Protein AF-A0A427XF64-F1 (afdb_monomer)

Radius of gyration: 36.69 Å; Cα contacts (8 Å, |Δi|>4): 1595; chains: 1; bounding box: 81×118×99 Å

pLDDT: mean 78.45, std 21.18, range [20.67, 97.56]

Nearest PDB structures (foldseek):
  7aio-assembly1_A  TM=5.678E-01  e=1.604E-08  Homo sapiens
  7ain-assembly1_A  TM=5.654E-01  e=1.676E-08  Homo sapiens
  4dji-assembly3_B  TM=5.793E-01  e=1.930E-07  Escherichia coli K-12
  6y5v-assembly1_B  TM=5.318E-01  e=1.303E-07  Homo sapiens
  4dji-assembly3_A  TM=6.026E-01  e=4.233E-07  Escherichia coli K-12

Foldseek 3Di:
DDDDDDPDPDPPPDPDDPPPPPDDQQAFAQQAELLLLLLLLCLQLVQALLLQLLVLLLCAQWHLQLLAVLLVVLLVLVVLLLLLQLLQCLFFQALQRLLQLQLVLVPCDDPPDDPVRSVVCLVPDARVLSLLLLLLQLLLLLLSLLLLLLSLLLLVVLLVCVVVVVDDDALVSSLVSSLVLLVVLLVCLQAPPVVCSCLSVVLNVLSVVLLVCLLPQLQVQFPAFDDPCCNNPPTHHNLADPDSVLSSLQSSLSSNLSCQCLQLSSSCLSNHDLSSPSSSVSSVSSSVNSSVSNNSNSSSLNRRADDSVVLSPRSNSSLVSQCNRNVDSVRSVVSSVSSSVSSSSSSNSSLQSSLSSQLQCLCLQLDPVSVLQVRADPVRRGRSVSSVVSSVSSSVLSVVSSVAVLSSLLSSLSSSLSSLVSSLSSLVSCVVVVVDGRPLGPDDCPPSSVVSSVSSNVVSVSSNVSSQDFSYPDADPRRHNCNVVVVVVSVVVSVVSCVPTCVNRRSHDDPVSVVVSVVSSVVVSCLVVQLQPFAEEEFWDDDFQLQAPVLGGQFHAYEFEQAACDFQQVLCCLQFNDTRCPRVLSVLLSLQDADDDPDDDLVNLQLVLLSQQQADWAAQPDDQVVLVVVLVCLLVCHDDSNPSHDPVLSVVQSVLLVQLVVSCVVRVVSPRGRRRHGSNSSSQSSQCLVVLWNQRSSVSSCVSSVRRPSYHYFYFFTISDSQWHKHKWFQFPVRDIATGLCSLAPDDPPDPDPPDDDDDDDDDDDDDDDDDDDDDDDDDDDDDDDDDDDDDDDDDDDDDDDDDDDDDDDDDDDDDDDDDPPPPPPLPDPAAADPGAGPDMAMDTPVRDGDAGATDPVVLVNLQSRQEYEHDDDQLRSGRLSSQQHECPLVSLLPHPRHNFYEYEDYLDHGSNQPLDAPVNSLCVSLVSNQVNHDDDPPDDPDDDDDRDQSCSRHAEYEYEPNRPHHYDQVVCVVSNHHYHYQYCVQQVDDPPDGGGDHNRSSSVRVVVVVVVD

Secondary structure (DSSP, 8-state):
------SSSSSS---------PPPTTPPP--B-HHHHHHHHHHHS-HHHHHHHTHHHHHHBT-HHIIIIIHHHHHHHHHHHHHHHHHHHHHS--TTTHHHHHHIIIII--TT--HHHHHHHHHH---HHHHHHHHHHHHHHHHHHHHHHHHHHHHHHHHHHHH-TT----HHHHHHHHHHHHHHHHHHHHHTGGG-TTHHHHHHHHHHHHHHHHHHHHHHH-SSPPPHHHHHH---B-S--S-HHHHHHHHTHHHHHTTTTTTHHHHTGGGBTTHHHHHHHHHHHHHHHHHHHHHHHHHHHHHH-S-HHHHHHSSSHHHHHHHHHHT-HHHHHHHHHHHHHHHHHHHHHHHHHHHHHHHHHHHTT-STTHHHHTPPPTTT-S-HHHHHHHHHHHHHHHHHHHH-TTHHHHHHHHHHHHHHHHHHHHHHHHHHTTT---TT-S---THHHHHHHHHHHHHHHHHHHHTTS-SSSS--TTTS-THHHHHHHHHHHHHHHIIIIIHHH--SS-HHHHHHHHHHHHHHHHHHHTTTS-PEEEE--SGGGGTTSTTS-SS-EEEE-S---SHHHHHHHHHH-S---HHHHHHHHHTSPPPPTT---HHHHHHHHHHHHHH-B--SS--HHHHHHHHHHHHTT-SGGGTT--HHHHHHHHHHHHHHHHHHHHTGGG----TT-BHHHHHHHHHHHHHT-HHHHHHHHHHHHT--TT-EEEESS----TT---EEEEEETTS-EEESHHHHHSPPPPP-------------------------------------------------------------------S--S----TTS-PPPPSS-EEEEEEE-TTS-EE-PPPPHHHHHHHHT-SEEEE-SS-IIIIIHHHH-STTHHHHHHH-SS--EEEEE--SS--TTSTT--HHHHHHHHHHHHHHH-PPPTTS-SSS-PPPPPGGGT-SEEEEETT-SS---HHHHHHTT-EEEEEPHHHH-PPTTS-----HHHHHHHHHHHHHT-

Mean predicted aligned error: 19.1 Å

InterPro domains:
  IPR002293 Amino acid/polyamine transporter I [PF13520] (49-489)
  IPR002882 2-phospho-L-lactate transferase CofD [PF01933] (541-931)
  IPR038136 CofD-like domain superfamily [G3DSA:3.40.50.10680] (540-991)
  IPR038136 CofD-like domain superfamily [SSF142338] (541-988)

Structure (mmCIF, N/CA/C/O backbone):
data_AF-A0A427XF64-F1
#
_entry.id   AF-A0A427XF64-F1
#
loop_
_atom_site.group_PDB
_atom_site.id
_atom_site.type_symbol
_atom_site.label_atom_id
_atom_site.label_alt_id
_atom_site.label_comp_id
_atom_site.label_asym_id
_atom_site.label_entity_id
_atom_site.label_seq_id
_atom_site.pdbx_PDB_ins_code
_atom_site.Cartn_x
_atom_site.Cartn_y
_atom_site.Cartn_z
_atom_site.occupancy
_atom_site.B_iso_or_equiv
_atom_site.auth_seq_id
_atom_site.auth_comp_id
_atom_site.auth_asym_id
_atom_site.auth_atom_id
_atom_site.pdbx_PDB_model_num
ATOM 1 N N . MET A 1 1 ? -33.144 -27.136 46.819 1.00 37.38 1 MET A N 1
ATOM 2 C CA . MET A 1 1 ? -33.747 -25.872 46.349 1.00 37.38 1 MET A CA 1
ATOM 3 C C . MET A 1 1 ? -32.596 -24.936 46.026 1.00 37.38 1 MET A C 1
ATOM 5 O O . MET A 1 1 ? -31.684 -24.881 46.841 1.00 37.38 1 MET A O 1
ATOM 9 N N . ASN A 1 2 ? -32.656 -24.276 44.866 1.00 26.19 2 ASN A N 1
ATOM 10 C CA . ASN A 1 2 ? -31.724 -23.267 44.330 1.00 26.19 2 ASN A CA 1
ATOM 11 C C . ASN A 1 2 ? -30.666 -23.802 43.349 1.00 26.19 2 ASN A C 1
ATOM 13 O O . ASN A 1 2 ? -29.491 -23.938 43.674 1.00 26.19 2 ASN A O 1
ATOM 17 N N . GLY A 1 3 ? -31.129 -24.081 42.127 1.00 26.09 3 GLY A N 1
ATOM 18 C CA . GLY A 1 3 ? -30.372 -23.802 40.905 1.00 26.09 3 GLY A CA 1
ATOM 19 C C . GLY A 1 3 ? -30.778 -22.422 40.360 1.00 26.09 3 GLY A C 1
ATOM 20 O O . GLY A 1 3 ? -31.819 -21.915 40.768 1.00 26.09 3 GLY A O 1
ATOM 21 N N . GLU A 1 4 ? -29.963 -21.877 39.450 1.00 30.67 4 GLU A N 1
ATOM 22 C CA . GLU A 1 4 ? -30.100 -20.585 38.735 1.00 30.67 4 GLU A CA 1
ATOM 23 C C . GLU A 1 4 ? -29.506 -19.322 39.390 1.00 30.67 4 GLU A C 1
ATOM 25 O O . GLU A 1 4 ? -30.235 -18.370 39.608 1.00 30.67 4 GLU A O 1
ATOM 30 N N . ILE A 1 5 ? -28.179 -19.252 39.604 1.00 28.70 5 ILE A N 1
ATOM 31 C CA . ILE A 1 5 ? -27.392 -17.997 39.470 1.00 28.70 5 ILE A CA 1
ATOM 32 C C . ILE A 1 5 ? -25.932 -18.358 39.115 1.00 28.70 5 ILE A C 1
ATOM 34 O O . ILE A 1 5 ? -25.103 -18.468 40.007 1.00 28.70 5 ILE A O 1
ATOM 38 N N . HIS A 1 6 ? -25.597 -18.590 37.838 1.00 25.97 6 HIS A N 1
ATOM 39 C CA . HIS A 1 6 ? -24.189 -18.614 37.367 1.00 25.97 6 HIS A CA 1
ATOM 40 C C . HIS A 1 6 ? -24.030 -18.292 35.860 1.00 25.97 6 HIS A C 1
ATOM 42 O O . HIS A 1 6 ? -23.105 -18.760 35.205 1.00 25.97 6 HIS A O 1
ATOM 48 N N . GLN A 1 7 ? -24.906 -17.453 35.294 1.00 27.28 7 GLN A N 1
ATOM 49 C CA . GLN A 1 7 ? -24.804 -16.974 33.903 1.00 27.28 7 GLN A CA 1
ATOM 50 C C . GLN A 1 7 ? -24.986 -15.445 33.803 1.00 27.28 7 GLN A C 1
ATOM 52 O O . GLN A 1 7 ? -25.901 -14.993 33.134 1.00 27.28 7 GLN A O 1
ATOM 57 N N . VAL A 1 8 ? -24.150 -14.622 34.461 1.00 27.34 8 VAL A N 1
ATOM 58 C CA . VAL A 1 8 ? -24.037 -13.171 34.123 1.00 27.34 8 VAL A CA 1
ATOM 59 C C . VAL A 1 8 ? -22.619 -12.584 34.349 1.00 27.34 8 VAL A C 1
ATOM 61 O O . VAL A 1 8 ? -22.444 -11.373 34.305 1.00 27.34 8 VAL A O 1
ATOM 64 N N . GLU A 1 9 ? -21.562 -13.379 34.555 1.00 25.33 9 GLU A N 1
ATOM 65 C CA . GLU A 1 9 ? -20.256 -12.830 34.998 1.00 25.33 9 GLU A CA 1
ATOM 66 C C . GLU A 1 9 ? -19.055 -13.054 34.056 1.00 25.33 9 GLU A C 1
ATOM 68 O O . GLU A 1 9 ? -17.915 -12.982 34.496 1.00 25.33 9 GLU A O 1
ATOM 73 N N . SER A 1 10 ? -19.268 -13.248 32.745 1.00 25.78 10 SER A N 1
ATOM 74 C CA . SER A 1 10 ? -18.157 -13.349 31.767 1.00 25.78 10 SER A CA 1
ATOM 75 C C . SER A 1 10 ? -18.200 -12.354 30.594 1.00 25.78 10 SER A C 1
ATOM 77 O O . SER A 1 10 ? -17.623 -12.622 29.545 1.00 25.78 10 SER A O 1
ATOM 79 N N . LEU A 1 11 ? -18.863 -11.200 30.737 1.00 28.48 11 LEU A N 1
ATOM 80 C CA . LEU A 1 11 ? -18.968 -10.183 29.669 1.00 28.48 11 LEU A CA 1
ATOM 81 C C . LEU A 1 11 ? -18.464 -8.786 30.086 1.00 28.48 11 LEU A C 1
ATOM 83 O O . LEU A 1 11 ? -19.003 -7.777 29.638 1.00 28.48 11 LEU A O 1
ATOM 87 N N . LYS A 1 12 ? -17.438 -8.695 30.946 1.00 26.09 12 LYS A N 1
ATOM 88 C CA . LYS A 1 12 ? -16.892 -7.394 31.395 1.00 26.09 12 LYS A CA 1
ATOM 89 C C . LYS A 1 12 ? -15.405 -7.126 31.157 1.00 26.09 12 LYS A C 1
ATOM 91 O O . LYS A 1 12 ? -14.983 -6.007 31.424 1.00 26.09 12 LYS A O 1
ATOM 96 N N . ASP A 1 13 ? -14.667 -8.037 30.531 1.00 26.48 13 ASP A N 1
ATOM 97 C CA . ASP A 1 13 ? -13.269 -7.790 30.158 1.00 26.48 13 ASP A CA 1
ATOM 98 C C . ASP A 1 13 ? -13.116 -7.771 28.635 1.00 26.48 13 ASP A C 1
ATOM 100 O O . ASP A 1 13 ? -12.974 -8.798 27.979 1.00 26.48 13 ASP A O 1
ATOM 104 N N . GLY A 1 14 ? -13.202 -6.569 28.067 1.00 28.45 14 GLY A N 1
ATOM 105 C CA . GLY A 1 14 ? -13.107 -6.334 26.627 1.00 28.45 14 GLY A CA 1
ATOM 106 C C . GLY A 1 14 ? -13.067 -4.849 26.280 1.00 28.45 14 GLY A C 1
ATOM 107 O O . GLY A 1 14 ? -13.826 -4.390 25.434 1.00 28.45 14 GLY A O 1
ATOM 108 N N . HIS A 1 15 ? -12.224 -4.067 26.963 1.00 25.16 15 HIS A N 1
ATOM 109 C CA . HIS A 1 15 ? -11.881 -2.723 26.496 1.00 25.16 15 HIS A CA 1
ATOM 110 C C . HIS A 1 15 ? -10.778 -2.860 25.443 1.00 25.16 15 HIS A C 1
ATOM 112 O O . HIS A 1 15 ? -9.620 -3.115 25.764 1.00 25.16 15 HIS A O 1
ATOM 118 N N . HIS A 1 16 ? -11.172 -2.762 24.173 1.00 24.75 16 HIS A N 1
ATOM 119 C CA . HIS A 1 16 ? -10.279 -2.811 23.021 1.00 24.75 16 HIS A CA 1
ATOM 120 C C . HIS A 1 16 ? -9.354 -1.588 23.002 1.00 24.75 16 HIS A C 1
ATOM 122 O O . HIS A 1 16 ? -9.646 -0.559 22.394 1.00 24.75 16 HIS A O 1
ATOM 128 N N . ASP A 1 17 ? -8.204 -1.729 23.652 1.00 23.80 17 ASP A N 1
ATOM 129 C CA . ASP A 1 17 ? -7.019 -0.944 23.356 1.00 23.80 17 ASP A CA 1
ATOM 130 C C . ASP A 1 17 ? -6.664 -1.119 21.871 1.00 23.80 17 ASP A C 1
ATOM 132 O O . ASP A 1 17 ? -6.348 -2.219 21.418 1.00 23.80 17 ASP A O 1
ATOM 136 N N . HIS A 1 18 ? -6.583 -0.023 21.111 1.00 27.47 18 HIS A N 1
ATOM 137 C CA . HIS A 1 18 ? -5.750 0.026 19.902 1.00 27.47 18 HIS A CA 1
ATOM 138 C C . HIS A 1 18 ? -4.259 0.082 20.281 1.00 27.47 18 HIS A C 1
ATOM 140 O O . HIS A 1 18 ? -3.475 0.866 19.741 1.00 27.47 18 HIS A O 1
ATOM 146 N N . ALA A 1 19 ? -3.843 -0.785 21.204 1.00 25.17 19 ALA A N 1
ATOM 147 C CA . ALA A 1 19 ? -2.517 -1.343 21.129 1.00 25.17 19 ALA A CA 1
ATOM 148 C C . ALA A 1 19 ? -2.489 -2.116 19.809 1.00 25.17 19 ALA A C 1
ATOM 150 O O . ALA A 1 19 ? -3.201 -3.103 19.630 1.00 25.17 19 ALA A O 1
ATOM 151 N N . VAL A 1 20 ? -1.680 -1.646 18.857 1.00 31.64 20 VAL A N 1
ATOM 152 C CA . VAL A 1 20 ? -1.069 -2.551 17.881 1.00 31.64 20 VAL A CA 1
ATOM 153 C C . VAL A 1 20 ? -0.585 -3.722 18.718 1.00 31.64 20 VAL A C 1
ATOM 155 O O . VAL A 1 20 ? 0.304 -3.505 19.541 1.00 31.64 20 VAL A O 1
ATOM 158 N N . ALA A 1 21 ? -1.259 -4.875 18.616 1.00 26.00 21 ALA A N 1
ATOM 159 C CA . ALA A 1 21 ? -1.015 -6.011 19.490 1.00 26.00 21 ALA A CA 1
ATOM 160 C C . ALA A 1 21 ? 0.497 -6.156 19.646 1.00 26.00 21 ALA A C 1
ATOM 162 O O . ALA A 1 21 ? 1.210 -6.247 18.638 1.00 26.00 21 ALA A O 1
ATOM 163 N N . ALA A 1 22 ? 0.991 -6.060 20.887 1.00 23.83 22 ALA A N 1
ATOM 164 C CA . ALA A 1 22 ? 2.382 -6.372 21.162 1.00 23.83 22 ALA A CA 1
ATOM 165 C C . ALA A 1 22 ? 2.645 -7.709 20.459 1.00 23.83 22 ALA A C 1
ATOM 167 O O . ALA A 1 22 ? 1.831 -8.620 20.636 1.00 23.83 22 ALA A O 1
ATOM 168 N N . PRO A 1 23 ? 3.660 -7.801 19.577 1.00 28.91 23 PRO A N 1
ATOM 169 C CA . PRO A 1 23 ? 3.813 -8.973 18.741 1.00 28.91 23 PRO A CA 1
ATOM 170 C C . PRO A 1 23 ? 3.856 -10.185 19.661 1.00 28.91 23 PRO A C 1
ATOM 172 O O . PRO A 1 23 ? 4.740 -10.278 20.516 1.00 28.91 23 PRO A O 1
ATOM 175 N N . GLY A 1 24 ? 2.879 -11.081 19.508 1.00 31.34 24 GLY A N 1
ATOM 176 C CA . GLY A 1 24 ? 2.982 -12.404 20.097 1.00 31.34 24 GLY A CA 1
ATOM 177 C C . GLY A 1 24 ? 4.303 -13.013 19.636 1.00 31.34 24 GLY A C 1
ATOM 178 O O . GLY A 1 24 ? 4.819 -12.663 18.566 1.00 31.34 24 GLY A O 1
ATOM 179 N N . GLU A 1 25 ? 4.886 -13.895 20.443 1.00 32.38 25 GLU A N 1
ATOM 180 C CA . GLU A 1 25 ? 6.052 -14.665 20.015 1.00 32.38 25 GLU A CA 1
ATOM 181 C C . GLU A 1 25 ? 5.767 -15.281 18.629 1.00 32.38 25 GLU A C 1
ATOM 183 O O . GLU A 1 25 ? 4.923 -16.161 18.489 1.00 32.38 25 GLU A O 1
ATOM 188 N N . GLY A 1 26 ? 6.420 -14.760 17.580 1.00 46.97 26 GLY A N 1
ATOM 189 C CA . GLY A 1 26 ? 6.264 -15.244 16.204 1.00 46.97 26 GLY A CA 1
ATOM 190 C C . GLY A 1 26 ? 5.475 -14.380 15.206 1.00 46.97 26 GLY A C 1
ATOM 191 O O . GLY A 1 26 ? 5.273 -14.855 14.093 1.00 46.97 26 GLY A O 1
ATOM 192 N N . THR A 1 27 ? 5.067 -13.139 15.509 1.00 56.72 27 THR A N 1
ATOM 193 C CA . THR A 1 27 ? 4.424 -12.244 14.507 1.00 56.72 27 THR A CA 1
ATOM 194 C C . THR A 1 27 ? 5.375 -11.188 13.922 1.00 56.72 27 THR A C 1
ATOM 196 O O . THR A 1 27 ? 6.197 -10.618 14.642 1.00 56.72 27 THR A O 1
ATOM 199 N N . LEU A 1 28 ? 5.248 -10.893 12.620 1.00 63.09 28 LEU A N 1
ATOM 200 C CA . LEU A 1 28 ? 6.015 -9.846 11.926 1.00 63.09 28 LEU A CA 1
ATOM 201 C C . LEU A 1 28 ? 5.583 -8.434 12.374 1.00 63.09 28 LEU A C 1
ATOM 203 O O . LEU A 1 28 ? 4.424 -8.199 12.715 1.00 63.09 28 LEU A O 1
ATOM 207 N N . LYS A 1 29 ? 6.518 -7.472 12.390 1.00 67.88 29 LYS A N 1
ATOM 208 C CA . LYS A 1 29 ? 6.236 -6.091 12.820 1.00 67.88 29 LYS A CA 1
ATOM 209 C C . LYS A 1 29 ? 5.500 -5.329 11.712 1.00 67.88 29 LYS A C 1
ATOM 211 O O . LYS A 1 29 ? 6.032 -5.188 10.619 1.00 67.88 29 LYS A O 1
ATOM 216 N N . ARG A 1 30 ? 4.347 -4.734 12.031 1.00 71.75 30 ARG A N 1
ATOM 217 C CA . ARG A 1 30 ? 3.634 -3.807 11.135 1.00 71.75 30 ARG A CA 1
ATOM 218 C C . ARG A 1 30 ? 4.313 -2.435 11.128 1.00 71.75 30 ARG A C 1
ATOM 220 O O . ARG A 1 30 ? 4.227 -1.698 12.108 1.00 71.75 30 ARG A O 1
ATOM 227 N N . ASN A 1 31 ? 5.034 -2.099 10.061 1.00 73.19 31 ASN A N 1
ATOM 228 C CA . ASN A 1 31 ? 5.754 -0.823 9.931 1.00 73.19 31 ASN A CA 1
ATOM 229 C C . ASN A 1 31 ? 5.730 -0.224 8.515 1.00 73.19 31 ASN A C 1
ATOM 231 O O . ASN A 1 31 ? 6.286 0.857 8.311 1.00 73.19 31 ASN A O 1
ATOM 235 N N . ILE A 1 32 ? 5.097 -0.889 7.547 1.00 76.75 32 ILE A N 1
ATOM 236 C CA . ILE A 1 32 ? 5.070 -0.436 6.157 1.00 76.75 32 ILE A CA 1
ATOM 237 C C . ILE A 1 32 ? 3.806 0.395 5.920 1.00 76.75 32 ILE A C 1
ATOM 239 O O . ILE A 1 32 ? 2.680 -0.103 5.988 1.00 76.75 32 ILE A O 1
ATOM 243 N N . GLY A 1 33 ? 3.999 1.686 5.642 1.00 74.94 33 GLY A N 1
ATOM 244 C CA . GLY A 1 33 ? 2.920 2.599 5.262 1.00 74.94 33 GLY A CA 1
ATOM 245 C C . GLY A 1 33 ? 2.509 2.481 3.783 1.00 74.94 33 GLY A C 1
ATOM 246 O O . GLY A 1 33 ? 3.197 1.823 2.997 1.00 74.94 33 GLY A O 1
ATOM 247 N N . PRO A 1 34 ? 1.438 3.181 3.356 1.00 77.75 34 PRO A N 1
ATOM 248 C CA . PRO A 1 34 ? 0.883 3.073 2.001 1.00 77.75 34 PRO A CA 1
ATOM 249 C C . PRO A 1 34 ? 1.869 3.358 0.860 1.00 77.75 34 PRO A C 1
ATOM 251 O O . PRO A 1 34 ? 1.930 2.613 -0.112 1.00 77.75 34 PRO A O 1
ATOM 254 N N . VAL A 1 35 ? 2.692 4.403 0.986 1.00 83.56 35 VAL A N 1
ATOM 255 C CA . VAL A 1 35 ? 3.715 4.729 -0.028 1.00 83.56 35 VAL A CA 1
ATOM 256 C C . VAL A 1 35 ? 4.821 3.671 -0.060 1.00 83.56 35 VAL A C 1
ATOM 258 O O . VAL A 1 35 ? 5.322 3.330 -1.129 1.00 83.56 35 VAL A O 1
ATOM 261 N N . GLY A 1 36 ? 5.168 3.115 1.105 1.00 83.88 36 GLY A N 1
ATOM 262 C CA . GLY A 1 36 ? 6.177 2.068 1.229 1.00 83.88 36 GLY A CA 1
ATOM 263 C C . GLY A 1 36 ? 5.765 0.787 0.509 1.00 83.88 36 GLY A C 1
ATOM 264 O O . GLY A 1 36 ? 6.562 0.252 -0.259 1.00 83.88 36 GLY A O 1
ATOM 265 N N . ILE A 1 37 ? 4.515 0.338 0.684 1.00 86.25 37 ILE A N 1
ATOM 266 C CA . ILE A 1 37 ? 4.027 -0.873 0.008 1.00 86.25 37 ILE A CA 1
ATOM 267 C C . ILE A 1 37 ? 3.868 -0.671 -1.501 1.00 86.25 37 ILE A C 1
ATOM 269 O O . ILE A 1 37 ? 4.163 -1.583 -2.261 1.00 86.25 37 ILE A O 1
ATOM 273 N N . VAL A 1 38 ? 3.470 0.527 -1.953 1.00 87.31 38 VAL A N 1
ATOM 274 C CA . VAL A 1 38 ? 3.409 0.855 -3.386 1.00 87.31 38 VAL A CA 1
ATOM 275 C C . VAL A 1 38 ? 4.817 0.812 -3.975 1.00 87.31 38 VAL A C 1
ATOM 277 O O . VAL A 1 38 ? 5.026 0.211 -5.021 1.00 87.31 38 VAL A O 1
ATOM 280 N N . GLY A 1 39 ? 5.804 1.391 -3.284 1.00 87.12 39 GLY A N 1
ATOM 281 C CA . GLY A 1 39 ? 7.204 1.342 -3.703 1.00 87.12 39 GLY A CA 1
ATOM 282 C C . GLY A 1 39 ? 7.774 -0.077 -3.772 1.00 87.12 39 GLY A C 1
ATOM 283 O O . GLY A 1 39 ? 8.478 -0.392 -4.727 1.00 87.12 39 GLY A O 1
ATOM 284 N N . LEU A 1 40 ? 7.437 -0.941 -2.807 1.00 86.31 40 LEU A N 1
ATOM 285 C CA . LEU A 1 40 ? 7.815 -2.362 -2.814 1.00 86.31 40 LEU A CA 1
ATOM 286 C C . LEU A 1 40 ? 7.073 -3.166 -3.893 1.00 86.31 40 LEU A C 1
ATOM 288 O O . LEU A 1 40 ? 7.661 -4.024 -4.539 1.00 86.31 40 LEU A O 1
ATOM 292 N N . GLY A 1 41 ? 5.794 -2.880 -4.132 1.00 88.44 41 GLY A N 1
ATOM 293 C CA . GLY A 1 41 ? 5.046 -3.481 -5.235 1.00 88.44 41 GLY A CA 1
ATOM 294 C C . GLY A 1 41 ? 5.672 -3.129 -6.586 1.00 88.44 41 GLY A C 1
ATOM 295 O O . GLY A 1 41 ? 5.916 -4.009 -7.405 1.00 88.44 41 GLY A O 1
ATOM 296 N N . LEU A 1 42 ? 6.012 -1.855 -6.792 1.00 86.38 42 LEU A N 1
ATOM 297 C CA . LEU A 1 42 ? 6.670 -1.373 -8.010 1.00 86.38 42 LEU A CA 1
ATOM 298 C C . LEU A 1 42 ? 8.091 -1.898 -8.185 1.00 86.38 42 LEU A C 1
ATOM 300 O O . LEU A 1 42 ? 8.558 -2.003 -9.318 1.00 86.38 42 LEU A O 1
ATOM 304 N N . SER A 1 43 ? 8.799 -2.195 -7.093 1.00 89.44 43 SER A N 1
ATOM 305 C CA . SER A 1 43 ? 10.122 -2.807 -7.194 1.00 89.44 43 SER A CA 1
ATOM 306 C C . SER A 1 43 ? 10.077 -4.242 -7.667 1.00 89.44 43 SER A C 1
ATOM 308 O O . SER A 1 43 ? 11.043 -4.701 -8.265 1.00 89.44 43 SER A O 1
ATOM 310 N N . ILE A 1 44 ? 8.962 -4.932 -7.470 1.00 90.31 44 ILE A N 1
ATOM 311 C CA . ILE A 1 44 ? 8.772 -6.281 -7.988 1.00 90.31 44 ILE A CA 1
ATOM 312 C C . ILE A 1 44 ? 8.336 -6.206 -9.457 1.00 90.31 44 ILE A C 1
ATOM 314 O O . ILE A 1 44 ? 9.038 -6.718 -10.326 1.00 90.31 44 ILE A O 1
ATOM 318 N N . VAL A 1 45 ? 7.262 -5.469 -9.758 1.00 90.50 45 VAL A N 1
ATOM 319 C CA . VAL A 1 45 ? 6.734 -5.309 -11.129 1.00 90.50 45 VAL A CA 1
ATOM 320 C C . VAL A 1 45 ? 7.210 -4.018 -11.797 1.00 90.50 45 VAL A C 1
ATOM 322 O O . VAL A 1 45 ? 6.432 -3.140 -12.182 1.00 90.50 45 VAL A O 1
ATOM 325 N N . ASN A 1 46 ? 8.529 -3.881 -11.937 1.00 91.75 46 ASN A N 1
ATOM 326 C CA . ASN A 1 46 ? 9.119 -2.707 -12.571 1.00 91.75 46 ASN A CA 1
ATOM 327 C C . ASN A 1 46 ? 9.015 -2.771 -14.103 1.00 91.75 46 ASN A C 1
ATOM 329 O O . ASN A 1 46 ? 9.824 -3.422 -14.771 1.00 91.75 46 ASN A O 1
ATOM 333 N N . GLY A 1 47 ? 8.042 -2.040 -14.649 1.00 92.00 47 GLY A N 1
ATOM 334 C CA . GLY A 1 47 ? 7.685 -2.059 -16.067 1.00 92.00 47 GLY A CA 1
ATOM 335 C C . GLY A 1 47 ? 8.835 -1.804 -17.031 1.00 92.00 47 GLY A C 1
ATOM 336 O O . GLY A 1 47 ? 9.091 -2.621 -17.913 1.00 92.00 47 GLY A O 1
ATOM 337 N N . TRP A 1 48 ? 9.552 -0.688 -16.881 1.00 91.75 48 TRP A N 1
ATOM 338 C CA . TRP A 1 48 ? 10.603 -0.340 -17.842 1.00 91.75 48 TRP A CA 1
ATOM 339 C C . TRP A 1 48 ? 11.817 -1.267 -17.752 1.00 91.75 48 TRP A C 1
ATOM 341 O O . TRP A 1 48 ? 12.412 -1.578 -18.784 1.00 91.75 48 TRP A O 1
ATOM 351 N N . VAL A 1 49 ? 12.169 -1.731 -16.548 1.00 91.38 49 VAL A N 1
ATOM 352 C CA . VAL A 1 49 ? 13.313 -2.629 -16.333 1.00 91.38 49 VAL A CA 1
ATOM 353 C C . VAL A 1 49 ? 13.033 -4.000 -16.931 1.00 91.38 49 VAL A C 1
ATOM 355 O O . VAL A 1 49 ? 13.828 -4.471 -17.739 1.00 91.38 49 VAL A O 1
ATOM 358 N N . ALA A 1 50 ? 11.902 -4.615 -16.569 1.00 90.19 50 ALA A N 1
ATOM 359 C CA . ALA A 1 50 ? 11.536 -5.955 -17.024 1.00 90.19 50 ALA A CA 1
ATOM 360 C C . ALA A 1 50 ? 11.312 -6.007 -18.543 1.00 90.19 50 ALA A C 1
ATOM 362 O O . ALA A 1 50 ? 11.729 -6.959 -19.207 1.00 90.19 50 ALA A O 1
ATOM 363 N N . MET A 1 51 ? 10.706 -4.956 -19.105 1.00 90.44 51 MET A N 1
ATOM 364 C CA . MET A 1 51 ? 10.504 -4.848 -20.547 1.00 90.44 51 MET A CA 1
ATOM 365 C C . MET A 1 51 ? 11.831 -4.739 -21.299 1.00 90.44 51 MET A C 1
ATOM 367 O O . MET A 1 51 ? 12.054 -5.448 -22.279 1.00 90.44 51 MET A O 1
ATOM 371 N N . SER A 1 52 ? 12.727 -3.872 -20.819 1.00 88.25 52 SER A N 1
ATOM 372 C CA . SER A 1 52 ? 14.023 -3.626 -21.453 1.00 88.25 52 SER A CA 1
ATOM 373 C C . SER A 1 52 ? 14.956 -4.831 -21.341 1.00 88.25 52 SER A C 1
ATOM 375 O O . SER A 1 52 ? 15.634 -5.176 -22.305 1.00 88.25 52 SER A O 1
ATOM 377 N N . SER A 1 53 ? 14.976 -5.507 -20.190 1.00 85.06 53 SER A N 1
ATOM 378 C CA . SER A 1 53 ? 15.864 -6.647 -19.943 1.00 85.06 53 SER A CA 1
ATOM 379 C C . SER A 1 53 ? 15.527 -7.877 -20.779 1.00 85.06 53 SER A C 1
ATOM 381 O O . SER A 1 53 ? 16.421 -8.632 -21.150 1.00 85.06 53 SER A O 1
ATOM 383 N N . THR A 1 54 ? 14.248 -8.073 -21.101 1.00 86.56 54 THR A N 1
ATOM 384 C CA . THR A 1 54 ? 13.772 -9.234 -21.867 1.00 86.56 54 THR A CA 1
ATOM 385 C C . THR A 1 54 ? 13.441 -8.901 -23.321 1.00 86.56 54 THR A C 1
ATOM 387 O O . THR A 1 54 ? 12.939 -9.762 -24.045 1.00 86.56 54 THR A O 1
ATOM 390 N N . ILE A 1 55 ? 13.743 -7.677 -23.778 1.00 87.94 55 ILE A N 1
ATOM 391 C CA . ILE A 1 55 ? 13.344 -7.153 -25.096 1.00 87.94 55 ILE A CA 1
ATOM 392 C C . ILE A 1 55 ? 13.812 -8.031 -26.268 1.00 87.94 55 ILE A C 1
ATOM 394 O O . ILE A 1 55 ? 13.157 -8.067 -27.307 1.00 87.94 55 ILE A O 1
ATOM 398 N N . VAL A 1 56 ? 14.896 -8.796 -26.082 1.00 84.25 56 VAL A N 1
ATOM 399 C CA . VAL A 1 56 ? 15.417 -9.770 -27.057 1.00 84.25 56 VAL A CA 1
ATOM 400 C C . VAL A 1 56 ? 14.354 -10.780 -27.503 1.00 84.25 56 VAL A C 1
ATOM 402 O O . VAL A 1 56 ? 14.264 -11.102 -28.686 1.00 84.25 56 VAL A O 1
ATOM 405 N N . ILE A 1 57 ? 13.485 -11.216 -26.583 1.00 85.69 57 ILE A N 1
ATOM 406 C CA . ILE A 1 57 ? 12.398 -12.156 -26.873 1.00 85.69 57 ILE A CA 1
ATOM 407 C C . ILE A 1 57 ? 11.395 -11.504 -27.834 1.00 85.69 57 ILE A C 1
ATOM 409 O O . ILE A 1 57 ? 11.052 -12.097 -28.853 1.00 85.69 57 ILE A O 1
ATOM 413 N N . GLY A 1 58 ? 10.966 -10.268 -27.555 1.00 87.62 58 GLY A N 1
ATOM 414 C CA . GLY A 1 58 ? 10.012 -9.544 -28.401 1.00 87.62 58 GLY A CA 1
ATOM 415 C C . GLY A 1 58 ? 10.584 -9.183 -29.776 1.00 87.62 58 GLY A C 1
ATOM 416 O O . GLY A 1 58 ? 9.902 -9.340 -30.787 1.00 87.62 58 GLY A O 1
ATOM 417 N N . LEU A 1 59 ? 11.857 -8.770 -29.835 1.00 88.06 59 LEU A N 1
ATOM 418 C CA . LEU A 1 59 ? 12.536 -8.426 -31.090 1.00 88.06 59 LEU A CA 1
ATOM 419 C C . LEU A 1 59 ? 12.614 -9.620 -32.051 1.00 88.06 59 LEU A C 1
ATOM 421 O O . LEU A 1 59 ? 12.330 -9.462 -33.238 1.00 88.06 59 LEU A O 1
ATOM 425 N N . GLY A 1 60 ? 12.951 -10.813 -31.549 1.00 84.69 60 GLY A N 1
ATOM 426 C CA . GLY A 1 60 ? 13.034 -12.026 -32.369 1.00 84.69 60 GLY A CA 1
ATOM 427 C C . GLY A 1 60 ? 11.676 -12.662 -32.694 1.00 84.69 60 GLY A C 1
ATOM 428 O O . GLY A 1 60 ? 11.538 -13.348 -33.712 1.00 84.69 60 GLY A O 1
ATOM 429 N N . GLN A 1 61 ? 10.661 -12.433 -31.855 1.00 88.06 61 GLN A N 1
ATOM 430 C CA . GLN A 1 61 ? 9.358 -13.104 -31.914 1.00 88.06 61 GLN A CA 1
ATOM 431 C C . GLN A 1 61 ? 8.222 -12.096 -32.130 1.00 88.06 61 GLN A C 1
ATOM 433 O O . GLN A 1 61 ? 7.447 -11.789 -31.229 1.00 88.06 61 GLN A O 1
ATOM 438 N N . GLY A 1 62 ? 8.125 -11.579 -33.355 1.00 89.50 62 GLY A N 1
ATOM 439 C CA . GLY A 1 62 ? 7.072 -10.664 -33.803 1.00 89.50 62 GLY A CA 1
ATOM 440 C C . GLY A 1 62 ? 7.494 -9.196 -33.900 1.00 89.50 62 GLY A C 1
ATOM 441 O O . GLY A 1 62 ? 6.729 -8.392 -34.430 1.00 89.50 62 GLY A O 1
ATOM 442 N N . GLY A 1 63 ? 8.715 -8.846 -33.487 1.00 91.94 63 GLY A N 1
ATOM 443 C CA . GLY A 1 63 ? 9.316 -7.529 -33.701 1.00 91.94 63 GLY A CA 1
ATOM 444 C C . GLY A 1 63 ? 8.690 -6.417 -32.855 1.00 91.94 63 GLY A C 1
ATOM 445 O O . GLY A 1 63 ? 8.190 -6.637 -31.749 1.00 91.94 63 GLY A O 1
ATOM 446 N N . THR A 1 64 ? 8.704 -5.190 -33.376 1.00 93.69 64 THR A N 1
ATOM 447 C CA . THR A 1 64 ? 8.226 -4.013 -32.633 1.00 93.69 64 THR A CA 1
ATOM 448 C C . THR A 1 64 ? 6.724 -4.034 -32.293 1.00 93.69 64 THR A C 1
ATOM 450 O O . THR A 1 64 ? 6.374 -3.563 -31.205 1.00 93.69 64 THR A O 1
ATOM 453 N N . PRO A 1 65 ? 5.817 -4.632 -33.105 1.00 94.19 65 PRO A N 1
ATOM 454 C CA . PRO A 1 65 ? 4.406 -4.764 -32.742 1.00 94.19 65 PRO A CA 1
ATOM 455 C C . PRO A 1 65 ? 4.164 -5.567 -31.461 1.00 94.19 65 PRO A C 1
ATOM 457 O O . PRO A 1 65 ? 3.301 -5.190 -30.671 1.00 94.19 65 PRO A O 1
ATOM 460 N N . ILE A 1 66 ? 4.912 -6.652 -31.223 1.00 94.31 66 ILE A N 1
ATOM 461 C CA . ILE A 1 66 ? 4.752 -7.461 -30.002 1.00 94.31 66 ILE A CA 1
ATOM 462 C C . ILE A 1 66 ? 5.241 -6.700 -28.773 1.00 94.31 66 ILE A C 1
ATOM 464 O O . ILE A 1 66 ? 4.590 -6.745 -27.733 1.00 94.31 66 ILE A O 1
ATOM 468 N N . ILE A 1 67 ? 6.314 -5.924 -28.910 1.00 93.94 67 ILE A N 1
ATOM 469 C CA . ILE A 1 67 ? 6.822 -5.066 -27.835 1.00 93.94 67 ILE A CA 1
ATOM 470 C C . ILE A 1 67 ? 5.764 -4.030 -27.422 1.00 93.94 67 ILE A C 1
ATOM 472 O O . ILE A 1 67 ? 5.493 -3.871 -26.237 1.00 93.94 67 ILE A O 1
ATOM 476 N N . LEU A 1 68 ? 5.128 -3.340 -28.377 1.00 95.94 68 LEU A N 1
ATOM 477 C CA . LEU A 1 68 ? 4.202 -2.240 -28.071 1.00 95.94 68 LEU A CA 1
ATOM 478 C C . LEU A 1 68 ? 2.753 -2.697 -27.855 1.00 95.94 68 LEU A C 1
ATOM 480 O O . LEU A 1 68 ? 2.168 -2.447 -26.801 1.00 95.94 68 LEU A O 1
ATOM 484 N N . TYR A 1 69 ? 2.150 -3.371 -28.837 1.00 95.81 69 TYR A N 1
ATOM 485 C CA . TYR A 1 69 ? 0.760 -3.823 -28.732 1.00 95.81 69 TYR A CA 1
ATOM 486 C C . TYR A 1 69 ? 0.620 -5.028 -27.814 1.00 95.81 69 TYR A C 1
ATOM 488 O O . TYR A 1 69 ? -0.394 -5.143 -27.127 1.00 95.81 69 TYR A O 1
ATOM 496 N N . GLY A 1 70 ? 1.635 -5.896 -27.762 1.00 95.00 70 GLY A N 1
ATOM 497 C CA . GLY A 1 70 ? 1.671 -6.973 -26.782 1.00 95.00 70 GLY A CA 1
ATOM 498 C C . GLY A 1 70 ? 1.704 -6.418 -25.364 1.00 95.00 70 GLY A C 1
ATOM 499 O O . GLY A 1 70 ? 0.918 -6.875 -24.547 1.00 95.00 70 GLY A O 1
ATOM 500 N N . LEU A 1 71 ? 2.486 -5.365 -25.094 1.00 95.50 71 LEU A N 1
ATOM 501 C CA . LEU A 1 71 ? 2.468 -4.675 -23.800 1.00 95.50 71 LEU A CA 1
ATOM 502 C C . LEU A 1 71 ? 1.097 -4.092 -23.458 1.00 95.50 71 LEU A C 1
ATOM 504 O O . LEU A 1 71 ? 0.606 -4.301 -22.352 1.00 95.50 71 LEU A O 1
ATOM 508 N N . ILE A 1 72 ? 0.447 -3.394 -24.391 1.00 96.75 72 ILE A N 1
ATOM 509 C CA . ILE A 1 72 ? -0.907 -2.865 -24.167 1.00 96.75 72 ILE A CA 1
ATOM 510 C C . ILE A 1 72 ? -1.882 -4.013 -23.866 1.00 96.75 72 ILE A C 1
ATOM 512 O O . ILE A 1 72 ? -2.616 -3.960 -22.880 1.00 96.75 72 ILE A O 1
ATOM 516 N N . GLY A 1 73 ? -1.858 -5.074 -24.675 1.00 95.88 73 GLY A N 1
ATOM 517 C CA . GLY A 1 73 ? -2.738 -6.229 -24.524 1.00 95.88 73 GLY A CA 1
ATOM 518 C C . GLY A 1 73 ? -2.524 -6.978 -23.209 1.00 95.88 73 GLY A C 1
ATOM 519 O O . GLY A 1 73 ? -3.488 -7.213 -22.479 1.00 95.88 73 GLY A O 1
ATOM 520 N N . THR A 1 74 ? -1.277 -7.311 -22.862 1.00 94.75 74 THR A N 1
ATOM 521 C CA . THR A 1 74 ? -0.965 -8.019 -21.612 1.00 94.75 74 THR A CA 1
ATOM 522 C C . THR A 1 74 ? -1.285 -7.163 -20.397 1.00 94.75 74 THR A C 1
ATOM 524 O O . THR A 1 74 ? -1.783 -7.705 -19.416 1.00 94.75 74 THR A O 1
ATOM 527 N N . SER A 1 75 ? -1.078 -5.845 -20.454 1.00 95.81 75 SER A N 1
ATOM 528 C CA . SER A 1 75 ? -1.451 -4.932 -19.366 1.00 95.81 75 SER A CA 1
ATOM 529 C C . SER A 1 75 ? -2.962 -4.913 -19.152 1.00 95.81 75 SER A C 1
ATOM 531 O O . SER A 1 75 ? -3.429 -5.040 -18.025 1.00 95.81 75 SER A O 1
ATOM 533 N N . LEU A 1 76 ? -3.753 -4.825 -20.226 1.00 96.31 76 LEU A N 1
ATOM 534 C CA . LEU A 1 76 ? -5.214 -4.859 -20.119 1.00 96.31 76 LEU A CA 1
ATOM 535 C C . LEU A 1 76 ? -5.708 -6.172 -19.504 1.00 96.31 76 LEU A C 1
ATOM 537 O O . LEU A 1 76 ? -6.551 -6.148 -18.612 1.00 96.31 76 LEU A O 1
ATOM 541 N N . VAL A 1 77 ? -5.162 -7.313 -19.935 1.00 95.75 77 VAL A N 1
ATOM 542 C CA . VAL A 1 77 ? -5.528 -8.621 -19.371 1.00 95.75 77 VAL A CA 1
ATOM 543 C C . VAL A 1 77 ? -5.094 -8.738 -17.907 1.00 95.75 77 VAL A C 1
ATOM 545 O O . VAL A 1 77 ? -5.891 -9.145 -17.061 1.00 95.75 77 VAL A O 1
ATOM 548 N N . ASN A 1 78 ? -3.876 -8.309 -17.567 1.00 94.81 78 ASN A N 1
ATOM 549 C CA . ASN A 1 78 ? -3.386 -8.346 -16.189 1.00 94.81 78 ASN A CA 1
ATOM 550 C C . ASN A 1 78 ? -4.128 -7.374 -15.261 1.00 94.81 78 ASN A C 1
ATOM 552 O O . ASN A 1 78 ? -4.192 -7.633 -14.065 1.00 94.81 78 ASN A O 1
ATOM 556 N N . ALA A 1 79 ? -4.788 -6.327 -15.768 1.00 96.62 79 ALA A N 1
ATOM 557 C CA . ALA A 1 79 ? -5.680 -5.502 -14.949 1.00 96.62 79 ALA A CA 1
ATOM 558 C C . ALA A 1 79 ? -6.883 -6.294 -14.411 1.00 96.62 79 ALA A C 1
ATOM 560 O O . ALA A 1 79 ? -7.318 -6.061 -13.280 1.00 96.62 79 ALA A O 1
ATOM 561 N N . PHE A 1 80 ? -7.387 -7.274 -15.168 1.00 96.94 80 PHE A N 1
ATOM 562 C CA . PHE A 1 80 ? -8.421 -8.200 -14.695 1.00 96.94 80 PHE A CA 1
ATOM 563 C C . PHE A 1 80 ? -7.869 -9.210 -13.680 1.00 96.94 80 PHE A C 1
ATOM 565 O O . PHE A 1 80 ? -8.508 -9.456 -12.654 1.00 96.94 80 PHE A O 1
ATOM 572 N N . VAL A 1 81 ? -6.663 -9.735 -13.922 1.00 95.81 81 VAL A N 1
ATOM 573 C CA . VAL A 1 81 ? -5.962 -10.615 -12.968 1.00 95.81 81 VAL A CA 1
ATOM 574 C C . VAL A 1 81 ? -5.764 -9.892 -11.634 1.00 95.81 81 VAL A C 1
ATOM 576 O O . VAL A 1 81 ? -6.158 -10.398 -10.585 1.00 95.81 81 VAL A O 1
ATOM 579 N N . ILE A 1 82 ? -5.269 -8.653 -11.680 1.00 95.88 82 ILE A N 1
ATOM 580 C CA . ILE A 1 82 ? -5.080 -7.785 -10.514 1.00 95.88 82 ILE A CA 1
ATOM 581 C C . ILE A 1 82 ? -6.393 -7.472 -9.818 1.00 95.88 82 ILE A C 1
ATOM 583 O O . ILE A 1 82 ? -6.457 -7.525 -8.598 1.00 95.88 82 ILE A O 1
ATOM 587 N N . SER A 1 83 ? -7.453 -7.180 -10.568 1.00 96.75 83 SER A N 1
ATOM 588 C CA . SER A 1 83 ? -8.767 -6.923 -9.972 1.00 96.75 83 SER A CA 1
ATOM 589 C C . SER A 1 83 ? -9.253 -8.124 -9.154 1.00 96.75 83 SER A C 1
ATOM 591 O O . SER A 1 83 ? -9.768 -7.947 -8.051 1.00 96.75 83 SER A O 1
ATOM 593 N N . THR A 1 84 ? -9.017 -9.341 -9.654 1.00 96.06 84 THR A N 1
ATOM 594 C CA . THR A 1 84 ? -9.346 -10.590 -8.952 1.00 96.06 84 THR A CA 1
ATOM 595 C C . THR A 1 84 ? -8.594 -10.696 -7.624 1.00 96.06 84 THR A C 1
ATOM 597 O O . THR A 1 84 ? -9.217 -10.843 -6.571 1.00 96.06 84 THR A O 1
ATOM 600 N N . ILE A 1 85 ? -7.262 -10.568 -7.645 1.00 95.75 85 ILE A N 1
ATOM 601 C CA . ILE A 1 85 ? -6.447 -10.671 -6.423 1.00 95.75 85 ILE A CA 1
ATOM 602 C C . ILE A 1 85 ? -6.646 -9.483 -5.474 1.00 95.75 85 ILE A C 1
ATOM 604 O O . ILE A 1 85 ? -6.569 -9.661 -4.265 1.00 95.75 85 ILE A O 1
ATOM 608 N N . ALA A 1 86 ? -6.948 -8.285 -5.979 1.00 96.12 86 ALA A N 1
ATOM 609 C CA . ALA A 1 86 ? -7.172 -7.094 -5.167 1.00 96.12 86 ALA A CA 1
ATOM 610 C C . ALA A 1 86 ? -8.471 -7.198 -4.363 1.00 96.12 86 ALA A C 1
ATOM 612 O O . ALA A 1 86 ? -8.501 -6.809 -3.198 1.00 96.12 86 ALA A O 1
ATOM 613 N N . GLU A 1 87 ? -9.540 -7.754 -4.939 1.00 94.94 87 GLU A N 1
ATOM 614 C CA . GLU A 1 87 ? -10.777 -7.998 -4.190 1.00 94.94 87 GLU A CA 1
ATOM 615 C C . GLU A 1 87 ? -10.589 -9.078 -3.116 1.00 94.94 87 GLU A C 1
ATOM 617 O O . GLU A 1 87 ? -11.102 -8.939 -2.005 1.00 94.94 87 GLU A O 1
ATOM 622 N N . LEU A 1 88 ? -9.812 -10.122 -3.419 1.00 93.50 88 LEU A N 1
ATOM 623 C CA . LEU A 1 88 ? -9.449 -11.169 -2.461 1.00 93.50 88 LEU A CA 1
ATOM 624 C C . LEU A 1 88 ? -8.564 -10.639 -1.331 1.00 93.50 88 LEU A C 1
ATOM 626 O O . LEU A 1 88 ? -8.863 -10.891 -0.167 1.00 93.50 88 LEU A O 1
ATOM 630 N N . ALA A 1 89 ? -7.549 -9.836 -1.647 1.00 93.31 89 ALA A N 1
ATOM 631 C CA . ALA A 1 89 ? -6.694 -9.181 -0.662 1.00 93.31 89 ALA A CA 1
ATOM 632 C C . ALA A 1 89 ? -7.466 -8.175 0.204 1.00 93.31 89 ALA A C 1
ATOM 634 O O . ALA A 1 89 ? -7.162 -8.032 1.384 1.00 93.31 89 ALA A O 1
ATOM 635 N N . ALA A 1 90 ? -8.487 -7.511 -0.350 1.00 91.56 90 ALA A N 1
ATOM 636 C CA . ALA A 1 90 ? -9.352 -6.614 0.413 1.00 91.56 90 ALA A CA 1
ATOM 637 C C . ALA A 1 90 ? -10.265 -7.348 1.400 1.00 91.56 90 ALA A C 1
ATOM 639 O O . ALA A 1 90 ? -10.694 -6.757 2.385 1.00 91.56 90 ALA A O 1
ATOM 640 N N . ALA A 1 91 ? -10.612 -8.604 1.111 1.00 89.12 91 ALA A N 1
ATOM 641 C CA . ALA A 1 91 ? -11.428 -9.427 1.994 1.00 89.12 91 ALA A CA 1
ATOM 642 C C . ALA A 1 91 ? -10.593 -10.211 3.003 1.00 89.12 91 ALA A C 1
ATOM 644 O O . ALA A 1 91 ? -11.019 -10.387 4.139 1.00 89.12 91 ALA A O 1
ATOM 645 N N . TYR A 1 92 ? -9.419 -10.685 2.593 1.00 88.69 92 TYR A N 1
ATOM 646 C CA . TYR A 1 92 ? -8.579 -11.572 3.386 1.00 88.69 92 TYR A CA 1
ATOM 647 C C . TYR A 1 92 ? -7.099 -11.181 3.231 1.00 88.69 92 TYR A C 1
ATOM 649 O O . TYR A 1 92 ? -6.349 -11.874 2.534 1.00 88.69 92 TYR A O 1
ATOM 657 N N . PRO A 1 93 ? -6.655 -10.060 3.829 1.00 88.44 93 PRO A N 1
ATOM 658 C CA . PRO A 1 93 ? -5.265 -9.638 3.734 1.00 88.44 93 PRO A CA 1
ATOM 659 C C . PRO A 1 93 ? -4.364 -10.548 4.579 1.00 88.44 93 PRO A C 1
ATOM 661 O O . PRO A 1 93 ? -4.392 -10.531 5.806 1.00 88.44 93 PRO A O 1
ATOM 664 N N . THR A 1 94 ? -3.545 -11.363 3.923 1.00 87.69 94 THR A N 1
ATOM 665 C CA . THR A 1 94 ? -2.583 -12.248 4.592 1.00 87.69 94 THR A CA 1
ATOM 666 C C . THR A 1 94 ? -1.376 -12.489 3.702 1.00 87.69 94 THR A C 1
ATOM 668 O O . THR A 1 94 ? -1.507 -12.548 2.479 1.00 87.69 94 THR A O 1
ATOM 671 N N . ALA A 1 95 ? -0.211 -12.697 4.323 1.00 86.38 95 ALA A N 1
ATOM 672 C CA . ALA A 1 95 ? 1.021 -13.045 3.625 1.00 86.38 95 ALA A CA 1
ATOM 673 C C . ALA A 1 95 ? 0.905 -14.369 2.848 1.00 86.38 95 ALA A C 1
ATOM 675 O O . ALA A 1 95 ? 1.602 -14.570 1.853 1.00 86.38 95 ALA A O 1
ATOM 676 N N . GLY A 1 96 ? 0.003 -15.265 3.266 1.00 87.25 96 GLY A N 1
ATOM 677 C CA . GLY A 1 96 ? -0.246 -16.521 2.563 1.00 87.25 96 GLY A CA 1
ATOM 678 C C . GLY A 1 96 ? -1.041 -16.370 1.261 1.00 87.25 96 GLY A C 1
ATOM 679 O O . GLY A 1 96 ? -1.024 -17.271 0.424 1.00 87.25 96 GLY A O 1
ATOM 680 N N . GLY A 1 97 ? -1.709 -15.229 1.067 1.00 92.50 97 GLY A N 1
ATOM 681 C CA . GLY A 1 97 ? -2.436 -14.883 -0.151 1.00 92.50 97 GLY A CA 1
ATOM 682 C C . GLY A 1 97 ? -3.273 -16.029 -0.717 1.00 92.50 97 GLY A C 1
ATOM 683 O O . GLY A 1 97 ? -4.206 -16.528 -0.085 1.00 92.50 97 GLY A O 1
ATOM 684 N N . GLN A 1 98 ? -2.905 -16.460 -1.920 1.00 93.75 98 GLN A N 1
ATOM 685 C CA . GLN A 1 98 ? -3.680 -17.368 -2.760 1.00 93.75 98 GLN A CA 1
ATOM 686 C C . GLN A 1 98 ? -4.009 -18.713 -2.100 1.00 93.75 98 GLN A C 1
ATOM 688 O O . GLN A 1 98 ? -5.139 -19.189 -2.230 1.00 93.75 98 GLN A O 1
ATOM 693 N N . TYR A 1 99 ? -3.082 -19.327 -1.355 1.00 93.06 99 TYR A N 1
ATOM 694 C CA . TYR A 1 99 ? -3.359 -20.630 -0.741 1.00 93.06 99 TYR A CA 1
ATOM 695 C C . TYR A 1 99 ? -4.351 -20.507 0.419 1.00 93.06 99 TYR A C 1
ATOM 697 O O . TYR A 1 99 ? -5.224 -21.366 0.571 1.00 93.06 99 TYR A O 1
ATOM 705 N N . VAL A 1 100 ? -4.277 -19.420 1.195 1.00 90.69 100 VAL A N 1
ATOM 706 C CA . VAL A 1 100 ? -5.234 -19.127 2.271 1.00 90.69 100 VAL A CA 1
ATOM 707 C C . VAL A 1 100 ? -6.608 -18.864 1.663 1.00 90.69 100 VAL A C 1
ATOM 709 O O . VAL A 1 100 ? -7.591 -19.473 2.084 1.00 90.69 100 VAL A O 1
ATOM 712 N N . TRP A 1 101 ? -6.683 -18.043 0.612 1.00 91.69 101 TRP A N 1
ATOM 713 C CA . TRP A 1 101 ? -7.934 -17.795 -0.108 1.00 91.69 101 TRP A CA 1
ATOM 714 C C . TRP A 1 101 ? -8.535 -19.084 -0.670 1.00 91.69 101 TRP A C 1
ATOM 716 O O . TRP A 1 101 ? -9.735 -19.314 -0.535 1.00 91.69 101 TRP A O 1
ATOM 726 N N . SER A 1 102 ? -7.705 -19.963 -1.235 1.00 92.19 102 SER A N 1
ATOM 727 C CA . SER A 1 102 ? -8.137 -21.269 -1.731 1.00 92.19 102 SER A CA 1
ATOM 728 C C . SER A 1 102 ? -8.660 -22.183 -0.618 1.00 92.19 102 SER A C 1
ATOM 730 O O . SER A 1 102 ? -9.621 -22.918 -0.842 1.00 92.19 102 SER A O 1
ATOM 732 N N . ALA A 1 103 ? -8.083 -22.136 0.589 1.00 86.81 103 ALA A N 1
ATOM 733 C CA . ALA A 1 103 ? -8.578 -22.900 1.738 1.00 86.81 103 ALA A CA 1
ATOM 734 C C . ALA A 1 103 ? -9.946 -22.383 2.216 1.00 86.81 103 ALA A C 1
ATOM 736 O O . ALA A 1 103 ? -10.879 -23.170 2.383 1.00 86.81 103 ALA A O 1
ATOM 737 N N . ILE A 1 104 ? -10.094 -21.059 2.344 1.00 83.19 104 ILE A N 1
ATOM 738 C CA . ILE A 1 104 ? -11.354 -20.396 2.721 1.00 83.19 104 ILE A CA 1
ATOM 739 C C . ILE A 1 104 ? -12.457 -20.731 1.703 1.00 83.19 104 ILE A C 1
ATOM 741 O O . ILE A 1 104 ? -13.543 -21.214 2.046 1.00 83.19 104 ILE A O 1
ATOM 745 N N . LEU A 1 105 ? -12.168 -20.546 0.414 1.00 83.06 105 LEU A N 1
ATOM 746 C CA . LEU A 1 105 ? -13.116 -20.833 -0.661 1.00 83.06 105 LEU A CA 1
ATOM 747 C C . LEU A 1 105 ? -13.340 -22.336 -0.864 1.00 83.06 105 LEU A C 1
ATOM 749 O O . LEU A 1 105 ? -14.413 -22.729 -1.299 1.00 83.06 105 LEU A O 1
ATOM 753 N N . GLY A 1 106 ? -12.386 -23.185 -0.495 1.00 75.88 106 GLY A N 1
ATOM 754 C CA . GLY A 1 106 ? -12.469 -24.642 -0.589 1.00 75.88 106 GLY A CA 1
ATOM 755 C C . GLY A 1 106 ? -13.346 -25.321 0.466 1.00 75.88 106 GLY A C 1
ATOM 756 O O . GLY A 1 106 ? -13.359 -26.546 0.504 1.00 75.88 106 GLY A O 1
ATOM 757 N N . GLY A 1 107 ? -14.059 -24.562 1.306 1.00 64.50 107 GLY A N 1
ATOM 758 C CA . GLY A 1 107 ? -15.017 -25.117 2.271 1.00 64.50 107 GLY A CA 1
ATOM 759 C C . GLY A 1 107 ? -14.554 -25.097 3.726 1.00 64.50 107 GLY A C 1
ATOM 760 O O . GLY A 1 107 ? -15.107 -25.832 4.531 1.00 64.50 107 GLY A O 1
ATOM 761 N N . ALA A 1 108 ? -13.577 -24.256 4.089 1.00 52.72 108 ALA A N 1
ATOM 762 C CA . ALA A 1 108 ? -13.236 -24.037 5.501 1.00 52.72 108 ALA A CA 1
ATOM 763 C C . ALA A 1 108 ? -14.343 -23.307 6.301 1.00 52.72 108 ALA A C 1
ATOM 765 O O . ALA A 1 108 ? -14.230 -23.225 7.524 1.00 52.72 108 ALA A O 1
ATOM 766 N N . LEU A 1 109 ? -15.356 -22.751 5.613 1.00 52.88 109 LEU A N 1
ATOM 767 C CA . LEU A 1 109 ? -16.519 -22.028 6.147 1.00 52.88 109 LEU A CA 1
ATOM 768 C C . LEU A 1 109 ? -17.727 -22.204 5.188 1.00 52.88 109 LEU A C 1
ATOM 770 O O . LEU A 1 109 ? -17.605 -21.886 3.993 1.00 52.88 109 LEU A O 1
ATOM 774 N N . GLU A 1 110 ? -18.863 -22.711 5.686 1.00 52.34 110 GLU A N 1
ATOM 775 C CA . GLU A 1 110 ? -20.197 -22.638 5.055 1.00 52.34 110 GLU A CA 1
ATOM 776 C C . GLU A 1 110 ? -21.106 -21.676 5.845 1.00 52.34 110 GLU A C 1
ATOM 778 O O . GLU A 1 110 ? -20.993 -21.560 7.064 1.00 52.34 110 GLU A O 1
ATOM 783 N N . ASP A 1 111 ? -21.987 -20.952 5.140 1.00 44.22 111 ASP A N 1
ATOM 784 C CA . ASP A 1 111 ? -22.964 -20.046 5.763 1.00 44.22 111 ASP A CA 1
ATOM 785 C C . ASP A 1 111 ? -23.964 -20.872 6.596 1.00 44.22 111 ASP A C 1
ATOM 787 O O . ASP A 1 111 ? -24.771 -21.607 6.024 1.00 44.22 111 ASP A O 1
ATOM 791 N N . GLY A 1 112 ? -23.939 -20.719 7.925 1.00 51.75 112 GLY A N 1
ATOM 792 C CA . GLY A 1 112 ? -24.877 -21.369 8.852 1.00 51.75 112 GLY A CA 1
ATOM 793 C C . GLY A 1 112 ? -24.307 -22.518 9.690 1.00 51.75 112 GLY A C 1
ATOM 794 O O . GLY A 1 112 ? -25.062 -23.097 10.465 1.00 51.75 112 GLY A O 1
ATOM 795 N N . ASP A 1 113 ? -23.014 -22.836 9.563 1.00 52.56 113 ASP A N 1
ATOM 796 C CA . ASP A 1 113 ? -22.348 -23.779 10.469 1.00 52.56 113 ASP A CA 1
ATOM 797 C C . ASP A 1 113 ? -22.139 -23.128 11.855 1.00 52.56 113 ASP A C 1
ATOM 799 O O . ASP A 1 113 ? -21.620 -22.013 11.959 1.00 52.56 113 ASP A O 1
ATOM 803 N N . ASP A 1 114 ? -22.495 -23.838 12.928 1.00 56.06 114 ASP A N 1
ATOM 804 C CA . ASP A 1 114 ? -22.136 -23.447 14.297 1.00 56.06 114 ASP A CA 1
ATOM 805 C C . ASP A 1 114 ? -20.611 -23.571 14.515 1.00 56.06 114 ASP A C 1
ATOM 807 O O . ASP A 1 114 ? -19.947 -24.392 13.874 1.00 56.06 114 ASP A O 1
ATOM 811 N N . GLU A 1 115 ? -20.034 -22.800 15.451 1.00 57.31 115 GLU A N 1
ATOM 812 C CA . GLU A 1 115 ? -18.575 -22.771 15.705 1.00 57.31 115 GLU A CA 1
ATOM 813 C C . GLU A 1 115 ? -17.947 -24.162 15.898 1.00 57.31 115 GLU A C 1
ATOM 815 O O . GLU A 1 115 ? -16.812 -24.400 15.475 1.00 57.31 115 GLU A O 1
ATOM 820 N N . GLU A 1 116 ? -18.681 -25.087 16.516 1.00 61.25 116 GLU A N 1
ATOM 821 C CA . GLU A 1 116 ? -18.236 -26.460 16.756 1.00 61.25 116 GLU A CA 1
ATOM 822 C C . GLU A 1 116 ? -18.150 -27.277 15.454 1.00 61.25 116 GLU A C 1
ATOM 824 O O . GLU A 1 116 ? -17.178 -28.003 15.237 1.00 61.25 116 GLU A O 1
ATOM 829 N N . GLN A 1 117 ? -19.100 -27.085 14.534 1.00 63.47 117 GLN A N 1
ATOM 830 C CA . GLN A 1 117 ? -19.138 -27.763 13.234 1.00 63.47 117 GLN A CA 1
ATOM 831 C C . GLN A 1 117 ? -18.053 -27.234 12.288 1.00 63.47 117 GLN A C 1
ATOM 833 O O . GLN A 1 117 ? -17.435 -28.012 11.555 1.00 63.47 117 GLN A O 1
ATOM 838 N N . ILE A 1 118 ? -17.760 -25.929 12.348 1.00 61.91 118 ILE A N 1
ATOM 839 C CA . ILE A 1 118 ? -16.648 -25.308 11.613 1.00 61.91 118 ILE A CA 1
ATOM 840 C C . ILE A 1 118 ? -15.313 -25.901 12.077 1.00 61.91 118 ILE A C 1
ATOM 842 O O . ILE A 1 118 ? -14.472 -26.274 11.255 1.00 61.91 118 ILE A O 1
ATOM 846 N N . GLU A 1 119 ? -15.105 -26.009 13.390 1.00 61.53 119 GLU A N 1
ATOM 847 C CA . GLU A 1 119 ? -13.865 -26.541 13.962 1.00 61.53 119 GLU A CA 1
ATOM 848 C C . GLU A 1 119 ? -13.703 -28.044 13.678 1.00 61.53 119 GLU A C 1
ATOM 850 O O . GLU A 1 119 ? -12.610 -28.501 13.324 1.00 61.53 119 GLU A O 1
ATOM 855 N N . GLU A 1 120 ? -14.788 -28.819 13.744 1.00 64.12 120 GLU A N 1
ATOM 856 C CA . GLU A 1 120 ? -14.775 -30.241 13.398 1.00 64.12 120 GLU A CA 1
ATOM 857 C C . GLU A 1 120 ? -14.483 -30.462 11.906 1.00 64.12 120 GLU A C 1
ATOM 859 O O . GLU A 1 120 ? -13.611 -31.270 11.557 1.00 64.12 120 GLU A O 1
ATOM 864 N N . ARG A 1 121 ? -15.118 -29.689 11.012 1.00 65.38 121 ARG A N 1
ATOM 865 C CA . ARG A 1 121 ? -14.816 -29.716 9.573 1.00 65.38 121 ARG A CA 1
ATOM 866 C C . ARG A 1 121 ? -13.393 -29.274 9.279 1.00 65.38 121 ARG A C 1
ATOM 868 O O . ARG A 1 121 ? -12.782 -29.876 8.407 1.00 65.38 121 ARG A O 1
ATOM 875 N N . ARG A 1 122 ? -12.822 -28.300 9.991 1.00 61.16 122 ARG A N 1
ATOM 876 C CA . ARG A 1 122 ? -11.411 -27.896 9.821 1.00 61.16 122 ARG A CA 1
ATOM 877 C C . ARG A 1 122 ? -10.432 -28.983 10.247 1.00 61.16 122 ARG A C 1
ATOM 879 O O . ARG A 1 122 ? -9.450 -29.240 9.553 1.00 61.16 122 ARG A O 1
ATOM 886 N N . ARG A 1 123 ? -10.700 -29.659 11.367 1.00 60.25 123 ARG A N 1
ATOM 887 C CA . ARG A 1 123 ? -9.855 -30.769 11.838 1.00 60.25 123 ARG A CA 1
ATOM 888 C C . ARG A 1 123 ? -9.886 -31.967 10.894 1.00 60.25 123 ARG A C 1
ATOM 890 O O . ARG A 1 123 ? -8.880 -32.662 10.755 1.00 60.25 123 ARG A O 1
ATOM 897 N N . THR A 1 124 ? -11.021 -32.217 10.248 1.00 57.03 124 THR A N 1
ATOM 898 C CA . THR A 1 124 ? -11.238 -33.413 9.419 1.00 57.03 124 THR A CA 1
ATOM 899 C C . THR A 1 124 ? -11.040 -33.176 7.919 1.00 57.03 124 THR A C 1
ATOM 901 O O . THR A 1 124 ? -10.574 -34.080 7.215 1.00 57.03 124 THR A O 1
ATOM 904 N N . SER A 1 125 ? -11.322 -31.970 7.422 1.00 64.31 125 SER A N 1
ATOM 905 C CA . SER A 1 125 ? -11.200 -31.614 6.007 1.00 64.31 125 SER A CA 1
ATOM 906 C C . SER A 1 125 ? -9.755 -31.340 5.629 1.00 64.31 125 SER A C 1
ATOM 908 O O . SER A 1 125 ? -9.003 -30.648 6.310 1.00 64.31 125 SER A O 1
ATOM 910 N N . LYS A 1 126 ? -9.362 -31.903 4.491 1.00 69.00 126 LYS A N 1
ATOM 911 C CA . LYS A 1 126 ? -8.058 -31.667 3.873 1.00 69.00 126 LYS A CA 1
ATOM 912 C C . LYS A 1 126 ? -8.265 -30.728 2.702 1.00 69.00 126 LYS A C 1
ATOM 914 O O . LYS A 1 126 ? -9.212 -30.910 1.942 1.00 69.00 126 LYS A O 1
ATOM 919 N N . HIS A 1 127 ? -7.346 -29.789 2.510 1.00 80.25 127 HIS A N 1
ATOM 920 C CA . HIS A 1 127 ? -7.423 -28.812 1.424 1.00 80.25 127 HIS A CA 1
ATOM 921 C C . HIS A 1 127 ? -6.340 -29.076 0.361 1.00 80.25 127 HIS A C 1
ATOM 923 O O . HIS A 1 127 ? -5.355 -28.340 0.294 1.00 80.25 127 HIS A O 1
ATOM 929 N N . PRO A 1 128 ? -6.489 -30.115 -0.488 1.00 87.44 128 PRO A N 1
ATOM 930 C CA . PRO A 1 128 ? -5.490 -30.452 -1.505 1.00 87.44 128 PRO A CA 1
ATOM 931 C C . PRO A 1 128 ? -5.298 -29.331 -2.527 1.00 87.44 128 PRO A C 1
ATOM 933 O O . PRO A 1 128 ? -4.173 -29.062 -2.930 1.00 87.44 128 PRO A O 1
ATOM 936 N N . LEU A 1 129 ? -6.376 -28.640 -2.914 1.00 89.56 129 LEU A N 1
ATOM 937 C CA . LEU A 1 129 ? -6.295 -27.515 -3.848 1.00 89.56 129 LEU A CA 1
ATOM 938 C C . LEU A 1 129 ? -5.517 -26.341 -3.251 1.00 89.56 129 LEU A C 1
ATOM 940 O O . LEU A 1 129 ? -4.625 -25.824 -3.911 1.00 89.56 129 LEU A O 1
ATOM 944 N N . SER A 1 130 ? -5.783 -25.984 -1.990 1.00 91.94 130 SER A N 1
ATOM 945 C CA . SER A 1 130 ? -5.016 -24.951 -1.281 1.00 91.94 130 SER A CA 1
ATOM 946 C C . SER A 1 130 ? -3.535 -25.310 -1.204 1.00 91.94 130 SER A C 1
ATOM 948 O O . SER A 1 130 ? -2.688 -24.473 -1.488 1.00 91.94 130 SER A O 1
ATOM 950 N N . PHE A 1 131 ? -3.212 -26.570 -0.910 1.00 93.06 131 PHE A N 1
ATOM 951 C CA . PHE A 1 131 ? -1.829 -27.034 -0.875 1.00 93.06 131 PHE A CA 1
ATOM 952 C C . PHE A 1 131 ? -1.131 -26.937 -2.242 1.00 93.06 131 PHE A C 1
ATOM 954 O O . PHE A 1 131 ? -0.001 -26.457 -2.320 1.00 93.06 131 PHE A O 1
ATOM 961 N N . ILE A 1 132 ? -1.805 -27.349 -3.323 1.00 93.06 132 ILE A N 1
ATOM 962 C CA . ILE A 1 132 ? -1.285 -27.231 -4.696 1.00 93.06 132 ILE A CA 1
ATOM 963 C C . ILE A 1 132 ? -1.074 -25.761 -5.067 1.00 93.06 132 ILE A C 1
ATOM 965 O O . ILE A 1 132 ? -0.039 -25.424 -5.640 1.00 93.06 132 ILE A O 1
ATOM 969 N N . VAL A 1 133 ? -2.023 -24.885 -4.722 1.00 94.94 133 VAL A N 1
ATOM 970 C CA . VAL A 1 133 ? -1.895 -23.433 -4.910 1.00 94.94 133 VAL A CA 1
ATOM 971 C C . VAL A 1 133 ? -0.684 -22.911 -4.137 1.00 94.94 133 VAL A C 1
ATOM 973 O O . VAL A 1 133 ? 0.160 -22.259 -4.734 1.00 94.94 133 VAL A O 1
ATOM 976 N N . GLY A 1 134 ? -0.526 -23.278 -2.861 1.00 94.50 134 GLY A N 1
ATOM 977 C CA . GLY A 1 134 ? 0.606 -22.855 -2.031 1.00 94.50 134 GLY A CA 1
ATOM 978 C C . GLY A 1 134 ? 1.963 -23.255 -2.599 1.00 94.50 134 GLY A C 1
ATOM 979 O O . GLY A 1 134 ? 2.840 -22.405 -2.725 1.00 94.50 134 GLY A O 1
ATOM 980 N N . TRP A 1 135 ? 2.131 -24.511 -3.020 1.00 94.75 135 TRP A N 1
ATOM 981 C CA . TRP A 1 135 ? 3.369 -24.940 -3.677 1.00 94.75 135 TRP A CA 1
ATOM 982 C C . TRP A 1 135 ? 3.590 -24.255 -5.024 1.00 94.75 135 TRP A C 1
ATOM 984 O O . TRP A 1 135 ? 4.722 -23.886 -5.328 1.00 94.75 135 TRP A O 1
ATOM 994 N N . SER A 1 136 ? 2.532 -24.048 -5.813 1.00 94.88 136 SER A N 1
ATOM 995 C CA . SER A 1 136 ? 2.631 -23.349 -7.101 1.00 94.88 136 SER A CA 1
ATOM 996 C C . SER A 1 136 ? 3.121 -21.914 -6.910 1.00 94.88 136 SER A C 1
ATOM 998 O O . SER A 1 136 ? 4.059 -21.511 -7.590 1.00 94.88 136 SER A O 1
ATOM 1000 N N . THR A 1 137 ? 2.570 -21.188 -5.931 1.00 95.44 137 THR A N 1
ATOM 1001 C CA . THR A 1 137 ? 3.016 -19.833 -5.575 1.00 95.44 137 THR A CA 1
ATOM 1002 C C . THR A 1 137 ? 4.435 -19.850 -4.983 1.00 95.44 137 THR A C 1
ATOM 1004 O O . THR A 1 137 ? 5.266 -19.030 -5.347 1.00 95.44 137 THR A O 1
ATOM 1007 N N . VAL A 1 138 ? 4.803 -20.810 -4.124 1.00 95.62 138 VAL A N 1
ATOM 1008 C CA . VAL A 1 138 ? 6.192 -20.904 -3.617 1.00 95.62 138 VAL A CA 1
ATOM 1009 C C . VAL A 1 138 ? 7.189 -21.122 -4.761 1.00 95.62 138 VAL A C 1
ATOM 1011 O O . VAL A 1 138 ? 8.220 -20.449 -4.816 1.00 95.62 138 VAL A O 1
ATOM 1014 N N . TYR A 1 139 ? 6.890 -22.032 -5.692 1.00 95.31 139 TYR A N 1
ATOM 1015 C CA . TYR A 1 139 ? 7.746 -22.268 -6.852 1.00 95.31 139 TYR A CA 1
ATOM 1016 C C . TYR A 1 139 ? 7.814 -21.058 -7.773 1.00 95.31 139 TYR A C 1
ATOM 1018 O O . TYR A 1 139 ? 8.909 -20.709 -8.203 1.00 95.31 139 TYR A O 1
ATOM 1026 N N . GLU A 1 140 ? 6.686 -20.401 -8.040 1.00 95.12 140 GLU A N 1
ATOM 1027 C CA . GLU A 1 140 ? 6.635 -19.148 -8.794 1.00 95.12 140 GLU A CA 1
ATOM 1028 C C . GLU A 1 140 ? 7.654 -18.151 -8.238 1.00 95.12 140 GLU A C 1
ATOM 1030 O O . GLU A 1 140 ? 8.548 -17.718 -8.963 1.00 95.12 140 GLU A O 1
ATOM 1035 N N . TRP A 1 141 ? 7.578 -17.840 -6.944 1.00 95.62 141 TRP A N 1
ATOM 1036 C CA . TRP A 1 141 ? 8.428 -16.827 -6.326 1.00 95.62 141 TRP A CA 1
ATOM 1037 C C . TRP A 1 141 ? 9.914 -17.198 -6.347 1.00 95.62 141 TRP A C 1
ATOM 1039 O O . TRP A 1 141 ? 10.751 -16.342 -6.632 1.00 95.62 141 TRP A O 1
ATOM 1049 N N . ILE A 1 142 ? 10.259 -18.473 -6.138 1.00 95.62 142 ILE A N 1
ATOM 1050 C CA . ILE A 1 142 ? 11.642 -18.966 -6.283 1.00 95.62 142 ILE A CA 1
ATOM 1051 C C . ILE A 1 142 ? 12.130 -18.796 -7.733 1.00 95.62 142 ILE A C 1
ATOM 1053 O O . ILE A 1 142 ? 13.249 -18.334 -7.973 1.00 95.62 142 ILE A O 1
ATOM 1057 N N . VAL A 1 143 ? 11.291 -19.129 -8.715 1.00 93.62 143 VAL A N 1
ATOM 1058 C CA . VAL A 1 143 ? 11.614 -19.008 -10.144 1.00 93.62 143 VAL A CA 1
ATOM 1059 C C . VAL A 1 143 ? 11.753 -17.538 -10.560 1.00 93.62 143 VAL A C 1
ATOM 1061 O O . VAL A 1 143 ? 12.644 -17.226 -11.348 1.00 93.62 143 VAL A O 1
ATOM 1064 N N . ILE A 1 144 ? 10.959 -16.616 -10.000 1.00 94.25 144 ILE A N 1
ATOM 1065 C CA . ILE A 1 144 ? 11.094 -15.169 -10.251 1.00 94.25 144 ILE A CA 1
ATOM 1066 C C . ILE A 1 144 ? 12.448 -14.656 -9.741 1.00 94.25 144 ILE A C 1
ATOM 1068 O O . ILE A 1 144 ? 13.140 -13.943 -10.472 1.00 94.25 144 ILE A O 1
ATOM 1072 N N . VAL A 1 145 ? 12.871 -15.040 -8.526 1.00 94.88 145 VAL A N 1
ATOM 1073 C CA . VAL A 1 145 ? 14.200 -14.657 -8.002 1.00 94.88 145 VAL A CA 1
ATOM 1074 C C . VAL A 1 145 ? 15.307 -15.158 -8.933 1.00 94.88 145 VAL A C 1
ATOM 1076 O O . VAL A 1 145 ? 16.243 -14.412 -9.238 1.00 94.88 145 VAL A O 1
ATOM 1079 N N . ALA A 1 146 ? 15.183 -16.389 -9.442 1.00 93.38 146 ALA A N 1
ATOM 1080 C CA . ALA A 1 146 ? 16.129 -16.935 -10.408 1.00 93.38 146 ALA A CA 1
ATOM 1081 C C . ALA A 1 146 ? 16.131 -16.143 -11.733 1.00 93.38 146 ALA A C 1
ATOM 1083 O O . ALA A 1 146 ? 17.196 -15.752 -12.210 1.00 93.38 146 ALA A O 1
ATOM 1084 N N . ALA A 1 147 ? 14.963 -15.836 -12.305 1.00 90.94 147 ALA A N 1
ATOM 1085 C CA . ALA A 1 147 ? 14.857 -15.087 -13.560 1.00 90.94 147 ALA A CA 1
ATOM 1086 C C . ALA A 1 147 ? 15.560 -13.720 -13.478 1.00 90.94 147 ALA A C 1
ATOM 1088 O O . ALA A 1 147 ? 16.380 -13.380 -14.334 1.00 90.94 147 ALA A O 1
ATOM 1089 N N . VAL A 1 148 ? 15.298 -12.960 -12.411 1.00 91.75 148 VAL A N 1
ATOM 1090 C CA . VAL A 1 148 ? 15.877 -11.620 -12.214 1.00 91.75 148 VAL A CA 1
ATOM 1091 C C . VAL A 1 148 ? 17.379 -11.682 -11.919 1.00 91.75 148 VAL A C 1
ATOM 1093 O O . VAL A 1 148 ? 18.143 -10.845 -12.406 1.00 91.75 148 VAL A O 1
ATOM 1096 N N . SER A 1 149 ? 17.839 -12.710 -11.203 1.00 92.94 149 SER A N 1
ATOM 1097 C CA . SER A 1 149 ? 19.273 -12.913 -10.954 1.00 92.94 149 SER A CA 1
ATOM 1098 C C . SER A 1 149 ? 20.038 -13.239 -12.247 1.00 92.94 149 SER A C 1
ATOM 1100 O O . SER A 1 149 ? 21.163 -12.766 -12.441 1.00 92.94 149 SER A O 1
ATOM 1102 N N . ILE A 1 150 ? 19.427 -13.984 -13.182 1.00 88.31 150 ILE A N 1
ATOM 1103 C CA . ILE A 1 150 ? 20.033 -14.261 -14.497 1.00 88.31 150 ILE A CA 1
ATOM 1104 C C . ILE A 1 150 ? 20.110 -12.978 -15.333 1.00 88.31 150 ILE A C 1
ATOM 1106 O O . ILE A 1 150 ? 21.161 -12.720 -15.919 1.00 88.31 150 ILE A O 1
ATOM 1110 N N . ILE A 1 151 ? 19.069 -12.134 -15.321 1.00 86.94 151 ILE A N 1
ATOM 1111 C CA . ILE A 1 151 ? 19.082 -10.817 -15.988 1.00 86.94 151 ILE A CA 1
ATOM 1112 C C . ILE A 1 151 ? 20.273 -9.976 -15.516 1.00 86.94 151 ILE A C 1
ATOM 1114 O O . ILE A 1 151 ? 20.995 -9.408 -16.333 1.00 86.94 151 ILE A O 1
ATOM 1118 N N . CYS A 1 152 ? 20.506 -9.916 -14.202 1.00 90.19 152 CYS A N 1
ATOM 1119 C CA . CYS A 1 152 ? 21.652 -9.207 -13.631 1.00 90.19 152 CYS A CA 1
ATOM 1120 C C . CYS A 1 152 ? 22.985 -9.761 -14.166 1.00 90.19 152 CYS A C 1
ATOM 1122 O O . CYS A 1 152 ? 23.872 -9.013 -14.575 1.00 90.19 152 CYS A O 1
ATOM 1124 N N . SER A 1 153 ? 23.097 -11.085 -14.238 1.00 90.50 153 SER A N 1
ATOM 1125 C CA . SER A 1 153 ? 24.303 -11.772 -14.709 1.00 90.50 153 SER A CA 1
ATOM 1126 C C . SER A 1 153 ? 24.583 -11.509 -16.188 1.00 90.50 153 SER A C 1
ATOM 1128 O O . SER A 1 153 ? 25.712 -11.188 -16.555 1.00 90.50 153 SER A O 1
ATOM 1130 N N . GLN A 1 154 ? 23.552 -11.587 -17.033 1.00 85.81 154 GLN A N 1
ATOM 1131 C CA . GLN A 1 154 ? 23.643 -11.263 -18.459 1.00 85.81 154 GLN A CA 1
ATOM 1132 C C . GLN A 1 154 ? 23.984 -9.786 -18.674 1.00 85.81 154 GLN A C 1
ATOM 1134 O O . GLN A 1 154 ? 24.788 -9.459 -19.542 1.00 85.81 154 GLN A O 1
ATOM 1139 N N . ALA A 1 155 ? 23.440 -8.891 -17.847 1.00 89.19 155 ALA A N 1
ATOM 1140 C CA . ALA A 1 155 ? 23.750 -7.468 -17.892 1.00 89.19 155 ALA A CA 1
ATOM 1141 C C . ALA A 1 155 ? 25.228 -7.163 -17.592 1.00 89.19 155 ALA A C 1
ATOM 1143 O O . ALA A 1 155 ? 25.834 -6.343 -18.284 1.00 89.19 155 ALA A O 1
ATOM 1144 N N . VAL A 1 156 ? 25.828 -7.840 -16.604 1.00 90.88 156 VAL A N 1
ATOM 1145 C CA . VAL A 1 156 ? 27.267 -7.704 -16.316 1.00 90.88 156 VAL A CA 1
ATOM 1146 C C . VAL A 1 156 ? 28.111 -8.236 -17.474 1.00 90.88 156 VAL A C 1
ATOM 1148 O O . VAL A 1 156 ? 29.036 -7.556 -17.914 1.00 90.88 156 VAL A O 1
ATOM 1151 N N . TRP A 1 157 ? 27.788 -9.412 -18.014 1.00 87.44 157 TRP A N 1
ATOM 1152 C CA . TRP A 1 157 ? 28.555 -9.983 -19.125 1.00 87.44 157 TRP A CA 1
ATOM 1153 C C . TRP A 1 157 ? 28.401 -9.202 -20.437 1.00 87.44 157 TRP A C 1
ATOM 1155 O O . TRP A 1 157 ? 29.392 -9.021 -21.143 1.00 87.44 157 TRP A O 1
ATOM 1165 N N . GLY A 1 158 ? 27.225 -8.630 -20.711 1.00 83.19 158 GLY A N 1
ATOM 1166 C CA . GLY A 1 158 ? 27.013 -7.728 -21.849 1.00 83.19 158 GLY A CA 1
ATOM 1167 C C . GLY A 1 158 ? 27.858 -6.448 -21.774 1.00 83.19 158 GLY A C 1
ATOM 1168 O O . GLY A 1 158 ? 28.321 -5.934 -22.793 1.00 83.19 158 GLY A O 1
ATOM 1169 N N . LEU A 1 159 ? 28.130 -5.944 -20.564 1.00 87.19 159 LEU A N 1
ATOM 1170 C CA . LEU A 1 159 ? 29.099 -4.861 -20.383 1.00 87.19 159 LEU A CA 1
ATOM 1171 C C . LEU A 1 159 ? 30.525 -5.310 -20.710 1.00 87.19 159 LEU A C 1
ATOM 1173 O O . LEU A 1 159 ? 31.254 -4.567 -21.360 1.00 87.19 159 LEU A O 1
ATOM 1177 N N . VAL A 1 160 ? 30.927 -6.511 -20.290 1.00 87.75 160 VAL A N 1
ATOM 1178 C CA . VAL A 1 160 ? 32.278 -7.031 -20.552 1.00 87.75 160 VAL A CA 1
ATOM 1179 C C . VAL A 1 160 ? 32.526 -7.192 -22.052 1.00 87.75 160 VAL A C 1
ATOM 1181 O O . VAL A 1 160 ? 33.551 -6.720 -22.539 1.00 87.75 160 VAL A O 1
ATOM 1184 N N . THR A 1 161 ? 31.584 -7.767 -22.802 1.00 83.06 161 THR A N 1
ATOM 1185 C CA . THR A 1 161 ? 31.721 -7.963 -24.261 1.00 83.06 161 THR A CA 1
ATOM 1186 C C . THR A 1 161 ? 31.781 -6.647 -25.034 1.00 83.06 161 THR A C 1
ATOM 1188 O O . THR A 1 161 ? 32.420 -6.580 -26.081 1.00 83.06 161 THR A O 1
ATOM 1191 N N . THR A 1 162 ? 31.212 -5.567 -24.487 1.00 80.56 162 THR A N 1
ATOM 1192 C CA . THR A 1 162 ? 31.331 -4.214 -25.063 1.00 80.56 162 THR A CA 1
ATOM 1193 C C . THR A 1 162 ? 32.778 -3.692 -25.050 1.00 80.56 162 THR A C 1
ATOM 1195 O O . THR A 1 162 ? 33.158 -2.927 -25.937 1.00 80.56 162 THR A O 1
ATOM 1198 N N . PHE A 1 163 ? 33.601 -4.093 -24.073 1.00 84.62 163 PHE A N 1
ATOM 1199 C CA . PHE A 1 163 ? 35.016 -3.689 -23.974 1.00 84.62 163 PHE A CA 1
ATOM 1200 C C . PHE A 1 163 ? 35.999 -4.780 -24.416 1.00 84.62 163 PHE A C 1
ATOM 1202 O O . PHE A 1 163 ? 37.128 -4.469 -24.791 1.00 84.62 163 PHE A O 1
ATOM 1209 N N . HIS A 1 164 ? 35.571 -6.041 -24.394 1.00 87.31 164 HIS A N 1
ATOM 1210 C CA . HIS A 1 164 ? 36.362 -7.215 -24.750 1.00 87.31 164 HIS A CA 1
ATOM 1211 C C . HIS A 1 164 ? 35.576 -8.113 -25.721 1.00 87.31 164 HIS A C 1
ATOM 1213 O O . HIS A 1 164 ? 35.098 -9.174 -25.318 1.00 87.31 164 HIS A O 1
ATOM 1219 N N . PRO A 1 165 ? 35.429 -7.709 -26.996 1.00 82.62 165 PRO A N 1
ATOM 1220 C CA . PRO A 1 165 ? 34.601 -8.428 -27.969 1.00 82.62 165 PRO A CA 1
ATOM 1221 C C . PRO A 1 165 ? 35.114 -9.841 -28.291 1.00 82.62 165 PRO A C 1
ATOM 1223 O O . PRO A 1 165 ? 34.327 -10.697 -28.677 1.00 82.62 165 PRO A O 1
ATOM 1226 N N . ASP A 1 166 ? 36.408 -10.105 -28.090 1.00 87.81 166 ASP A N 1
ATOM 1227 C CA . ASP A 1 166 ? 37.020 -11.419 -28.332 1.00 87.81 166 ASP A CA 1
ATOM 1228 C C . ASP A 1 166 ? 36.826 -12.409 -27.164 1.00 87.81 166 ASP A C 1
ATOM 1230 O O . ASP A 1 166 ? 37.252 -13.563 -27.241 1.00 87.81 166 ASP A O 1
ATOM 1234 N N . PHE A 1 167 ? 36.221 -11.973 -26.053 1.00 86.81 167 PHE A N 1
ATOM 1235 C CA . PHE A 1 167 ? 36.006 -12.824 -24.886 1.00 86.81 167 PHE A CA 1
ATOM 1236 C C . PHE A 1 167 ? 34.793 -13.741 -25.081 1.00 86.81 167 PHE A C 1
ATOM 1238 O O . PHE A 1 167 ? 33.664 -13.281 -25.240 1.00 86.81 167 PHE A O 1
ATOM 1245 N N . VAL A 1 168 ? 35.016 -15.053 -25.000 1.00 87.25 168 VAL A N 1
ATOM 1246 C CA . VAL A 1 168 ? 33.955 -16.061 -25.117 1.00 87.25 168 VAL A CA 1
ATOM 1247 C C . VAL A 1 168 ? 33.287 -16.281 -23.757 1.00 87.25 168 VAL A C 1
ATOM 1249 O O . VAL A 1 168 ? 33.918 -16.741 -22.801 1.00 87.25 168 VAL A O 1
ATOM 1252 N N . ILE A 1 169 ? 31.992 -15.967 -23.658 1.00 84.81 169 ILE A N 1
ATOM 1253 C CA . ILE A 1 169 ? 31.218 -16.177 -22.430 1.00 84.81 169 ILE A CA 1
ATOM 1254 C C . ILE A 1 169 ? 30.814 -17.648 -22.315 1.00 84.81 169 ILE A C 1
ATOM 1256 O O . ILE A 1 169 ? 29.916 -18.135 -22.998 1.00 84.81 169 ILE A O 1
ATOM 1260 N N . GLU A 1 170 ? 31.437 -18.349 -21.374 1.00 88.94 170 GLU A N 1
ATOM 1261 C CA . GLU A 1 170 ? 31.012 -19.682 -20.964 1.00 88.94 170 GLU A CA 1
ATOM 1262 C C . GLU A 1 170 ? 29.822 -19.650 -19.993 1.00 88.94 170 GLU A C 1
ATOM 1264 O O . GLU A 1 170 ? 29.676 -18.757 -19.157 1.00 88.94 170 GLU A O 1
ATOM 1269 N N . ARG A 1 171 ? 28.980 -20.687 -20.027 1.00 87.19 171 ARG A N 1
ATOM 1270 C CA . ARG A 1 171 ? 27.759 -20.763 -19.195 1.00 87.19 171 ARG A CA 1
ATOM 1271 C C . ARG A 1 171 ? 28.033 -20.713 -17.691 1.00 87.19 171 ARG A C 1
ATOM 1273 O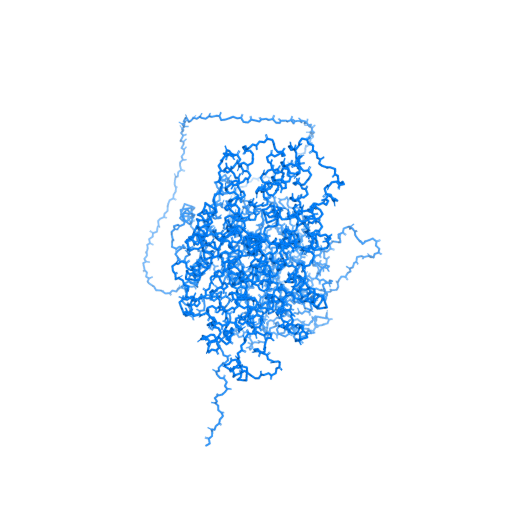 O . ARG A 1 171 ? 27.250 -20.137 -16.937 1.00 87.19 171 ARG A O 1
ATOM 1280 N N . TRP A 1 172 ? 29.152 -21.283 -17.248 1.00 89.50 172 TRP A N 1
ATOM 1281 C CA . TRP A 1 172 ? 29.542 -21.256 -15.839 1.00 89.50 172 TRP A CA 1
ATOM 1282 C C . TRP A 1 172 ? 29.945 -19.847 -15.372 1.00 89.50 172 TRP A C 1
ATOM 1284 O O . TRP A 1 172 ? 29.732 -19.522 -14.207 1.00 89.50 172 TRP A O 1
ATOM 1294 N N . HIS A 1 173 ? 30.434 -18.979 -16.269 1.00 91.12 173 HIS A N 1
ATOM 1295 C CA . HIS A 1 173 ? 30.692 -17.572 -15.951 1.00 91.12 173 HIS A CA 1
ATOM 1296 C C . HIS A 1 173 ? 29.404 -16.841 -15.549 1.00 91.12 173 HIS A C 1
ATOM 1298 O O . HIS A 1 173 ? 29.390 -16.064 -14.593 1.00 91.12 173 HIS A O 1
ATOM 1304 N N . VAL A 1 174 ? 28.305 -17.101 -16.265 1.00 89.75 174 VAL A N 1
ATOM 1305 C CA . VAL A 1 174 ? 26.984 -16.528 -15.960 1.00 89.75 174 VAL A CA 1
ATOM 1306 C C . VAL A 1 174 ? 26.478 -17.053 -14.616 1.00 89.75 174 VAL A C 1
ATOM 1308 O O . VAL A 1 174 ? 26.012 -16.268 -13.794 1.00 89.75 174 VAL A O 1
ATOM 1311 N N . PHE A 1 175 ? 26.639 -18.356 -14.357 1.00 92.19 175 PHE A N 1
ATOM 1312 C CA . PHE A 1 175 ? 26.236 -18.978 -13.093 1.00 92.19 175 PHE A CA 1
ATOM 1313 C C . PHE A 1 175 ? 26.952 -18.381 -11.868 1.00 92.19 175 PHE A C 1
ATOM 1315 O O . PHE A 1 175 ? 26.320 -18.173 -10.836 1.00 92.19 175 PHE A O 1
ATOM 1322 N N . LEU A 1 176 ? 28.246 -18.060 -11.964 1.00 94.69 176 LEU A N 1
ATOM 1323 C CA . LEU A 1 176 ? 28.980 -17.478 -10.833 1.00 94.69 176 LEU A CA 1
ATOM 1324 C C . LEU A 1 176 ? 28.460 -16.090 -10.438 1.00 94.69 176 LEU A C 1
ATOM 1326 O O . LEU A 1 176 ? 28.315 -15.808 -9.249 1.00 94.69 176 LEU A O 1
ATOM 1330 N N . ILE A 1 177 ? 28.151 -15.229 -11.415 1.00 94.56 177 ILE A N 1
ATOM 1331 C CA . ILE A 1 177 ? 27.558 -13.911 -11.133 1.00 94.56 177 ILE A CA 1
ATOM 1332 C C . ILE A 1 177 ? 26.129 -14.071 -10.612 1.00 94.56 177 ILE A C 1
ATOM 1334 O O . ILE A 1 177 ? 25.740 -13.386 -9.668 1.00 94.56 177 ILE A O 1
ATOM 1338 N N . PHE A 1 178 ? 25.376 -15.016 -11.169 1.00 94.38 178 PHE A N 1
ATOM 1339 C CA . PHE A 1 178 ? 24.033 -15.349 -10.709 1.00 94.38 178 PHE A CA 1
ATOM 1340 C C . PHE A 1 178 ? 24.035 -15.735 -9.229 1.00 94.38 178 PHE A C 1
ATOM 1342 O O . PHE A 1 178 ? 23.259 -15.191 -8.443 1.00 94.38 178 PHE A O 1
ATOM 1349 N N . GLU A 1 179 ? 24.947 -16.623 -8.835 1.00 96.12 179 GLU A N 1
ATOM 1350 C CA . GLU A 1 179 ? 25.047 -17.094 -7.458 1.00 96.12 179 GLU A CA 1
ATOM 1351 C C . GLU A 1 179 ? 25.548 -15.989 -6.519 1.00 96.12 179 GLU A C 1
ATOM 1353 O O . GLU A 1 179 ? 25.081 -15.884 -5.383 1.00 96.12 179 GLU A O 1
ATOM 1358 N N . LEU A 1 180 ? 26.425 -15.102 -7.002 1.00 96.62 180 LEU A N 1
ATOM 1359 C CA . LEU A 1 180 ? 26.838 -13.905 -6.268 1.00 96.62 180 LEU A CA 1
ATOM 1360 C C . LEU A 1 180 ? 25.647 -12.972 -5.991 1.00 96.62 180 LEU A C 1
ATOM 1362 O O . LEU A 1 180 ? 25.483 -12.515 -4.860 1.00 96.62 180 LEU A O 1
ATOM 1366 N N . VAL A 1 181 ? 24.801 -12.711 -6.992 1.00 95.69 181 VAL A N 1
ATOM 1367 C CA . VAL A 1 181 ? 23.598 -11.866 -6.862 1.00 95.69 181 VAL A CA 1
ATOM 1368 C C . VAL A 1 181 ? 22.583 -12.498 -5.906 1.00 95.69 181 VAL A C 1
ATOM 1370 O O . VAL A 1 181 ? 22.075 -11.814 -5.012 1.00 95.69 181 VAL A O 1
ATOM 1373 N N . ASN A 1 182 ? 22.336 -13.804 -6.043 1.00 96.56 182 ASN A N 1
ATOM 1374 C CA . ASN A 1 182 ? 21.447 -14.576 -5.171 1.00 96.56 182 ASN A CA 1
ATOM 1375 C C . ASN A 1 182 ? 21.937 -14.561 -3.709 1.00 96.56 182 ASN A C 1
ATOM 1377 O O . ASN A 1 182 ? 21.191 -14.217 -2.789 1.00 96.56 182 ASN A O 1
ATOM 1381 N N . THR A 1 183 ? 23.224 -14.843 -3.492 1.00 97.00 183 THR A N 1
ATOM 1382 C CA . THR A 1 183 ? 23.853 -14.832 -2.163 1.00 97.00 183 THR A CA 1
ATOM 1383 C C . THR A 1 183 ? 23.827 -13.438 -1.542 1.00 97.00 183 THR A C 1
ATOM 1385 O O . THR A 1 183 ? 23.445 -13.282 -0.380 1.00 97.00 183 THR A O 1
ATOM 1388 N N . ASN A 1 184 ? 24.167 -12.401 -2.312 1.00 95.62 184 ASN A N 1
ATOM 1389 C CA . ASN A 1 184 ? 24.067 -11.018 -1.857 1.00 95.62 184 ASN A CA 1
ATOM 1390 C C . ASN A 1 184 ? 22.626 -10.669 -1.456 1.00 95.62 184 ASN A C 1
ATOM 1392 O O . ASN A 1 184 ? 22.405 -10.051 -0.415 1.00 95.62 184 ASN A O 1
ATOM 1396 N N . SER A 1 185 ? 21.634 -11.126 -2.226 1.00 94.94 185 SER A N 1
ATOM 1397 C CA . SER A 1 185 ? 20.232 -10.887 -1.898 1.00 94.94 185 SER A CA 1
ATOM 1398 C C . SER A 1 185 ? 19.800 -11.557 -0.594 1.00 94.94 185 SER A C 1
ATOM 1400 O O . SER A 1 185 ? 19.114 -10.931 0.224 1.00 94.94 185 SER A O 1
ATOM 1402 N N . ALA A 1 186 ? 20.255 -12.789 -0.347 1.00 96.00 186 ALA A N 1
ATOM 1403 C CA . ALA A 1 186 ? 20.034 -13.484 0.917 1.00 96.00 186 ALA A CA 1
ATOM 1404 C C . ALA A 1 186 ? 20.684 -12.737 2.097 1.00 96.00 186 ALA A C 1
ATOM 1406 O O . ALA A 1 186 ? 20.020 -12.492 3.104 1.00 96.00 186 ALA A O 1
ATOM 1407 N N . ILE A 1 187 ? 21.939 -12.294 1.959 1.00 95.56 187 ILE A N 1
ATOM 1408 C CA . ILE A 1 187 ? 22.656 -11.520 2.988 1.00 95.56 187 ILE A CA 1
ATOM 1409 C C . ILE A 1 187 ? 21.915 -10.214 3.305 1.00 95.56 187 ILE A C 1
ATOM 1411 O O . ILE A 1 187 ? 21.668 -9.907 4.475 1.00 95.56 187 ILE A O 1
ATOM 1415 N N . VAL A 1 188 ? 21.513 -9.455 2.281 1.00 92.50 188 VAL A N 1
ATOM 1416 C CA . VAL A 1 188 ? 20.769 -8.198 2.459 1.00 92.50 188 VAL A CA 1
ATOM 1417 C C . VAL A 1 188 ? 19.447 -8.436 3.187 1.00 92.50 188 VAL A C 1
ATOM 1419 O O . VAL A 1 188 ? 19.136 -7.714 4.140 1.00 92.50 188 VAL A O 1
ATOM 1422 N N . ASN A 1 189 ? 18.702 -9.472 2.796 1.00 92.25 189 ASN A N 1
ATOM 1423 C CA . ASN A 1 189 ? 17.431 -9.827 3.424 1.00 92.25 189 ASN A CA 1
ATOM 1424 C C . ASN A 1 189 ? 17.580 -10.280 4.885 1.00 92.25 189 ASN A C 1
ATOM 1426 O O . ASN A 1 189 ? 16.713 -9.975 5.702 1.00 92.25 189 ASN A O 1
ATOM 1430 N N . ILE A 1 190 ? 18.675 -10.966 5.227 1.00 93.12 190 ILE A N 1
ATOM 1431 C CA . ILE A 1 190 ? 18.936 -11.448 6.589 1.00 93.12 190 ILE A CA 1
ATOM 1432 C C . ILE A 1 190 ? 19.384 -10.307 7.512 1.00 93.12 190 ILE A C 1
ATOM 1434 O O . ILE A 1 190 ? 18.903 -10.205 8.641 1.00 93.12 190 ILE A O 1
ATOM 1438 N N . PHE A 1 191 ? 20.306 -9.453 7.058 1.00 90.00 191 PHE A N 1
ATOM 1439 C CA . PHE A 1 191 ? 21.009 -8.524 7.951 1.00 90.00 191 PHE A CA 1
ATOM 1440 C C . PHE A 1 191 ? 20.595 -7.057 7.813 1.00 90.00 191 PHE A C 1
ATOM 1442 O O . PHE A 1 191 ? 20.670 -6.318 8.794 1.00 90.00 191 PHE A O 1
ATOM 1449 N N . PHE A 1 192 ? 20.175 -6.591 6.639 1.00 83.44 192 PHE A N 1
ATOM 1450 C CA . PHE A 1 192 ? 20.077 -5.148 6.373 1.00 83.44 192 PHE A CA 1
ATOM 1451 C C . PHE A 1 192 ? 18.645 -4.657 6.174 1.00 83.44 192 PHE A C 1
ATOM 1453 O O . PHE A 1 192 ? 18.309 -3.553 6.596 1.00 83.44 192 PHE A O 1
ATOM 1460 N N . LEU A 1 193 ? 17.781 -5.483 5.594 1.00 74.50 193 LEU A N 1
ATOM 1461 C CA . LEU A 1 193 ? 16.458 -5.071 5.129 1.00 74.50 193 LEU A CA 1
ATOM 1462 C C . LEU A 1 193 ? 15.539 -4.546 6.246 1.00 74.50 193 LEU A C 1
ATOM 1464 O O . LEU A 1 193 ? 14.916 -3.500 6.098 1.00 74.50 193 LEU A O 1
ATOM 1468 N N . ASN A 1 194 ? 15.535 -5.205 7.409 1.00 70.94 194 ASN A N 1
ATOM 1469 C CA . ASN A 1 194 ? 14.751 -4.788 8.580 1.00 70.94 194 ASN A CA 1
ATOM 1470 C C . ASN A 1 194 ? 15.222 -3.440 9.183 1.00 70.94 194 ASN A C 1
ATOM 1472 O O . ASN A 1 194 ? 14.523 -2.825 9.983 1.00 70.94 194 ASN A O 1
ATOM 1476 N N . ARG A 1 195 ? 16.410 -2.951 8.796 1.00 67.81 195 ARG A N 1
ATOM 1477 C CA . ARG A 1 195 ? 16.963 -1.656 9.229 1.00 67.81 195 ARG A CA 1
ATOM 1478 C C . ARG A 1 195 ? 16.661 -0.516 8.249 1.00 67.81 195 ARG A C 1
ATOM 1480 O O . ARG A 1 195 ? 17.016 0.623 8.532 1.00 67.81 195 ARG A O 1
ATOM 1487 N N . MET A 1 196 ? 16.007 -0.798 7.118 1.00 67.44 196 MET A N 1
ATOM 1488 C CA . MET A 1 196 ? 15.727 0.175 6.055 1.00 67.44 196 MET A CA 1
ATOM 1489 C C . MET A 1 196 ? 14.215 0.308 5.788 1.00 67.44 196 MET A C 1
ATOM 1491 O O . MET A 1 196 ? 13.743 -0.074 4.717 1.00 67.44 196 MET A O 1
ATOM 1495 N N . PRO A 1 197 ? 13.429 0.889 6.718 1.00 60.91 197 PRO A N 1
ATOM 1496 C CA . 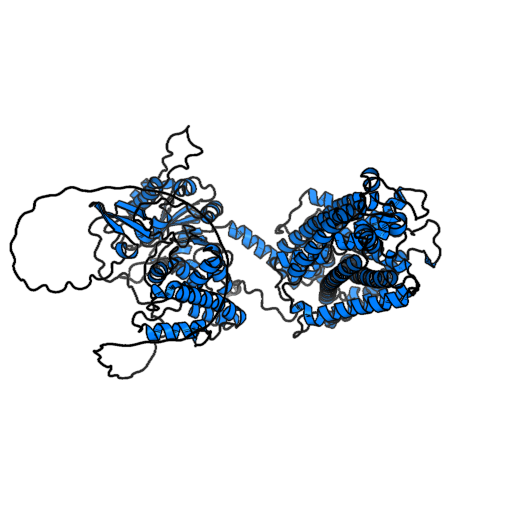PRO A 1 197 ? 11.970 0.992 6.576 1.00 60.91 197 PRO A CA 1
ATOM 1497 C C . PRO A 1 197 ? 11.519 1.820 5.357 1.00 60.91 197 PRO A C 1
ATOM 1499 O O . PRO A 1 197 ? 10.409 1.646 4.867 1.00 60.91 197 PRO A O 1
ATOM 1502 N N . ASN A 1 198 ? 12.393 2.680 4.819 1.00 70.88 198 ASN A N 1
ATOM 1503 C CA . ASN A 1 198 ? 12.102 3.547 3.672 1.00 70.88 198 ASN A CA 1
ATOM 1504 C C . ASN A 1 198 ? 12.621 3.003 2.327 1.00 70.88 198 ASN A C 1
ATOM 1506 O O . ASN A 1 198 ? 12.667 3.751 1.347 1.00 70.88 198 ASN A O 1
ATOM 1510 N N . ILE A 1 199 ? 13.026 1.727 2.253 1.00 75.31 199 ILE A N 1
ATOM 1511 C CA . ILE A 1 199 ? 13.639 1.158 1.040 1.00 75.31 199 ILE A CA 1
ATOM 1512 C C . ILE A 1 199 ? 12.701 1.195 -0.176 1.00 75.31 199 ILE A C 1
ATOM 1514 O O . ILE A 1 199 ? 13.149 1.524 -1.273 1.00 75.31 199 ILE A O 1
ATOM 1518 N N . GLY A 1 200 ? 11.399 0.955 0.023 1.00 74.19 200 GLY A N 1
ATOM 1519 C CA . GLY A 1 200 ? 10.394 1.026 -1.044 1.00 74.19 200 GLY A CA 1
ATOM 1520 C C . GLY A 1 200 ? 10.267 2.433 -1.635 1.00 74.19 200 GLY A C 1
ATOM 1521 O O . GLY A 1 200 ? 10.287 2.604 -2.852 1.00 74.19 200 GLY A O 1
ATOM 1522 N N . THR A 1 201 ? 10.218 3.463 -0.785 1.00 78.38 201 THR A N 1
ATOM 1523 C CA . THR A 1 201 ? 10.155 4.866 -1.228 1.00 78.38 201 THR A CA 1
ATOM 1524 C C . THR A 1 201 ? 11.440 5.292 -1.936 1.00 78.38 201 THR A C 1
ATOM 1526 O O . THR A 1 201 ? 11.382 5.934 -2.984 1.00 78.38 201 THR A O 1
ATOM 1529 N N . PHE A 1 202 ? 12.606 4.917 -1.396 1.00 82.56 202 PHE A N 1
ATOM 1530 C CA . PHE A 1 202 ? 13.901 5.199 -2.022 1.00 82.56 202 PHE A CA 1
ATOM 1531 C C . PHE A 1 202 ? 14.002 4.571 -3.418 1.00 82.56 202 PHE A C 1
ATOM 1533 O O . PHE A 1 202 ? 14.378 5.249 -4.376 1.00 82.56 202 PHE A O 1
ATOM 1540 N N . PHE A 1 203 ? 13.602 3.302 -3.545 1.00 80.88 203 PHE A N 1
ATOM 1541 C CA . PHE A 1 203 ? 13.556 2.608 -4.826 1.00 80.88 203 PHE A CA 1
ATOM 1542 C C . PHE A 1 203 ? 12.638 3.310 -5.827 1.00 80.88 203 PHE A C 1
ATOM 1544 O O . PHE A 1 203 ? 13.038 3.533 -6.970 1.00 80.88 203 PHE A O 1
ATOM 1551 N N . LEU A 1 204 ? 11.422 3.668 -5.397 1.00 82.50 204 LEU A N 1
ATOM 1552 C CA . LEU A 1 204 ? 10.433 4.321 -6.250 1.00 82.50 204 LEU A CA 1
ATOM 1553 C C . LEU A 1 204 ? 11.024 5.587 -6.874 1.00 82.50 204 LEU A C 1
ATOM 1555 O O . LEU A 1 204 ? 10.945 5.762 -8.089 1.00 82.50 204 LEU A O 1
ATOM 1559 N N . VAL A 1 205 ? 11.668 6.437 -6.071 1.00 86.25 205 VAL A N 1
ATOM 1560 C CA . VAL A 1 205 ? 12.311 7.663 -6.565 1.00 86.25 205 VAL A CA 1
ATOM 1561 C C . VAL A 1 205 ? 13.446 7.333 -7.533 1.00 86.25 205 VAL A C 1
ATOM 1563 O O . VAL A 1 205 ? 13.466 7.852 -8.649 1.00 86.25 205 VAL A O 1
ATOM 1566 N N . LEU A 1 206 ? 14.366 6.447 -7.144 1.00 88.19 206 LEU A N 1
ATOM 1567 C CA . LEU A 1 206 ? 15.543 6.126 -7.949 1.00 88.19 206 LEU A CA 1
ATOM 1568 C C . LEU A 1 206 ? 15.175 5.524 -9.311 1.00 88.19 206 LEU A C 1
ATOM 1570 O O . LEU A 1 206 ? 15.708 5.940 -10.339 1.00 88.19 206 LEU A O 1
ATOM 1574 N N . SER A 1 207 ? 14.245 4.568 -9.333 1.00 89.56 207 SER A N 1
ATOM 1575 C CA . SER A 1 207 ? 13.851 3.907 -10.573 1.00 89.56 207 SER A CA 1
ATOM 1576 C C . SER A 1 207 ? 13.118 4.847 -11.526 1.00 89.56 207 SER A C 1
ATOM 1578 O O . SER A 1 207 ? 13.381 4.818 -12.727 1.00 89.56 207 SER A O 1
ATOM 1580 N N . ASN A 1 208 ? 12.257 5.729 -11.006 1.00 87.88 208 ASN A N 1
ATOM 1581 C CA . ASN A 1 208 ? 11.567 6.715 -11.836 1.00 87.88 208 ASN A CA 1
ATOM 1582 C C . ASN A 1 208 ? 12.524 7.785 -12.378 1.00 87.88 208 ASN A C 1
ATOM 1584 O O . ASN A 1 208 ? 12.394 8.173 -13.535 1.00 87.88 208 ASN A O 1
ATOM 1588 N N . LEU A 1 209 ? 13.524 8.224 -11.603 1.00 91.12 209 LEU A N 1
ATOM 1589 C CA . LEU A 1 209 ? 14.570 9.118 -12.116 1.00 91.12 209 LEU A CA 1
ATOM 1590 C C . LEU A 1 209 ? 15.353 8.474 -13.264 1.00 91.12 209 LEU A C 1
ATOM 1592 O O . LEU A 1 209 ? 15.651 9.136 -14.256 1.00 91.12 209 LEU A O 1
ATOM 1596 N N . MET A 1 210 ? 15.645 7.179 -13.153 1.00 88.69 210 MET A N 1
ATOM 1597 C CA . MET A 1 210 ? 16.354 6.445 -14.196 1.00 88.69 210 MET A CA 1
ATOM 1598 C C . MET A 1 210 ? 15.507 6.243 -15.456 1.00 88.69 210 MET A C 1
ATOM 1600 O O . MET A 1 210 ? 15.987 6.446 -16.570 1.00 88.69 210 MET A O 1
ATOM 1604 N N . PHE A 1 211 ? 14.229 5.914 -15.282 1.00 92.50 211 PHE A N 1
ATOM 1605 C CA . PHE A 1 211 ? 13.255 5.895 -16.368 1.00 92.50 211 PHE A CA 1
ATOM 1606 C C . PHE A 1 211 ? 13.211 7.246 -17.100 1.00 92.50 211 PHE A C 1
ATOM 1608 O O . PHE A 1 211 ? 13.346 7.284 -18.324 1.00 92.50 211 PHE A O 1
ATOM 1615 N N . LEU A 1 212 ? 13.103 8.355 -16.356 1.00 94.00 212 LEU A N 1
ATOM 1616 C CA . LEU A 1 212 ? 13.127 9.707 -16.919 1.00 94.00 212 LEU A CA 1
ATOM 1617 C C . LEU A 1 212 ? 14.432 9.983 -17.679 1.00 94.00 212 LEU A C 1
ATOM 1619 O O . LEU A 1 212 ? 14.402 10.547 -18.772 1.00 94.00 212 LEU A O 1
ATOM 1623 N N . ALA A 1 213 ? 15.574 9.547 -17.144 1.00 92.25 213 ALA A N 1
ATOM 1624 C CA . ALA A 1 213 ? 16.859 9.686 -17.819 1.00 92.25 213 ALA A CA 1
ATOM 1625 C C . ALA A 1 213 ? 16.880 8.942 -19.165 1.00 92.25 213 ALA A C 1
ATOM 1627 O O . ALA A 1 213 ? 17.326 9.513 -20.157 1.00 92.25 213 ALA A O 1
ATOM 1628 N N . ILE A 1 214 ? 16.349 7.718 -19.243 1.00 89.69 214 ILE A N 1
ATOM 1629 C CA . ILE A 1 214 ? 16.305 6.937 -20.491 1.00 89.69 214 ILE A CA 1
ATOM 1630 C C . ILE A 1 214 ? 15.418 7.612 -21.544 1.00 89.69 214 ILE A C 1
ATOM 1632 O O . ILE A 1 214 ? 15.866 7.792 -22.680 1.00 89.69 214 ILE A O 1
ATOM 1636 N N . ILE A 1 215 ? 14.197 8.026 -21.180 1.00 94.50 215 ILE A N 1
ATOM 1637 C CA . ILE A 1 215 ? 13.251 8.633 -22.136 1.00 94.50 215 ILE A CA 1
ATOM 1638 C C . ILE A 1 215 ? 13.688 10.023 -22.615 1.00 94.50 215 ILE A C 1
ATOM 1640 O O . ILE A 1 215 ? 13.217 10.483 -23.651 1.00 94.50 215 ILE A O 1
ATOM 1644 N N . ILE A 1 216 ? 14.579 10.697 -21.882 1.00 94.69 216 ILE A N 1
ATOM 1645 C CA . ILE A 1 216 ? 15.151 11.985 -22.289 1.00 94.69 216 ILE A CA 1
ATOM 1646 C C . ILE A 1 216 ? 16.428 11.761 -23.101 1.00 94.69 216 ILE A C 1
ATOM 1648 O O . ILE A 1 216 ? 16.564 12.293 -24.203 1.00 94.69 216 ILE A O 1
ATOM 1652 N N . VAL A 1 217 ? 17.380 10.983 -22.581 1.00 93.56 217 VAL A N 1
ATOM 1653 C CA . VAL A 1 217 ? 18.725 10.862 -23.159 1.00 93.56 217 VAL A CA 1
ATOM 1654 C C . VAL A 1 217 ? 18.707 10.085 -24.469 1.00 93.56 217 VAL A C 1
ATOM 1656 O O . VAL A 1 217 ? 19.303 10.554 -25.438 1.00 93.56 217 VAL A O 1
ATOM 1659 N N . CYS A 1 218 ? 18.015 8.944 -24.551 1.00 92.62 218 CYS A N 1
ATOM 1660 C CA . CYS A 1 218 ? 18.049 8.136 -25.774 1.00 92.62 218 CYS A CA 1
ATOM 1661 C C . CYS A 1 218 ? 17.457 8.898 -26.975 1.00 92.62 218 CYS A C 1
ATOM 1663 O O . CYS A 1 218 ? 18.132 8.980 -28.005 1.00 92.62 218 CYS A O 1
ATOM 1665 N N . PRO A 1 219 ? 16.269 9.532 -26.885 1.00 94.06 219 PRO A N 1
ATOM 1666 C CA . PRO A 1 219 ? 15.721 10.280 -28.016 1.00 94.06 219 PRO A CA 1
ATOM 1667 C C . PRO A 1 219 ? 16.480 11.571 -28.327 1.00 94.06 219 PRO A C 1
ATOM 1669 O O . PRO A 1 219 ? 16.579 11.931 -29.495 1.00 94.06 219 PRO A O 1
ATOM 1672 N N . SER A 1 220 ? 17.028 12.268 -27.324 1.00 94.69 220 SER A N 1
ATOM 1673 C CA . SER A 1 220 ? 17.739 13.540 -27.548 1.00 94.69 220 SER A CA 1
ATOM 1674 C C . SER A 1 220 ? 19.136 13.379 -28.150 1.00 94.69 220 SER A C 1
ATOM 1676 O O . SER A 1 220 ? 19.622 14.296 -28.809 1.00 94.69 220 SER A O 1
ATOM 1678 N N . THR A 1 221 ? 19.791 12.235 -27.931 1.00 94.88 221 THR A N 1
ATOM 1679 C CA . THR A 1 221 ? 21.169 11.993 -28.395 1.00 94.88 221 THR A CA 1
ATOM 1680 C C . THR A 1 221 ? 21.255 11.170 -29.678 1.00 94.88 221 THR A C 1
ATOM 1682 O O . THR A 1 221 ? 22.273 11.263 -30.383 1.00 94.88 221 THR A O 1
ATOM 1685 N N . ALA A 1 222 ? 20.188 10.424 -29.997 1.00 93.69 222 ALA A N 1
ATOM 1686 C CA . ALA A 1 222 ? 20.060 9.643 -31.220 1.00 93.69 222 ALA A CA 1
ATOM 1687 C C . ALA A 1 222 ? 20.289 10.513 -32.464 1.00 93.69 222 ALA A C 1
ATOM 1689 O O . ALA A 1 222 ? 19.765 11.620 -32.581 1.00 93.69 222 ALA A O 1
ATOM 1690 N N . LYS A 1 223 ? 21.088 10.004 -33.410 1.00 91.69 223 LYS A N 1
ATOM 1691 C CA . LYS A 1 223 ? 21.430 10.726 -34.647 1.00 91.69 223 LYS A CA 1
ATOM 1692 C C . LYS A 1 223 ? 20.213 10.891 -35.558 1.00 91.69 223 LYS A C 1
ATOM 1694 O O . LYS A 1 223 ? 20.030 11.948 -36.156 1.00 91.69 223 LYS A O 1
ATOM 1699 N N . THR A 1 224 ? 19.425 9.832 -35.682 1.00 92.69 224 THR A N 1
ATOM 1700 C CA . THR A 1 224 ? 18.186 9.790 -36.459 1.00 92.69 224 THR A CA 1
ATOM 1701 C C . THR A 1 224 ? 17.119 9.044 -35.678 1.00 92.69 224 THR A C 1
ATOM 1703 O O . THR A 1 224 ? 17.443 8.130 -34.920 1.00 92.69 224 THR A O 1
ATOM 1706 N N . HIS A 1 225 ? 15.857 9.407 -35.888 1.00 94.88 225 HIS A N 1
ATOM 1707 C CA . HIS A 1 225 ? 14.722 8.691 -35.315 1.00 94.88 225 HIS A CA 1
ATOM 1708 C C . HIS A 1 225 ? 14.107 7.757 -36.347 1.00 94.88 225 HIS A C 1
ATOM 1710 O O . HIS A 1 225 ? 13.974 8.119 -37.519 1.00 94.88 225 HIS A O 1
ATOM 1716 N N . GLN A 1 226 ? 13.710 6.567 -35.905 1.00 94.44 226 GLN A N 1
ATOM 1717 C CA . GLN A 1 226 ? 12.976 5.640 -36.760 1.00 94.44 226 GLN A CA 1
ATOM 1718 C C . GLN A 1 226 ? 11.621 6.221 -37.175 1.00 94.44 226 GLN A C 1
ATOM 1720 O O . GLN A 1 226 ? 10.994 6.991 -36.445 1.00 94.44 226 GLN A O 1
ATOM 1725 N N . SER A 1 227 ? 11.142 5.835 -38.359 1.00 96.12 227 SER A N 1
ATOM 1726 C CA . SER A 1 227 ? 9.816 6.256 -38.820 1.00 96.12 227 SER A CA 1
ATOM 1727 C C . SER A 1 227 ? 8.711 5.648 -37.950 1.00 96.12 227 SER A C 1
ATOM 1729 O O . SER A 1 227 ? 8.835 4.524 -37.460 1.00 96.12 227 SER A O 1
ATOM 1731 N N . SER A 1 228 ? 7.577 6.339 -37.807 1.00 94.19 228 SER A N 1
ATOM 1732 C CA . SER A 1 228 ? 6.430 5.776 -37.081 1.00 94.19 228 SER A CA 1
ATOM 1733 C C . SER A 1 228 ? 5.922 4.477 -37.713 1.00 94.19 228 SER A C 1
ATOM 1735 O O . SER A 1 228 ? 5.495 3.581 -36.993 1.00 94.19 228 SER A O 1
ATOM 1737 N N . SER A 1 229 ? 6.027 4.324 -39.039 1.00 94.81 229 SER A N 1
ATOM 1738 C CA . SER A 1 229 ? 5.710 3.050 -39.693 1.00 94.81 229 SER A CA 1
ATOM 1739 C C . SER A 1 229 ? 6.604 1.932 -39.164 1.00 94.81 229 SER A C 1
ATOM 1741 O O . SER A 1 229 ? 6.099 0.885 -38.780 1.00 94.81 229 SER A O 1
ATOM 1743 N N . PHE A 1 230 ? 7.914 2.157 -39.077 1.00 94.00 230 PHE A N 1
ATOM 1744 C CA . PHE A 1 230 ? 8.841 1.172 -38.528 1.00 94.00 230 PHE A CA 1
ATOM 1745 C C . PHE A 1 230 ? 8.485 0.823 -37.077 1.00 94.00 230 PHE A C 1
ATOM 1747 O O . PHE A 1 230 ? 8.219 -0.333 -36.764 1.00 94.00 230 PHE A O 1
ATOM 1754 N N . VAL A 1 231 ? 8.381 1.825 -36.200 1.00 94.69 231 VAL A N 1
ATOM 1755 C CA . VAL A 1 231 ? 8.174 1.589 -34.762 1.00 94.69 231 VAL A CA 1
ATOM 1756 C C . VAL A 1 231 ? 6.882 0.822 -34.481 1.00 94.69 231 VAL A C 1
ATOM 1758 O O . VAL A 1 231 ? 6.886 -0.085 -33.654 1.00 94.69 231 VAL A O 1
ATOM 1761 N N . TRP A 1 232 ? 5.794 1.121 -35.189 1.00 95.00 232 TRP A N 1
ATOM 1762 C CA . TRP A 1 232 ? 4.493 0.507 -34.915 1.00 95.00 232 TRP A CA 1
ATOM 1763 C C . TRP A 1 232 ? 4.188 -0.741 -35.752 1.00 95.00 232 TRP A C 1
ATOM 1765 O O . TRP A 1 232 ? 3.267 -1.473 -35.403 1.00 95.00 232 TRP A O 1
ATOM 1775 N N . THR A 1 233 ? 4.914 -1.016 -36.844 1.00 94.31 233 THR A N 1
ATOM 1776 C CA . THR A 1 233 ? 4.533 -2.098 -37.780 1.00 94.31 233 THR A CA 1
ATOM 1777 C C . THR A 1 233 ? 5.653 -3.065 -38.167 1.00 94.31 233 THR A C 1
ATOM 1779 O O . THR A 1 233 ? 5.370 -4.039 -38.866 1.00 94.31 233 THR A O 1
ATOM 1782 N N . GLN A 1 234 ? 6.894 -2.866 -37.706 1.00 92.38 234 GLN A N 1
ATOM 1783 C CA . GLN A 1 234 ? 8.032 -3.697 -38.109 1.00 92.38 234 GLN A CA 1
ATOM 1784 C C . GLN A 1 234 ? 7.954 -5.118 -37.536 1.00 92.38 234 GLN A C 1
ATOM 1786 O O . GLN A 1 234 ? 8.374 -5.401 -36.412 1.00 92.38 234 GLN A O 1
ATOM 1791 N N . TRP A 1 235 ? 7.438 -6.034 -38.350 1.00 91.62 235 TRP A N 1
ATOM 1792 C CA . TRP A 1 235 ? 7.316 -7.446 -38.015 1.00 91.62 235 TRP A CA 1
ATOM 1793 C C . TRP A 1 235 ? 8.614 -8.210 -38.291 1.00 91.62 235 TRP A C 1
ATOM 1795 O O . TRP A 1 235 ? 9.097 -8.221 -39.422 1.00 91.62 235 TRP A O 1
ATOM 1805 N N . GLN A 1 236 ? 9.105 -8.933 -37.283 1.00 87.06 236 GLN A N 1
ATOM 1806 C CA . GLN A 1 236 ? 10.284 -9.797 -37.368 1.00 87.06 236 GLN A CA 1
ATOM 1807 C C . GLN A 1 236 ? 9.929 -11.221 -36.920 1.00 87.06 236 GLN A C 1
ATOM 1809 O O . GLN A 1 236 ? 9.173 -11.403 -35.969 1.00 87.06 236 GLN A O 1
ATOM 1814 N N . ASN A 1 237 ? 10.461 -12.247 -37.589 1.00 89.81 237 ASN A N 1
ATOM 1815 C CA . ASN A 1 237 ? 10.262 -13.642 -37.185 1.00 89.81 237 ASN A CA 1
ATOM 1816 C C . ASN A 1 237 ? 11.561 -14.445 -37.301 1.00 89.81 237 ASN A C 1
ATOM 1818 O O . ASN A 1 237 ? 11.946 -14.844 -38.397 1.00 89.81 237 ASN A O 1
ATOM 1822 N N . GLN A 1 238 ? 12.186 -14.724 -36.160 1.00 85.38 238 GLN A N 1
ATOM 1823 C CA . GLN A 1 238 ? 13.389 -15.557 -36.046 1.00 85.38 238 GLN A CA 1
ATOM 1824 C C . GLN A 1 238 ? 13.089 -16.974 -35.520 1.00 85.38 238 GLN A C 1
ATOM 1826 O O . GLN A 1 238 ? 13.999 -17.756 -35.272 1.00 85.38 238 GLN A O 1
ATOM 1831 N N . THR A 1 239 ? 11.814 -17.332 -35.349 1.00 84.25 239 THR A N 1
ATOM 1832 C CA . THR A 1 239 ? 11.405 -18.597 -34.708 1.00 84.25 239 THR A CA 1
ATOM 1833 C C . THR A 1 239 ? 11.299 -19.781 -35.674 1.00 84.25 239 THR A C 1
ATOM 1835 O O . THR A 1 239 ? 11.255 -20.936 -35.263 1.00 84.25 239 THR A O 1
ATOM 1838 N N . GLY A 1 240 ? 11.189 -19.518 -36.978 1.00 85.06 240 GLY A N 1
ATOM 1839 C CA . GLY A 1 240 ? 10.925 -20.548 -37.989 1.00 85.06 240 GLY A CA 1
ATOM 1840 C C . GLY A 1 240 ? 9.479 -21.069 -38.022 1.00 85.06 240 GLY A C 1
ATOM 1841 O O . GLY A 1 240 ? 9.141 -21.857 -38.906 1.00 85.06 240 GLY A O 1
ATOM 1842 N N . TRP A 1 241 ? 8.595 -20.620 -37.122 1.00 89.69 241 TRP A N 1
ATOM 1843 C CA . TRP A 1 241 ? 7.161 -20.893 -37.227 1.00 89.69 241 TRP A CA 1
ATOM 1844 C C . TRP A 1 241 ? 6.553 -20.134 -38.412 1.00 89.69 241 TRP A C 1
ATOM 1846 O O . TRP A 1 241 ? 6.746 -18.926 -38.561 1.00 89.69 241 TRP A O 1
ATOM 1856 N N . THR A 1 242 ? 5.779 -20.828 -39.250 1.00 90.31 242 THR A N 1
ATOM 1857 C CA . THR A 1 242 ? 5.079 -20.217 -40.397 1.00 90.31 242 THR A CA 1
ATOM 1858 C C . THR A 1 242 ? 3.806 -19.482 -39.979 1.00 90.31 242 THR A C 1
ATOM 1860 O O . THR A 1 242 ? 3.397 -18.516 -40.624 1.00 90.31 242 THR A O 1
ATOM 1863 N N . ASN A 1 243 ? 3.175 -19.916 -38.886 1.00 91.62 243 ASN A N 1
ATOM 1864 C CA . ASN A 1 243 ? 1.952 -19.315 -38.376 1.00 91.62 243 ASN A CA 1
ATOM 1865 C C . ASN A 1 243 ? 2.268 -18.071 -37.527 1.00 91.62 243 ASN A C 1
ATOM 1867 O O . ASN A 1 243 ? 2.780 -18.189 -36.415 1.00 91.62 243 ASN A O 1
ATOM 1871 N N . LYS A 1 244 ? 1.890 -16.885 -38.026 1.00 90.94 244 LYS A N 1
ATOM 1872 C CA . LYS A 1 244 ? 2.081 -15.598 -37.331 1.00 90.94 244 LYS A CA 1
ATOM 1873 C C . LYS A 1 244 ? 1.447 -15.550 -35.938 1.00 90.94 244 LYS A C 1
ATOM 1875 O O . LYS A 1 244 ? 1.978 -14.864 -35.074 1.00 90.94 244 LYS A O 1
ATOM 1880 N N . PHE A 1 245 ? 0.346 -16.271 -35.711 1.00 91.31 245 PHE A N 1
ATOM 1881 C CA . PHE A 1 245 ? -0.285 -16.344 -34.393 1.00 91.31 245 PHE A CA 1
ATOM 1882 C C . PHE A 1 245 ? 0.622 -17.032 -33.374 1.00 91.31 245 PHE A C 1
ATOM 1884 O O . PHE A 1 245 ? 0.761 -16.528 -32.269 1.00 91.31 245 PHE A O 1
ATOM 1891 N N . VAL A 1 246 ? 1.276 -18.138 -33.751 1.00 90.81 246 VAL A N 1
ATOM 1892 C CA . VAL A 1 246 ? 2.195 -18.855 -32.852 1.00 90.81 246 VAL A CA 1
ATOM 1893 C C . VAL A 1 246 ? 3.393 -17.969 -32.520 1.00 90.81 246 VAL A C 1
ATOM 1895 O O . VAL A 1 246 ? 3.707 -17.810 -31.349 1.00 90.81 246 VAL A O 1
ATOM 1898 N N . VAL A 1 247 ? 3.976 -17.304 -33.527 1.00 91.62 247 VAL A N 1
ATOM 1899 C CA . VAL A 1 247 ? 5.079 -16.340 -33.340 1.00 91.62 247 VAL A CA 1
ATOM 1900 C C . VAL A 1 247 ? 4.682 -15.217 -32.379 1.00 91.62 247 VAL A C 1
ATOM 1902 O O . VAL A 1 247 ? 5.433 -14.884 -31.468 1.00 91.62 247 VAL A O 1
ATOM 1905 N N . ALA A 1 248 ? 3.492 -14.637 -32.569 1.00 91.44 248 ALA A N 1
ATOM 1906 C CA . ALA A 1 248 ? 2.974 -13.603 -31.681 1.00 91.44 248 ALA A CA 1
ATOM 1907 C C . ALA A 1 248 ? 2.759 -14.139 -30.260 1.00 91.44 248 ALA A C 1
ATOM 1909 O O . ALA A 1 248 ? 3.189 -13.513 -29.298 1.00 91.44 248 ALA A O 1
ATOM 1910 N N . ALA A 1 249 ? 2.115 -15.300 -30.120 1.00 91.44 249 ALA A N 1
ATOM 1911 C CA . ALA A 1 249 ? 1.758 -15.887 -28.833 1.00 91.44 249 ALA A CA 1
ATOM 1912 C C . ALA A 1 249 ? 2.987 -16.265 -27.993 1.00 91.44 249 ALA A C 1
ATOM 1914 O O . ALA A 1 249 ? 2.990 -16.009 -26.788 1.00 91.44 249 ALA A O 1
ATOM 1915 N N . THR A 1 250 ? 4.040 -16.813 -28.610 1.00 87.88 250 THR A N 1
ATOM 1916 C CA . THR A 1 250 ? 5.311 -17.088 -27.920 1.00 87.88 250 THR A CA 1
ATOM 1917 C C . THR A 1 250 ? 6.083 -15.800 -27.624 1.00 87.88 250 THR A C 1
ATOM 1919 O O . THR A 1 250 ? 6.697 -15.685 -26.568 1.00 87.88 250 THR A O 1
ATOM 1922 N N . GLY A 1 251 ? 5.982 -14.784 -28.488 1.00 89.94 251 GLY A N 1
ATOM 1923 C CA . GLY A 1 251 ? 6.582 -13.468 -28.256 1.00 89.94 251 GLY A CA 1
ATOM 1924 C C . GLY A 1 251 ? 5.947 -12.674 -27.109 1.00 89.94 251 GLY A C 1
ATOM 1925 O O . GLY A 1 251 ? 6.640 -11.901 -26.446 1.00 89.94 251 GLY A O 1
ATOM 1926 N N . LEU A 1 252 ? 4.659 -12.903 -26.808 1.00 92.44 252 LEU A N 1
ATOM 1927 C CA . LEU A 1 252 ? 3.947 -12.251 -25.696 1.00 92.44 252 LEU A CA 1
ATOM 1928 C C . LEU A 1 252 ? 4.559 -12.535 -24.315 1.00 92.44 252 LEU A C 1
ATOM 1930 O O . LEU A 1 252 ? 4.238 -11.817 -23.369 1.00 92.44 252 LEU A O 1
ATOM 1934 N N . VAL A 1 253 ? 5.456 -13.520 -24.192 1.00 89.31 253 VAL A N 1
ATOM 1935 C CA . VAL A 1 253 ? 6.225 -13.771 -22.963 1.00 89.31 253 VAL A CA 1
ATOM 1936 C C . VAL A 1 253 ? 6.967 -12.509 -22.502 1.00 89.31 253 VAL A C 1
ATOM 1938 O O . VAL A 1 253 ? 6.954 -12.204 -21.313 1.00 89.31 253 VAL A O 1
ATOM 1941 N N . ASN A 1 254 ? 7.549 -11.730 -23.422 1.00 90.25 254 ASN A N 1
ATOM 1942 C CA . ASN A 1 254 ? 8.268 -10.491 -23.090 1.00 90.25 254 ASN A CA 1
ATOM 1943 C C . ASN A 1 254 ? 7.375 -9.452 -22.379 1.00 90.25 254 ASN A C 1
ATOM 1945 O O . ASN A 1 254 ? 7.648 -9.132 -21.221 1.00 90.25 254 ASN A O 1
ATOM 1949 N N . PRO A 1 255 ? 6.285 -8.953 -22.993 1.00 92.50 255 PRO A N 1
ATOM 1950 C CA . PRO A 1 255 ? 5.408 -7.996 -22.326 1.00 92.50 255 PRO A CA 1
ATOM 1951 C C . PRO A 1 255 ? 4.602 -8.595 -21.165 1.00 92.50 255 PRO A C 1
ATOM 1953 O O . PRO A 1 255 ? 4.060 -7.846 -20.353 1.00 92.50 255 PRO A O 1
AT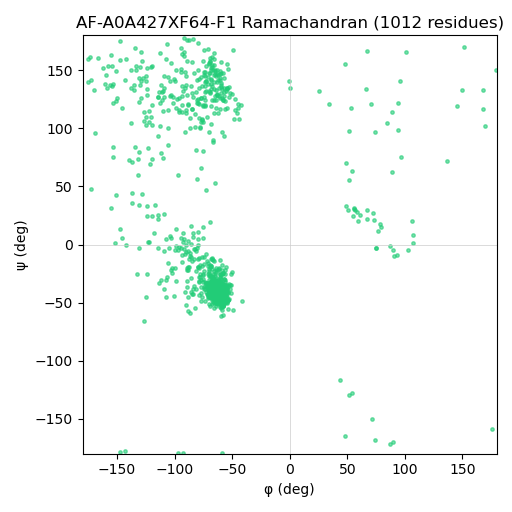OM 1956 N N . ALA A 1 256 ? 4.461 -9.920 -21.075 1.00 92.00 256 ALA A N 1
ATOM 1957 C CA . ALA A 1 256 ? 3.812 -10.564 -19.936 1.00 92.00 256 ALA A CA 1
ATOM 1958 C C . ALA A 1 256 ? 4.728 -10.662 -18.710 1.00 92.00 256 ALA A C 1
ATOM 1960 O O . ALA A 1 256 ? 4.236 -10.572 -17.588 1.00 92.00 256 ALA A O 1
ATOM 1961 N N . PHE A 1 257 ? 6.044 -10.790 -18.911 1.00 91.06 257 PHE A N 1
ATOM 1962 C CA . PHE A 1 257 ? 7.010 -10.945 -17.825 1.00 91.06 257 PHE A CA 1
ATOM 1963 C C . PHE A 1 257 ? 7.020 -9.761 -16.847 1.00 91.06 257 PHE A C 1
ATOM 1965 O O . PHE A 1 257 ? 7.275 -9.965 -15.662 1.00 91.06 257 PHE A O 1
ATOM 1972 N N . ILE A 1 258 ? 6.663 -8.553 -17.304 1.00 91.88 258 ILE A N 1
ATOM 1973 C CA . ILE A 1 258 ? 6.487 -7.357 -16.454 1.00 91.88 258 ILE A CA 1
ATOM 1974 C C . ILE A 1 258 ? 5.561 -7.623 -15.264 1.00 91.88 258 ILE A C 1
ATOM 1976 O O . ILE A 1 258 ? 5.765 -7.071 -14.187 1.00 91.88 258 ILE A O 1
ATOM 1980 N N . TRP A 1 259 ? 4.543 -8.457 -15.468 1.00 92.44 259 TRP A N 1
ATOM 1981 C CA . TRP A 1 259 ? 3.494 -8.735 -14.493 1.00 92.44 259 TRP A CA 1
ATOM 1982 C C . TRP A 1 259 ? 3.798 -9.960 -13.619 1.00 92.44 259 TRP A C 1
ATOM 1984 O O . TRP A 1 259 ? 2.927 -10.416 -12.876 1.00 92.44 259 TRP A O 1
ATOM 1994 N N . SER A 1 260 ? 5.021 -10.492 -13.689 1.00 91.19 260 SER A N 1
ATOM 1995 C CA . SER A 1 260 ? 5.453 -11.595 -12.825 1.00 91.19 260 SER A CA 1
ATOM 1996 C C . SER A 1 260 ? 5.594 -11.115 -11.377 1.00 91.19 260 SER A C 1
ATOM 1998 O O . SER A 1 260 ? 6.246 -10.100 -11.131 1.00 91.19 260 SER A O 1
ATOM 2000 N N . GLY A 1 261 ? 5.008 -11.830 -10.415 1.00 91.06 261 GLY A N 1
ATOM 2001 C CA . GLY A 1 261 ? 5.029 -11.450 -8.996 1.00 91.06 261 GLY A CA 1
ATOM 2002 C C . GLY A 1 261 ? 4.146 -10.242 -8.674 1.00 91.06 261 GLY A C 1
ATOM 2003 O O . GLY A 1 261 ? 4.420 -9.481 -7.741 1.00 91.06 261 GLY A O 1
ATOM 2004 N N . VAL A 1 262 ? 3.087 -10.022 -9.461 1.00 91.31 262 VAL A N 1
ATOM 2005 C CA . VAL A 1 262 ? 2.160 -8.891 -9.282 1.00 91.31 262 VAL A CA 1
ATOM 2006 C C . VAL A 1 262 ? 1.460 -8.897 -7.926 1.00 91.31 262 VAL A C 1
ATOM 2008 O O . VAL A 1 262 ? 1.080 -7.845 -7.421 1.00 91.31 262 VAL A O 1
ATOM 2011 N N . ASP A 1 263 ? 1.327 -10.064 -7.308 1.00 93.12 263 ASP A N 1
ATOM 2012 C CA . ASP A 1 263 ? 0.787 -10.274 -5.972 1.00 93.12 263 ASP A CA 1
ATOM 2013 C C . ASP A 1 263 ? 1.827 -10.069 -4.856 1.00 93.12 263 ASP A C 1
ATOM 2015 O O . ASP A 1 263 ? 1.529 -10.304 -3.690 1.00 93.12 263 ASP A O 1
ATOM 2019 N N . GLY A 1 264 ? 3.017 -9.538 -5.153 1.00 91.75 264 GLY A N 1
ATOM 2020 C CA . GLY A 1 264 ? 4.066 -9.310 -4.153 1.00 91.75 264 GLY A CA 1
ATOM 2021 C C . GLY A 1 264 ? 3.639 -8.486 -2.943 1.00 91.75 264 GLY A C 1
ATOM 2022 O O . GLY A 1 264 ? 4.050 -8.772 -1.819 1.00 91.75 264 GLY A O 1
ATOM 2023 N N . ALA A 1 265 ? 2.748 -7.510 -3.142 1.00 91.94 265 ALA A N 1
ATOM 2024 C CA . ALA A 1 265 ? 2.178 -6.727 -2.045 1.00 91.94 265 ALA A CA 1
ATOM 2025 C C . ALA A 1 265 ? 1.317 -7.576 -1.087 1.00 91.94 265 ALA A C 1
ATOM 2027 O O . ALA A 1 265 ? 1.220 -7.254 0.096 1.00 91.94 265 ALA A O 1
ATOM 2028 N N . VAL A 1 266 ? 0.720 -8.669 -1.573 1.00 93.38 266 VAL A N 1
ATOM 2029 C CA . VAL A 1 266 ? -0.072 -9.615 -0.772 1.00 93.38 266 VAL A CA 1
ATOM 2030 C C . VAL A 1 266 ? 0.828 -10.353 0.212 1.00 93.38 266 VAL A C 1
ATOM 2032 O O . VAL A 1 266 ? 0.512 -10.427 1.395 1.00 93.38 266 VAL A O 1
ATOM 2035 N N . HIS A 1 267 ? 1.998 -10.813 -0.228 1.00 93.00 267 HIS A N 1
ATOM 2036 C CA . HIS A 1 267 ? 2.931 -11.553 0.630 1.00 93.00 267 HIS A CA 1
ATOM 2037 C C . HIS A 1 267 ? 3.578 -10.706 1.732 1.00 93.00 267 HIS A C 1
ATOM 2039 O O . HIS A 1 267 ? 4.159 -11.245 2.671 1.00 93.00 267 HIS A O 1
ATOM 2045 N N . ILE A 1 268 ? 3.438 -9.382 1.651 1.00 88.44 268 ILE A N 1
ATOM 2046 C CA . ILE A 1 268 ? 3.927 -8.415 2.641 1.00 88.44 268 ILE A CA 1
ATOM 2047 C C . ILE A 1 268 ? 2.749 -7.814 3.445 1.00 88.44 268 ILE A C 1
ATOM 2049 O O . ILE A 1 268 ? 2.942 -6.959 4.308 1.00 88.44 268 ILE A O 1
ATOM 2053 N N . ALA A 1 269 ? 1.512 -8.286 3.233 1.00 87.38 269 ALA A N 1
ATOM 2054 C CA . ALA A 1 269 ? 0.314 -7.740 3.875 1.00 87.38 269 ALA A CA 1
ATOM 2055 C C . ALA A 1 269 ? 0.398 -7.725 5.414 1.00 87.38 269 ALA A C 1
ATOM 2057 O O . ALA A 1 269 ? -0.046 -6.763 6.035 1.00 87.38 269 ALA A O 1
ATOM 2058 N N . GLU A 1 270 ? 1.019 -8.740 6.027 1.00 84.38 270 GLU A N 1
ATOM 2059 C CA . GLU A 1 270 ? 1.155 -8.847 7.491 1.00 84.38 270 GLU A CA 1
ATOM 2060 C C . GLU A 1 270 ? 2.133 -7.818 8.103 1.00 84.38 270 GLU A C 1
ATOM 2062 O O . GLU A 1 270 ? 2.075 -7.566 9.305 1.00 84.38 270 GLU A O 1
ATOM 2067 N N . GLU A 1 271 ? 2.987 -7.177 7.295 1.00 83.06 271 GLU A N 1
ATOM 2068 C CA . GLU A 1 271 ? 3.893 -6.085 7.703 1.00 83.06 271 GLU A CA 1
ATOM 2069 C C . GLU A 1 271 ? 3.305 -4.686 7.385 1.00 83.06 271 GLU A C 1
ATOM 2071 O O . GLU A 1 271 ? 3.882 -3.653 7.753 1.00 83.06 271 GLU A O 1
ATOM 2076 N N . CYS A 1 272 ? 2.141 -4.634 6.724 1.00 81.31 272 CYS A N 1
ATOM 2077 C CA . CYS A 1 272 ? 1.494 -3.404 6.270 1.00 81.31 272 CYS A CA 1
ATOM 2078 C C . CYS A 1 272 ? 0.512 -2.818 7.290 1.00 81.31 272 CYS A C 1
ATOM 2080 O O . CYS A 1 272 ? -0.198 -3.525 8.005 1.00 81.31 272 CYS A O 1
ATOM 2082 N N . LEU A 1 273 ? 0.405 -1.489 7.288 1.00 77.75 273 LEU A N 1
ATOM 2083 C CA . LEU A 1 273 ? -0.645 -0.763 8.000 1.00 77.75 273 LEU A CA 1
ATOM 2084 C C . LEU A 1 273 ? -1.939 -0.745 7.168 1.00 77.75 273 LEU A C 1
ATOM 2086 O O . LEU A 1 273 ? -1.921 -0.398 5.983 1.00 77.75 273 LEU A O 1
ATOM 2090 N N . HIS A 1 274 ? -3.069 -1.089 7.795 1.00 77.25 274 HIS A N 1
ATOM 2091 C CA . HIS A 1 274 ? -4.397 -1.158 7.161 1.00 77.25 274 HIS A CA 1
ATOM 2092 C C . HIS A 1 274 ? -4.400 -2.009 5.880 1.00 77.25 274 HIS A C 1
ATOM 2094 O O . HIS A 1 274 ? -4.760 -1.549 4.789 1.00 77.25 274 HIS A O 1
ATOM 2100 N N . SER A 1 275 ? -3.948 -3.254 6.011 1.00 82.81 275 SER A N 1
ATOM 2101 C CA . SER A 1 275 ? -3.602 -4.138 4.896 1.00 82.81 275 SER A CA 1
ATOM 2102 C C . SER A 1 275 ? -4.763 -4.361 3.909 1.00 82.81 275 SER A C 1
ATOM 2104 O O . SER A 1 275 ? -4.549 -4.285 2.698 1.00 82.81 275 SER A O 1
ATOM 2106 N N . ALA A 1 276 ? -6.003 -4.474 4.406 1.00 85.56 276 ALA A N 1
ATOM 2107 C CA . ALA A 1 276 ? -7.228 -4.645 3.610 1.00 85.56 276 ALA A CA 1
ATOM 2108 C C . ALA A 1 276 ? -7.493 -3.526 2.578 1.00 85.56 276 ALA A C 1
ATOM 2110 O O . ALA A 1 276 ? -8.186 -3.742 1.586 1.00 85.56 276 ALA A O 1
ATOM 2111 N N . ARG A 1 277 ? -6.955 -2.318 2.784 1.00 86.12 277 ARG A N 1
ATOM 2112 C CA . ARG A 1 277 ? -7.089 -1.187 1.845 1.00 86.12 277 ARG A CA 1
ATOM 2113 C C . ARG A 1 277 ? -5.786 -0.909 1.112 1.00 86.12 277 ARG A C 1
ATOM 2115 O O . ARG A 1 277 ? -5.768 -0.678 -0.096 1.00 86.12 277 ARG A O 1
ATOM 2122 N N . THR A 1 278 ? -4.696 -0.908 1.863 1.00 88.25 278 THR A N 1
ATOM 2123 C CA . THR A 1 278 ? -3.376 -0.508 1.389 1.00 88.25 278 THR A CA 1
ATOM 2124 C C . THR A 1 278 ? -2.828 -1.485 0.342 1.00 88.25 278 THR A C 1
ATOM 2126 O O . THR A 1 278 ? -2.267 -1.044 -0.660 1.00 88.25 278 THR A O 1
ATOM 2129 N N . VAL A 1 279 ? -3.063 -2.794 0.506 1.00 92.19 279 VAL A N 1
ATOM 2130 C CA . VAL A 1 279 ? -2.610 -3.822 -0.448 1.00 92.19 279 VAL A CA 1
ATOM 2131 C C . VAL A 1 279 ? -3.341 -3.719 -1.796 1.00 92.19 279 VAL A C 1
ATOM 2133 O O . VAL A 1 279 ? -2.654 -3.597 -2.809 1.00 92.19 279 VAL A O 1
ATOM 2136 N N . PRO A 1 280 ? -4.690 -3.670 -1.870 1.00 94.19 280 PRO A N 1
ATOM 2137 C CA . PRO A 1 280 ? -5.393 -3.440 -3.137 1.00 94.19 280 PRO A CA 1
ATOM 2138 C C . PRO A 1 280 ? -4.937 -2.185 -3.891 1.00 94.19 280 PRO A C 1
ATOM 2140 O O . PRO A 1 280 ? -4.753 -2.225 -5.106 1.00 94.19 280 PRO A O 1
ATOM 2143 N N . ILE A 1 281 ? -4.715 -1.074 -3.179 1.00 92.38 281 ILE A N 1
ATOM 2144 C CA . ILE A 1 281 ? -4.210 0.168 -3.783 1.00 92.38 281 ILE A CA 1
ATOM 2145 C C . ILE A 1 281 ? -2.812 -0.046 -4.371 1.00 92.38 281 ILE A C 1
ATOM 2147 O O . ILE A 1 281 ? -2.554 0.406 -5.485 1.00 92.38 281 ILE A O 1
ATOM 2151 N N . ALA A 1 282 ? -1.929 -0.753 -3.658 1.00 92.25 282 ALA A N 1
ATOM 2152 C CA . ALA A 1 282 ? -0.595 -1.078 -4.151 1.00 92.25 282 ALA A CA 1
ATOM 2153 C C . ALA A 1 282 ? -0.646 -1.901 -5.443 1.00 92.25 282 ALA A C 1
ATOM 2155 O O . ALA A 1 282 ? 0.052 -1.565 -6.395 1.00 92.25 282 ALA A O 1
ATOM 2156 N N . LEU A 1 283 ? -1.526 -2.903 -5.517 1.00 95.25 283 LEU A N 1
ATOM 2157 C CA . LEU A 1 283 ? -1.701 -3.735 -6.711 1.00 95.25 283 LEU A CA 1
ATOM 2158 C C . LEU A 1 283 ? -2.142 -2.908 -7.935 1.00 95.25 283 LEU A C 1
ATOM 2160 O O . LEU A 1 283 ? -1.552 -3.028 -9.011 1.00 95.25 283 LEU A O 1
ATOM 2164 N N . PHE A 1 284 ? -3.130 -2.018 -7.779 1.00 95.56 284 PHE A N 1
ATOM 2165 C CA . PHE A 1 284 ? -3.579 -1.145 -8.874 1.00 95.56 284 PHE A CA 1
ATOM 2166 C C . PHE A 1 284 ? -2.546 -0.074 -9.258 1.00 95.56 284 PHE A C 1
ATOM 2168 O O . PHE A 1 284 ? -2.377 0.231 -10.441 1.00 95.56 284 PHE A O 1
ATOM 2175 N N . ALA A 1 285 ? -1.832 0.492 -8.283 1.00 92.75 285 ALA A N 1
ATOM 2176 C CA . ALA A 1 285 ? -0.765 1.455 -8.546 1.00 92.75 285 ALA A CA 1
ATOM 2177 C C . ALA A 1 285 ? 0.396 0.806 -9.314 1.00 92.75 285 ALA A C 1
ATOM 2179 O O . ALA A 1 285 ? 0.904 1.394 -10.272 1.00 92.75 285 ALA A O 1
ATOM 2180 N N . SER A 1 286 ? 0.760 -0.422 -8.933 1.00 91.69 286 SER A N 1
ATOM 2181 C CA . SER A 1 286 ? 1.787 -1.231 -9.583 1.00 91.69 286 SER A CA 1
ATOM 2182 C C . SER A 1 286 ? 1.525 -1.424 -11.074 1.00 91.69 286 SER A C 1
ATOM 2184 O O . SER A 1 286 ? 2.418 -1.186 -11.887 1.00 91.69 286 SER A O 1
ATOM 2186 N N . ILE A 1 287 ? 0.293 -1.767 -11.462 1.00 93.44 287 ILE A N 1
ATOM 2187 C CA . ILE A 1 287 ? -0.039 -1.921 -12.884 1.00 93.44 287 ILE A CA 1
ATOM 2188 C C . ILE A 1 287 ? -0.089 -0.612 -13.651 1.00 93.44 287 ILE A C 1
ATOM 2190 O O . ILE A 1 287 ? 0.454 -0.536 -14.752 1.00 93.44 287 ILE A O 1
ATOM 2194 N N . GLY A 1 288 ? -0.689 0.432 -13.078 1.00 93.62 288 GLY A N 1
ATOM 2195 C CA . GLY A 1 288 ? -0.775 1.728 -13.747 1.00 93.62 288 GLY A CA 1
ATOM 2196 C C . GLY A 1 288 ? 0.611 2.296 -14.055 1.00 93.62 288 GLY A C 1
ATOM 2197 O O . GLY A 1 288 ? 0.904 2.666 -15.192 1.00 93.62 288 GLY A O 1
ATOM 2198 N N . LEU A 1 289 ? 1.494 2.316 -13.056 1.00 91.62 289 LEU A N 1
ATOM 2199 C CA . LEU A 1 289 ? 2.852 2.842 -13.203 1.00 91.62 289 LEU A CA 1
ATOM 2200 C C . LEU A 1 289 ? 3.761 1.898 -14.001 1.00 91.62 289 LEU A C 1
ATOM 2202 O O . LEU A 1 289 ? 4.547 2.374 -14.823 1.00 91.62 289 LEU A O 1
ATOM 2206 N N . GLY A 1 290 ? 3.638 0.579 -13.824 1.00 92.94 290 GLY A N 1
ATOM 2207 C CA . GLY A 1 290 ? 4.355 -0.408 -14.634 1.00 92.94 290 GLY A CA 1
ATOM 2208 C C . GLY A 1 290 ? 4.033 -0.265 -16.124 1.00 92.94 290 GLY A C 1
ATOM 2209 O O . GLY A 1 290 ? 4.937 -0.241 -16.956 1.00 92.94 290 GLY A O 1
ATOM 2210 N N . PHE A 1 291 ? 2.761 -0.051 -16.468 1.00 95.31 291 PHE A N 1
ATOM 2211 C CA . PHE A 1 291 ? 2.329 0.145 -17.850 1.00 95.31 291 PHE A CA 1
ATOM 2212 C C . PHE A 1 291 ? 2.901 1.435 -18.443 1.00 95.31 291 PHE A C 1
ATOM 2214 O O . PHE A 1 291 ? 3.507 1.409 -19.514 1.00 95.31 291 PHE A O 1
ATOM 2221 N N . VAL A 1 292 ? 2.759 2.560 -17.732 1.00 94.94 292 VAL A N 1
ATOM 2222 C CA . VAL A 1 292 ? 3.240 3.869 -18.204 1.00 94.94 292 VAL A CA 1
ATOM 2223 C C . VAL A 1 292 ? 4.756 3.863 -18.404 1.00 94.94 292 VAL A C 1
ATOM 2225 O O . VAL A 1 292 ? 5.244 4.318 -19.440 1.00 94.94 292 VAL A O 1
ATOM 2228 N N . THR A 1 293 ? 5.504 3.324 -17.440 1.00 94.88 293 THR A N 1
ATOM 2229 C CA . THR A 1 293 ? 6.971 3.279 -17.516 1.00 94.88 293 THR A CA 1
ATOM 2230 C C . THR A 1 293 ? 7.457 2.297 -18.583 1.00 94.88 293 THR A C 1
ATOM 2232 O O . THR A 1 293 ? 8.316 2.651 -19.390 1.00 94.88 293 THR A O 1
ATOM 2235 N N . GLY A 1 294 ? 6.872 1.097 -18.657 1.00 94.50 294 GLY A N 1
ATOM 2236 C CA . GLY A 1 294 ? 7.201 0.095 -19.673 1.00 94.50 294 GLY A CA 1
ATOM 2237 C C . GLY A 1 294 ? 6.938 0.585 -21.097 1.00 94.50 294 GLY A C 1
ATOM 2238 O O . GLY A 1 294 ? 7.806 0.471 -21.967 1.00 94.50 294 GLY A O 1
ATOM 2239 N N . LEU A 1 295 ? 5.770 1.193 -21.332 1.00 95.56 295 LEU A N 1
ATOM 2240 C CA . LEU A 1 295 ? 5.385 1.686 -22.654 1.00 95.56 295 LEU A CA 1
ATOM 2241 C C . LEU A 1 295 ? 6.230 2.896 -23.057 1.00 95.56 295 LEU A C 1
ATOM 2243 O O . LEU A 1 295 ? 6.744 2.938 -24.175 1.00 95.56 295 LEU A O 1
ATOM 2247 N N . GLY A 1 296 ? 6.425 3.847 -22.139 1.00 95.62 296 GLY A N 1
ATOM 2248 C CA . GLY A 1 296 ? 7.246 5.032 -22.382 1.00 95.62 296 GLY A CA 1
ATOM 2249 C C . GLY A 1 296 ? 8.692 4.682 -22.739 1.00 95.62 296 GLY A C 1
ATOM 2250 O O . GLY A 1 296 ? 9.227 5.208 -23.715 1.00 95.62 296 GLY A O 1
ATOM 2251 N N . ALA A 1 297 ? 9.305 3.750 -22.002 1.00 94.44 297 ALA A N 1
ATOM 2252 C CA . ALA A 1 297 ? 10.669 3.303 -22.273 1.00 94.44 297 ALA A CA 1
ATOM 2253 C C . ALA A 1 297 ? 10.768 2.547 -23.603 1.00 94.44 297 ALA A C 1
ATOM 2255 O O . ALA A 1 297 ? 11.672 2.821 -24.389 1.00 94.44 297 ALA A O 1
ATOM 2256 N N . SER A 1 298 ? 9.815 1.658 -23.898 1.00 94.62 298 SER A N 1
ATOM 2257 C CA . SER A 1 298 ? 9.794 0.904 -25.159 1.00 94.62 298 SER A CA 1
ATOM 2258 C C . SER A 1 298 ? 9.695 1.823 -26.374 1.00 94.62 298 SER A C 1
ATOM 2260 O O . SER A 1 298 ? 10.455 1.669 -27.326 1.00 94.62 298 SER A O 1
ATOM 2262 N N . ILE A 1 299 ? 8.803 2.819 -26.331 1.00 95.50 299 ILE A N 1
ATOM 2263 C CA . ILE A 1 299 ? 8.665 3.813 -27.402 1.00 95.50 299 ILE A CA 1
ATOM 2264 C C . ILE A 1 299 ? 9.975 4.592 -27.565 1.00 95.50 299 ILE A C 1
ATOM 2266 O O . ILE A 1 299 ? 10.480 4.698 -28.681 1.00 95.50 299 ILE A O 1
ATOM 2270 N N . ALA A 1 300 ? 10.549 5.099 -26.469 1.00 95.12 300 ALA A N 1
ATOM 2271 C CA . ALA A 1 300 ? 11.797 5.856 -26.520 1.00 95.12 300 ALA A CA 1
ATOM 2272 C C . ALA A 1 300 ? 12.947 5.034 -27.127 1.00 95.12 300 ALA A C 1
ATOM 2274 O O . ALA A 1 300 ? 13.627 5.513 -28.030 1.00 95.12 300 ALA A O 1
ATOM 2275 N N . LEU A 1 301 ? 13.129 3.785 -26.687 1.00 93.31 301 LEU A N 1
ATOM 2276 C CA . LEU A 1 301 ? 14.178 2.895 -27.190 1.00 93.31 301 LEU A CA 1
ATOM 2277 C C . LEU A 1 301 ? 13.988 2.560 -28.675 1.00 93.31 301 LEU A C 1
ATOM 2279 O O . LEU A 1 301 ? 14.941 2.651 -29.447 1.00 93.31 301 LEU A O 1
ATOM 2283 N N . LEU A 1 302 ? 12.766 2.221 -29.096 1.00 94.06 302 LEU A N 1
ATOM 2284 C CA . LEU A 1 302 ? 12.481 1.850 -30.485 1.00 94.06 302 LEU A CA 1
ATOM 2285 C C . LEU A 1 302 ? 12.623 3.024 -31.460 1.00 94.06 302 LEU A C 1
ATOM 2287 O O . LEU A 1 302 ? 13.107 2.825 -32.571 1.00 94.06 302 LEU A O 1
ATOM 2291 N N . TYR A 1 303 ? 12.254 4.248 -31.068 1.00 95.69 303 TYR A N 1
ATOM 2292 C CA . TYR A 1 303 ? 12.514 5.432 -31.899 1.00 95.69 303 TYR A CA 1
ATOM 2293 C C . TYR A 1 303 ? 14.005 5.782 -31.974 1.00 95.69 303 TYR A C 1
ATOM 2295 O O . TYR A 1 303 ? 14.430 6.388 -32.957 1.00 95.69 303 TYR A O 1
ATOM 2303 N N . SER A 1 304 ? 14.789 5.402 -30.964 1.00 95.31 304 SER A N 1
ATOM 2304 C CA . SER A 1 304 ? 16.222 5.689 -30.861 1.00 95.31 304 SER A CA 1
ATOM 2305 C C . SER A 1 304 ? 17.140 4.621 -31.458 1.00 95.31 304 SER A C 1
ATOM 2307 O O . SER A 1 304 ? 18.344 4.869 -31.550 1.00 95.31 304 SER A O 1
ATOM 2309 N N . VAL A 1 305 ? 16.632 3.454 -31.870 1.00 93.19 305 VAL A N 1
ATOM 2310 C CA . VAL A 1 305 ? 17.477 2.403 -32.463 1.00 93.19 305 VAL A CA 1
ATOM 2311 C C . VAL A 1 305 ? 18.052 2.866 -33.803 1.00 93.19 305 VAL A C 1
ATOM 2313 O O . VAL A 1 305 ? 17.335 3.425 -34.635 1.00 93.19 305 VAL A O 1
ATOM 2316 N N . GLN A 1 306 ? 19.353 2.659 -34.013 1.00 94.44 306 GLN A N 1
ATOM 2317 C CA . GLN A 1 306 ? 20.032 3.069 -35.249 1.00 94.44 306 GLN A CA 1
ATOM 2318 C C . GLN A 1 306 ? 20.223 1.877 -36.192 1.00 94.44 306 GLN A C 1
ATOM 2320 O O . GLN A 1 306 ? 19.937 1.988 -37.380 1.00 94.44 306 GLN A O 1
ATOM 2325 N N . ASP A 1 307 ? 20.645 0.734 -35.647 1.00 91.69 307 ASP A N 1
ATOM 2326 C CA . ASP A 1 307 ? 20.797 -0.534 -36.358 1.00 91.69 307 ASP A CA 1
ATOM 2327 C C . ASP A 1 307 ? 19.986 -1.612 -35.628 1.00 91.69 307 ASP A C 1
ATOM 2329 O O . ASP A 1 307 ? 20.364 -2.094 -34.553 1.00 91.69 307 ASP A O 1
ATOM 2333 N N . PHE A 1 308 ? 18.824 -1.926 -36.202 1.00 88.56 308 PHE A N 1
ATOM 2334 C CA . PHE A 1 308 ? 17.859 -2.854 -35.624 1.00 88.56 308 PHE A CA 1
ATOM 2335 C C . PHE A 1 308 ? 18.344 -4.303 -35.663 1.00 88.56 308 PHE A C 1
ATOM 2337 O O . PHE A 1 308 ? 18.142 -5.021 -34.687 1.00 88.56 308 PHE A O 1
ATOM 2344 N N . ASP A 1 309 ? 19.003 -4.727 -36.742 1.00 87.19 309 ASP A N 1
ATOM 2345 C CA . ASP A 1 309 ? 19.467 -6.109 -36.890 1.00 87.19 309 ASP A CA 1
ATOM 2346 C C . ASP A 1 309 ? 20.632 -6.397 -35.936 1.00 87.19 309 ASP A C 1
ATOM 2348 O O . ASP A 1 309 ? 20.662 -7.449 -35.287 1.00 87.19 309 ASP A O 1
ATOM 2352 N N . ALA A 1 310 ? 21.540 -5.428 -35.763 1.00 87.50 310 ALA A N 1
ATOM 2353 C CA . ALA A 1 310 ? 22.597 -5.511 -34.759 1.00 87.50 310 ALA A CA 1
ATOM 2354 C C . ALA A 1 310 ? 22.032 -5.534 -33.330 1.00 87.50 310 ALA A C 1
ATOM 2356 O O . ALA A 1 310 ? 22.514 -6.291 -32.489 1.00 87.50 310 ALA A O 1
ATOM 2357 N N . ALA A 1 311 ? 20.993 -4.738 -33.045 1.00 86.88 311 ALA A N 1
ATOM 2358 C CA . ALA A 1 311 ? 20.329 -4.765 -31.744 1.00 86.88 311 ALA A CA 1
ATOM 2359 C C . ALA A 1 311 ? 19.610 -6.101 -31.500 1.00 86.88 311 ALA A C 1
ATOM 2361 O O . ALA A 1 311 ? 19.766 -6.677 -30.431 1.00 86.88 311 ALA A O 1
ATOM 2362 N N . ALA A 1 312 ? 18.874 -6.623 -32.484 1.00 83.12 312 ALA A N 1
ATOM 2363 C CA . ALA A 1 312 ? 18.138 -7.883 -32.374 1.00 83.12 312 ALA A CA 1
ATOM 2364 C C . ALA A 1 312 ? 19.051 -9.114 -32.234 1.00 83.12 312 ALA A C 1
ATOM 2366 O O . ALA A 1 312 ? 18.621 -10.122 -31.681 1.00 83.12 312 ALA A O 1
ATOM 2367 N N . SER A 1 313 ? 20.292 -9.029 -32.718 1.00 82.06 313 SER A N 1
ATOM 2368 C CA . SER A 1 313 ? 21.282 -10.113 -32.638 1.00 82.06 313 SER A CA 1
ATOM 2369 C C . SER A 1 313 ? 22.196 -10.019 -31.411 1.00 82.06 313 SER A C 1
ATOM 2371 O O . SER A 1 313 ? 22.976 -10.934 -31.158 1.00 82.06 313 SER A O 1
ATOM 2373 N N . ALA A 1 314 ? 22.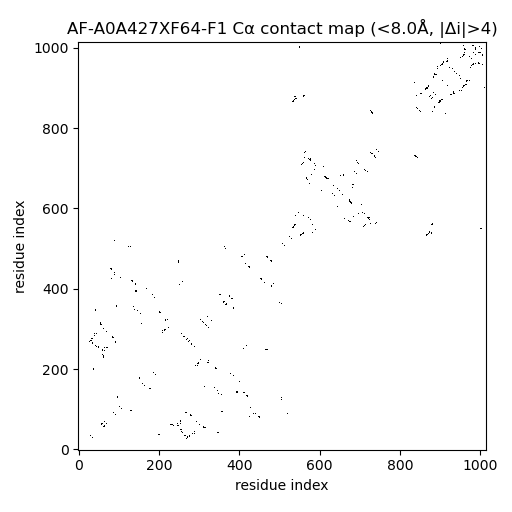138 -8.917 -30.658 1.00 81.31 314 ALA A N 1
ATOM 2374 C CA . ALA A 1 314 ? 22.953 -8.732 -29.466 1.00 81.31 314 ALA A CA 1
ATOM 2375 C C . ALA A 1 314 ? 22.437 -9.584 -28.298 1.00 81.31 314 ALA A C 1
ATOM 2377 O O . ALA A 1 314 ? 21.231 -9.725 -28.108 1.00 81.31 314 ALA A O 1
ATOM 2378 N N . GLU A 1 315 ? 23.348 -10.073 -27.450 1.00 74.31 315 GLU A N 1
ATOM 2379 C CA . GLU A 1 315 ? 22.976 -10.790 -26.218 1.00 74.31 315 GLU A CA 1
ATOM 2380 C C . GLU A 1 315 ? 22.164 -9.910 -25.257 1.00 74.31 315 GLU A C 1
ATOM 2382 O O . GLU A 1 315 ? 21.280 -10.396 -24.554 1.00 74.31 315 GLU A O 1
ATOM 2387 N N . LEU A 1 316 ? 22.438 -8.600 -25.256 1.00 83.00 316 LEU A N 1
ATOM 2388 C CA . LEU A 1 316 ? 21.728 -7.613 -24.451 1.00 83.00 316 LEU A CA 1
ATOM 2389 C C . LEU A 1 316 ? 21.302 -6.411 -25.312 1.00 83.00 316 LEU A C 1
ATOM 2391 O O . LEU A 1 316 ? 21.938 -5.351 -25.257 1.00 83.00 316 LEU A O 1
ATOM 2395 N N . PRO A 1 317 ? 20.208 -6.532 -26.090 1.00 88.12 317 PRO A N 1
ATOM 2396 C CA . PRO A 1 317 ? 19.777 -5.493 -27.027 1.00 88.12 317 PRO A CA 1
ATOM 2397 C C . PRO A 1 317 ? 19.558 -4.129 -26.373 1.00 88.12 317 PRO A C 1
ATOM 2399 O O . PRO A 1 317 ? 19.814 -3.099 -26.988 1.00 88.12 317 PRO A O 1
ATOM 2402 N N . PHE A 1 318 ? 19.130 -4.105 -25.109 1.00 89.00 318 PHE A N 1
ATOM 2403 C CA . PHE A 1 318 ? 18.946 -2.875 -24.342 1.00 89.00 318 PHE A CA 1
ATOM 2404 C C . PHE A 1 318 ? 20.219 -2.018 -24.258 1.00 89.00 318 PHE A C 1
ATOM 2406 O O . PHE A 1 318 ? 20.177 -0.827 -24.569 1.00 89.00 318 PHE A O 1
ATOM 2413 N N . LEU A 1 319 ? 21.357 -2.621 -23.899 1.00 90.69 319 LEU A N 1
ATOM 2414 C CA . LEU A 1 319 ? 22.642 -1.920 -23.850 1.00 90.69 319 LEU A CA 1
ATOM 2415 C C . LEU A 1 319 ? 23.058 -1.464 -25.251 1.00 90.69 319 LEU A C 1
ATOM 2417 O O . LEU A 1 319 ? 23.443 -0.308 -25.431 1.00 90.69 319 LEU A O 1
ATOM 2421 N N . THR A 1 320 ? 22.918 -2.338 -26.249 1.00 90.50 320 THR A N 1
ATOM 2422 C CA . THR A 1 320 ? 23.261 -2.020 -27.640 1.00 90.50 320 THR A CA 1
ATOM 2423 C C . THR A 1 320 ? 22.465 -0.821 -28.156 1.00 90.50 320 THR A C 1
ATOM 2425 O O . THR A 1 320 ? 23.053 0.087 -28.740 1.00 90.50 320 THR A O 1
ATOM 2428 N N . ILE A 1 321 ? 21.158 -0.744 -27.883 1.00 91.94 321 ILE A N 1
ATOM 2429 C CA . ILE A 1 321 ? 20.312 0.397 -28.270 1.00 91.94 321 ILE A CA 1
ATOM 2430 C C . ILE A 1 321 ? 20.785 1.688 -27.587 1.00 91.94 321 ILE A C 1
ATOM 2432 O O . ILE A 1 321 ? 20.898 2.720 -28.250 1.00 91.94 321 ILE A O 1
ATOM 2436 N N . ILE A 1 322 ? 21.113 1.651 -26.290 1.00 92.25 322 ILE A N 1
ATOM 2437 C CA . ILE A 1 322 ? 21.620 2.828 -25.562 1.00 92.25 322 ILE A CA 1
ATOM 2438 C C . ILE A 1 322 ? 22.949 3.307 -26.152 1.00 92.25 322 ILE A C 1
ATOM 2440 O O . ILE A 1 322 ? 23.133 4.508 -26.369 1.00 92.25 322 ILE A O 1
ATOM 2444 N N . VAL A 1 323 ? 23.879 2.393 -26.433 1.00 92.44 323 VAL A N 1
ATOM 2445 C CA . VAL A 1 323 ? 25.182 2.729 -27.024 1.00 92.44 323 VAL A CA 1
ATOM 2446 C C . VAL A 1 323 ? 25.011 3.284 -28.438 1.00 92.44 323 VAL A C 1
ATOM 2448 O O . VAL A 1 323 ? 25.631 4.294 -28.766 1.00 92.44 323 VAL A O 1
ATOM 2451 N N . GLN A 1 324 ? 24.127 2.702 -29.254 1.00 93.31 324 GLN A N 1
ATOM 2452 C CA . GLN A 1 324 ? 23.806 3.218 -30.588 1.00 93.31 324 GLN A CA 1
ATOM 2453 C C . GLN A 1 324 ? 23.200 4.629 -30.534 1.00 93.31 324 GLN A C 1
ATOM 2455 O O . GLN A 1 324 ? 23.608 5.504 -31.300 1.00 93.31 324 GLN A O 1
ATOM 2460 N N . ALA A 1 325 ? 22.253 4.870 -29.624 1.00 93.81 325 ALA A N 1
ATOM 2461 C CA . ALA A 1 325 ? 21.589 6.162 -29.477 1.00 93.81 325 ALA A CA 1
ATOM 2462 C C . ALA A 1 325 ? 22.561 7.248 -28.986 1.00 93.81 325 ALA A C 1
ATOM 2464 O O . ALA A 1 325 ? 22.680 8.312 -29.592 1.00 93.81 325 ALA A O 1
ATOM 2465 N N . THR A 1 326 ? 23.310 6.957 -27.921 1.00 94.00 326 THR A N 1
ATOM 2466 C CA . THR A 1 326 ? 24.229 7.917 -27.286 1.00 94.00 326 THR A CA 1
ATOM 2467 C C . THR A 1 326 ? 25.558 8.065 -28.018 1.00 94.00 326 THR A C 1
ATOM 2469 O O . THR A 1 326 ? 26.254 9.060 -27.815 1.00 94.00 326 THR A O 1
ATOM 2472 N N . ARG A 1 327 ? 25.922 7.090 -28.863 1.00 92.06 327 ARG A N 1
ATOM 2473 C CA . ARG A 1 327 ? 27.233 6.975 -29.525 1.00 92.06 327 ARG A CA 1
ATOM 2474 C C . ARG A 1 327 ? 28.395 6.968 -28.523 1.00 92.06 327 ARG A C 1
ATOM 2476 O O . ARG A 1 327 ? 29.477 7.469 -28.821 1.00 92.06 327 ARG A O 1
ATOM 2483 N N . SER A 1 328 ? 28.160 6.445 -27.317 1.00 91.19 328 SER A N 1
ATOM 2484 C CA . SER A 1 328 ? 29.120 6.477 -26.212 1.00 91.19 328 SER A CA 1
ATOM 2485 C C . SER A 1 328 ? 29.048 5.223 -25.343 1.00 91.19 328 SER A C 1
ATOM 2487 O O . SER A 1 328 ? 28.064 4.988 -24.640 1.00 91.19 328 SER A O 1
ATOM 2489 N N . ASN A 1 329 ? 30.148 4.466 -25.306 1.00 88.12 329 ASN A N 1
ATOM 2490 C CA . ASN A 1 329 ? 30.292 3.321 -24.401 1.00 88.12 329 ASN A CA 1
ATOM 2491 C C . ASN A 1 329 ? 30.267 3.759 -22.929 1.00 88.12 329 ASN A C 1
ATOM 2493 O O . ASN A 1 329 ? 29.718 3.054 -22.089 1.00 88.12 329 ASN A O 1
ATOM 2497 N N . ALA A 1 330 ? 30.800 4.945 -22.611 1.00 89.50 330 ALA A N 1
ATOM 2498 C CA . ALA A 1 330 ? 30.782 5.479 -21.249 1.00 89.50 330 ALA A CA 1
ATOM 2499 C C . ALA A 1 330 ? 29.350 5.761 -20.765 1.00 89.50 330 ALA A C 1
ATOM 2501 O O . ALA A 1 330 ? 29.013 5.438 -19.627 1.00 89.50 330 ALA A O 1
ATOM 2502 N N . ALA A 1 331 ? 28.492 6.306 -21.635 1.00 88.44 331 ALA A N 1
ATOM 2503 C CA . ALA A 1 331 ? 27.078 6.483 -21.316 1.00 88.44 331 ALA A CA 1
ATOM 2504 C C . ALA A 1 331 ? 26.396 5.124 -21.090 1.00 88.44 331 ALA A C 1
ATOM 2506 O O . ALA A 1 331 ? 25.713 4.953 -20.081 1.00 88.44 331 ALA A O 1
ATOM 2507 N N . GLY A 1 332 ? 26.654 4.144 -21.965 1.00 88.75 332 GLY A N 1
ATOM 2508 C CA . GLY A 1 332 ? 26.182 2.764 -21.800 1.00 88.75 332 GLY A CA 1
ATOM 2509 C C . GLY A 1 332 ? 26.555 2.162 -20.440 1.00 88.75 332 GLY A C 1
ATOM 2510 O O . GLY A 1 332 ? 25.683 1.645 -19.746 1.00 88.75 332 GLY A O 1
ATOM 2511 N N . VAL A 1 333 ? 27.811 2.312 -20.001 1.00 90.25 333 VAL A N 1
ATOM 2512 C CA . VAL A 1 333 ? 28.270 1.850 -18.677 1.00 90.25 333 VAL A CA 1
ATOM 2513 C C . VAL A 1 333 ? 27.497 2.512 -17.543 1.00 90.25 333 VAL A C 1
ATOM 2515 O O . VAL A 1 333 ? 27.012 1.813 -16.657 1.00 90.25 333 VAL A O 1
ATOM 2518 N N . VAL A 1 334 ? 27.354 3.841 -17.556 1.00 90.62 334 VAL A N 1
ATOM 2519 C CA . VAL A 1 334 ? 26.637 4.567 -16.491 1.00 90.62 334 VAL A CA 1
ATOM 2520 C C . VAL A 1 334 ? 25.187 4.092 -16.394 1.00 90.62 334 VAL A C 1
ATOM 2522 O O . VAL A 1 334 ? 24.707 3.808 -15.293 1.00 90.62 334 VAL A O 1
ATOM 2525 N N . PHE A 1 335 ? 24.507 3.944 -17.536 1.00 89.88 335 PHE A N 1
ATOM 2526 C CA . PHE A 1 335 ? 23.139 3.432 -17.563 1.00 89.88 335 PHE A CA 1
ATOM 2527 C C . PHE A 1 335 ? 23.052 2.001 -17.031 1.00 89.88 335 PHE A C 1
ATOM 2529 O O . PHE A 1 335 ? 22.170 1.701 -16.225 1.00 89.88 335 PHE A O 1
ATOM 2536 N N . MET A 1 336 ? 23.986 1.134 -17.417 1.00 90.19 336 MET A N 1
ATOM 2537 C CA . MET A 1 336 ? 23.984 -0.258 -16.978 1.00 90.19 336 MET A CA 1
ATOM 2538 C C . MET A 1 336 ? 24.342 -0.435 -15.506 1.00 90.19 336 MET A C 1
ATOM 2540 O O . MET A 1 336 ? 23.728 -1.263 -14.844 1.00 90.19 336 MET A O 1
ATOM 2544 N N . VAL A 1 337 ? 25.272 0.343 -14.951 1.00 90.44 337 VAL A N 1
ATOM 2545 C CA . VAL A 1 337 ? 25.596 0.278 -13.515 1.00 90.44 337 VAL A CA 1
ATOM 2546 C C . VAL A 1 337 ? 24.380 0.660 -12.672 1.00 90.44 337 VAL A C 1
ATOM 2548 O O . VAL A 1 337 ? 24.042 -0.035 -11.714 1.00 90.44 337 VAL A O 1
ATOM 2551 N N . ALA A 1 338 ? 23.673 1.727 -13.045 1.00 89.12 338 ALA A N 1
ATOM 2552 C CA . ALA A 1 338 ? 22.459 2.114 -12.337 1.00 89.12 338 ALA A CA 1
ATOM 2553 C C . ALA A 1 338 ? 21.289 1.139 -12.598 1.00 89.12 338 ALA A C 1
ATOM 2555 O O . ALA A 1 338 ? 20.523 0.862 -11.677 1.00 89.12 338 ALA A O 1
ATOM 2556 N N . PHE A 1 339 ? 21.191 0.536 -13.789 1.00 89.81 339 PHE A N 1
ATOM 2557 C CA . PHE A 1 339 ? 20.271 -0.576 -14.059 1.00 89.81 339 PHE A CA 1
ATOM 2558 C C . PHE A 1 339 ? 20.550 -1.786 -13.150 1.00 89.81 339 PHE A C 1
ATOM 2560 O O . PHE A 1 339 ? 19.630 -2.283 -12.506 1.00 89.81 339 PHE A O 1
ATOM 2567 N N . LEU A 1 340 ? 21.810 -2.217 -13.026 1.00 91.44 340 LEU A N 1
ATOM 2568 C CA . LEU A 1 340 ? 22.225 -3.326 -12.157 1.00 91.44 340 LEU A CA 1
ATOM 2569 C C . LEU A 1 340 ? 21.880 -3.051 -10.690 1.00 91.44 340 LEU A C 1
ATOM 2571 O O . LEU A 1 340 ? 21.387 -3.934 -9.988 1.00 91.44 340 LEU A O 1
ATOM 2575 N N . PHE A 1 341 ? 22.073 -1.812 -10.233 1.00 90.06 341 PHE A N 1
ATOM 2576 C CA . PHE A 1 341 ? 21.698 -1.410 -8.879 1.00 90.06 341 PHE A CA 1
ATOM 2577 C C . PHE A 1 341 ? 20.183 -1.511 -8.642 1.00 90.06 341 PHE A C 1
ATOM 2579 O O . PHE A 1 341 ? 19.748 -2.015 -7.606 1.00 90.06 341 PHE A O 1
ATOM 2586 N N . ILE A 1 342 ? 19.371 -1.100 -9.621 1.00 91.25 342 ILE A N 1
ATOM 2587 C CA . ILE A 1 342 ? 17.910 -1.239 -9.564 1.00 91.25 342 ILE A CA 1
ATOM 2588 C C . ILE A 1 342 ? 17.522 -2.719 -9.533 1.00 91.25 342 ILE A C 1
ATOM 2590 O O . ILE A 1 342 ? 16.793 -3.117 -8.627 1.00 91.25 342 ILE A O 1
ATOM 2594 N N . VAL A 1 343 ? 18.055 -3.543 -10.440 1.00 91.00 343 VAL A N 1
ATOM 2595 C CA . VAL A 1 343 ? 17.794 -4.994 -10.498 1.00 91.00 343 VAL A CA 1
ATOM 2596 C C . VAL A 1 343 ? 18.180 -5.696 -9.192 1.00 91.00 343 VAL A C 1
ATOM 2598 O O . VAL A 1 343 ? 17.457 -6.580 -8.730 1.00 91.00 343 VAL A O 1
ATOM 2601 N N . GLN A 1 344 ? 19.258 -5.275 -8.526 1.00 90.75 344 GLN A N 1
ATOM 2602 C CA . GLN A 1 344 ? 19.617 -5.813 -7.213 1.00 90.75 344 GLN A CA 1
ATOM 2603 C C . GLN A 1 344 ? 18.561 -5.486 -6.145 1.00 90.75 344 GLN A C 1
ATOM 2605 O O . GLN A 1 344 ? 18.219 -6.352 -5.337 1.00 90.75 344 GLN A O 1
ATOM 2610 N N . ILE A 1 345 ? 18.013 -4.265 -6.135 1.00 89.44 345 ILE A N 1
ATOM 2611 C CA . ILE A 1 345 ? 16.923 -3.899 -5.215 1.00 89.44 345 ILE A CA 1
ATOM 2612 C C . ILE A 1 345 ? 15.638 -4.672 -5.551 1.00 89.44 345 ILE A C 1
ATOM 2614 O O . ILE A 1 345 ? 14.941 -5.113 -4.632 1.00 89.44 345 ILE A O 1
ATOM 2618 N N . MET A 1 346 ? 15.348 -4.893 -6.840 1.00 91.38 346 MET A N 1
ATOM 2619 C CA . MET A 1 346 ? 14.234 -5.748 -7.271 1.00 91.38 346 MET A CA 1
ATOM 2620 C C . MET A 1 346 ? 14.404 -7.165 -6.715 1.00 91.38 346 MET A C 1
ATOM 2622 O O . MET A 1 346 ? 13.523 -7.658 -6.017 1.00 91.38 346 MET A O 1
ATOM 2626 N N . THR A 1 347 ? 15.579 -7.774 -6.913 1.00 92.88 347 THR A N 1
ATOM 2627 C CA . THR A 1 347 ? 15.913 -9.118 -6.401 1.00 92.88 347 THR A CA 1
ATOM 2628 C C . THR A 1 347 ? 15.709 -9.197 -4.886 1.00 92.88 347 THR A C 1
ATOM 2630 O O . THR A 1 347 ? 15.088 -10.132 -4.390 1.00 92.88 347 THR A O 1
ATOM 2633 N N . ASN A 1 348 ? 16.139 -8.168 -4.145 1.00 92.38 348 ASN A N 1
ATOM 2634 C CA . ASN A 1 348 ? 15.937 -8.096 -2.696 1.00 92.38 348 ASN A CA 1
ATOM 2635 C C . ASN A 1 348 ? 14.460 -8.038 -2.297 1.00 92.38 348 ASN A C 1
ATOM 2637 O O . ASN A 1 348 ? 14.083 -8.678 -1.319 1.00 92.38 348 ASN A O 1
ATOM 2641 N N . SER A 1 349 ? 13.644 -7.292 -3.042 1.00 91.44 349 SER A N 1
ATOM 2642 C CA . SER A 1 349 ? 12.203 -7.155 -2.790 1.00 91.44 349 SER A CA 1
ATOM 2643 C C . SER A 1 349 ? 11.459 -8.456 -3.092 1.00 91.44 349 SER A C 1
ATOM 2645 O O . SER A 1 349 ? 10.587 -8.865 -2.330 1.00 91.44 349 SER A O 1
ATOM 2647 N N . ILE A 1 350 ? 11.859 -9.151 -4.160 1.00 93.62 350 ILE A N 1
ATOM 2648 C CA . ILE A 1 350 ? 11.281 -10.444 -4.530 1.00 93.62 350 ILE A CA 1
ATOM 2649 C C . ILE A 1 350 ? 11.656 -11.510 -3.496 1.00 93.62 350 ILE A C 1
ATOM 2651 O O . ILE A 1 350 ? 10.795 -12.247 -3.019 1.00 93.62 350 ILE A O 1
ATOM 2655 N N . GLN A 1 351 ? 12.925 -11.550 -3.082 1.00 94.31 351 GLN A N 1
ATOM 2656 C CA . GLN A 1 351 ? 13.395 -12.467 -2.044 1.00 94.31 351 GLN A CA 1
ATOM 2657 C C . GLN A 1 351 ? 12.706 -12.202 -0.697 1.00 94.31 351 GLN A C 1
ATOM 2659 O O . GLN A 1 351 ? 12.397 -13.145 0.038 1.00 94.31 351 GLN A O 1
ATOM 2664 N N . MET A 1 352 ? 12.404 -10.933 -0.392 1.00 91.00 352 MET A N 1
ATOM 2665 C CA . MET A 1 352 ? 11.611 -10.559 0.776 1.00 91.00 352 MET A CA 1
ATOM 2666 C C . MET A 1 352 ? 10.244 -11.248 0.718 1.00 91.00 352 MET A C 1
ATOM 2668 O O . MET A 1 352 ? 9.956 -12.065 1.591 1.00 91.00 352 MET A O 1
ATOM 2672 N N . ALA A 1 353 ? 9.445 -10.990 -0.317 1.00 92.69 353 ALA A N 1
ATOM 2673 C CA . ALA A 1 353 ? 8.112 -11.573 -0.479 1.00 92.69 353 ALA A CA 1
ATOM 2674 C C . ALA A 1 353 ? 8.136 -13.116 -0.511 1.00 92.69 353 ALA A C 1
ATOM 2676 O O . ALA A 1 353 ? 7.392 -13.745 0.245 1.00 92.69 353 ALA A O 1
ATOM 2677 N N . SER A 1 354 ? 9.067 -13.723 -1.261 1.00 95.56 354 SER A N 1
ATOM 2678 C CA . SER A 1 354 ? 9.278 -15.182 -1.308 1.00 95.56 354 SER A CA 1
ATOM 2679 C C . SER A 1 354 ? 9.471 -15.778 0.093 1.00 95.56 354 SER A C 1
ATOM 2681 O O . SER A 1 354 ? 8.794 -16.727 0.491 1.00 95.56 354 SER A O 1
ATOM 2683 N N . SER A 1 355 ? 10.338 -15.167 0.909 1.00 94.25 355 SER A N 1
ATOM 2684 C CA . SER A 1 355 ? 10.600 -15.656 2.268 1.00 94.25 355 SER A CA 1
ATOM 2685 C C . SER A 1 355 ? 9.387 -15.558 3.203 1.00 94.25 355 SER A C 1
ATOM 2687 O O . SER A 1 355 ? 9.238 -16.420 4.070 1.00 94.25 355 SER A O 1
ATOM 2689 N N . ARG A 1 356 ? 8.511 -14.552 3.035 1.00 92.06 356 ARG A N 1
ATOM 2690 C CA . ARG A 1 356 ? 7.285 -14.394 3.845 1.00 92.06 356 ARG A CA 1
ATOM 2691 C C . ARG A 1 356 ? 6.226 -15.405 3.438 1.00 92.06 356 ARG A C 1
ATOM 2693 O O . ARG A 1 356 ? 5.573 -15.973 4.310 1.00 92.06 356 ARG A O 1
ATOM 2700 N N . LEU A 1 357 ? 6.108 -15.682 2.142 1.00 94.50 357 LEU A N 1
ATOM 2701 C CA . LEU A 1 357 ? 5.240 -16.735 1.633 1.00 94.50 357 LEU A CA 1
ATOM 2702 C C . LEU A 1 357 ? 5.663 -18.112 2.166 1.00 94.50 357 LEU A C 1
ATOM 2704 O O . LEU A 1 357 ? 4.836 -18.822 2.736 1.00 94.50 357 LEU A O 1
ATOM 2708 N N . ILE A 1 358 ? 6.949 -18.468 2.049 1.00 95.75 358 ILE A N 1
ATOM 2709 C CA . ILE A 1 358 ? 7.489 -19.739 2.565 1.00 95.75 358 ILE A CA 1
ATOM 2710 C C . ILE A 1 358 ? 7.264 -19.848 4.078 1.00 95.75 358 ILE A C 1
ATOM 2712 O O . ILE A 1 358 ? 6.813 -20.885 4.566 1.00 95.75 358 ILE A O 1
ATOM 2716 N N . TRP A 1 359 ? 7.536 -18.770 4.818 1.00 93.94 359 TRP A N 1
ATOM 2717 C CA . TRP A 1 359 ? 7.305 -18.711 6.259 1.00 93.94 359 TRP A CA 1
ATOM 2718 C C . TRP A 1 359 ? 5.828 -18.928 6.616 1.00 93.94 359 TRP A C 1
ATOM 2720 O O . TRP A 1 359 ? 5.524 -19.726 7.502 1.00 93.94 359 TRP A O 1
ATOM 2730 N N . SER A 1 360 ? 4.912 -18.267 5.904 1.00 91.56 360 SER A N 1
ATOM 2731 C CA . SER A 1 360 ? 3.468 -18.397 6.106 1.00 91.56 360 SER A CA 1
ATOM 2732 C C . SER A 1 360 ? 2.995 -19.827 5.815 1.00 91.56 360 SER A C 1
ATOM 2734 O O . SER A 1 360 ? 2.291 -20.427 6.622 1.00 91.56 360 SER A O 1
ATOM 2736 N N . PHE A 1 361 ? 3.471 -20.428 4.723 1.00 93.00 361 PHE A N 1
ATOM 2737 C CA . PHE A 1 361 ? 3.137 -21.805 4.357 1.00 93.00 361 PHE A CA 1
ATOM 2738 C C . PHE A 1 361 ? 3.694 -22.828 5.367 1.00 93.00 361 PHE A C 1
ATOM 2740 O O . PHE A 1 361 ? 3.040 -23.820 5.702 1.00 93.00 361 PHE A O 1
ATOM 2747 N N . ALA A 1 362 ? 4.879 -22.566 5.929 1.00 92.81 362 ALA A N 1
ATOM 2748 C CA . ALA A 1 362 ? 5.443 -23.354 7.023 1.00 92.81 362 ALA A CA 1
ATOM 2749 C C . ALA A 1 362 ? 4.664 -23.194 8.339 1.00 92.81 362 ALA A C 1
ATOM 2751 O O . ALA A 1 362 ? 4.452 -24.192 9.028 1.00 92.81 362 ALA A O 1
ATOM 2752 N N . ARG A 1 363 ? 4.219 -21.976 8.685 1.00 90.00 363 ARG A N 1
ATOM 2753 C CA . ARG A 1 363 ? 3.394 -21.689 9.876 1.00 90.00 363 ARG A CA 1
ATOM 2754 C C . ARG A 1 363 ? 2.127 -22.542 9.886 1.00 90.00 363 ARG A C 1
ATOM 2756 O O . ARG A 1 363 ? 1.777 -23.105 10.921 1.00 90.00 363 ARG A O 1
ATOM 2763 N N . ASP A 1 364 ? 1.525 -22.727 8.716 1.00 88.44 364 ASP A N 1
ATOM 2764 C CA . ASP A 1 364 ? 0.304 -23.516 8.536 1.00 88.44 364 ASP A CA 1
ATOM 2765 C C . ASP A 1 364 ? 0.593 -25.027 8.347 1.00 88.44 364 ASP A C 1
ATOM 2767 O O . ASP A 1 364 ? -0.274 -25.801 7.947 1.00 88.44 364 ASP A O 1
ATOM 2771 N N . LYS A 1 365 ? 1.816 -25.474 8.682 1.00 89.12 365 LYS A N 1
ATOM 2772 C CA . LYS A 1 365 ? 2.291 -26.874 8.655 1.00 89.12 365 LYS A CA 1
ATOM 2773 C C . LYS A 1 365 ? 2.255 -27.541 7.278 1.00 89.12 365 LYS A C 1
ATOM 2775 O O . LYS A 1 365 ? 2.207 -28.769 7.194 1.00 89.12 365 LYS A O 1
ATOM 2780 N N . ALA A 1 366 ? 2.324 -26.761 6.202 1.00 89.00 366 ALA A N 1
ATOM 2781 C CA . ALA A 1 366 ? 2.354 -27.320 4.856 1.00 89.00 366 ALA A CA 1
ATOM 2782 C C . ALA A 1 366 ? 3.712 -27.943 4.504 1.00 89.00 366 ALA A C 1
ATOM 2784 O O . ALA A 1 366 ? 3.751 -28.986 3.862 1.00 89.00 366 ALA A O 1
ATOM 2785 N N . LEU A 1 367 ? 4.812 -27.342 4.974 1.00 91.88 367 LEU A N 1
ATOM 2786 C CA . LEU A 1 367 ? 6.180 -27.757 4.646 1.00 91.88 367 LEU A CA 1
ATOM 2787 C C . LEU A 1 367 ? 6.790 -28.716 5.685 1.00 91.88 367 LEU A C 1
ATOM 2789 O O . LEU A 1 367 ? 6.524 -28.572 6.887 1.00 91.88 367 LEU A O 1
ATOM 2793 N N . PRO A 1 368 ? 7.673 -29.645 5.267 1.00 88.38 368 PRO A N 1
ATOM 2794 C CA . PRO A 1 368 ? 8.450 -30.457 6.196 1.00 88.38 368 PRO A CA 1
ATOM 2795 C C . PRO A 1 368 ? 9.369 -29.559 7.032 1.00 88.38 368 PRO A C 1
ATOM 2797 O O . PRO A 1 368 ? 9.852 -28.530 6.566 1.00 88.38 368 PRO A O 1
ATOM 2800 N N . PHE A 1 369 ? 9.621 -29.938 8.287 1.00 89.69 369 PHE A N 1
ATOM 2801 C CA . PHE A 1 369 ? 10.338 -29.093 9.259 1.00 89.69 369 PHE A CA 1
ATOM 2802 C C . PHE A 1 369 ? 9.669 -27.726 9.507 1.00 89.69 369 PHE A C 1
ATOM 2804 O O . PHE A 1 369 ? 10.349 -26.768 9.887 1.00 89.69 369 PHE A O 1
ATOM 2811 N N . SER A 1 370 ? 8.342 -27.655 9.344 1.00 87.88 370 SER A N 1
ATOM 2812 C CA . SER A 1 370 ? 7.501 -26.469 9.567 1.00 87.88 370 SER A CA 1
ATOM 2813 C C . SER A 1 370 ? 7.882 -25.673 10.812 1.00 87.88 370 SER A C 1
ATOM 2815 O O . SER A 1 370 ? 8.129 -24.481 10.695 1.00 87.88 370 SER A O 1
ATOM 2817 N N . GLN A 1 371 ? 8.061 -26.332 11.963 1.00 86.88 371 GLN A N 1
ATOM 2818 C CA . GLN A 1 371 ? 8.459 -25.687 13.227 1.00 86.88 371 GLN A CA 1
ATOM 2819 C C . GLN A 1 371 ? 9.734 -24.834 13.125 1.00 86.88 371 GLN A C 1
ATOM 2821 O O . GLN A 1 371 ? 9.846 -23.806 13.787 1.00 86.88 371 GLN A O 1
ATOM 2826 N N . LYS A 1 372 ? 10.714 -25.262 12.319 1.00 90.31 372 LYS A N 1
ATOM 2827 C CA . LYS A 1 372 ? 11.965 -24.520 12.119 1.00 90.31 372 LYS A CA 1
ATOM 2828 C C . LYS A 1 372 ? 11.797 -23.433 11.059 1.00 90.31 372 LYS A C 1
ATOM 2830 O O . LYS A 1 372 ? 12.278 -22.321 11.247 1.00 90.31 372 LYS A O 1
ATOM 2835 N N . LEU A 1 373 ? 11.113 -23.736 9.955 1.00 90.81 373 LEU A N 1
ATOM 2836 C CA . LEU A 1 373 ? 10.902 -22.791 8.850 1.00 90.81 373 LEU A CA 1
ATOM 2837 C C . LEU A 1 373 ? 9.990 -21.615 9.236 1.00 90.81 373 LEU A C 1
ATOM 2839 O O . LEU A 1 373 ? 10.217 -20.493 8.780 1.00 90.81 373 LEU A O 1
ATOM 2843 N N . SER A 1 374 ? 9.016 -21.847 10.120 1.00 89.88 374 SER A N 1
ATOM 2844 C CA . SER A 1 374 ? 8.099 -20.828 10.638 1.00 89.88 374 SER A CA 1
ATOM 2845 C C . SER A 1 374 ? 8.700 -19.971 11.761 1.00 89.88 374 SER A C 1
ATOM 2847 O O . SER A 1 374 ? 8.046 -19.052 12.252 1.00 89.88 374 SER A O 1
ATOM 2849 N N . HIS A 1 375 ? 9.929 -20.252 12.203 1.00 90.12 375 HIS A N 1
ATOM 2850 C CA . HIS A 1 375 ? 10.562 -19.522 13.297 1.00 90.12 375 HIS A CA 1
ATOM 2851 C C . HIS A 1 375 ? 11.140 -18.178 12.823 1.00 90.12 375 HIS A C 1
ATOM 2853 O O . HIS A 1 375 ? 11.988 -18.121 11.927 1.00 90.12 375 HIS A O 1
ATOM 2859 N N . ILE A 1 376 ? 10.741 -17.088 13.484 1.00 87.81 376 ILE A N 1
ATOM 2860 C CA . ILE A 1 376 ? 11.285 -15.742 13.259 1.00 87.81 376 ILE A CA 1
ATOM 2861 C C . ILE A 1 376 ? 12.421 -15.492 14.252 1.00 87.81 376 ILE A C 1
ATOM 2863 O O . ILE A 1 376 ? 12.254 -15.652 15.457 1.00 87.81 376 ILE A O 1
ATOM 2867 N N . SER A 1 377 ? 13.592 -15.073 13.761 1.00 86.00 377 SER A N 1
ATOM 2868 C CA . SER A 1 377 ? 14.717 -14.731 14.641 1.00 86.00 377 SER A CA 1
ATOM 2869 C C . SER A 1 377 ? 14.366 -13.540 15.549 1.00 86.00 377 SER A C 1
ATOM 2871 O O . SER A 1 377 ? 13.988 -12.495 15.021 1.00 86.00 377 SER A O 1
ATOM 2873 N N . PRO A 1 378 ? 14.552 -13.616 16.880 1.00 81.56 378 PRO A N 1
ATOM 2874 C CA . PRO A 1 378 ? 14.229 -12.504 17.780 1.00 81.56 378 PRO A CA 1
ATOM 2875 C C . PRO A 1 378 ? 15.150 -11.287 17.585 1.00 81.56 378 PRO A C 1
ATOM 2877 O O . PRO A 1 378 ? 14.720 -10.146 17.753 1.00 81.56 378 PRO A O 1
ATOM 2880 N N . THR A 1 379 ? 16.410 -11.508 17.192 1.00 82.62 379 THR A N 1
ATOM 2881 C CA . THR A 1 379 ? 17.400 -10.438 16.980 1.00 82.62 379 THR A CA 1
ATOM 2882 C C . THR A 1 379 ? 17.301 -9.820 15.588 1.00 82.62 379 THR A C 1
ATOM 2884 O O . THR A 1 379 ? 17.358 -8.598 15.456 1.00 82.62 379 THR A O 1
ATOM 2887 N N . LEU A 1 380 ? 17.135 -10.643 14.546 1.00 84.38 380 LEU A N 1
ATOM 2888 C CA . LEU A 1 380 ? 17.088 -10.181 13.151 1.00 84.38 380 LEU A CA 1
ATOM 2889 C C . LEU A 1 380 ? 15.664 -9.821 12.689 1.00 84.38 380 LEU A C 1
ATOM 2891 O O . LEU A 1 380 ? 15.505 -9.028 11.763 1.00 84.38 380 LEU A O 1
ATOM 2895 N N . ARG A 1 381 ? 14.637 -10.357 13.364 1.00 83.50 381 ARG A N 1
ATOM 2896 C CA . ARG A 1 381 ? 13.193 -10.216 13.078 1.00 83.50 381 ARG A CA 1
ATOM 2897 C C . ARG A 1 381 ? 12.780 -10.625 11.661 1.00 83.50 381 ARG A C 1
ATOM 2899 O O . ARG A 1 381 ? 11.839 -10.072 11.106 1.00 83.50 381 ARG A O 1
ATOM 2906 N N . VAL A 1 382 ? 13.481 -11.597 11.083 1.00 88.06 382 VAL A N 1
ATOM 2907 C CA . VAL A 1 382 ? 13.186 -12.180 9.764 1.00 88.06 382 VAL A CA 1
ATOM 2908 C C . VAL A 1 382 ? 13.242 -13.716 9.824 1.00 88.06 382 VAL A C 1
ATOM 2910 O O . VAL A 1 382 ? 13.951 -14.264 10.683 1.00 88.06 382 VAL A O 1
ATOM 2913 N N . PRO A 1 383 ? 12.522 -14.434 8.938 1.00 91.12 383 PRO A N 1
ATOM 2914 C CA . PRO A 1 383 ? 12.524 -15.897 8.897 1.00 91.12 383 PRO A CA 1
ATOM 2915 C C . PRO A 1 383 ? 13.753 -16.428 8.138 1.00 91.12 383 PRO A C 1
ATOM 2917 O O . PRO A 1 383 ? 13.691 -16.768 6.957 1.00 91.12 383 PRO A O 1
ATOM 2920 N N . VAL A 1 384 ? 14.899 -16.500 8.823 1.00 93.44 384 VAL A N 1
ATOM 2921 C CA . VAL A 1 384 ? 16.206 -16.833 8.215 1.00 93.44 384 VAL A CA 1
ATOM 2922 C C . VAL A 1 384 ? 16.185 -18.162 7.453 1.00 93.44 384 VAL A C 1
ATOM 2924 O O . VAL A 1 384 ? 16.677 -18.227 6.330 1.00 93.44 384 VAL A O 1
ATOM 2927 N N . LEU A 1 385 ? 15.584 -19.216 8.015 1.00 94.88 385 LEU A N 1
ATOM 2928 C CA . LEU A 1 385 ? 15.539 -20.525 7.350 1.00 94.88 385 LEU A CA 1
ATOM 2929 C C . LEU A 1 385 ? 14.652 -20.525 6.098 1.00 94.88 385 LEU A C 1
ATOM 2931 O O . LEU A 1 385 ? 14.972 -21.220 5.139 1.00 94.88 385 LEU A O 1
ATOM 2935 N N . SER A 1 386 ? 13.597 -19.707 6.068 1.00 94.88 386 SER A N 1
ATOM 2936 C CA . SER A 1 386 ? 12.774 -19.525 4.865 1.00 94.88 386 SER A CA 1
ATOM 2937 C C . SER A 1 386 ? 13.547 -18.792 3.760 1.00 94.88 386 SER A C 1
ATOM 2939 O O . SER A 1 386 ? 13.465 -19.175 2.595 1.00 94.88 386 SER A O 1
ATOM 2941 N N . ILE A 1 387 ? 14.372 -17.798 4.120 1.00 95.69 387 ILE A N 1
ATOM 2942 C CA . ILE A 1 387 ? 15.280 -17.122 3.174 1.00 95.69 387 ILE A CA 1
ATOM 2943 C C . ILE A 1 387 ? 16.300 -18.116 2.600 1.00 95.69 387 ILE A C 1
ATOM 2945 O O . ILE A 1 387 ? 16.523 -18.130 1.392 1.00 95.69 387 ILE A O 1
ATOM 2949 N N . LEU A 1 388 ? 16.898 -18.964 3.443 1.00 96.81 388 LEU A N 1
ATOM 2950 C CA . LEU A 1 388 ? 17.877 -19.967 3.005 1.00 96.81 388 LEU A CA 1
ATOM 2951 C C . LEU A 1 388 ? 17.254 -21.076 2.144 1.00 96.81 388 LEU A C 1
ATOM 2953 O O . LEU A 1 388 ? 17.919 -21.588 1.246 1.00 96.81 388 LEU A O 1
ATOM 2957 N N . LEU A 1 389 ? 15.987 -21.431 2.383 1.00 96.06 389 LEU A N 1
ATOM 2958 C CA . LEU A 1 389 ? 15.246 -22.352 1.519 1.00 96.06 389 LEU A CA 1
ATOM 2959 C C . LEU A 1 389 ? 14.985 -21.739 0.136 1.00 96.06 389 LEU A C 1
ATOM 2961 O O . LEU A 1 389 ? 15.191 -22.410 -0.871 1.00 96.06 389 LEU A O 1
ATOM 2965 N N . SER A 1 390 ? 14.593 -20.460 0.077 1.00 96.38 390 SER A N 1
ATOM 2966 C CA . SER A 1 390 ? 14.473 -19.741 -1.200 1.00 96.38 390 SER A CA 1
ATOM 2967 C C . SER A 1 390 ? 15.825 -19.688 -1.919 1.00 96.38 390 SER A C 1
ATOM 2969 O O . SER A 1 390 ? 15.924 -20.090 -3.074 1.00 96.38 390 SER A O 1
ATOM 2971 N N . TRP A 1 391 ? 16.890 -19.281 -1.213 1.00 97.44 391 TRP A N 1
ATOM 2972 C CA . TRP A 1 391 ? 18.255 -19.211 -1.753 1.00 97.44 391 TRP A CA 1
ATOM 2973 C C . TRP A 1 391 ? 18.713 -20.547 -2.350 1.00 97.44 391 TRP A C 1
ATOM 2975 O O . TRP A 1 391 ? 19.184 -20.564 -3.484 1.00 97.44 391 TRP A O 1
ATOM 2985 N N . SER A 1 392 ? 18.513 -21.665 -1.643 1.00 96.81 392 SER A N 1
ATOM 2986 C CA . SER A 1 392 ? 18.923 -22.984 -2.138 1.00 96.81 392 SER A CA 1
ATOM 2987 C C . SER A 1 392 ? 18.113 -23.433 -3.356 1.00 96.81 392 SER A C 1
ATOM 2989 O O . SER A 1 392 ? 18.686 -23.975 -4.302 1.00 96.81 392 SER A O 1
ATOM 2991 N N . GLY A 1 393 ? 16.805 -23.155 -3.383 1.00 94.69 393 GLY A N 1
ATOM 2992 C CA . GLY A 1 393 ? 15.962 -23.392 -4.556 1.00 94.69 393 GLY A CA 1
ATOM 2993 C C . GLY A 1 393 ? 16.439 -22.608 -5.781 1.00 94.69 393 GLY A C 1
ATOM 2994 O O . GLY A 1 393 ? 16.562 -23.173 -6.868 1.00 94.69 393 GLY A O 1
ATOM 2995 N N . VAL A 1 394 ? 16.787 -21.332 -5.592 1.00 95.56 394 VAL A N 1
ATOM 2996 C CA . VAL A 1 394 ? 17.341 -20.469 -6.645 1.00 95.56 394 VAL A CA 1
ATOM 2997 C C . VAL A 1 394 ? 18.685 -21.003 -7.148 1.00 95.56 394 VAL A C 1
ATOM 2999 O O . VAL A 1 394 ? 18.868 -21.118 -8.359 1.00 95.56 394 VAL A O 1
ATOM 3002 N N . THR A 1 395 ? 19.596 -21.414 -6.261 1.00 95.69 395 THR A N 1
ATOM 3003 C CA . THR A 1 395 ? 20.885 -22.019 -6.645 1.00 95.69 395 THR A CA 1
ATOM 3004 C C . THR A 1 395 ? 20.695 -23.293 -7.472 1.00 95.69 395 THR A C 1
ATOM 3006 O O . THR A 1 395 ? 21.359 -23.465 -8.495 1.00 95.69 395 THR A O 1
ATOM 3009 N N . ILE A 1 396 ? 19.754 -24.169 -7.090 1.00 93.00 396 ILE A N 1
ATOM 3010 C CA . ILE A 1 396 ? 19.438 -25.394 -7.847 1.00 93.00 396 ILE A CA 1
ATOM 3011 C C . ILE A 1 396 ? 18.936 -25.053 -9.254 1.00 93.00 396 ILE A C 1
ATOM 3013 O O . ILE A 1 396 ? 19.385 -25.663 -10.225 1.00 93.00 396 ILE A O 1
ATOM 3017 N N . LEU A 1 397 ? 18.054 -24.059 -9.388 1.00 90.62 397 LEU A N 1
ATOM 3018 C CA . LEU A 1 397 ? 17.601 -23.588 -10.701 1.00 90.62 397 LEU A CA 1
ATOM 3019 C C . LEU A 1 397 ? 18.749 -22.977 -11.518 1.00 90.62 397 LEU A C 1
ATOM 3021 O O . LEU A 1 397 ? 18.834 -23.215 -12.722 1.00 90.62 397 LEU A O 1
ATOM 3025 N N . GLY A 1 398 ? 19.667 -22.253 -10.876 1.00 89.00 398 GLY A N 1
ATOM 3026 C CA . GLY A 1 398 ? 20.874 -21.723 -11.513 1.00 89.00 398 GLY A CA 1
ATOM 3027 C C . GLY A 1 398 ? 21.788 -22.813 -12.073 1.00 89.00 398 GLY A C 1
ATOM 3028 O O . GLY A 1 398 ? 22.311 -22.671 -13.177 1.00 89.00 398 GLY A O 1
ATOM 3029 N N . LEU A 1 399 ? 21.937 -23.940 -11.370 1.00 89.81 399 LEU A N 1
ATOM 3030 C CA . LEU A 1 399 ? 22.731 -25.077 -11.852 1.00 89.81 399 LEU A CA 1
ATOM 3031 C C . LEU A 1 399 ? 22.163 -25.680 -13.146 1.00 89.81 399 LEU A C 1
ATOM 3033 O O . LEU A 1 399 ? 22.930 -26.145 -13.990 1.00 89.81 399 LEU A O 1
ATOM 3037 N N . LEU A 1 400 ? 20.842 -25.623 -13.353 1.00 85.06 400 LEU A N 1
ATOM 3038 C CA . LEU A 1 400 ? 20.223 -26.078 -14.603 1.00 85.06 400 LEU A CA 1
ATOM 3039 C C . LEU A 1 400 ? 20.683 -25.243 -15.809 1.00 85.06 400 LEU A C 1
ATOM 3041 O O . LEU A 1 400 ? 20.830 -25.787 -16.905 1.00 85.06 400 LEU A O 1
ATOM 3045 N N . TYR A 1 401 ? 20.982 -23.954 -15.613 1.00 82.50 401 TYR A N 1
ATOM 3046 C CA . TYR A 1 401 ? 21.473 -23.069 -16.675 1.00 82.50 401 TYR A CA 1
ATOM 3047 C C . TYR A 1 401 ? 22.840 -23.505 -17.230 1.00 82.50 401 TYR A C 1
ATOM 3049 O O . TYR A 1 401 ? 23.113 -23.342 -18.420 1.00 82.50 401 TYR A O 1
ATOM 3057 N N . ILE A 1 402 ? 23.690 -24.133 -16.405 1.00 84.69 402 ILE A N 1
ATOM 3058 C CA . ILE A 1 402 ? 24.962 -24.711 -16.870 1.00 84.69 402 ILE A CA 1
ATOM 3059 C C . ILE A 1 402 ? 24.689 -25.785 -17.936 1.00 84.69 402 ILE A C 1
ATOM 3061 O O . ILE A 1 402 ? 25.379 -25.844 -18.957 1.00 84.69 402 ILE A O 1
ATOM 3065 N N . GLY A 1 403 ? 23.641 -26.592 -17.739 1.00 77.94 403 GLY A N 1
ATOM 3066 C CA . GLY A 1 403 ? 23.239 -27.659 -18.654 1.00 77.94 403 GLY A CA 1
ATOM 3067 C C . GLY A 1 403 ? 22.746 -27.154 -20.012 1.00 77.94 403 GLY A C 1
ATOM 3068 O O . GLY A 1 403 ? 23.123 -27.716 -21.041 1.00 77.94 403 GLY A O 1
ATOM 3069 N N . SER A 1 404 ? 21.969 -26.066 -20.043 1.00 77.25 404 SER A N 1
ATOM 3070 C CA . SER A 1 404 ? 21.513 -25.442 -21.291 1.00 77.25 404 SER A CA 1
ATOM 3071 C C . SER A 1 404 ? 21.159 -23.960 -21.124 1.00 77.25 404 SER A C 1
ATOM 3073 O O . SER A 1 404 ? 20.431 -23.586 -20.208 1.00 77.25 404 SER A O 1
ATOM 3075 N N . ALA A 1 405 ? 21.580 -23.125 -22.081 1.00 69.75 405 ALA A N 1
ATOM 3076 C CA . ALA A 1 405 ? 21.228 -21.703 -22.122 1.00 69.75 405 ALA A CA 1
ATOM 3077 C C . ALA A 1 405 ? 19.722 -21.460 -22.364 1.00 69.75 405 ALA A C 1
ATOM 3079 O O . ALA A 1 405 ? 19.183 -20.427 -21.969 1.00 69.75 405 ALA A O 1
ATOM 3080 N N . THR A 1 406 ? 19.007 -22.430 -22.949 1.00 70.81 406 THR A N 1
ATOM 3081 C CA . THR A 1 406 ? 17.549 -22.349 -23.172 1.00 70.81 406 THR A CA 1
ATOM 3082 C C . THR A 1 406 ? 16.719 -22.542 -21.904 1.00 70.81 406 THR A C 1
ATOM 3084 O O . THR A 1 406 ? 15.523 -22.231 -21.887 1.00 70.81 406 THR A O 1
ATOM 3087 N N . VAL A 1 407 ? 17.353 -22.970 -20.805 1.00 72.62 407 VAL A N 1
ATOM 3088 C CA . VAL A 1 407 ? 16.715 -23.0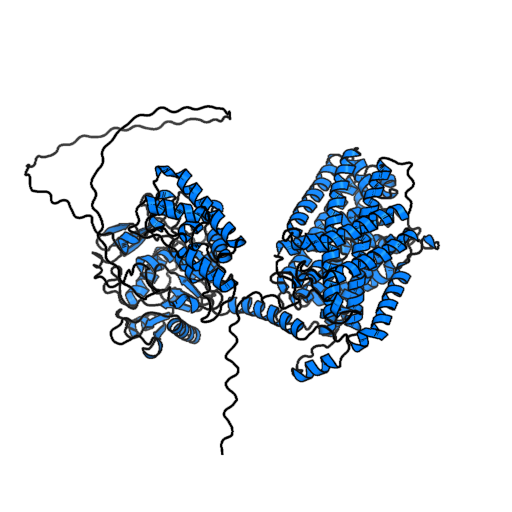53 -19.485 1.00 72.62 407 VAL A CA 1
ATOM 3089 C C . VAL A 1 407 ? 16.239 -21.679 -19.018 1.00 72.62 407 VAL A C 1
ATOM 3091 O O . VAL A 1 407 ? 15.192 -21.601 -18.389 1.00 72.62 407 VAL A O 1
ATOM 3094 N N . TYR A 1 408 ? 16.912 -20.585 -19.385 1.00 72.12 408 TYR A N 1
ATOM 3095 C CA . TYR A 1 408 ? 16.475 -19.236 -19.010 1.00 72.12 408 TYR A CA 1
ATOM 3096 C C . TYR A 1 408 ? 15.076 -18.879 -19.537 1.00 72.12 408 TYR A C 1
ATOM 3098 O O . TYR A 1 408 ? 14.208 -18.471 -18.766 1.00 72.12 408 TYR A O 1
ATOM 3106 N N . ASN A 1 409 ? 14.811 -19.117 -20.826 1.00 74.94 409 ASN A N 1
ATOM 3107 C CA . ASN A 1 409 ? 13.480 -18.895 -21.408 1.00 74.94 409 ASN A CA 1
ATOM 3108 C C . ASN A 1 409 ? 12.422 -19.797 -20.755 1.00 74.94 409 ASN A C 1
ATOM 3110 O O . ASN A 1 409 ? 11.266 -19.399 -20.581 1.00 74.94 409 ASN A O 1
ATOM 3114 N N . SER A 1 410 ? 12.839 -21.002 -20.356 1.00 77.62 410 SER A N 1
ATOM 3115 C CA . SER A 1 410 ? 11.980 -21.950 -19.649 1.00 77.62 410 SER A CA 1
ATOM 3116 C C . SER A 1 410 ? 11.639 -21.449 -18.236 1.00 77.62 410 SER A C 1
ATOM 3118 O O . SER A 1 410 ? 10.491 -21.557 -17.816 1.00 77.62 410 SER A O 1
ATOM 3120 N N . ILE A 1 411 ? 12.600 -20.847 -17.521 1.00 81.69 411 ILE A N 1
ATOM 3121 C CA . ILE A 1 411 ? 12.413 -20.224 -16.197 1.00 81.69 411 ILE A CA 1
ATOM 3122 C C . ILE A 1 411 ? 11.406 -19.069 -16.289 1.00 81.69 411 ILE A C 1
ATOM 3124 O O . ILE A 1 411 ? 10.444 -19.057 -15.524 1.00 81.69 411 ILE A O 1
ATOM 3128 N N . ILE A 1 412 ? 11.570 -18.153 -17.254 1.00 81.50 412 ILE A N 1
ATOM 3129 C CA . ILE A 1 412 ? 10.625 -17.040 -17.470 1.00 81.50 412 ILE A CA 1
ATOM 3130 C C . ILE A 1 412 ? 9.210 -17.563 -17.747 1.00 81.50 412 ILE A C 1
ATOM 3132 O O . ILE A 1 412 ? 8.238 -17.067 -17.190 1.00 81.50 412 ILE A O 1
ATOM 3136 N N . SER A 1 413 ? 9.075 -18.582 -18.595 1.00 84.31 413 SER A N 1
ATOM 3137 C CA . SER A 1 413 ? 7.756 -19.141 -18.911 1.00 84.31 413 SER A CA 1
ATOM 3138 C C . SER A 1 413 ? 7.132 -19.822 -17.685 1.00 84.31 413 SER A C 1
ATOM 3140 O O . SER A 1 413 ? 5.940 -19.663 -17.424 1.00 84.31 413 SER A O 1
ATOM 3142 N N . CYS A 1 414 ? 7.937 -20.541 -16.893 1.00 88.06 414 CYS A N 1
ATOM 3143 C CA . CYS A 1 414 ? 7.476 -21.244 -15.698 1.00 88.06 414 CYS A CA 1
ATOM 3144 C C . CYS A 1 414 ? 6.904 -20.308 -14.628 1.00 88.06 414 CYS A C 1
ATOM 3146 O O . CYS A 1 414 ? 5.860 -20.647 -14.074 1.00 88.06 414 CYS A O 1
ATOM 3148 N N . CYS A 1 415 ? 7.534 -19.161 -14.327 1.00 87.19 415 CYS A N 1
ATOM 3149 C CA . CYS A 1 415 ? 6.997 -18.279 -13.283 1.00 87.19 415 CYS A CA 1
ATOM 3150 C C . CYS A 1 415 ? 5.610 -17.748 -13.653 1.00 87.19 415 CYS A C 1
ATOM 3152 O O . CYS A 1 415 ? 4.695 -17.835 -12.839 1.00 87.19 415 CYS A O 1
ATOM 3154 N N . ILE A 1 416 ? 5.414 -17.302 -14.898 1.00 88.25 416 ILE A N 1
ATOM 3155 C CA . ILE A 1 416 ? 4.119 -16.752 -15.312 1.00 88.25 416 ILE A CA 1
ATOM 3156 C C . ILE A 1 416 ? 3.044 -17.851 -15.351 1.00 88.25 416 ILE A C 1
ATOM 3158 O O . ILE A 1 416 ? 1.908 -17.615 -14.942 1.00 88.25 416 ILE A O 1
ATOM 3162 N N . ILE A 1 417 ? 3.388 -19.068 -15.796 1.00 92.06 417 ILE A N 1
ATOM 3163 C CA . ILE A 1 417 ? 2.460 -20.213 -15.788 1.00 92.06 417 ILE A CA 1
ATOM 3164 C C . ILE A 1 417 ? 2.031 -20.560 -14.356 1.00 92.06 417 ILE A C 1
ATOM 3166 O O . ILE A 1 417 ? 0.836 -20.695 -14.098 1.00 92.06 417 ILE A O 1
ATOM 3170 N N . LEU A 1 418 ? 2.980 -20.685 -13.422 1.00 93.69 418 LEU A N 1
ATOM 3171 C CA . LEU A 1 418 ? 2.694 -21.027 -12.025 1.00 93.69 418 LEU A CA 1
ATOM 3172 C C . LEU A 1 418 ? 1.810 -19.969 -11.350 1.00 93.69 418 LEU A C 1
ATOM 3174 O O . LEU A 1 418 ? 0.811 -20.333 -10.727 1.00 93.69 418 LEU A O 1
ATOM 3178 N N . GLN A 1 419 ? 2.111 -18.684 -11.564 1.00 92.94 419 GLN A N 1
ATOM 3179 C CA . GLN A 1 419 ? 1.310 -17.559 -11.076 1.00 92.94 419 GLN A CA 1
ATOM 3180 C C . GLN A 1 419 ? -0.132 -17.625 -11.583 1.00 92.94 419 GLN A C 1
ATOM 3182 O O . GLN A 1 419 ? -1.097 -17.585 -10.818 1.00 92.94 419 GLN A O 1
ATOM 3187 N N . ASN A 1 420 ? -0.286 -17.766 -12.898 1.00 92.62 420 ASN A N 1
ATOM 3188 C CA . ASN A 1 420 ? -1.583 -17.799 -13.558 1.00 92.62 420 ASN A CA 1
ATOM 3189 C C . ASN A 1 420 ? -2.430 -18.996 -13.100 1.00 92.62 420 ASN A C 1
ATOM 3191 O O . ASN A 1 420 ? -3.629 -18.842 -12.841 1.00 92.62 420 ASN A O 1
ATOM 3195 N N . ILE A 1 421 ? -1.816 -20.177 -12.948 1.00 92.94 421 ILE A N 1
ATOM 3196 C CA . ILE A 1 421 ? -2.479 -21.374 -12.410 1.00 92.94 421 ILE A CA 1
ATOM 3197 C C . ILE A 1 421 ? -2.975 -21.106 -10.991 1.00 92.94 421 ILE A C 1
ATOM 3199 O O . ILE A 1 421 ? -4.154 -21.330 -10.706 1.00 92.94 421 ILE A O 1
ATOM 3203 N N . ALA A 1 422 ? -2.104 -20.605 -10.118 1.00 94.75 422 ALA A N 1
ATOM 3204 C CA . ALA A 1 422 ? -2.419 -20.402 -8.714 1.00 94.75 422 ALA A CA 1
ATOM 3205 C C . ALA A 1 422 ? -3.569 -19.384 -8.534 1.00 94.75 422 ALA A C 1
ATOM 3207 O O . ALA A 1 422 ? -4.565 -19.693 -7.869 1.00 94.75 422 ALA A O 1
ATOM 3208 N N . ILE A 1 423 ? -3.539 -18.253 -9.254 1.00 95.19 423 ILE A N 1
ATOM 3209 C CA . ILE A 1 423 ? -4.622 -17.253 -9.231 1.00 95.19 423 ILE A CA 1
ATOM 3210 C C . ILE A 1 423 ? -5.916 -17.816 -9.839 1.00 95.19 423 ILE A C 1
ATOM 3212 O O . ILE A 1 423 ? -7.009 -17.572 -9.322 1.00 95.19 423 ILE A O 1
ATOM 3216 N N . SER A 1 424 ? -5.826 -18.595 -10.920 1.00 95.81 424 SER A N 1
ATOM 3217 C CA . SER A 1 424 ? -7.013 -19.126 -11.604 1.00 95.81 424 SER A CA 1
ATOM 3218 C C . SER A 1 424 ? -7.761 -20.162 -10.793 1.00 95.81 424 SER A C 1
ATOM 3220 O O . SER A 1 424 ? -8.989 -20.178 -10.840 1.00 95.81 424 SER A O 1
ATOM 3222 N N . VAL A 1 425 ? -7.064 -21.002 -10.025 1.00 94.69 425 VAL A N 1
ATOM 3223 C CA . VAL A 1 425 ? -7.725 -21.941 -9.108 1.00 94.69 425 VAL A CA 1
ATOM 3224 C C . VAL A 1 425 ? -8.591 -21.167 -8.113 1.00 94.69 425 VAL A C 1
ATOM 3226 O O . VAL A 1 425 ? -9.770 -21.487 -7.955 1.00 94.69 425 VAL A O 1
ATOM 3229 N N . VAL A 1 426 ? -8.056 -20.094 -7.521 1.00 94.44 426 VAL A N 1
ATOM 3230 C CA . VAL A 1 426 ? -8.809 -19.234 -6.596 1.00 94.44 426 VAL A CA 1
ATOM 3231 C C . VAL A 1 426 ? -9.972 -18.533 -7.310 1.00 94.44 426 VAL A C 1
ATOM 3233 O O . VAL A 1 426 ? -11.090 -18.511 -6.792 1.00 94.44 426 VAL A O 1
ATOM 3236 N N . ALA A 1 427 ? -9.757 -18.015 -8.523 1.00 95.56 427 ALA A N 1
ATOM 3237 C CA . ALA A 1 427 ? -10.798 -17.369 -9.323 1.00 95.56 427 ALA A CA 1
ATOM 3238 C C . ALA A 1 427 ? -11.959 -18.324 -9.660 1.00 95.56 427 ALA A C 1
ATOM 3240 O O . ALA A 1 427 ? -13.126 -17.934 -9.560 1.00 95.56 427 ALA A O 1
ATOM 3241 N N . ILE A 1 428 ? -11.651 -19.577 -10.016 1.00 95.38 428 ILE A N 1
ATOM 3242 C CA . ILE A 1 428 ? -12.635 -20.637 -10.279 1.00 95.38 428 ILE A CA 1
ATOM 3243 C C . ILE A 1 428 ? -13.407 -20.964 -9.004 1.00 95.38 428 ILE A C 1
ATOM 3245 O O . ILE A 1 428 ? -14.635 -20.936 -9.029 1.00 95.38 428 ILE A O 1
ATOM 3249 N N . GLN A 1 429 ? -12.722 -21.217 -7.884 1.00 92.19 429 GLN A N 1
ATOM 3250 C CA . GLN A 1 429 ? -13.383 -21.488 -6.601 1.00 92.19 429 GLN A CA 1
ATOM 3251 C C . GLN A 1 429 ? -14.325 -20.343 -6.202 1.00 92.19 429 GLN A C 1
ATOM 3253 O O . GLN A 1 429 ? -15.455 -20.580 -5.774 1.00 92.19 429 GLN A O 1
ATOM 3258 N N . LEU A 1 430 ? -13.892 -19.098 -6.412 1.00 91.81 430 LEU A N 1
ATOM 3259 C CA . LEU A 1 430 ? -14.689 -17.913 -6.131 1.00 91.81 430 LEU A CA 1
ATOM 3260 C C . LEU A 1 430 ? -15.935 -17.823 -7.032 1.00 91.81 430 LEU A C 1
ATOM 3262 O O . LEU A 1 430 ? -17.021 -17.514 -6.544 1.00 91.81 430 LEU A O 1
ATOM 3266 N N . MET A 1 431 ? -15.812 -18.124 -8.329 1.00 93.19 431 MET A N 1
ATOM 3267 C CA . MET A 1 431 ? -16.956 -18.184 -9.252 1.00 93.19 431 MET A CA 1
ATOM 3268 C C . MET A 1 431 ? -17.934 -19.309 -8.893 1.00 93.19 431 MET A C 1
ATOM 3270 O O . MET A 1 431 ? -19.140 -19.075 -8.867 1.00 93.19 431 MET A O 1
ATOM 3274 N N . LEU A 1 432 ? -17.434 -20.503 -8.559 1.00 90.06 432 LEU A N 1
ATOM 3275 C CA . LEU A 1 432 ? -18.262 -21.651 -8.166 1.00 90.06 432 LEU A CA 1
ATOM 3276 C C . LEU A 1 432 ? -19.071 -21.377 -6.890 1.00 90.06 432 LEU A C 1
ATOM 3278 O O . LEU A 1 432 ? -20.209 -21.822 -6.781 1.00 90.06 432 LEU A O 1
ATOM 3282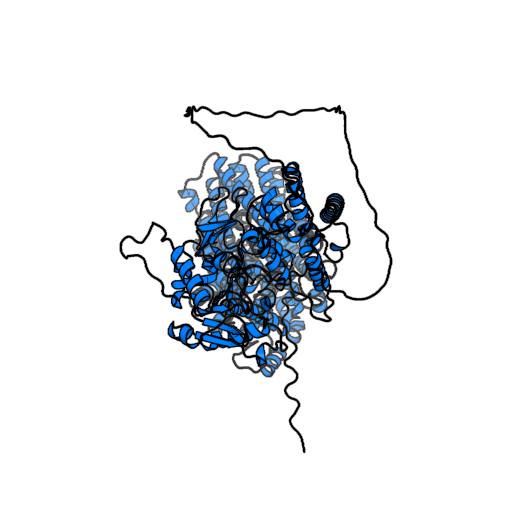 N N . LYS A 1 433 ? -18.532 -20.578 -5.961 1.00 85.19 433 LYS A N 1
ATOM 3283 C CA . LYS A 1 433 ? -19.244 -20.107 -4.758 1.00 85.19 433 LYS A CA 1
ATOM 3284 C C . LYS A 1 433 ? -20.190 -18.921 -5.004 1.00 85.19 433 LYS A C 1
ATOM 3286 O O . LYS A 1 433 ? -20.653 -18.291 -4.054 1.00 85.19 433 LYS A O 1
ATOM 3291 N N . GLY A 1 434 ? -20.463 -18.560 -6.259 1.00 85.75 434 GLY A N 1
ATOM 3292 C CA . GLY A 1 434 ? -21.319 -17.416 -6.586 1.00 85.75 434 GLY A CA 1
ATOM 3293 C C . GLY A 1 434 ? -20.709 -16.066 -6.194 1.00 85.75 434 GLY A C 1
ATOM 3294 O O . GLY A 1 434 ? -21.440 -15.100 -5.989 1.00 85.75 434 GLY A O 1
ATOM 3295 N N . ARG A 1 435 ? -19.378 -16.002 -6.052 1.00 89.06 435 ARG A N 1
ATOM 3296 C CA . ARG A 1 435 ? -18.614 -14.829 -5.598 1.00 89.06 435 ARG A CA 1
ATOM 3297 C C . ARG A 1 435 ? -19.038 -14.297 -4.221 1.00 89.06 435 ARG A C 1
ATOM 3299 O O . ARG A 1 435 ? -18.900 -13.105 -3.937 1.00 89.06 435 ARG A O 1
ATOM 3306 N N . LYS A 1 436 ? -19.525 -15.191 -3.353 1.00 83.31 436 LYS A N 1
ATOM 3307 C CA . LYS A 1 436 ? -19.763 -14.915 -1.932 1.00 83.31 436 LYS A CA 1
ATOM 3308 C C . LYS A 1 436 ? -18.429 -14.854 -1.184 1.00 83.31 436 LYS A C 1
ATOM 3310 O O . LYS A 1 436 ? -17.629 -15.783 -1.247 1.00 83.31 436 LYS A O 1
ATOM 3315 N N . MET A 1 437 ? -18.192 -13.739 -0.506 1.00 83.94 437 MET A N 1
ATOM 3316 C CA . MET A 1 437 ? -16.995 -13.437 0.286 1.00 83.94 437 MET A CA 1
ATOM 3317 C C . MET A 1 437 ? -17.409 -12.551 1.458 1.00 83.94 437 MET A C 1
ATOM 3319 O O . MET A 1 437 ? -18.544 -12.070 1.478 1.00 83.94 437 MET A O 1
ATOM 3323 N N . ASN A 1 438 ? -16.466 -12.248 2.355 1.00 76.88 438 ASN A N 1
ATOM 3324 C CA . ASN A 1 438 ? -16.682 -11.320 3.460 1.00 76.88 438 ASN A CA 1
ATOM 3325 C C . ASN A 1 438 ? -17.412 -10.034 2.979 1.00 76.88 438 ASN A C 1
ATOM 3327 O O . ASN A 1 438 ? -16.888 -9.309 2.114 1.00 76.88 438 ASN A O 1
ATOM 3331 N N . PRO A 1 439 ? -18.632 -9.750 3.480 1.00 75.06 439 PRO A N 1
ATOM 3332 C CA . PRO A 1 439 ? -19.413 -8.584 3.072 1.00 75.06 439 PRO A CA 1
ATOM 3333 C C . PRO A 1 439 ? -18.786 -7.265 3.543 1.00 75.06 439 PRO A C 1
ATOM 3335 O O . PRO A 1 439 ? -19.077 -6.220 2.961 1.00 75.06 439 PRO A O 1
ATOM 3338 N N . ASN A 1 440 ? -17.891 -7.315 4.528 1.00 75.00 440 ASN A N 1
ATOM 3339 C CA . ASN A 1 440 ? -17.255 -6.172 5.183 1.00 75.00 440 ASN A CA 1
ATOM 3340 C C . ASN A 1 440 ? -15.967 -5.693 4.490 1.00 75.00 440 ASN A C 1
ATOM 3342 O O . ASN A 1 440 ? -15.328 -4.747 4.944 1.00 75.00 440 ASN A O 1
ATOM 3346 N N . ARG A 1 441 ? -15.591 -6.298 3.362 1.00 85.50 441 ARG A N 1
ATOM 3347 C CA . ARG A 1 441 ? -14.398 -5.914 2.594 1.00 85.50 441 ARG A CA 1
ATOM 3348 C C . ARG A 1 441 ? -14.487 -4.504 1.994 1.00 85.50 441 ARG A C 1
ATOM 3350 O O . ARG A 1 441 ? -15.564 -4.056 1.592 1.00 85.50 441 ARG A O 1
ATOM 3357 N N . TRP A 1 442 ? -13.329 -3.856 1.847 1.00 86.31 442 TRP A N 1
ATOM 3358 C CA . TRP A 1 442 ? -13.206 -2.507 1.275 1.00 86.31 442 TRP A CA 1
ATOM 3359 C C . TRP A 1 442 ? -13.547 -2.446 -0.224 1.00 86.31 442 TRP A C 1
ATOM 3361 O O . TRP A 1 442 ? -14.268 -1.551 -0.662 1.00 86.31 442 TRP A O 1
ATOM 3371 N N . LEU A 1 443 ? -13.058 -3.408 -1.013 1.00 90.88 443 LEU A N 1
ATOM 3372 C CA . LEU A 1 443 ? -13.263 -3.452 -2.462 1.00 90.88 443 LEU A CA 1
ATOM 3373 C C . LEU A 1 443 ? -14.361 -4.455 -2.829 1.00 90.88 443 LEU A C 1
ATOM 3375 O O . LEU A 1 443 ? -14.243 -5.645 -2.543 1.00 90.88 443 LEU A O 1
ATOM 3379 N N . LYS A 1 444 ? -15.416 -3.990 -3.507 1.00 92.12 444 LYS A N 1
ATOM 3380 C CA . LYS A 1 444 ? -16.518 -4.826 -4.010 1.00 92.12 444 LYS A CA 1
ATOM 3381 C C . LYS A 1 444 ? -16.671 -4.605 -5.511 1.00 92.12 444 LYS A C 1
ATOM 3383 O O . LYS A 1 444 ? -17.127 -3.545 -5.926 1.00 92.12 444 LYS A O 1
ATOM 3388 N N . LEU A 1 445 ? -16.313 -5.597 -6.327 1.00 91.56 445 LEU A N 1
ATOM 3389 C CA . LEU A 1 445 ? -16.326 -5.440 -7.791 1.00 91.56 445 LEU A CA 1
ATOM 3390 C C . LEU A 1 445 ? -17.681 -5.763 -8.442 1.00 91.56 445 LEU A C 1
ATOM 3392 O O . LEU A 1 445 ? -17.888 -5.461 -9.616 1.00 91.56 445 LEU A O 1
ATOM 3396 N N . GLY A 1 446 ? -18.617 -6.381 -7.715 1.00 90.56 446 GLY A N 1
ATOM 3397 C CA . GLY A 1 446 ? -19.940 -6.725 -8.248 1.00 90.56 446 GLY A CA 1
ATOM 3398 C C . GLY A 1 446 ? -19.858 -7.552 -9.541 1.00 90.56 446 GLY A C 1
ATOM 3399 O O . GLY A 1 446 ? -19.161 -8.570 -9.586 1.00 90.56 446 GLY A O 1
ATOM 3400 N N . TRP A 1 447 ? -20.553 -7.107 -10.597 1.00 93.38 447 TRP A N 1
ATOM 3401 C CA . TRP A 1 447 ? -20.567 -7.767 -11.913 1.00 93.38 447 TRP A CA 1
ATOM 3402 C C . TRP A 1 447 ? -19.198 -7.757 -12.605 1.00 93.38 447 TRP A C 1
ATOM 3404 O O . TRP A 1 447 ? -18.843 -8.725 -13.275 1.00 93.38 447 TRP A O 1
ATOM 3414 N N . PHE A 1 448 ? -18.403 -6.701 -12.407 1.00 95.50 448 PHE A N 1
ATOM 3415 C CA . PHE A 1 448 ? -17.082 -6.580 -13.020 1.00 95.50 448 PHE A CA 1
ATOM 3416 C C . PHE A 1 448 ? -16.143 -7.690 -12.538 1.00 95.50 448 PHE A C 1
ATOM 3418 O O . PHE A 1 448 ? -15.332 -8.198 -13.305 1.00 95.50 448 PHE A O 1
ATOM 3425 N N . GLY A 1 449 ? -16.303 -8.146 -11.295 1.00 94.44 449 GLY A N 1
ATOM 3426 C CA . GLY A 1 449 ? -15.508 -9.251 -10.776 1.00 94.44 449 GLY A CA 1
ATOM 3427 C C . GLY A 1 449 ? -15.818 -10.608 -11.429 1.00 94.44 449 GLY A C 1
ATOM 3428 O O . GLY A 1 449 ? -14.932 -11.453 -11.515 1.00 94.44 449 GLY A O 1
ATOM 3429 N N . TRP A 1 450 ? -17.032 -10.834 -11.951 1.00 96.06 450 TRP A N 1
ATOM 3430 C CA . TRP A 1 450 ? -17.310 -12.028 -12.769 1.00 96.06 450 TRP A CA 1
ATOM 3431 C C . TRP A 1 450 ? -16.513 -12.000 -14.072 1.00 96.06 450 TRP A C 1
ATOM 3433 O O . TRP A 1 450 ? -15.911 -13.005 -14.457 1.00 96.06 450 TRP A O 1
ATOM 3443 N N . VAL A 1 451 ? -16.475 -10.835 -14.723 1.00 97.56 451 VAL A N 1
ATOM 3444 C CA . VAL A 1 451 ? -15.688 -10.621 -15.942 1.00 97.56 451 VAL A CA 1
ATOM 3445 C C . VAL A 1 451 ? -14.202 -10.801 -15.642 1.00 97.56 451 VAL A C 1
ATOM 3447 O O . VAL A 1 451 ? -13.531 -11.554 -16.343 1.00 97.56 451 VAL A O 1
ATOM 3450 N N . ALA A 1 452 ? -13.708 -10.190 -14.563 1.00 97.19 452 ALA A N 1
ATOM 3451 C CA . ALA A 1 452 ? -12.308 -10.268 -14.166 1.00 97.19 452 ALA A CA 1
ATOM 3452 C C . ALA A 1 452 ? -11.842 -11.709 -13.903 1.00 97.19 452 ALA A C 1
ATOM 3454 O O . ALA A 1 452 ? -10.829 -12.143 -14.459 1.00 97.19 452 ALA A O 1
ATOM 3455 N N . ASN A 1 453 ? -12.621 -12.484 -13.143 1.00 97.19 453 ASN A N 1
ATOM 3456 C CA . ASN A 1 453 ? -12.314 -13.889 -12.880 1.00 97.19 453 ASN A CA 1
ATOM 3457 C C . ASN A 1 453 ? -12.344 -14.726 -14.169 1.00 97.19 453 ASN A C 1
ATOM 3459 O O . ASN A 1 453 ? -11.467 -15.560 -14.381 1.00 97.19 453 ASN A O 1
ATOM 3463 N N . SER A 1 454 ? -13.325 -14.492 -15.048 1.00 97.50 454 SER A N 1
ATOM 3464 C CA . SER A 1 454 ? -13.460 -15.237 -16.308 1.00 97.50 454 SER A CA 1
ATOM 3465 C C . SER A 1 454 ? -12.273 -14.984 -17.240 1.00 97.50 454 SER A C 1
ATOM 3467 O O . SER A 1 454 ? -11.685 -15.927 -17.767 1.00 97.50 454 SER A O 1
ATOM 3469 N N . VAL A 1 455 ? -11.879 -13.716 -17.398 1.00 97.44 455 VAL A N 1
ATOM 3470 C CA . VAL A 1 455 ? -10.705 -13.325 -18.193 1.00 97.44 455 VAL A CA 1
ATOM 3471 C C . VAL A 1 455 ? -9.432 -13.939 -17.616 1.00 97.44 455 VAL A C 1
ATOM 3473 O O . VAL A 1 455 ? -8.625 -14.465 -18.377 1.00 97.44 455 VAL A O 1
ATOM 3476 N N . THR A 1 456 ? -9.280 -13.948 -16.289 1.00 96.56 456 THR A N 1
ATOM 3477 C CA . THR A 1 456 ? -8.132 -14.565 -15.604 1.00 96.56 456 THR A CA 1
ATOM 3478 C C . THR A 1 456 ? -8.001 -16.053 -15.938 1.00 96.56 456 THR A C 1
ATOM 3480 O O . THR A 1 456 ? -6.919 -16.517 -16.291 1.00 96.56 456 THR A O 1
ATOM 3483 N N . VAL A 1 457 ? -9.107 -16.803 -15.917 1.00 97.25 457 VAL A N 1
ATOM 3484 C CA . VAL A 1 457 ? -9.102 -18.235 -16.260 1.00 97.25 457 VAL A CA 1
ATOM 3485 C C . VAL A 1 457 ? -8.769 -18.460 -17.735 1.00 97.25 457 VAL A C 1
ATOM 3487 O O . VAL A 1 457 ? -7.928 -19.299 -18.057 1.00 97.25 457 VAL A O 1
ATOM 3490 N N . VAL A 1 458 ? -9.387 -17.696 -18.642 1.00 96.94 458 VAL A N 1
ATOM 3491 C CA . VAL A 1 458 ? -9.121 -17.802 -20.088 1.00 96.94 458 VAL A CA 1
ATOM 3492 C C . VAL A 1 458 ? -7.663 -17.465 -20.404 1.00 96.94 458 VAL A C 1
ATOM 3494 O O . VAL A 1 458 ? -7.018 -18.176 -21.177 1.00 96.94 458 VAL A O 1
ATOM 3497 N N . TRP A 1 459 ? -7.121 -16.421 -19.774 1.00 94.81 459 TRP A N 1
ATOM 3498 C CA . TRP A 1 459 ? -5.723 -16.024 -19.915 1.00 94.81 459 TRP A CA 1
ATOM 3499 C C . TRP A 1 459 ? -4.763 -17.119 -19.454 1.00 94.81 459 TRP A C 1
ATOM 3501 O O . TRP A 1 459 ? -3.784 -17.423 -20.134 1.00 94.81 459 TRP A O 1
ATOM 3511 N N . THR A 1 460 ? -5.071 -17.777 -18.342 1.00 94.62 460 THR A N 1
ATOM 3512 C CA . THR A 1 460 ? -4.267 -18.885 -17.822 1.00 94.62 460 THR A CA 1
ATOM 3513 C C . THR A 1 460 ? -4.257 -20.083 -18.753 1.00 94.62 460 THR A C 1
ATOM 3515 O O . THR A 1 460 ? -3.193 -20.644 -19.005 1.00 94.62 460 THR A O 1
ATOM 3518 N N . VAL A 1 461 ? -5.407 -20.454 -19.324 1.00 95.00 461 VAL A N 1
ATOM 3519 C CA . VAL A 1 461 ? -5.468 -21.531 -20.324 1.00 95.00 461 VAL A CA 1
ATOM 3520 C C . VAL A 1 461 ? -4.635 -21.164 -21.552 1.00 95.00 461 VAL A C 1
ATOM 3522 O O . VAL A 1 461 ? -3.825 -21.970 -22.006 1.00 95.00 461 VAL A O 1
ATOM 3525 N N . PHE A 1 462 ? -4.786 -19.938 -22.060 1.00 93.44 462 PHE A N 1
ATOM 3526 C CA . PHE A 1 462 ? -4.017 -19.456 -23.205 1.00 93.44 462 PHE A CA 1
ATOM 3527 C C . PHE A 1 462 ? -2.504 -19.506 -22.945 1.00 93.44 462 PHE A C 1
ATOM 3529 O O . PHE A 1 462 ? -1.768 -20.113 -23.721 1.00 93.44 462 PHE A O 1
ATOM 3536 N N . THR A 1 463 ? -2.042 -18.913 -21.843 1.00 90.75 463 THR A N 1
ATOM 3537 C CA . THR A 1 463 ? -0.614 -18.827 -21.498 1.00 90.75 463 THR A CA 1
ATOM 3538 C C . THR A 1 463 ? -0.001 -20.191 -21.204 1.00 90.75 463 THR A C 1
ATOM 3540 O O . THR A 1 463 ? 1.065 -20.503 -21.730 1.00 90.75 463 THR A O 1
ATOM 3543 N N . THR A 1 464 ? -0.700 -21.046 -20.452 1.00 88.81 464 THR A N 1
ATOM 3544 C CA . THR A 1 464 ? -0.232 -22.405 -20.137 1.00 88.81 464 THR A CA 1
ATOM 3545 C C . THR A 1 464 ? -0.062 -23.242 -21.398 1.00 88.81 464 THR A C 1
ATOM 3547 O O . THR A 1 464 ? 0.914 -23.970 -21.515 1.00 88.81 464 THR A O 1
ATOM 3550 N N . VAL A 1 465 ? -0.971 -23.144 -22.371 1.00 89.50 465 VAL A N 1
ATOM 3551 C CA . VAL A 1 465 ? -0.824 -23.902 -23.621 1.00 89.50 465 VAL A CA 1
ATOM 3552 C C . VAL A 1 465 ? 0.271 -23.297 -24.499 1.00 89.50 465 VAL A C 1
ATOM 3554 O O . VAL A 1 465 ? 1.137 -24.027 -24.975 1.00 89.50 465 VAL A O 1
ATOM 3557 N N . MET A 1 466 ? 0.253 -21.980 -24.717 1.00 89.75 466 MET A N 1
ATOM 3558 C CA . MET A 1 466 ? 1.128 -21.337 -25.704 1.00 89.75 466 MET A CA 1
ATOM 3559 C C . MET A 1 466 ? 2.592 -21.262 -25.266 1.00 89.75 466 MET A C 1
ATOM 3561 O O . MET A 1 466 ? 3.475 -21.363 -26.111 1.00 89.75 466 MET A O 1
ATOM 3565 N N . TRP A 1 467 ? 2.885 -21.118 -23.973 1.00 88.00 467 TRP A N 1
ATOM 3566 C CA . TRP A 1 467 ? 4.267 -20.944 -23.494 1.00 88.00 467 TRP A CA 1
ATOM 3567 C C . TRP A 1 467 ? 4.971 -22.245 -23.108 1.00 88.00 467 TRP A C 1
ATOM 3569 O O . TRP A 1 467 ? 6.139 -22.231 -22.726 1.00 88.00 467 TRP A O 1
ATOM 3579 N N . LEU A 1 468 ? 4.295 -23.383 -23.281 1.00 87.44 468 LEU A N 1
ATOM 3580 C CA . LEU A 1 468 ? 4.937 -24.699 -23.301 1.00 87.44 468 LEU A CA 1
ATOM 3581 C C . LEU A 1 468 ? 5.435 -25.085 -24.701 1.00 87.44 468 LEU A C 1
ATOM 3583 O O . LEU A 1 468 ? 6.118 -26.098 -24.847 1.00 87.44 468 LEU A O 1
ATOM 3587 N N . PHE A 1 469 ? 5.117 -24.297 -25.736 1.00 86.50 469 PHE A N 1
ATOM 3588 C CA . PHE A 1 469 ? 5.614 -24.559 -27.082 1.00 86.50 469 PHE A CA 1
ATOM 3589 C C . PHE A 1 469 ? 7.129 -24.300 -27.156 1.00 86.50 469 PHE A C 1
ATOM 3591 O O . PHE A 1 469 ? 7.656 -23.423 -26.461 1.00 86.50 469 PHE A O 1
ATOM 3598 N N . PRO A 1 470 ? 7.855 -25.058 -27.994 1.00 81.50 470 PRO A N 1
ATOM 3599 C CA . PRO A 1 470 ? 9.258 -24.789 -28.265 1.00 81.50 470 PRO A CA 1
ATOM 3600 C C . PRO A 1 470 ? 9.437 -23.513 -29.097 1.00 81.50 470 PRO A C 1
ATOM 3602 O O . PRO A 1 470 ? 8.561 -23.123 -29.874 1.00 81.50 470 PRO A O 1
ATOM 3605 N N . LEU A 1 471 ? 10.618 -22.899 -28.973 1.00 77.38 471 LEU A N 1
ATOM 3606 C CA . LEU A 1 471 ? 10.976 -21.687 -29.714 1.00 77.38 471 LEU A CA 1
ATOM 3607 C C . LEU A 1 471 ? 10.897 -21.895 -31.232 1.00 77.38 471 LEU A C 1
ATOM 3609 O O . LEU A 1 471 ? 10.459 -21.001 -31.946 1.00 77.38 471 LEU A O 1
ATOM 3613 N N . THR A 1 472 ? 11.287 -23.074 -31.717 1.00 83.88 472 THR A N 1
ATOM 3614 C CA . THR A 1 472 ? 11.227 -23.448 -33.133 1.00 83.88 472 THR A CA 1
ATOM 3615 C C . THR A 1 472 ? 10.321 -24.668 -33.323 1.00 83.88 472 THR A C 1
ATOM 3617 O O . THR A 1 472 ? 10.181 -25.476 -32.404 1.00 83.88 472 THR A O 1
ATOM 3620 N N . PRO A 1 473 ? 9.706 -24.868 -34.505 1.00 86.44 473 PRO A N 1
ATOM 3621 C CA . PRO A 1 473 ? 8.832 -26.020 -34.753 1.00 86.44 473 PRO A CA 1
ATOM 3622 C C . PRO A 1 473 ? 9.569 -27.371 -34.761 1.00 86.44 473 PRO A C 1
ATOM 3624 O O . PRO A 1 473 ? 8.927 -28.419 -34.746 1.00 86.44 473 PRO A O 1
ATOM 3627 N N . LYS A 1 474 ? 10.907 -27.362 -34.822 1.00 86.31 474 LYS A N 1
ATOM 3628 C CA . LYS A 1 474 ? 11.771 -28.551 -34.817 1.00 86.31 474 LYS A CA 1
ATOM 3629 C C . LYS A 1 474 ? 12.971 -28.312 -33.885 1.00 86.31 474 LYS A C 1
ATOM 3631 O O . LYS A 1 474 ? 14.076 -28.112 -34.388 1.00 86.31 474 LYS A O 1
ATOM 3636 N N . PRO A 1 475 ? 12.767 -28.287 -32.556 1.00 83.00 475 PRO A N 1
ATOM 3637 C CA . PRO A 1 475 ? 13.845 -27.999 -31.619 1.00 83.00 475 PRO A CA 1
ATOM 3638 C C . PRO A 1 475 ? 14.837 -29.166 -31.564 1.00 83.00 475 PRO A C 1
ATOM 3640 O O . PRO A 1 475 ? 14.441 -30.333 -31.512 1.00 83.00 475 PRO A O 1
ATOM 3643 N N . THR A 1 476 ? 16.134 -28.866 -31.527 1.00 82.44 476 THR A N 1
ATOM 3644 C CA . THR A 1 476 ? 17.141 -29.842 -31.085 1.00 82.44 476 THR A CA 1
ATOM 3645 C C . THR A 1 476 ? 17.038 -30.079 -29.572 1.00 82.44 476 THR A C 1
ATOM 3647 O O . THR A 1 476 ? 16.375 -29.330 -28.855 1.00 82.44 476 THR A O 1
ATOM 3650 N N . GLY A 1 477 ? 17.717 -31.104 -29.041 1.00 77.25 477 GLY A N 1
ATOM 3651 C CA . GLY A 1 477 ? 17.724 -31.368 -27.594 1.00 77.25 477 GLY A CA 1
ATOM 3652 C C . GLY A 1 477 ? 18.205 -30.172 -26.759 1.00 77.25 477 GLY A C 1
ATOM 3653 O O . GLY A 1 477 ? 17.669 -29.915 -25.689 1.00 77.25 477 GLY A O 1
ATOM 3654 N N . SER A 1 478 ? 19.157 -29.384 -27.258 1.00 72.19 478 SER A N 1
ATOM 3655 C CA . SER A 1 478 ? 19.610 -28.144 -26.610 1.00 72.19 478 SER A CA 1
ATOM 3656 C C . SER A 1 478 ? 18.625 -26.977 -26.744 1.00 72.19 478 SER A C 1
ATOM 3658 O O . SER A 1 478 ? 18.652 -26.063 -25.926 1.00 72.19 478 SER A O 1
ATOM 3660 N N . GLU A 1 479 ? 17.744 -26.995 -27.744 1.00 73.00 479 GLU A N 1
ATOM 3661 C CA . GLU A 1 479 ? 16.805 -25.903 -28.052 1.00 73.00 479 GLU A CA 1
ATOM 3662 C C . GLU A 1 479 ? 15.382 -26.146 -27.530 1.00 73.00 479 GLU A C 1
ATOM 3664 O O . GLU A 1 479 ? 14.515 -25.278 -27.650 1.00 73.00 479 GLU A O 1
ATOM 3669 N N . MET A 1 480 ? 15.126 -27.326 -26.963 1.00 78.75 480 MET A N 1
ATOM 3670 C CA . MET A 1 480 ? 13.826 -27.684 -26.409 1.00 78.75 480 MET A CA 1
ATOM 3671 C C . MET A 1 480 ? 13.431 -26.740 -25.267 1.00 78.75 480 MET A C 1
ATOM 3673 O O . MET A 1 480 ? 14.255 -26.366 -24.432 1.00 78.75 480 MET A O 1
ATOM 3677 N N . ASN A 1 481 ? 12.144 -26.394 -25.202 1.00 80.81 481 ASN A N 1
ATOM 3678 C CA . ASN A 1 481 ? 11.584 -25.708 -24.046 1.00 80.81 481 ASN A CA 1
ATOM 3679 C C . ASN A 1 481 ? 11.390 -26.723 -22.907 1.00 80.81 481 ASN A C 1
ATOM 3681 O O . ASN A 1 481 ? 10.498 -27.571 -22.952 1.00 80.81 481 ASN A O 1
ATOM 3685 N N . TYR A 1 482 ? 12.242 -26.643 -21.885 1.00 81.25 482 TYR A N 1
ATOM 3686 C CA . TYR A 1 482 ? 12.245 -27.578 -20.761 1.00 81.25 482 TYR A CA 1
ATOM 3687 C C . TYR A 1 482 ? 11.230 -27.218 -19.666 1.00 81.25 482 TYR A C 1
ATOM 3689 O O . TYR A 1 482 ? 11.186 -27.904 -18.642 1.00 81.25 482 TYR A O 1
ATOM 3697 N N . SER A 1 483 ? 10.369 -26.211 -19.868 1.00 84.12 483 SER A N 1
ATOM 3698 C CA . SER A 1 483 ? 9.342 -25.825 -18.889 1.00 84.12 483 SER A CA 1
ATOM 3699 C C . SER A 1 483 ? 8.454 -26.994 -18.466 1.00 84.12 483 SER A C 1
ATOM 3701 O O . SER A 1 483 ? 8.204 -27.153 -17.277 1.00 84.12 483 SER A O 1
ATOM 3703 N N . VAL A 1 484 ? 8.042 -27.873 -19.391 1.00 86.12 484 VAL A N 1
ATOM 3704 C CA . VAL A 1 484 ? 7.216 -29.053 -19.053 1.00 86.12 484 VAL A CA 1
ATOM 3705 C C . VAL A 1 484 ? 7.934 -29.978 -18.063 1.00 86.12 484 VAL A C 1
ATOM 3707 O O . VAL A 1 484 ? 7.323 -30.458 -17.110 1.00 86.12 484 VAL A O 1
ATOM 3710 N N . ALA A 1 485 ? 9.235 -30.212 -18.259 1.00 85.62 485 ALA A N 1
ATOM 3711 C CA . ALA A 1 485 ? 10.027 -31.073 -17.383 1.00 85.62 485 ALA A CA 1
ATOM 3712 C C . ALA A 1 485 ? 10.236 -30.435 -16.001 1.00 85.62 485 ALA A C 1
ATOM 3714 O O . ALA A 1 485 ? 10.101 -31.116 -14.986 1.00 85.62 485 ALA A O 1
ATOM 3715 N N . VAL A 1 486 ? 10.510 -29.126 -15.958 1.00 87.12 486 VAL A N 1
ATOM 3716 C CA . VAL A 1 486 ? 10.670 -28.370 -14.705 1.00 87.12 486 VAL A CA 1
ATOM 3717 C C . VAL A 1 486 ? 9.362 -28.354 -13.909 1.00 87.12 486 VAL A C 1
ATOM 3719 O O . VAL A 1 486 ? 9.366 -28.703 -12.730 1.00 87.12 486 VAL A O 1
ATOM 3722 N N . LEU A 1 487 ? 8.234 -28.040 -14.555 1.00 90.38 487 LEU A N 1
ATOM 3723 C CA . LEU A 1 487 ? 6.908 -28.070 -13.930 1.00 90.38 487 LEU A CA 1
ATOM 3724 C C . LEU A 1 487 ? 6.536 -29.482 -13.461 1.00 90.38 487 LEU A C 1
ATOM 3726 O O . LEU A 1 487 ? 6.000 -29.642 -12.368 1.00 90.38 487 LEU A O 1
ATOM 3730 N N . GLY A 1 488 ? 6.861 -30.515 -14.245 1.00 91.56 488 GLY A N 1
ATOM 3731 C CA . GLY A 1 488 ? 6.654 -31.912 -13.861 1.00 91.56 488 GLY A CA 1
ATOM 3732 C C . GLY A 1 488 ? 7.468 -32.321 -12.630 1.00 91.56 488 GLY A C 1
ATOM 3733 O O . GLY A 1 488 ? 6.937 -32.972 -11.731 1.00 91.56 488 GLY A O 1
ATOM 3734 N N . ALA A 1 489 ? 8.733 -31.900 -12.545 1.00 90.88 489 ALA A N 1
ATOM 3735 C CA . ALA A 1 489 ? 9.579 -32.142 -11.378 1.00 90.88 489 ALA A CA 1
ATOM 3736 C C . ALA A 1 489 ? 9.056 -31.411 -10.128 1.00 90.88 489 ALA A C 1
ATOM 3738 O O . ALA A 1 489 ? 8.975 -32.010 -9.057 1.00 90.88 489 ALA A O 1
ATOM 3739 N N . MET A 1 490 ? 8.636 -30.151 -10.270 1.00 93.12 490 MET A N 1
ATOM 3740 C CA . MET A 1 490 ? 7.996 -29.376 -9.199 1.00 93.12 490 MET A CA 1
ATOM 3741 C C . MET A 1 490 ? 6.697 -30.036 -8.717 1.00 93.12 490 MET A C 1
ATOM 3743 O O . MET A 1 490 ? 6.500 -30.220 -7.516 1.00 93.12 490 MET A O 1
ATOM 3747 N N . ALA A 1 491 ? 5.843 -30.477 -9.643 1.00 93.56 491 ALA A N 1
ATOM 3748 C CA . ALA A 1 491 ? 4.614 -31.194 -9.319 1.00 93.56 491 ALA A CA 1
ATOM 3749 C C . ALA A 1 491 ? 4.892 -32.522 -8.598 1.00 93.56 491 ALA A C 1
ATOM 3751 O O . ALA A 1 491 ? 4.184 -32.867 -7.653 1.00 93.56 491 ALA A O 1
ATOM 3752 N N . LEU A 1 492 ? 5.939 -33.253 -9.000 1.00 94.88 492 LEU A N 1
ATOM 3753 C CA . LEU A 1 492 ? 6.356 -34.481 -8.327 1.00 94.88 492 LEU A CA 1
ATOM 3754 C C . LEU A 1 492 ? 6.818 -34.206 -6.891 1.00 94.88 492 LEU A C 1
ATOM 3756 O O . LEU A 1 492 ? 6.410 -34.927 -5.986 1.00 94.88 492 LEU A O 1
ATOM 3760 N N . ILE A 1 493 ? 7.624 -33.167 -6.658 1.00 93.25 493 ILE A N 1
ATOM 3761 C CA . ILE A 1 493 ? 8.077 -32.800 -5.307 1.00 93.25 493 ILE A CA 1
ATOM 3762 C C . ILE A 1 493 ? 6.882 -32.426 -4.421 1.00 93.25 493 ILE A C 1
ATOM 3764 O O . ILE A 1 493 ? 6.760 -32.961 -3.319 1.00 93.25 493 ILE A O 1
ATOM 3768 N N . ALA A 1 494 ? 5.963 -31.591 -4.916 1.00 93.69 494 ALA A N 1
ATOM 3769 C CA . ALA A 1 494 ? 4.739 -31.248 -4.192 1.00 93.69 494 ALA A CA 1
ATOM 3770 C C . ALA A 1 494 ? 3.868 -32.489 -3.913 1.00 93.69 494 ALA A C 1
ATOM 3772 O O . ALA A 1 494 ? 3.327 -32.637 -2.818 1.00 93.69 494 ALA A O 1
ATOM 3773 N N . LEU A 1 495 ? 3.762 -33.426 -4.863 1.00 94.00 495 LEU A N 1
ATOM 3774 C CA . LEU A 1 495 ? 3.030 -34.682 -4.675 1.00 94.00 495 LEU A CA 1
ATOM 3775 C C . LEU A 1 495 ? 3.671 -35.567 -3.598 1.00 94.00 495 LEU A C 1
ATOM 3777 O O . LEU A 1 495 ? 2.957 -36.135 -2.771 1.00 94.00 495 LEU A O 1
ATOM 3781 N N . LEU A 1 496 ? 5.000 -35.691 -3.594 1.00 93.81 496 LEU A N 1
ATOM 3782 C CA . LEU A 1 496 ? 5.724 -36.446 -2.572 1.00 93.81 496 LEU A CA 1
ATOM 3783 C C . LEU A 1 496 ? 5.515 -35.811 -1.190 1.00 93.81 496 LEU A C 1
ATOM 3785 O O . LEU A 1 496 ? 5.173 -36.521 -0.243 1.00 93.81 496 LEU A O 1
ATOM 3789 N N . ASP A 1 497 ? 5.626 -34.486 -1.081 1.00 93.19 497 ASP A N 1
ATOM 3790 C CA . ASP A 1 497 ? 5.342 -33.762 0.162 1.00 93.19 497 ASP A CA 1
ATOM 3791 C C . ASP A 1 497 ? 3.889 -33.971 0.624 1.00 93.19 497 ASP A C 1
ATOM 3793 O O . ASP A 1 497 ? 3.640 -34.289 1.790 1.00 93.19 497 ASP A O 1
ATOM 3797 N N . TRP A 1 498 ? 2.918 -33.937 -0.296 1.00 92.81 498 TRP A N 1
ATOM 3798 C CA . TRP A 1 498 ? 1.524 -34.257 0.015 1.00 92.81 498 TRP A CA 1
ATOM 3799 C C . TRP A 1 498 ? 1.361 -35.663 0.591 1.00 92.81 498 TRP A C 1
ATOM 3801 O O . TRP A 1 498 ? 0.758 -35.835 1.653 1.00 92.81 498 TRP A O 1
ATOM 3811 N N . VAL A 1 499 ? 1.889 -36.678 -0.098 1.00 92.94 499 VAL A N 1
ATOM 3812 C CA . VAL A 1 499 ? 1.707 -38.089 0.268 1.00 92.94 499 VAL A CA 1
ATOM 3813 C C . VAL A 1 499 ? 2.382 -38.417 1.599 1.00 92.94 499 VAL A C 1
ATOM 3815 O O . VAL A 1 499 ? 1.780 -39.106 2.429 1.00 92.94 499 VAL A O 1
ATOM 3818 N N . PHE A 1 500 ? 3.604 -37.928 1.818 1.00 92.12 500 PHE A N 1
ATOM 3819 C CA . PHE A 1 500 ? 4.404 -38.295 2.986 1.00 92.12 500 PHE A CA 1
ATOM 3820 C C . PHE A 1 500 ? 4.180 -37.390 4.203 1.00 92.12 500 PHE A C 1
ATOM 3822 O O . PHE A 1 500 ? 4.254 -37.883 5.332 1.00 92.12 500 PHE A O 1
ATOM 3829 N N . HIS A 1 501 ? 3.864 -36.107 4.006 1.00 91.25 501 HIS A N 1
ATOM 3830 C CA . HIS A 1 501 ? 3.799 -35.113 5.079 1.00 91.25 501 HIS A CA 1
ATOM 3831 C C . HIS A 1 501 ? 2.463 -34.355 5.119 1.00 91.25 501 HIS A C 1
ATOM 3833 O O . HIS A 1 501 ? 1.698 -34.524 6.079 1.00 91.25 501 HIS A O 1
ATOM 3839 N N . ALA A 1 502 ? 2.146 -33.549 4.102 1.00 87.88 502 ALA A N 1
ATOM 3840 C CA . ALA A 1 502 ? 1.091 -32.541 4.201 1.00 87.88 502 ALA A CA 1
ATOM 3841 C C . ALA A 1 502 ? -0.317 -33.141 4.334 1.00 87.88 502 ALA A C 1
ATOM 3843 O O . ALA A 1 502 ? -1.126 -32.618 5.095 1.00 87.88 502 ALA A O 1
ATOM 3844 N N . ARG A 1 503 ? -0.599 -34.315 3.742 1.00 86.81 503 ARG A N 1
ATOM 3845 C CA . ARG A 1 503 ? -1.888 -35.021 3.916 1.00 86.81 503 ARG A CA 1
ATOM 3846 C C . ARG A 1 503 ? -2.225 -35.317 5.385 1.00 86.81 503 ARG A C 1
ATOM 3848 O O . ARG A 1 503 ? -3.391 -35.586 5.686 1.00 86.81 503 ARG A O 1
ATOM 3855 N N . LYS A 1 504 ? -1.232 -35.359 6.280 1.00 86.12 504 LYS A N 1
ATOM 3856 C CA . LYS A 1 504 ? -1.415 -35.630 7.716 1.00 86.12 504 LYS A CA 1
ATOM 3857 C C . LYS A 1 504 ? -1.346 -34.379 8.598 1.00 86.12 504 LYS A C 1
ATOM 3859 O O . LYS A 1 504 ? -1.811 -34.458 9.726 1.00 86.12 504 LYS A O 1
ATOM 3864 N N . HIS A 1 505 ? -0.754 -33.282 8.122 1.00 86.62 505 HIS A N 1
ATOM 3865 C CA . HIS A 1 505 ? -0.413 -32.126 8.964 1.00 86.62 505 HIS A CA 1
ATOM 3866 C C . HIS A 1 505 ? -1.010 -30.800 8.480 1.00 86.62 505 HIS A C 1
ATOM 3868 O O . HIS A 1 505 ? -1.203 -29.902 9.298 1.00 86.62 505 HIS A O 1
ATOM 3874 N N . PHE A 1 506 ? -1.303 -30.669 7.183 1.00 87.12 506 PHE A N 1
ATOM 3875 C CA . PHE A 1 506 ? -1.838 -29.450 6.589 1.00 87.12 506 PHE A CA 1
ATOM 3876 C C . PHE A 1 506 ? -3.368 -29.454 6.618 1.00 87.12 506 PHE A C 1
ATOM 3878 O O . PHE A 1 506 ? -4.017 -30.231 5.911 1.00 87.12 506 PHE A O 1
ATOM 3885 N N . HIS A 1 507 ? -3.928 -28.544 7.411 1.00 81.19 507 HIS A N 1
ATOM 3886 C CA . HIS A 1 507 ? -5.371 -28.343 7.572 1.00 81.19 507 HIS A CA 1
ATOM 3887 C C . HIS A 1 507 ? -5.827 -26.945 7.117 1.00 81.19 507 HIS A C 1
ATOM 3889 O O . HIS A 1 507 ? -6.974 -26.570 7.328 1.00 81.19 507 HIS A O 1
ATOM 3895 N N . GLY A 1 508 ? -4.949 -26.182 6.455 1.00 80.44 508 GLY A N 1
ATOM 3896 C CA . GLY A 1 508 ? -5.200 -24.786 6.094 1.00 80.44 508 GLY A CA 1
ATOM 3897 C C . GLY A 1 508 ? -4.806 -23.791 7.199 1.00 80.44 508 GLY A C 1
ATOM 3898 O O . GLY A 1 508 ? -4.152 -24.182 8.171 1.00 80.44 508 GLY A O 1
ATOM 3899 N N . PRO A 1 509 ? -5.161 -22.502 7.038 1.00 79.06 509 PRO A N 1
ATOM 3900 C CA . PRO A 1 509 ? -4.805 -21.450 7.986 1.00 79.06 509 PRO A CA 1
ATOM 3901 C C . PRO A 1 509 ? -5.449 -21.676 9.356 1.00 79.06 509 PRO A C 1
ATOM 3903 O O . PRO A 1 509 ? -6.575 -22.164 9.464 1.00 79.06 509 PRO A O 1
ATOM 3906 N N . SER A 1 510 ? -4.732 -21.300 10.416 1.00 72.50 510 SER A N 1
ATOM 3907 C CA . SER A 1 510 ? -5.208 -21.481 11.793 1.00 72.50 510 SER A CA 1
ATOM 3908 C C . SER A 1 510 ? -6.447 -20.627 12.106 1.00 72.50 510 SER A C 1
ATOM 3910 O O . SER A 1 510 ? -6.625 -19.556 11.519 1.00 72.50 510 SER A O 1
ATOM 3912 N N . LYS A 1 511 ? -7.270 -21.051 13.083 1.00 68.75 511 LYS A N 1
ATOM 3913 C CA . LYS A 1 511 ? -8.420 -20.258 13.568 1.00 68.75 511 LYS A CA 1
ATOM 3914 C C . LYS A 1 511 ? -7.984 -18.848 13.977 1.00 68.75 511 LYS A C 1
ATOM 3916 O O . LYS A 1 511 ? -8.527 -17.884 13.465 1.00 68.75 511 LYS A O 1
ATOM 3921 N N . ALA A 1 512 ? -6.908 -18.738 14.756 1.00 66.88 512 ALA A N 1
ATOM 3922 C CA . ALA A 1 512 ? -6.345 -17.453 15.164 1.00 66.88 512 ALA A CA 1
ATOM 3923 C C . ALA A 1 512 ? -5.983 -16.537 13.976 1.00 66.88 512 ALA A C 1
ATOM 3925 O O . ALA A 1 512 ? -6.158 -15.326 14.055 1.00 66.88 512 ALA A O 1
ATOM 3926 N N . THR A 1 513 ? -5.499 -17.098 12.861 1.00 69.44 513 THR A N 1
ATOM 3927 C CA . THR A 1 513 ? -5.207 -16.326 11.641 1.00 69.44 513 THR A CA 1
ATOM 3928 C C . THR A 1 513 ? -6.481 -15.780 11.001 1.00 69.44 513 THR A C 1
ATOM 3930 O O . THR A 1 513 ? -6.503 -14.632 10.568 1.00 69.44 513 THR A O 1
ATOM 3933 N N . LEU A 1 514 ? -7.535 -16.592 10.929 1.00 73.44 514 LEU A N 1
ATOM 3934 C CA . LEU A 1 514 ? -8.807 -16.202 10.321 1.00 73.44 514 LEU A CA 1
ATOM 3935 C C . LEU A 1 514 ? -9.563 -15.198 11.194 1.00 73.44 514 LEU A C 1
ATOM 3937 O O . LEU A 1 514 ? -10.021 -14.186 10.672 1.00 73.44 514 LEU A O 1
ATOM 3941 N N . ASP A 1 515 ? -9.588 -15.420 12.507 1.00 70.12 515 ASP A N 1
ATOM 3942 C CA . ASP A 1 515 ? -10.185 -14.501 13.476 1.00 70.12 515 ASP A CA 1
ATOM 3943 C C . ASP A 1 515 ? -9.473 -13.140 13.428 1.00 70.12 515 ASP A C 1
ATOM 3945 O O . ASP A 1 515 ? -10.124 -12.101 13.412 1.00 70.12 515 ASP A O 1
ATOM 3949 N N . ALA A 1 516 ? -8.139 -13.119 13.300 1.00 70.31 516 ALA A N 1
ATOM 3950 C CA . ALA A 1 516 ? -7.381 -11.876 13.140 1.00 70.31 516 ALA A CA 1
ATOM 3951 C C . ALA A 1 516 ? -7.723 -11.128 11.837 1.00 70.31 516 ALA A C 1
ATOM 3953 O O . ALA A 1 516 ? -7.791 -9.899 11.829 1.00 70.31 516 ALA A O 1
ATOM 3954 N N . ILE A 1 517 ? -7.949 -11.852 10.736 1.00 71.50 517 ILE A N 1
ATOM 3955 C CA . ILE A 1 517 ? -8.372 -11.271 9.453 1.00 71.50 517 ILE A CA 1
ATOM 3956 C C . ILE A 1 517 ? -9.785 -10.686 9.561 1.00 71.50 517 ILE A C 1
ATOM 3958 O O . ILE A 1 517 ? -10.064 -9.605 9.033 1.00 71.50 517 ILE A O 1
ATOM 3962 N N . GLU A 1 518 ? -10.698 -11.409 10.201 1.00 71.69 518 GLU A N 1
ATOM 3963 C CA . GLU A 1 518 ? -12.086 -10.991 10.355 1.00 71.69 518 GLU A CA 1
ATOM 3964 C C . GLU A 1 518 ? -12.206 -9.805 11.310 1.00 71.69 518 GLU A C 1
ATOM 3966 O O . GLU A 1 518 ? -12.885 -8.834 10.981 1.00 71.69 518 GLU A O 1
ATOM 3971 N N . GLU A 1 519 ? -11.453 -9.821 12.409 1.00 68.44 519 GLU A N 1
ATOM 3972 C CA . GLU A 1 519 ? -11.350 -8.709 13.347 1.00 68.44 519 GLU A CA 1
ATOM 3973 C C . GLU A 1 519 ? -10.706 -7.478 12.696 1.00 68.44 519 GLU A C 1
ATOM 3975 O O . GLU A 1 519 ? -11.213 -6.377 12.867 1.00 68.44 519 GLU A O 1
ATOM 3980 N N . GLU A 1 520 ? -9.669 -7.614 11.858 1.00 65.75 520 GLU A N 1
ATOM 3981 C CA . GLU A 1 520 ? -9.106 -6.469 11.119 1.00 65.75 520 GLU A CA 1
ATOM 3982 C C . GLU A 1 520 ? -10.137 -5.841 10.159 1.00 65.75 520 GLU A C 1
ATOM 3984 O O . GLU A 1 520 ? -10.268 -4.614 10.092 1.00 65.75 520 GLU A O 1
ATOM 3989 N N . ASN A 1 521 ? -10.923 -6.663 9.456 1.00 65.44 521 ASN A N 1
ATOM 3990 C CA . ASN A 1 521 ? -12.009 -6.182 8.596 1.00 65.44 521 ASN A CA 1
ATOM 3991 C C . ASN A 1 521 ? -13.182 -5.596 9.391 1.00 65.44 521 ASN A C 1
ATOM 3993 O O . ASN A 1 521 ? -13.806 -4.632 8.943 1.00 65.44 521 ASN A O 1
ATOM 3997 N N . ARG A 1 522 ? -13.496 -6.164 10.559 1.00 65.56 522 ARG A N 1
ATOM 3998 C CA . ARG A 1 522 ? -14.547 -5.683 11.455 1.00 65.56 522 ARG A CA 1
ATOM 3999 C C . ARG A 1 522 ? -14.140 -4.380 12.115 1.00 65.56 522 ARG A C 1
ATOM 4001 O O . ARG A 1 522 ? -14.961 -3.481 12.137 1.00 65.56 522 ARG A O 1
ATOM 4008 N N . ILE A 1 523 ? -12.900 -4.233 12.576 1.00 60.38 523 ILE A N 1
ATOM 4009 C CA . ILE A 1 523 ? -12.344 -2.968 13.066 1.00 60.38 523 ILE A CA 1
ATOM 4010 C C . ILE A 1 523 ? -12.376 -1.933 11.950 1.00 60.38 523 ILE A C 1
ATOM 4012 O O . ILE A 1 523 ? -12.707 -0.790 12.225 1.00 60.38 523 ILE A O 1
ATOM 4016 N N . TYR A 1 524 ? -12.082 -2.301 10.699 1.00 53.31 524 TYR A N 1
ATOM 4017 C CA . TYR A 1 524 ? -12.190 -1.372 9.575 1.00 53.31 524 TYR A CA 1
ATOM 4018 C C . TYR A 1 524 ? -13.635 -0.956 9.297 1.00 53.31 524 TYR A C 1
ATOM 4020 O O . TYR A 1 524 ? -13.892 0.237 9.156 1.00 53.31 524 TYR A O 1
ATOM 4028 N N . GLN A 1 525 ? -14.579 -1.904 9.244 1.00 48.69 525 GLN A N 1
ATOM 4029 C CA . GLN A 1 525 ? -15.991 -1.557 9.115 1.00 48.69 525 GLN A CA 1
ATOM 4030 C C . GLN A 1 525 ? -16.439 -0.748 10.306 1.00 48.69 525 GLN A C 1
ATOM 4032 O O . GLN A 1 525 ? -16.913 0.333 10.080 1.00 48.69 525 GLN A O 1
ATOM 4037 N N . HIS A 1 526 ? -16.175 -1.149 11.542 1.00 43.78 526 HIS A N 1
ATOM 4038 C CA . HIS A 1 526 ? -16.451 -0.336 12.716 1.00 43.78 526 HIS A CA 1
ATOM 4039 C C . HIS A 1 526 ? -15.768 1.035 12.604 1.00 43.78 526 HIS A C 1
ATOM 4041 O O . HIS A 1 526 ? -16.388 2.036 12.876 1.00 43.78 526 HIS A O 1
ATOM 4047 N N . HIS A 1 527 ? -14.563 1.179 12.061 1.00 39.31 527 HIS A N 1
ATOM 4048 C CA . HIS A 1 527 ? -14.016 2.511 11.790 1.00 39.31 527 HIS A CA 1
ATOM 4049 C C . HIS A 1 527 ? -14.858 3.278 10.760 1.00 39.31 527 HIS A C 1
ATOM 4051 O O . HIS A 1 527 ? -15.095 4.455 10.954 1.00 39.3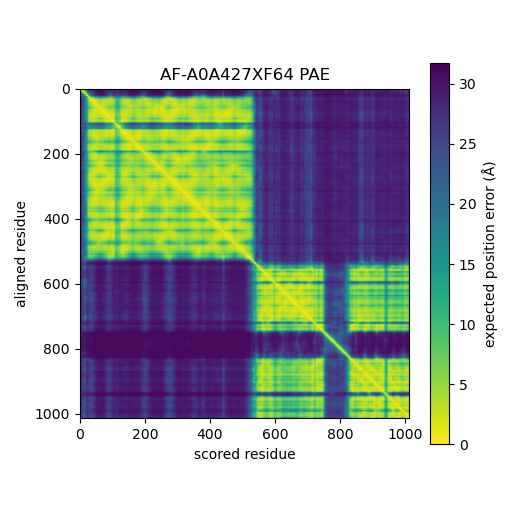1 527 HIS A O 1
ATOM 4057 N N . VAL A 1 528 ? -15.346 2.645 9.691 1.00 36.00 528 VAL A N 1
ATOM 4058 C CA . VAL A 1 528 ? -16.159 3.267 8.626 1.00 36.00 528 VAL A CA 1
ATOM 4059 C C . VAL A 1 528 ? -17.629 3.495 9.033 1.00 36.00 528 VAL A C 1
ATOM 4061 O O . VAL A 1 528 ? -18.194 4.524 8.678 1.00 36.00 528 VAL A O 1
ATOM 4064 N N . THR A 1 529 ? -18.232 2.588 9.802 1.00 31.30 529 THR A N 1
ATOM 4065 C CA . THR A 1 529 ? -19.603 2.607 10.326 1.00 31.30 529 THR A CA 1
ATOM 4066 C C . THR A 1 529 ? -19.676 3.441 11.600 1.00 31.30 529 THR A C 1
ATOM 4068 O O . THR A 1 529 ? -20.596 4.216 11.729 1.00 31.30 529 THR A O 1
ATOM 4071 N N . THR A 1 530 ? -18.664 3.446 12.470 1.00 33.31 530 THR A N 1
ATOM 4072 C CA . THR A 1 530 ? -18.525 4.381 13.615 1.00 33.31 530 THR A CA 1
ATOM 4073 C C . THR A 1 530 ? -17.948 5.744 13.186 1.00 33.31 530 THR A C 1
ATOM 4075 O O . THR A 1 530 ? -17.900 6.695 13.967 1.00 33.31 530 THR A O 1
ATOM 4078 N N . LEU A 1 531 ? -17.537 5.887 11.919 1.00 32.72 531 LEU A N 1
ATOM 4079 C CA . LEU A 1 531 ? -17.465 7.185 11.231 1.00 32.72 531 LEU A CA 1
ATOM 4080 C C . LEU A 1 531 ? -18.833 7.613 10.655 1.00 32.72 531 LEU A C 1
ATOM 4082 O O . LEU A 1 531 ? -18.968 8.772 10.278 1.00 32.72 531 LEU A O 1
ATOM 4086 N N . GLN A 1 532 ? -19.828 6.717 10.604 1.00 30.28 532 GLN A N 1
ATOM 4087 C CA . GLN A 1 532 ? -21.224 6.992 10.225 1.00 30.28 532 GLN A CA 1
ATOM 4088 C C . GLN A 1 532 ? -22.204 6.993 11.414 1.00 30.28 532 GLN A C 1
ATOM 4090 O O . GLN A 1 532 ? -23.291 7.536 11.272 1.00 30.28 532 GLN A O 1
ATOM 4095 N N . ASP A 1 533 ? -21.815 6.457 12.572 1.00 28.86 533 ASP A N 1
ATOM 4096 C CA . ASP A 1 533 ? -22.628 6.393 13.781 1.00 28.86 533 ASP A CA 1
ATOM 4097 C C . ASP A 1 533 ? -22.108 7.422 14.794 1.00 28.86 533 ASP A C 1
ATOM 4099 O O . ASP A 1 533 ? -21.100 7.228 15.478 1.00 28.86 533 ASP A O 1
ATOM 4103 N N . ALA A 1 534 ? -22.816 8.556 14.842 1.00 35.22 534 ALA A N 1
ATOM 4104 C CA . ALA A 1 534 ? -22.742 9.600 15.862 1.00 35.22 534 ALA A CA 1
ATOM 4105 C C . ALA A 1 534 ? -21.336 10.170 16.129 1.00 35.22 534 ALA A C 1
ATOM 4107 O O . ALA A 1 534 ? -20.806 10.118 17.243 1.00 35.22 534 ALA A O 1
ATOM 4108 N N . SER A 1 535 ? -20.739 10.810 15.123 1.00 34.62 535 SER A N 1
ATOM 4109 C CA . SER A 1 535 ? -19.597 11.699 15.358 1.00 34.62 535 SER A CA 1
ATOM 4110 C C . SER A 1 535 ? -20.074 13.125 15.645 1.00 34.62 535 SER A C 1
ATOM 4112 O O . SER A 1 535 ? -20.756 13.755 14.845 1.00 34.62 535 SER A O 1
ATOM 4114 N N . TYR A 1 536 ? -19.712 13.638 16.820 1.00 41.88 536 TYR A N 1
ATOM 4115 C CA . TYR A 1 536 ? -20.121 14.953 17.309 1.00 41.88 536 TYR A CA 1
ATOM 4116 C C . TYR A 1 536 ? -19.119 16.026 16.860 1.00 41.88 536 TYR A C 1
ATOM 4118 O O . TYR A 1 536 ? -17.912 15.879 17.081 1.00 41.88 536 TYR A O 1
ATOM 4126 N N . ALA A 1 537 ? -19.598 17.110 16.244 1.00 31.80 537 ALA A N 1
ATOM 4127 C CA . ALA A 1 537 ? -18.811 18.328 16.033 1.00 31.80 537 ALA A CA 1
ATOM 4128 C C . ALA A 1 537 ? -19.020 19.262 17.235 1.00 31.80 537 ALA A C 1
ATOM 4130 O O . ALA A 1 537 ? -20.144 19.682 17.493 1.00 31.80 537 ALA A O 1
ATOM 4131 N N . LYS A 1 538 ? -17.965 19.547 18.004 1.00 44.44 538 LYS A N 1
ATOM 4132 C CA . LYS A 1 538 ? -18.028 20.319 19.255 1.00 44.44 538 LYS A CA 1
ATOM 4133 C C . LYS A 1 538 ? -17.185 21.583 19.164 1.00 44.44 538 LYS A C 1
ATOM 4135 O O . LYS A 1 538 ? -15.966 21.480 19.051 1.00 44.44 538 LYS A O 1
ATOM 4140 N N . GLU A 1 539 ? -17.802 22.746 19.329 1.00 40.84 539 GLU A N 1
ATOM 4141 C CA . GLU A 1 539 ? -17.099 24.030 19.466 1.00 40.84 539 GLU A CA 1
ATOM 4142 C C . GLU A 1 539 ? -16.689 24.306 20.916 1.00 40.84 539 GLU A C 1
ATOM 4144 O O . GLU A 1 539 ? -17.465 24.037 21.837 1.00 40.84 539 GLU A O 1
ATOM 4149 N N . ARG A 1 540 ? -15.461 24.798 21.162 1.00 49.59 540 ARG A N 1
ATOM 4150 C CA . ARG A 1 540 ? -14.986 25.046 22.536 1.00 49.59 540 ARG A CA 1
ATOM 4151 C C . ARG A 1 540 ? -13.801 26.006 22.680 1.00 49.59 540 ARG A C 1
ATOM 4153 O O . ARG A 1 540 ? -12.778 25.768 22.059 1.00 49.59 540 ARG A O 1
ATOM 4160 N N . GLY A 1 541 ? -13.852 26.895 23.680 1.00 36.00 541 GLY A N 1
ATOM 4161 C CA . GLY A 1 541 ? -12.702 27.531 24.363 1.00 36.00 541 GLY A CA 1
ATOM 4162 C C . GLY A 1 541 ? -12.694 27.226 25.881 1.00 36.00 541 GLY A C 1
ATOM 4163 O O . GLY A 1 541 ? -13.742 26.908 26.442 1.00 36.00 541 GLY A O 1
ATOM 4164 N N . GLY A 1 542 ? -11.529 27.213 26.547 1.00 45.22 542 GLY A N 1
ATOM 4165 C CA . GLY A 1 542 ? -11.376 27.317 28.023 1.00 45.22 542 GLY A CA 1
ATOM 4166 C C . GLY A 1 542 ? -11.875 26.171 28.937 1.00 45.22 542 GLY A C 1
ATOM 4167 O O . GLY A 1 542 ? -12.609 25.298 28.519 1.00 45.22 542 GLY A O 1
ATOM 4168 N N . THR A 1 543 ? -11.496 26.127 30.224 1.00 41.78 543 THR A N 1
ATOM 4169 C CA . THR A 1 543 ? -11.507 24.968 31.167 1.00 41.78 543 THR A CA 1
ATOM 4170 C C . THR A 1 543 ? -12.783 24.110 31.342 1.00 41.78 543 THR A C 1
ATOM 4172 O O . THR A 1 543 ? -12.621 22.926 31.629 1.00 41.78 543 THR A O 1
ATOM 4175 N N . GLY A 1 544 ? -14.004 24.601 31.093 1.00 43.12 544 GLY A N 1
ATOM 4176 C CA . GLY A 1 544 ? -15.273 23.918 31.445 1.00 43.12 544 GLY A CA 1
ATOM 4177 C C . GLY A 1 544 ? -15.557 22.580 30.738 1.00 43.12 544 GLY A C 1
ATOM 4178 O O . GLY A 1 544 ? -15.726 21.554 31.381 1.00 43.12 544 GLY A O 1
ATOM 4179 N N . ALA A 1 545 ? -15.511 22.526 29.406 1.00 50.59 545 ALA A N 1
ATOM 4180 C CA . ALA A 1 545 ? -15.812 21.311 28.630 1.00 50.59 545 ALA A CA 1
ATOM 4181 C C . ALA A 1 545 ? -14.738 20.196 28.609 1.00 50.59 545 ALA A C 1
ATOM 4183 O O . ALA A 1 545 ? -14.695 19.358 27.700 1.00 50.59 545 ALA A O 1
ATOM 4184 N N . ASN A 1 546 ? -13.774 20.271 29.526 1.00 50.91 546 ASN A N 1
ATOM 4185 C CA . ASN A 1 546 ? -12.594 19.407 29.566 1.00 50.91 546 ASN A CA 1
ATOM 4186 C C . ASN A 1 546 ? -12.854 18.137 30.359 1.00 50.91 546 ASN A C 1
ATOM 4188 O O . ASN A 1 546 ? -12.137 17.165 30.168 1.00 50.91 546 ASN A O 1
ATOM 4192 N N . SER A 1 547 ? -13.847 18.182 31.241 1.00 53.69 547 SER A N 1
ATOM 4193 C CA . SER A 1 547 ? -14.247 17.096 32.126 1.00 53.69 547 SER A CA 1
ATOM 4194 C C . SER A 1 547 ? -15.030 15.991 31.416 1.00 53.69 547 SER A C 1
ATOM 4196 O O . SER A 1 547 ? -15.255 14.953 32.022 1.00 53.69 547 SER A O 1
ATOM 4198 N N . PHE A 1 548 ? -15.458 16.206 30.164 1.00 58.75 548 PHE A N 1
ATOM 4199 C CA . PHE A 1 548 ? -16.345 15.285 29.440 1.00 58.75 548 PHE A CA 1
ATOM 4200 C C . PHE A 1 548 ? -15.947 15.038 27.982 1.00 58.75 548 PHE A C 1
ATOM 4202 O O . PHE A 1 548 ? -16.773 14.968 27.080 1.00 58.75 548 PHE A O 1
ATOM 4209 N N . THR A 1 549 ? -14.651 14.994 27.693 1.00 58.62 549 THR A N 1
ATOM 4210 C CA . THR A 1 549 ? -14.163 14.846 26.311 1.00 58.62 549 THR A CA 1
ATOM 4211 C C . THR A 1 549 ? -14.285 13.424 25.802 1.00 58.62 549 THR A C 1
ATOM 4213 O O . THR A 1 549 ? -14.514 13.242 24.614 1.00 58.62 549 THR A O 1
ATOM 4216 N N . THR A 1 550 ? -14.180 12.450 26.704 1.00 60.28 550 THR A N 1
ATOM 4217 C CA . THR A 1 550 ? -14.320 11.019 26.417 1.00 60.28 550 THR A CA 1
ATOM 4218 C C . THR A 1 550 ? -15.760 10.598 26.126 1.00 60.28 550 THR A C 1
ATOM 4220 O O . THR A 1 550 ? -15.959 9.539 25.554 1.00 60.28 550 THR A O 1
ATOM 4223 N N . ALA A 1 551 ? -16.743 11.449 26.439 1.00 57.91 551 ALA A N 1
ATOM 4224 C CA . ALA A 1 551 ? -18.172 11.178 26.265 1.00 57.91 551 ALA A CA 1
ATOM 4225 C C . ALA A 1 551 ? -18.649 11.067 24.808 1.00 57.91 551 ALA A C 1
ATOM 4227 O O . ALA A 1 551 ? -19.790 10.696 24.553 1.00 57.91 551 ALA A O 1
ATOM 4228 N N . PHE A 1 552 ? -17.820 11.472 23.844 1.00 63.78 552 PHE A N 1
ATOM 4229 C CA . PHE A 1 552 ? -18.238 11.664 22.457 1.00 63.78 552 PHE A CA 1
ATOM 4230 C C . PHE A 1 552 ? -17.598 10.632 21.529 1.00 63.78 552 PHE A C 1
ATOM 4232 O O . PHE A 1 552 ? -16.659 10.978 20.822 1.00 63.78 552 PHE A O 1
ATOM 4239 N N . GLY A 1 553 ? -18.129 9.406 21.502 1.00 59.94 553 GLY A N 1
ATOM 4240 C CA . GLY A 1 553 ? -17.872 8.389 20.467 1.00 59.94 553 GLY A CA 1
ATOM 4241 C C . GLY A 1 553 ? -16.401 8.132 20.083 1.00 59.94 553 GLY A C 1
ATOM 4242 O O . GLY A 1 553 ? -15.460 8.520 20.771 1.00 59.94 553 GLY A O 1
ATOM 4243 N N . ALA A 1 554 ? -16.191 7.454 18.950 1.00 56.16 554 ALA A N 1
ATOM 4244 C CA . ALA A 1 554 ? -14.849 7.074 18.486 1.00 56.16 554 ALA A CA 1
ATOM 4245 C C . ALA A 1 554 ? -14.159 8.133 17.595 1.00 56.16 554 ALA A C 1
ATOM 4247 O O . ALA A 1 554 ? -12.934 8.116 17.459 1.00 56.16 554 ALA A O 1
ATOM 4248 N N . SER A 1 555 ? -14.917 9.057 16.985 1.00 70.62 555 SER A N 1
ATOM 4249 C CA . SER A 1 555 ? -14.430 9.979 15.936 1.00 70.62 555 SER A CA 1
ATOM 4250 C C . SER A 1 555 ? -14.893 11.457 16.060 1.00 70.62 555 SER A C 1
ATOM 4252 O O . SER A 1 555 ? -15.270 12.098 15.065 1.00 70.62 555 SER A O 1
ATOM 4254 N N . PRO A 1 556 ? -14.866 12.072 17.262 1.00 80.25 556 PRO A N 1
ATOM 4255 C CA . PRO A 1 556 ? -15.329 13.447 17.453 1.00 80.25 556 PRO A CA 1
ATOM 4256 C C . PRO A 1 556 ? -14.473 14.470 16.690 1.00 80.25 556 PRO A C 1
ATOM 4258 O O . PRO A 1 556 ? -13.255 14.319 16.563 1.00 80.25 556 PRO A O 1
ATOM 4261 N N . ALA A 1 557 ? -15.107 15.551 16.225 1.00 86.31 557 ALA A N 1
ATOM 4262 C CA . ALA A 1 557 ? -14.416 16.739 15.723 1.00 86.31 557 ALA A CA 1
ATOM 4263 C C . ALA A 1 557 ? -14.517 17.878 16.736 1.00 86.31 557 ALA A C 1
ATOM 4265 O O . ALA A 1 557 ? -15.597 18.397 17.004 1.00 86.31 557 ALA A O 1
ATOM 4266 N N . TYR A 1 558 ? -13.382 18.299 17.284 1.00 85.94 558 TYR A N 1
ATOM 4267 C CA . TYR A 1 558 ? -13.297 19.449 18.173 1.00 85.94 558 TYR A CA 1
ATOM 4268 C C . TYR A 1 558 ? -12.891 20.686 17.387 1.00 85.94 558 TYR A C 1
ATOM 4270 O O . TYR A 1 558 ? -11.761 20.780 16.914 1.00 85.94 558 TYR A O 1
ATOM 4278 N N . VAL A 1 559 ? -13.799 21.644 17.304 1.00 87.19 559 VAL A N 1
ATOM 4279 C CA . VAL A 1 559 ? -13.607 22.937 16.660 1.00 87.19 559 VAL A CA 1
ATOM 4280 C C . VAL A 1 559 ? -13.233 23.949 17.740 1.00 87.19 559 VAL A C 1
ATOM 4282 O O . VAL A 1 559 ? -13.908 24.048 18.765 1.00 87.19 559 VAL A O 1
ATOM 4285 N N . LEU A 1 560 ? -12.114 24.651 17.571 1.00 85.69 560 LEU A N 1
ATOM 4286 C CA . LEU A 1 560 ? -11.544 25.493 18.628 1.00 85.69 560 LEU A CA 1
ATOM 4287 C C . LEU A 1 560 ? -11.250 26.911 18.123 1.00 85.69 560 LEU A C 1
ATOM 4289 O O . LEU A 1 560 ? -10.737 27.058 17.006 1.00 85.69 560 LEU A O 1
ATOM 4293 N N . PRO A 1 561 ? -11.499 27.951 18.942 1.00 84.12 561 PRO A N 1
ATOM 4294 C CA . PRO A 1 561 ? -11.167 29.316 18.601 1.00 84.12 561 PRO A CA 1
ATOM 4295 C C . PRO A 1 561 ? -9.650 29.520 18.597 1.00 84.12 561 PRO A C 1
ATOM 4297 O O . PRO A 1 561 ? -8.882 28.792 19.227 1.00 84.12 561 PRO A O 1
ATOM 4300 N N . VAL A 1 562 ? -9.215 30.553 17.877 1.00 83.69 562 VAL A N 1
ATOM 4301 C CA . VAL A 1 562 ? -7.804 30.973 17.788 1.00 83.69 562 VAL A CA 1
ATOM 4302 C C . VAL A 1 562 ? -7.572 32.356 18.411 1.00 83.69 562 VAL A C 1
ATOM 4304 O O . VAL A 1 562 ? -6.605 33.036 18.068 1.00 83.69 562 VAL A O 1
ATOM 4307 N N . SER A 1 563 ? -8.471 32.773 19.309 1.00 79.38 563 SER A N 1
ATOM 4308 C CA . SER A 1 563 ? -8.549 34.122 19.889 1.00 79.38 563 SER A CA 1
ATOM 4309 C C . SER A 1 563 ? -8.056 34.250 21.333 1.00 79.38 563 SER A C 1
ATOM 4311 O O . SER A 1 563 ? -8.050 35.363 21.846 1.00 79.38 563 SER A O 1
ATOM 4313 N N . ASP A 1 564 ? -7.657 33.154 21.986 1.00 77.75 564 ASP A N 1
ATOM 4314 C CA . ASP A 1 564 ? -7.112 33.174 23.354 1.00 77.75 564 ASP A CA 1
ATOM 4315 C C . ASP A 1 564 ? -5.837 34.034 23.427 1.00 77.75 564 ASP A C 1
ATOM 4317 O O . ASP A 1 564 ? -4.823 33.722 22.806 1.00 77.75 564 ASP A O 1
ATOM 4321 N N . ASP A 1 565 ? -5.852 35.116 24.191 1.00 71.25 565 ASP A N 1
ATOM 4322 C CA . ASP A 1 565 ? -4.707 36.014 24.357 1.00 71.25 565 ASP A CA 1
ATOM 4323 C C . ASP A 1 565 ? -4.154 36.007 25.788 1.00 71.25 565 ASP A C 1
ATOM 4325 O O . ASP A 1 565 ? -3.492 36.957 26.201 1.00 71.25 565 ASP A O 1
ATOM 4329 N N . GLY A 1 566 ? -4.364 34.908 26.525 1.00 73.88 566 GLY A N 1
ATOM 4330 C CA . GLY A 1 566 ? -3.903 34.733 27.900 1.00 73.88 566 GLY A CA 1
ATOM 4331 C C . GLY A 1 566 ? -2.555 34.017 28.062 1.00 73.88 566 GLY A C 1
ATOM 4332 O O . GLY A 1 566 ? -2.147 33.151 27.279 1.00 73.88 566 GLY A O 1
ATOM 4333 N N . GLY A 1 567 ? -1.839 34.353 29.141 1.00 80.62 567 GLY A N 1
ATOM 4334 C CA . GLY A 1 567 ? -0.649 33.636 29.624 1.00 80.62 567 GLY A CA 1
ATOM 4335 C C . GLY A 1 567 ? 0.437 33.386 28.564 1.00 80.62 567 GLY A C 1
ATOM 4336 O O . GLY A 1 567 ? 0.866 34.290 27.854 1.00 80.62 567 GLY A O 1
ATOM 4337 N N . SER A 1 568 ? 0.898 32.131 28.451 1.00 85.44 568 SER A N 1
ATOM 4338 C CA . SER A 1 568 ? 1.933 31.729 27.477 1.00 85.44 568 SER A CA 1
ATOM 4339 C C . SER A 1 568 ? 1.541 31.986 26.015 1.00 85.44 568 SER A C 1
ATOM 4341 O O . SER A 1 568 ? 2.433 32.194 25.193 1.00 85.44 568 SER A O 1
ATOM 4343 N N . SER A 1 569 ? 0.248 31.944 25.676 1.00 85.25 569 SER A N 1
ATOM 4344 C CA . SER A 1 569 ? -0.228 32.223 24.316 1.00 85.25 569 SER A CA 1
ATOM 4345 C C . SER A 1 569 ? -0.008 33.700 23.971 1.00 85.25 569 SER A C 1
ATOM 4347 O O . SER A 1 569 ? 0.527 34.000 22.906 1.00 85.25 569 SER A O 1
ATOM 4349 N N . ALA A 1 570 ? -0.308 34.607 24.908 1.00 83.31 570 ALA A N 1
ATOM 4350 C CA . ALA A 1 570 ? -0.108 36.053 24.775 1.00 83.31 570 ALA A CA 1
ATOM 4351 C C . ALA A 1 570 ? 1.343 36.416 24.436 1.00 83.31 570 ALA A C 1
ATOM 4353 O O . ALA A 1 570 ? 1.619 37.182 23.512 1.00 83.31 570 ALA A O 1
ATOM 4354 N N . GLU A 1 571 ? 2.285 35.820 25.167 1.00 87.94 571 GLU A N 1
ATOM 4355 C CA . GLU A 1 571 ? 3.709 36.102 25.007 1.00 87.94 571 GLU A CA 1
ATOM 4356 C C . GLU A 1 571 ? 4.242 35.604 23.653 1.00 87.94 571 GLU A C 1
ATOM 4358 O O . GLU A 1 571 ? 4.991 36.300 22.961 1.00 87.94 571 GLU A O 1
ATOM 4363 N N . ILE A 1 572 ? 3.771 34.437 23.200 1.00 88.69 572 ILE A N 1
ATOM 4364 C CA . ILE A 1 572 ? 4.061 33.916 21.857 1.00 88.69 572 ILE A CA 1
ATOM 4365 C C . ILE A 1 572 ? 3.487 34.835 20.779 1.00 88.69 572 ILE A C 1
ATOM 4367 O O . ILE A 1 572 ? 4.187 35.154 19.817 1.00 88.69 572 ILE A O 1
ATOM 4371 N N . LEU A 1 573 ? 2.247 35.301 20.933 1.00 84.88 573 LEU A N 1
ATOM 4372 C CA . LEU A 1 573 ? 1.627 36.238 19.996 1.00 84.88 573 LEU A CA 1
ATOM 4373 C C . LEU A 1 573 ? 2.405 37.559 19.928 1.00 84.88 573 LEU A C 1
ATOM 4375 O O . LEU A 1 573 ? 2.689 38.045 18.832 1.00 84.88 573 LEU A O 1
ATOM 4379 N N . ARG A 1 574 ? 2.831 38.095 21.078 1.00 85.56 574 ARG A N 1
ATOM 4380 C CA . ARG A 1 574 ? 3.615 39.335 21.185 1.00 85.56 574 ARG A CA 1
ATOM 4381 C C . ARG A 1 574 ? 4.971 39.235 20.483 1.00 85.56 574 ARG A C 1
ATOM 4383 O O . ARG A 1 574 ? 5.390 40.174 19.798 1.00 85.56 574 ARG A O 1
ATOM 4390 N N . CYS A 1 575 ? 5.681 38.120 20.656 1.00 86.12 575 CYS A N 1
ATOM 4391 C CA . CYS A 1 575 ? 7.019 37.944 20.090 1.00 86.12 575 CYS A CA 1
ATOM 4392 C C . CYS A 1 575 ? 7.005 37.419 18.649 1.00 86.12 575 CYS A C 1
ATOM 4394 O O . CYS A 1 575 ? 7.791 37.886 17.816 1.00 86.12 575 CYS A O 1
ATOM 4396 N N . PHE A 1 576 ? 6.123 36.469 18.334 1.00 84.88 576 PHE A N 1
ATOM 4397 C CA . PHE A 1 576 ? 6.145 35.689 17.092 1.00 84.88 576 PHE A CA 1
ATOM 4398 C C . PHE A 1 576 ? 4.983 35.986 16.141 1.00 84.88 576 PHE A C 1
ATOM 4400 O O . PHE A 1 576 ? 5.194 35.952 14.923 1.00 84.88 576 PHE A O 1
ATOM 4407 N N . GLY A 1 577 ? 3.817 36.355 16.668 1.00 80.38 577 GLY A N 1
ATOM 4408 C CA . GLY A 1 577 ? 2.575 36.497 15.905 1.00 80.38 577 GLY A CA 1
ATOM 4409 C C . GLY A 1 577 ? 1.948 35.151 15.515 1.00 80.38 577 GLY A C 1
ATOM 4410 O O . GLY A 1 577 ? 2.361 34.079 15.977 1.00 80.38 577 GLY A O 1
ATOM 4411 N N . GLY A 1 578 ? 0.957 35.207 14.623 1.00 79.38 578 GLY A N 1
ATOM 4412 C CA . GLY A 1 578 ? 0.155 34.055 14.190 1.00 79.38 578 GLY A CA 1
ATOM 4413 C C . GLY A 1 578 ? -1.092 33.827 15.059 1.00 79.38 578 GLY A C 1
ATOM 4414 O O . GLY A 1 578 ? -1.432 34.699 15.853 1.00 79.38 578 GLY A O 1
ATOM 4415 N N . PRO A 1 579 ? -1.790 32.689 14.901 1.00 81.00 579 PRO A N 1
ATOM 4416 C CA . PRO A 1 579 ? -2.965 32.356 15.708 1.00 81.00 579 PRO A CA 1
ATOM 4417 C C . PRO A 1 579 ? -2.590 31.981 17.142 1.00 81.00 579 PRO A C 1
ATOM 4419 O O . PRO A 1 579 ? -1.491 31.462 17.382 1.00 81.00 579 PRO A O 1
ATOM 4422 N N . SER A 1 580 ? -3.525 32.183 18.073 1.00 82.62 580 SER A N 1
ATOM 4423 C CA . SER A 1 580 ? -3.406 31.591 19.401 1.00 82.62 580 SER A CA 1
ATOM 4424 C C . SER A 1 580 ? -3.567 30.077 19.339 1.00 82.62 580 SER A C 1
ATOM 4426 O O . SER A 1 580 ? -4.380 29.551 18.582 1.00 82.62 580 SER A O 1
ATOM 4428 N N . ILE A 1 581 ? -2.775 29.378 20.146 1.00 86.88 581 ILE A N 1
ATOM 4429 C CA . ILE A 1 581 ? -2.704 27.914 20.181 1.00 86.88 581 ILE A CA 1
ATOM 4430 C C . ILE A 1 581 ? -3.026 27.339 21.566 1.00 86.88 581 ILE A C 1
ATOM 4432 O O . ILE A 1 581 ? -2.954 26.126 21.744 1.00 86.88 581 ILE A O 1
ATOM 4436 N N . GLY A 1 582 ? -3.369 28.178 22.551 1.00 85.00 582 GLY A N 1
ATOM 4437 C CA . GLY A 1 582 ? -3.557 27.756 23.943 1.00 85.00 582 GLY A CA 1
ATOM 4438 C C . GLY A 1 582 ? -4.698 26.759 24.129 1.00 85.00 582 GLY A C 1
ATOM 4439 O O . GLY A 1 582 ? -4.505 25.706 24.751 1.00 85.00 582 GLY A O 1
ATOM 4440 N N . ASP A 1 583 ? -5.860 27.041 23.540 1.00 82.38 583 ASP A N 1
ATOM 4441 C CA . ASP A 1 583 ? -7.016 26.137 23.555 1.00 82.38 583 ASP A CA 1
ATOM 4442 C C . ASP A 1 583 ? -6.739 24.837 22.789 1.00 82.38 583 ASP A C 1
ATOM 4444 O O . ASP A 1 583 ? -7.038 23.745 23.281 1.00 82.38 583 ASP A O 1
ATOM 4448 N N . ILE A 1 584 ? -6.071 24.938 21.636 1.00 88.25 584 ILE A N 1
ATOM 4449 C CA . ILE A 1 584 ? -5.664 23.794 20.806 1.00 88.25 584 ILE A CA 1
ATOM 4450 C C . ILE A 1 584 ? -4.722 22.873 21.582 1.00 88.25 584 ILE A C 1
ATOM 4452 O O . ILE A 1 584 ? -4.984 21.675 21.696 1.00 88.25 584 ILE A O 1
ATOM 4456 N N . ARG A 1 585 ? -3.670 23.428 22.194 1.00 90.19 585 ARG A N 1
ATOM 4457 C CA . ARG A 1 585 ? -2.746 22.692 23.065 1.00 90.19 585 ARG A CA 1
ATOM 4458 C C . ARG A 1 585 ? -3.503 21.991 24.189 1.00 90.19 585 ARG A C 1
ATOM 4460 O O . ARG A 1 585 ? -3.309 20.806 24.433 1.00 90.19 585 ARG A O 1
ATOM 4467 N N . SER A 1 586 ? -4.368 22.726 24.883 1.00 85.38 586 SER A N 1
ATOM 4468 C CA . SER A 1 586 ? -5.090 22.215 26.052 1.00 85.38 586 SER A CA 1
ATOM 4469 C C . SER A 1 586 ? -6.089 21.111 25.695 1.00 85.38 586 SER A C 1
ATOM 4471 O O . SER A 1 586 ? -6.354 20.241 26.530 1.00 85.38 586 SER A O 1
ATOM 4473 N N . ARG A 1 587 ? -6.636 21.128 24.471 1.00 84.25 587 ARG A N 1
ATOM 4474 C CA . ARG A 1 587 ? -7.427 20.027 23.916 1.00 84.25 587 ARG A CA 1
ATOM 4475 C C . ARG A 1 587 ? -6.545 18.823 23.617 1.00 84.25 587 ARG A C 1
ATOM 4477 O O . ARG A 1 587 ? -6.870 17.734 24.069 1.00 84.25 587 ARG A O 1
ATOM 4484 N N . LEU A 1 588 ? -5.447 19.025 22.895 1.00 88.94 588 LEU A N 1
ATOM 4485 C CA . LEU A 1 588 ? -4.550 17.948 22.483 1.00 88.94 588 LEU A CA 1
ATOM 4486 C C . LEU A 1 588 ? -3.970 17.185 23.675 1.00 88.94 588 LEU A C 1
ATOM 4488 O O . LEU A 1 588 ? -4.008 15.963 23.667 1.00 88.94 588 LEU A O 1
ATOM 4492 N N . ILE A 1 589 ? -3.537 17.890 24.726 1.00 88.06 589 ILE A N 1
ATOM 4493 C CA . ILE A 1 589 ? -3.032 17.279 25.969 1.00 88.06 589 ILE A CA 1
ATOM 4494 C C . ILE A 1 589 ? -4.063 16.334 26.602 1.00 88.06 589 ILE A C 1
ATOM 4496 O O . ILE A 1 589 ? -3.704 15.281 27.109 1.00 88.06 589 ILE A O 1
ATOM 4500 N N . ARG A 1 590 ? -5.352 16.686 26.569 1.00 79.88 590 ARG A N 1
ATOM 4501 C CA . ARG A 1 590 ? -6.416 15.862 27.169 1.00 79.88 590 ARG A CA 1
ATOM 4502 C C . ARG A 1 590 ? -6.844 14.680 26.327 1.00 79.88 590 ARG A C 1
ATOM 4504 O O . ARG A 1 590 ? -7.472 13.771 26.845 1.00 79.88 590 ARG A O 1
ATOM 4511 N N . LEU A 1 591 ? -6.550 14.728 25.036 1.00 82.69 591 LEU A N 1
ATOM 4512 C CA . LEU A 1 591 ? -6.789 13.609 24.140 1.00 82.69 591 LEU A CA 1
ATOM 4513 C C . LEU A 1 591 ? -5.648 12.585 24.196 1.00 82.69 591 LEU A C 1
ATOM 4515 O O . LEU A 1 591 ? -5.746 11.554 23.537 1.00 82.69 591 LEU A O 1
ATOM 4519 N N . ILE A 1 592 ? -4.582 12.863 24.960 1.00 84.94 592 ILE A N 1
ATOM 4520 C CA . ILE A 1 592 ? -3.528 11.891 25.250 1.00 84.94 592 ILE A CA 1
ATOM 4521 C C . ILE A 1 592 ? -4.130 10.802 26.148 1.00 84.94 592 ILE A C 1
ATOM 4523 O O . ILE A 1 592 ? -4.582 11.132 27.252 1.00 84.94 592 ILE A O 1
ATOM 4527 N N . PRO A 1 593 ? -4.142 9.530 25.705 1.00 78.69 593 PRO A N 1
ATOM 4528 C CA . PRO A 1 593 ? -4.659 8.426 26.504 1.00 78.69 593 PRO A CA 1
ATOM 4529 C C . PRO A 1 593 ? -3.923 8.327 27.843 1.00 78.69 593 PRO A C 1
ATOM 4531 O O . PRO A 1 593 ? -2.691 8.351 27.873 1.00 78.69 593 PRO A O 1
ATOM 4534 N N . GLN A 1 594 ? -4.676 8.229 28.939 1.00 70.69 594 GLN A N 1
ATOM 4535 C CA . GLN A 1 594 ? -4.114 7.993 30.269 1.00 70.69 594 GLN A CA 1
ATOM 4536 C C . GLN A 1 594 ? -4.036 6.482 30.537 1.00 70.69 594 GLN A C 1
ATOM 4538 O O . GLN A 1 594 ? -4.927 5.759 30.086 1.00 70.69 594 GLN A O 1
ATOM 4543 N N . PRO A 1 595 ? -3.008 5.995 31.256 1.00 66.25 595 PRO A N 1
ATOM 4544 C CA . PRO A 1 595 ? -2.917 4.589 31.642 1.00 66.25 595 PRO A CA 1
ATOM 4545 C C . PRO A 1 595 ? -4.119 4.164 32.506 1.00 66.25 595 PRO A C 1
ATOM 4547 O O . PRO A 1 595 ? -4.501 4.929 33.394 1.00 66.25 595 PRO A O 1
ATOM 4550 N N . PRO A 1 596 ? -4.689 2.962 32.308 1.00 58.47 596 PRO A N 1
ATOM 4551 C CA . PRO A 1 596 ? -5.635 2.371 33.253 1.00 58.47 596 PRO A CA 1
ATOM 4552 C C . PRO A 1 596 ? -5.004 2.172 34.639 1.00 58.47 596 PRO A C 1
ATOM 4554 O O . PRO A 1 596 ? -3.815 1.857 34.742 1.00 58.47 596 PRO A O 1
ATOM 4557 N N . ASP A 1 597 ? -5.799 2.286 35.705 1.00 50.44 597 ASP A N 1
ATOM 4558 C CA . ASP A 1 597 ? -5.340 1.997 37.068 1.00 50.44 597 ASP A CA 1
ATOM 4559 C C . ASP A 1 597 ? -4.784 0.560 37.151 1.00 50.44 597 ASP A C 1
ATOM 4561 O O . ASP A 1 597 ? -5.493 -0.417 36.918 1.00 50.44 597 ASP A O 1
ATOM 4565 N N . GLY A 1 598 ? -3.487 0.428 37.454 1.00 52.12 598 GLY A N 1
ATOM 4566 C CA . GLY A 1 598 ? -2.784 -0.860 37.545 1.00 52.12 598 GLY A CA 1
ATOM 4567 C C . GLY A 1 598 ? -2.076 -1.329 36.264 1.00 52.12 598 GLY A C 1
ATOM 4568 O O . GLY A 1 598 ? -1.280 -2.269 36.331 1.00 52.12 598 GLY A O 1
ATOM 4569 N N . ALA A 1 599 ? -2.277 -0.664 35.121 1.00 53.53 599 ALA A N 1
ATOM 4570 C CA . ALA A 1 599 ? -1.540 -0.946 33.890 1.00 53.53 599 ALA A CA 1
ATOM 4571 C C . ALA A 1 599 ? -0.128 -0.341 33.953 1.00 53.53 599 ALA A C 1
ATOM 4573 O O . ALA A 1 599 ? 0.058 0.844 34.222 1.00 53.53 599 ALA A O 1
ATOM 4574 N N . ASN A 1 600 ? 0.894 -1.168 33.723 1.00 65.19 600 ASN A N 1
ATOM 4575 C CA . ASN A 1 600 ? 2.293 -0.775 33.913 1.00 65.19 600 ASN A CA 1
ATOM 4576 C C . ASN A 1 600 ? 3.168 -1.125 32.697 1.00 65.19 600 ASN A C 1
ATOM 4578 O O . ASN A 1 600 ? 4.337 -1.497 32.847 1.00 65.19 600 ASN A O 1
ATOM 4582 N N . SER A 1 601 ? 2.590 -1.052 31.492 1.00 76.81 601 SER A N 1
ATOM 4583 C CA . SER A 1 601 ? 3.313 -1.328 30.251 1.00 76.81 601 SER A CA 1
ATOM 4584 C C . SER A 1 601 ? 4.351 -0.236 29.958 1.00 76.81 601 SER A C 1
ATOM 4586 O O . SER A 1 601 ? 4.268 0.898 30.439 1.00 76.81 601 SER A O 1
ATOM 4588 N N . ARG A 1 602 ? 5.367 -0.575 29.157 1.00 79.31 602 ARG A N 1
ATOM 4589 C CA . ARG A 1 602 ? 6.400 0.384 28.735 1.00 79.31 602 ARG A CA 1
ATOM 4590 C C . ARG A 1 602 ? 5.796 1.572 27.979 1.00 79.31 602 ARG A C 1
ATOM 4592 O O . ARG A 1 602 ? 6.232 2.701 28.192 1.00 79.31 602 ARG A O 1
ATOM 4599 N N . ASP A 1 603 ? 4.798 1.313 27.142 1.00 77.38 603 ASP A N 1
ATOM 4600 C CA . ASP A 1 603 ? 4.155 2.327 26.307 1.00 77.38 603 ASP A CA 1
ATOM 4601 C C . ASP A 1 603 ? 3.301 3.283 27.146 1.00 77.38 603 ASP A C 1
ATOM 4603 O O . ASP A 1 603 ? 3.271 4.482 26.874 1.00 77.38 603 ASP A O 1
ATOM 4607 N N . ASP A 1 604 ? 2.678 2.793 28.219 1.00 79.56 604 ASP A N 1
ATOM 4608 C CA . ASP A 1 604 ? 1.886 3.626 29.131 1.00 79.56 604 ASP A CA 1
ATOM 4609 C C . ASP A 1 604 ? 2.762 4.578 29.944 1.00 79.56 604 ASP A C 1
ATOM 4611 O O . ASP A 1 604 ? 2.436 5.757 30.091 1.00 79.56 604 ASP A O 1
ATOM 4615 N N . ARG A 1 605 ? 3.930 4.104 30.398 1.00 82.25 605 ARG A N 1
ATOM 4616 C CA . ARG A 1 605 ? 4.929 4.963 31.054 1.00 82.25 605 ARG A CA 1
ATOM 4617 C C . ARG A 1 605 ? 5.457 6.037 30.107 1.00 82.25 605 ARG A C 1
ATOM 4619 O O . ARG A 1 605 ? 5.642 7.177 30.526 1.00 82.25 605 ARG A O 1
ATOM 4626 N N . GLU A 1 606 ? 5.672 5.694 28.837 1.00 87.38 606 GLU A N 1
ATOM 4627 C CA . GLU A 1 606 ? 6.121 6.653 27.827 1.00 87.38 606 GLU A CA 1
ATOM 4628 C C . GLU A 1 606 ? 5.040 7.695 27.504 1.00 87.38 606 GLU A C 1
ATOM 4630 O O . GLU A 1 606 ? 5.335 8.890 27.451 1.00 87.38 606 GLU A O 1
ATOM 4635 N N . ARG A 1 607 ? 3.777 7.281 27.342 1.00 84.56 607 ARG A N 1
ATOM 4636 C CA . ARG A 1 607 ? 2.647 8.205 27.140 1.00 84.56 607 ARG A CA 1
ATOM 4637 C C . ARG A 1 607 ? 2.473 9.147 28.323 1.00 84.56 607 ARG A C 1
ATOM 4639 O O . ARG A 1 607 ? 2.304 10.346 28.110 1.00 84.56 607 ARG A O 1
ATOM 4646 N N . LEU A 1 608 ? 2.574 8.634 29.550 1.00 86.25 608 LEU A N 1
ATOM 4647 C CA . LEU A 1 608 ? 2.509 9.447 30.762 1.00 86.25 608 LEU A CA 1
ATOM 4648 C C . LEU A 1 608 ? 3.673 10.447 30.833 1.00 86.25 608 LEU A C 1
ATOM 4650 O O . LEU A 1 608 ? 3.463 11.612 31.161 1.00 86.25 608 LEU A O 1
ATOM 4654 N N . ALA A 1 609 ? 4.888 10.034 30.463 1.00 89.94 609 ALA A N 1
ATOM 4655 C CA . ALA A 1 609 ? 6.042 10.930 30.389 1.00 89.94 609 ALA A CA 1
ATOM 4656 C C . ALA A 1 609 ? 5.847 12.040 29.339 1.00 89.94 609 ALA A C 1
ATOM 4658 O O . ALA A 1 609 ? 6.101 13.212 29.620 1.00 89.94 609 ALA A O 1
ATOM 4659 N N . ILE A 1 610 ? 5.323 11.705 28.155 1.00 91.44 610 ILE A N 1
ATOM 4660 C CA . ILE A 1 610 ? 5.005 12.686 27.105 1.00 91.44 610 ILE A CA 1
ATOM 4661 C C . ILE A 1 610 ? 3.889 13.631 27.552 1.00 91.44 610 ILE A C 1
ATOM 4663 O O . ILE A 1 610 ? 3.988 14.837 27.325 1.00 91.44 610 ILE A O 1
ATOM 4667 N N . TYR A 1 611 ? 2.849 13.111 28.207 1.00 91.62 611 TYR A N 1
ATOM 4668 C CA . TYR A 1 611 ? 1.795 13.921 28.811 1.00 91.62 611 TYR A CA 1
ATOM 4669 C C . TYR A 1 611 ? 2.390 14.918 29.810 1.00 91.62 611 TYR A C 1
ATOM 4671 O O . TYR A 1 611 ? 2.158 16.118 29.671 1.00 91.62 611 TYR A O 1
ATOM 4679 N N . ASN A 1 612 ? 3.216 14.446 30.748 1.00 91.50 612 ASN A N 1
ATOM 4680 C CA . ASN A 1 612 ? 3.861 15.282 31.758 1.00 91.50 612 ASN A CA 1
ATOM 4681 C C . ASN A 1 612 ? 4.725 16.376 31.122 1.00 91.50 612 ASN A C 1
ATOM 4683 O O . ASN A 1 612 ? 4.609 17.538 31.506 1.00 91.50 612 ASN A O 1
ATOM 4687 N N . LEU A 1 613 ? 5.529 16.038 30.110 1.00 93.81 613 LEU A N 1
ATOM 4688 C CA . LEU A 1 613 ? 6.362 16.997 29.383 1.00 93.81 613 LEU A CA 1
ATOM 4689 C C . LEU A 1 613 ? 5.521 18.049 28.642 1.00 93.81 613 LEU A C 1
ATOM 4691 O O . LEU A 1 613 ? 5.767 19.247 28.767 1.00 93.81 613 LEU A O 1
ATOM 4695 N N . MET A 1 614 ? 4.519 17.622 27.869 1.00 93.06 614 MET A N 1
ATOM 4696 C CA . MET A 1 614 ? 3.707 18.519 27.036 1.00 93.06 614 MET A CA 1
ATOM 4697 C C . MET A 1 614 ? 2.758 19.397 27.860 1.00 93.06 614 MET A C 1
ATOM 4699 O O . MET A 1 614 ? 2.487 20.542 27.478 1.00 93.06 614 MET A O 1
ATOM 4703 N N . ALA A 1 615 ? 2.265 18.874 28.985 1.00 89.81 615 ALA A N 1
ATOM 4704 C CA . ALA A 1 615 ? 1.426 19.594 29.936 1.00 89.81 615 ALA A CA 1
ATOM 4705 C C . ALA A 1 615 ? 2.221 20.538 30.847 1.00 89.81 615 ALA A C 1
ATOM 4707 O O . ALA A 1 615 ? 1.628 21.454 31.421 1.00 89.81 615 ALA A O 1
ATOM 4708 N N . HIS A 1 616 ? 3.542 20.357 30.954 1.00 92.81 616 HIS A N 1
ATOM 4709 C CA . HIS A 1 616 ? 4.376 21.147 31.847 1.00 92.81 616 HIS A CA 1
ATOM 4710 C C . HIS A 1 616 ? 4.326 22.647 31.525 1.00 92.81 616 HIS A C 1
ATOM 4712 O O . HIS A 1 616 ? 4.377 23.094 30.365 1.00 92.81 616 HIS A O 1
ATOM 4718 N N . ARG A 1 617 ? 4.243 23.435 32.597 1.00 91.50 617 ARG A N 1
ATOM 4719 C CA . ARG A 1 617 ? 4.200 24.890 32.576 1.00 91.50 617 ARG A CA 1
ATOM 4720 C C . ARG A 1 617 ? 5.133 25.424 33.650 1.00 91.50 617 ARG A C 1
ATOM 4722 O O . ARG A 1 617 ? 5.100 24.959 34.783 1.00 91.50 617 ARG A O 1
ATOM 4729 N N . PHE A 1 618 ? 5.947 26.400 33.275 1.00 92.31 618 PHE A N 1
ATOM 4730 C CA . PHE A 1 618 ? 6.891 27.017 34.195 1.00 92.31 618 PHE A CA 1
ATOM 4731 C C . PHE A 1 618 ? 6.140 27.826 35.259 1.00 92.31 618 PHE A C 1
ATOM 4733 O O . PHE A 1 618 ? 5.051 28.333 34.966 1.00 92.31 618 PHE A O 1
ATOM 4740 N N . PRO A 1 619 ? 6.703 27.995 36.467 1.00 89.19 619 PRO A N 1
ATOM 4741 C CA . PRO A 1 619 ? 6.079 28.812 37.501 1.00 89.19 619 PRO A CA 1
ATOM 4742 C C . PRO A 1 619 ? 5.854 30.254 37.023 1.00 89.19 619 PRO A C 1
ATOM 4744 O O . PRO A 1 619 ? 6.605 30.788 36.199 1.00 89.19 619 PRO A O 1
ATOM 4747 N N . ALA A 1 620 ? 4.786 30.893 37.499 1.00 83.00 620 ALA A N 1
ATOM 4748 C CA . ALA A 1 620 ? 4.451 32.263 37.101 1.00 83.00 620 ALA A CA 1
ATOM 4749 C C . ALA A 1 620 ? 5.357 33.309 37.776 1.00 83.00 620 ALA A C 1
ATOM 4751 O O . ALA A 1 620 ? 5.647 34.353 37.195 1.00 83.00 620 ALA A O 1
ATOM 4752 N N . ASP A 1 621 ? 5.826 32.994 38.978 1.00 85.50 621 ASP A N 1
ATOM 4753 C CA . ASP A 1 621 ? 6.681 33.786 39.861 1.00 85.50 621 ASP A CA 1
ATOM 4754 C C . ASP A 1 621 ? 8.188 33.551 39.640 1.00 85.50 621 ASP A C 1
ATOM 4756 O O . ASP A 1 621 ? 9.020 34.208 40.268 1.00 85.50 621 ASP A O 1
ATOM 4760 N N . ILE A 1 622 ? 8.566 32.671 38.704 1.00 89.25 622 ILE A N 1
ATOM 4761 C CA . ILE A 1 622 ? 9.971 32.361 38.415 1.00 89.25 622 ILE A CA 1
ATOM 4762 C C . ILE A 1 622 ? 10.758 33.602 37.951 1.00 89.25 622 ILE A C 1
ATOM 4764 O O . ILE A 1 622 ? 10.275 34.468 37.205 1.00 89.25 622 ILE A O 1
ATOM 4768 N N . SER A 1 623 ? 12.026 33.694 38.366 1.00 91.31 623 SER A N 1
ATOM 4769 C CA . SER A 1 623 ? 12.939 34.701 37.817 1.00 91.31 623 SER A CA 1
ATOM 4770 C C . SER A 1 623 ? 13.212 34.429 36.331 1.00 91.31 623 SER A C 1
ATOM 4772 O O . SER A 1 623 ? 13.294 33.280 35.903 1.00 91.31 623 SER A O 1
ATOM 4774 N N . GLU A 1 624 ? 13.391 35.480 35.524 1.00 88.25 624 GLU A N 1
ATOM 4775 C CA . GLU A 1 624 ? 13.682 35.329 34.086 1.00 88.25 624 GLU A CA 1
ATOM 4776 C C . GLU A 1 624 ? 14.942 34.501 33.819 1.00 88.25 624 GLU A C 1
ATOM 4778 O O . GLU A 1 624 ? 15.000 33.769 32.836 1.00 88.25 624 GLU A O 1
ATOM 4783 N N . LYS A 1 625 ? 15.949 34.610 34.695 1.00 89.50 625 LYS A N 1
ATOM 4784 C CA . LYS A 1 625 ? 17.179 33.823 34.593 1.00 89.50 625 LYS A CA 1
ATOM 4785 C C . LYS A 1 625 ? 16.884 32.337 34.808 1.00 89.50 625 LYS A C 1
ATOM 4787 O O . LYS A 1 625 ? 17.132 31.549 33.909 1.00 89.50 625 LYS A O 1
ATOM 4792 N N . ALA A 1 626 ? 16.248 31.988 35.926 1.00 90.12 626 ALA A N 1
ATOM 4793 C CA . ALA A 1 626 ? 15.908 30.597 36.230 1.00 90.12 626 ALA A CA 1
ATOM 4794 C C . ALA A 1 626 ? 14.962 29.976 35.183 1.00 90.12 626 ALA A C 1
ATOM 4796 O O . ALA A 1 626 ? 15.100 28.806 34.845 1.00 90.12 626 ALA A O 1
ATOM 4797 N N . GLY A 1 627 ? 14.033 30.759 34.620 1.00 90.94 627 GLY A N 1
ATOM 4798 C CA . GLY A 1 627 ? 13.177 30.298 33.524 1.00 90.94 627 GLY A CA 1
ATOM 4799 C C . GLY A 1 627 ? 13.950 30.012 32.230 1.00 90.94 627 GLY A C 1
ATOM 4800 O O . GLY A 1 627 ? 13.617 29.066 31.522 1.00 90.94 627 GLY A O 1
ATOM 4801 N N . ARG A 1 628 ? 14.992 30.794 31.916 1.00 90.94 628 ARG A N 1
ATOM 4802 C CA . ARG A 1 628 ? 15.876 30.524 30.769 1.00 90.94 628 ARG A CA 1
ATOM 4803 C C . ARG A 1 628 ? 16.738 29.293 30.997 1.00 90.94 628 ARG A C 1
ATOM 4805 O O . ARG A 1 628 ? 16.815 28.479 30.087 1.00 90.94 628 ARG A O 1
ATOM 4812 N N . ASP A 1 629 ? 17.305 29.151 32.192 1.00 91.25 629 ASP A N 1
ATOM 4813 C CA . ASP A 1 629 ? 18.131 27.998 32.559 1.00 91.25 629 ASP A CA 1
ATOM 4814 C C . ASP A 1 629 ? 17.299 26.699 32.449 1.00 91.25 629 ASP A C 1
ATOM 4816 O O . ASP A 1 629 ? 17.699 25.746 31.785 1.00 91.25 629 ASP A O 1
ATOM 4820 N N . MET A 1 630 ? 16.061 26.701 32.966 1.00 92.06 630 MET A N 1
ATOM 4821 C CA . MET A 1 630 ? 15.125 25.573 32.837 1.00 92.06 630 MET A CA 1
ATOM 4822 C C . MET A 1 630 ? 14.743 25.278 31.377 1.00 92.06 630 MET A C 1
ATOM 4824 O O . MET A 1 630 ? 14.600 24.122 30.981 1.00 92.06 630 MET A O 1
ATOM 4828 N N . TRP A 1 631 ? 14.562 26.312 30.553 1.00 94.50 631 TRP A N 1
ATOM 4829 C CA . TRP A 1 631 ? 14.296 26.130 29.126 1.00 94.50 631 TRP A CA 1
ATOM 4830 C C . TRP A 1 631 ? 15.499 25.538 28.380 1.00 94.50 631 TRP A C 1
ATOM 4832 O O . TRP A 1 631 ? 15.314 24.689 27.507 1.00 94.50 631 TRP A O 1
ATOM 4842 N N . GLU A 1 632 ? 16.715 25.959 28.722 1.00 92.50 632 GLU A N 1
ATOM 4843 C CA . GLU A 1 632 ? 17.951 25.443 28.136 1.00 92.50 632 GLU A CA 1
ATOM 4844 C C . GLU A 1 632 ? 18.113 23.946 28.422 1.00 92.50 632 GLU A C 1
ATOM 4846 O O . GLU A 1 632 ? 18.280 23.176 27.475 1.00 92.50 632 GLU A O 1
ATOM 4851 N N . GLU A 1 633 ? 17.906 23.508 29.669 1.00 93.12 633 GLU A N 1
ATOM 4852 C CA . GLU A 1 633 ? 17.905 22.079 30.022 1.00 93.12 633 GLU A CA 1
ATOM 4853 C C . GLU A 1 633 ? 16.912 21.277 29.165 1.00 93.12 633 GLU A C 1
ATOM 4855 O O . GLU A 1 633 ? 17.254 20.228 28.607 1.00 93.12 633 GLU A O 1
ATOM 4860 N N . ILE A 1 634 ? 15.694 21.801 28.979 1.00 94.25 634 ILE A N 1
ATOM 4861 C CA . ILE A 1 634 ? 14.665 21.153 28.159 1.00 94.25 634 ILE A CA 1
ATOM 4862 C C . ILE A 1 634 ? 15.098 21.036 26.695 1.00 94.25 634 ILE A C 1
ATOM 4864 O O . ILE A 1 634 ? 14.951 19.964 26.105 1.00 94.25 634 ILE A O 1
ATOM 4868 N N . VAL A 1 635 ? 15.651 22.097 26.103 1.00 93.25 635 VAL A N 1
ATOM 4869 C CA . VAL A 1 635 ? 16.116 22.110 24.702 1.00 93.25 635 VAL A CA 1
ATOM 4870 C C . VAL A 1 635 ? 17.298 21.161 24.484 1.00 93.25 635 VAL A C 1
ATOM 4872 O O . VAL A 1 635 ? 17.394 20.508 23.438 1.00 93.25 635 VAL A O 1
ATOM 4875 N N . GLU A 1 636 ? 18.174 21.037 25.474 1.00 91.50 636 GLU A N 1
ATOM 4876 C CA . GLU A 1 636 ? 19.299 20.102 25.465 1.00 91.50 636 GLU A CA 1
ATOM 4877 C C . GLU A 1 636 ? 18.869 18.640 25.653 1.00 91.50 636 GLU A C 1
ATOM 4879 O O . GLU A 1 636 ? 19.683 17.730 25.493 1.00 91.50 636 GLU A O 1
ATOM 4884 N N . GLY A 1 637 ? 17.594 18.385 25.964 1.00 87.88 637 GLY A N 1
ATOM 4885 C CA . GLY A 1 637 ? 17.107 17.039 26.254 1.00 87.88 637 GLY A CA 1
ATOM 4886 C C . GLY A 1 637 ? 17.566 16.526 27.623 1.00 87.88 637 GLY A C 1
ATOM 4887 O O . GLY A 1 637 ? 17.619 15.307 27.827 1.00 87.88 637 GLY A O 1
ATOM 4888 N N . ARG A 1 638 ? 17.941 17.436 28.531 1.00 83.25 638 ARG A N 1
ATOM 4889 C CA . ARG A 1 638 ? 18.401 17.169 29.898 1.00 83.25 638 ARG A CA 1
ATOM 4890 C C . ARG A 1 638 ? 17.284 17.486 30.903 1.00 83.25 638 ARG A C 1
ATOM 4892 O O . ARG A 1 638 ? 16.360 18.237 30.609 1.00 83.25 638 ARG A O 1
ATOM 4899 N N . GLY A 1 639 ? 17.335 16.863 32.078 1.00 83.75 639 GLY A N 1
ATOM 4900 C CA . GLY A 1 639 ? 16.369 17.093 33.159 1.00 83.75 639 GLY A CA 1
ATOM 4901 C C . GLY A 1 639 ? 15.276 16.019 33.302 1.00 83.75 639 GLY A C 1
ATOM 4902 O O . GLY A 1 639 ? 15.078 15.184 32.415 1.00 83.75 639 GLY A O 1
ATOM 4903 N N . PRO A 1 640 ? 14.556 16.022 34.440 1.00 88.81 640 PRO A N 1
ATOM 4904 C CA . PRO A 1 640 ? 13.680 14.922 34.849 1.00 88.81 640 PRO A CA 1
ATOM 4905 C C . PRO A 1 640 ? 12.419 14.776 33.990 1.00 88.81 640 PRO A C 1
ATOM 4907 O O . PRO A 1 640 ? 11.845 13.693 33.943 1.00 88.81 640 PRO A O 1
ATOM 4910 N N . LEU A 1 641 ? 11.999 15.827 33.277 1.00 90.69 641 LEU A N 1
ATOM 4911 C CA . LEU A 1 641 ? 10.812 15.795 32.411 1.00 90.69 641 LEU A CA 1
ATOM 4912 C C . LEU A 1 641 ? 10.984 14.907 31.170 1.00 90.69 641 LEU A C 1
ATOM 4914 O O . LEU A 1 641 ? 9.994 14.510 30.565 1.00 90.69 641 LEU A O 1
ATOM 4918 N N . TRP A 1 642 ? 12.224 14.577 30.800 1.00 93.31 642 TRP A N 1
ATOM 4919 C CA . TRP A 1 642 ? 12.511 13.633 29.719 1.00 93.31 642 TRP A CA 1
ATOM 4920 C C . TRP A 1 642 ? 12.547 12.174 30.188 1.00 93.31 642 TRP A C 1
ATOM 4922 O O . TRP A 1 642 ? 12.600 11.272 29.351 1.00 93.31 642 TRP A O 1
ATOM 4932 N N . ASN A 1 643 ? 12.519 11.918 31.501 1.00 91.00 643 ASN A N 1
ATOM 4933 C CA . ASN A 1 643 ? 12.572 10.561 32.036 1.00 91.00 643 ASN A CA 1
ATOM 4934 C C . ASN A 1 643 ? 11.327 9.775 31.607 1.00 91.00 643 ASN A C 1
ATOM 4936 O O . ASN A 1 643 ? 10.199 10.182 31.869 1.00 91.00 643 ASN A O 1
ATOM 4940 N N . GLY A 1 644 ? 11.545 8.630 30.961 1.00 87.06 644 GLY A N 1
ATOM 4941 C CA . GLY A 1 644 ? 10.473 7.770 30.457 1.00 87.06 644 GLY A CA 1
ATOM 4942 C C . GLY A 1 644 ? 10.026 8.072 29.024 1.00 87.06 644 GLY A C 1
ATOM 4943 O O . GLY A 1 644 ? 9.322 7.246 28.455 1.00 87.06 644 GLY A O 1
ATOM 4944 N N . VAL A 1 645 ? 10.467 9.177 28.407 1.00 90.88 645 VAL A N 1
ATOM 4945 C CA . VAL A 1 645 ? 10.246 9.437 26.972 1.00 90.88 645 VAL A CA 1
ATOM 4946 C C . VAL A 1 645 ? 11.286 8.656 26.160 1.00 90.88 645 VAL A C 1
ATOM 4948 O O . VAL A 1 645 ? 12.483 8.852 26.364 1.00 90.88 645 VAL A O 1
ATOM 4951 N N . GLY A 1 646 ? 10.866 7.774 25.249 1.00 89.06 646 GLY A N 1
ATOM 4952 C CA . GLY A 1 646 ? 11.784 6.997 24.413 1.00 89.06 646 GLY A CA 1
ATOM 4953 C C . GLY A 1 646 ? 12.558 7.859 23.417 1.00 89.06 646 GLY A C 1
ATOM 4954 O O . GLY A 1 646 ? 12.081 8.909 22.982 1.00 89.06 646 GLY A O 1
ATOM 4955 N N . ASP A 1 647 ? 13.754 7.401 23.041 1.00 90.00 647 ASP A N 1
ATOM 4956 C CA . ASP A 1 647 ? 14.732 8.194 22.282 1.00 90.00 647 ASP A CA 1
ATOM 4957 C C . ASP A 1 647 ? 14.183 8.725 20.946 1.00 90.00 647 ASP A C 1
ATOM 4959 O O . ASP A 1 647 ? 14.366 9.899 20.628 1.00 90.00 647 ASP A O 1
ATOM 4963 N N . ASP A 1 648 ? 13.422 7.911 20.207 1.00 88.75 648 ASP A N 1
ATOM 4964 C CA . ASP A 1 648 ? 12.828 8.306 18.922 1.00 88.75 648 ASP A CA 1
ATOM 4965 C C . ASP A 1 648 ? 11.866 9.500 19.079 1.00 88.75 648 ASP A C 1
ATOM 4967 O O . ASP A 1 648 ? 11.932 10.490 18.341 1.00 88.75 648 ASP A O 1
ATOM 4971 N N . LYS A 1 649 ? 10.968 9.431 20.074 1.00 91.19 649 LYS A N 1
ATOM 4972 C CA . LYS A 1 649 ? 10.000 10.500 20.363 1.00 91.19 649 LYS A CA 1
ATOM 4973 C C . LYS A 1 649 ? 10.680 11.698 21.012 1.00 91.19 649 LYS A C 1
ATOM 4975 O O . LYS A 1 649 ? 10.315 12.830 20.703 1.00 91.19 649 LYS A O 1
ATOM 4980 N N . LYS A 1 650 ? 11.685 11.466 21.859 1.00 93.50 650 LYS A N 1
ATOM 4981 C CA . LYS A 1 650 ? 12.505 12.509 22.476 1.00 93.50 650 LYS A CA 1
ATOM 4982 C C . LYS A 1 650 ? 13.184 13.366 21.415 1.00 93.50 650 LYS A C 1
ATOM 4984 O O . LYS A 1 650 ? 12.988 14.579 21.420 1.00 93.50 650 LYS A O 1
ATOM 4989 N N . GLU A 1 651 ? 13.898 12.757 20.471 1.00 92.56 651 GLU A N 1
ATOM 4990 C CA . GLU A 1 651 ? 14.566 13.489 19.391 1.00 92.56 651 GLU A CA 1
ATOM 4991 C C . GLU A 1 651 ? 13.566 14.207 18.480 1.00 92.56 651 GLU A C 1
ATOM 4993 O O . GLU A 1 651 ? 13.784 15.367 18.122 1.00 92.56 651 GLU A O 1
ATOM 4998 N N . CYS A 1 652 ? 12.421 13.581 18.183 1.00 93.44 652 CYS A N 1
ATOM 4999 C CA . CYS A 1 652 ? 11.349 14.234 17.437 1.00 93.44 652 CYS A CA 1
ATOM 5000 C C . CYS A 1 652 ? 10.831 15.487 18.162 1.00 93.44 652 CYS A C 1
ATOM 5002 O O . CYS A 1 652 ? 10.799 16.562 17.569 1.00 93.44 652 CYS A O 1
ATOM 5004 N N . ILE A 1 653 ? 10.447 15.385 19.441 1.00 95.75 653 ILE A N 1
ATOM 5005 C CA . ILE A 1 653 ? 9.933 16.520 20.229 1.00 95.75 653 ILE A CA 1
ATOM 5006 C C . ILE A 1 653 ? 10.987 17.622 20.324 1.00 95.75 653 ILE A C 1
ATOM 5008 O O . ILE A 1 653 ? 10.701 18.797 20.069 1.00 95.75 653 ILE A O 1
ATOM 5012 N N . ARG A 1 654 ? 12.220 17.233 20.655 1.00 95.50 654 ARG A N 1
ATOM 5013 C CA . ARG A 1 654 ? 13.347 18.140 20.842 1.00 95.50 654 ARG A CA 1
ATOM 5014 C C . ARG A 1 654 ? 13.656 18.921 19.570 1.00 95.50 654 ARG A C 1
ATOM 5016 O O . ARG A 1 654 ? 13.877 20.123 19.667 1.00 95.50 654 ARG A O 1
ATOM 5023 N N . ALA A 1 655 ? 13.585 18.311 18.385 1.00 94.75 655 ALA A N 1
ATOM 5024 C CA . ALA A 1 655 ? 13.826 19.007 17.118 1.00 94.75 655 ALA A CA 1
ATOM 5025 C C . ALA A 1 655 ? 12.924 20.247 16.937 1.00 94.75 655 ALA A C 1
ATOM 5027 O O . ALA A 1 655 ? 13.393 21.310 16.522 1.00 94.75 655 ALA A O 1
ATOM 5028 N N . PHE A 1 656 ? 11.646 20.159 17.320 1.00 96.62 656 PHE A N 1
ATOM 5029 C CA . PHE A 1 656 ? 10.711 21.287 17.225 1.00 96.62 656 PHE A CA 1
ATOM 5030 C C . PHE A 1 656 ? 10.882 22.311 18.352 1.00 96.62 656 PHE A C 1
ATOM 5032 O O . PHE A 1 656 ? 10.710 23.508 18.112 1.00 96.62 656 PHE A O 1
ATOM 5039 N N . LEU A 1 657 ? 11.270 21.880 19.556 1.00 96.56 657 LEU A N 1
ATOM 5040 C CA . LEU A 1 657 ? 11.633 22.794 20.646 1.00 96.56 657 LEU A CA 1
ATOM 5041 C C . LEU A 1 657 ? 12.921 23.572 20.322 1.00 96.56 657 LEU A C 1
ATOM 5043 O O . LEU A 1 657 ? 12.984 24.779 20.552 1.00 96.56 657 LEU A O 1
ATOM 5047 N N . VAL A 1 658 ? 13.908 22.923 19.696 1.00 95.94 658 VAL A N 1
ATOM 5048 C CA . VAL A 1 658 ? 15.123 23.560 19.162 1.00 95.94 658 VAL A CA 1
ATOM 5049 C C . VAL A 1 658 ? 14.764 24.562 18.063 1.00 95.94 658 VAL A C 1
ATOM 5051 O O . VAL A 1 658 ? 15.283 25.679 18.058 1.00 95.94 658 VAL A O 1
ATOM 5054 N N . HIS A 1 659 ? 13.833 24.227 17.163 1.00 95.25 659 HIS A N 1
ATOM 5055 C CA . HIS A 1 659 ? 13.349 25.186 16.161 1.00 95.25 659 HIS A CA 1
ATOM 5056 C C . HIS A 1 659 ? 12.663 26.397 16.809 1.00 95.25 659 HIS A C 1
ATOM 5058 O O . HIS A 1 659 ? 12.919 27.538 16.421 1.00 95.25 659 HIS A O 1
ATOM 5064 N N . PHE A 1 660 ? 11.853 26.188 17.852 1.00 95.19 660 PHE A N 1
ATOM 5065 C CA . PHE A 1 660 ? 11.284 27.286 18.639 1.00 95.19 660 PHE A CA 1
ATOM 5066 C C . PHE A 1 660 ? 12.370 28.135 19.323 1.00 95.19 660 PHE A C 1
ATOM 5068 O O . PHE A 1 660 ? 12.289 29.365 19.323 1.00 95.19 660 PHE A O 1
ATOM 5075 N N . GLN A 1 661 ? 13.437 27.520 19.835 1.00 95.00 661 GLN A N 1
ATOM 5076 C CA . GLN A 1 661 ? 14.590 28.252 20.361 1.00 95.00 661 GLN A CA 1
ATOM 5077 C C . GLN A 1 661 ? 15.284 29.088 19.274 1.00 95.00 661 GLN A C 1
ATOM 5079 O O . GLN A 1 661 ? 15.600 30.258 19.496 1.00 95.00 661 GLN A O 1
ATOM 5084 N N . ALA A 1 662 ? 15.446 28.553 18.063 1.00 93.00 662 ALA A N 1
ATOM 5085 C CA . ALA A 1 662 ? 15.978 29.318 16.938 1.00 93.00 662 ALA A CA 1
ATOM 5086 C C . ALA A 1 662 ? 15.092 30.534 16.596 1.00 93.00 662 ALA A C 1
ATOM 5088 O O . ALA A 1 662 ? 15.610 31.600 16.254 1.00 93.00 662 ALA A O 1
ATOM 5089 N N . LEU A 1 663 ? 13.764 30.424 16.734 1.00 90.06 663 LEU A N 1
ATOM 5090 C CA . LEU A 1 663 ? 12.848 31.560 16.572 1.00 90.06 663 LEU A CA 1
ATOM 5091 C C . LEU A 1 663 ? 13.041 32.625 17.649 1.00 90.06 663 LEU A C 1
ATOM 5093 O O . LEU A 1 663 ? 13.094 33.812 17.310 1.00 90.06 663 LEU A O 1
ATOM 5097 N N . ASN A 1 664 ? 13.186 32.216 18.912 1.00 91.81 664 ASN A N 1
ATOM 5098 C CA . ASN A 1 664 ? 13.509 33.120 20.018 1.00 91.81 664 ASN A CA 1
ATOM 5099 C C . ASN A 1 664 ? 14.779 33.923 19.722 1.00 91.81 664 ASN A C 1
ATOM 5101 O O . ASN A 1 664 ? 14.770 35.149 19.826 1.00 91.81 664 ASN A O 1
ATOM 5105 N N . LEU A 1 665 ? 15.842 33.250 19.273 1.00 91.06 665 LEU A N 1
ATOM 5106 C CA . LEU A 1 665 ? 17.119 33.888 18.948 1.00 91.06 665 LEU A CA 1
ATOM 5107 C C . LEU A 1 665 ? 17.002 34.838 17.747 1.00 91.06 665 LEU A C 1
ATOM 5109 O O . LEU A 1 665 ? 17.467 35.976 17.815 1.00 91.06 665 LEU A O 1
ATOM 5113 N N . ARG A 1 666 ? 16.290 34.441 16.682 1.00 88.56 666 ARG A N 1
ATOM 5114 C CA . ARG A 1 666 ? 16.009 35.315 15.523 1.00 88.56 666 ARG A CA 1
ATOM 5115 C C . ARG A 1 666 ? 15.242 36.584 15.904 1.00 88.56 666 ARG A C 1
ATOM 5117 O O . ARG A 1 666 ? 15.332 37.589 15.201 1.00 88.56 666 ARG A O 1
ATOM 5124 N N . ARG A 1 667 ? 14.474 36.556 16.997 1.00 86.56 667 ARG A N 1
ATOM 5125 C CA . ARG A 1 667 ? 13.708 37.699 17.518 1.00 86.56 667 ARG A CA 1
ATOM 5126 C C . ARG A 1 667 ? 14.165 38.130 18.912 1.00 86.56 667 ARG A C 1
ATOM 5128 O O . ARG A 1 667 ? 13.354 38.640 19.680 1.00 86.56 667 ARG A O 1
ATOM 5135 N N . ALA A 1 668 ? 15.461 38.016 19.213 1.00 84.38 668 ALA A N 1
ATOM 5136 C CA . ALA A 1 668 ? 16.008 38.344 20.534 1.00 84.38 668 ALA A CA 1
ATOM 5137 C C . ALA A 1 668 ? 15.628 39.758 21.026 1.00 84.38 668 ALA A C 1
ATOM 5139 O O . ALA A 1 668 ? 15.343 39.957 22.207 1.00 84.38 668 ALA A O 1
ATOM 5140 N N . HIS A 1 669 ? 15.511 40.730 20.111 1.00 85.94 669 HIS A N 1
ATOM 5141 C CA . HIS A 1 669 ? 15.072 42.100 20.410 1.00 85.94 669 HIS A CA 1
ATOM 5142 C C . HIS A 1 669 ? 13.666 42.194 21.039 1.00 85.94 669 HIS A C 1
ATOM 5144 O O . HIS A 1 669 ? 13.360 43.188 21.692 1.00 85.94 669 HIS A O 1
ATOM 5150 N N . LYS A 1 670 ? 12.802 41.180 20.870 1.00 87.06 670 LYS A N 1
ATOM 5151 C CA . LYS A 1 670 ? 11.459 41.130 21.472 1.00 87.06 670 LYS A CA 1
ATOM 5152 C C . LYS A 1 670 ? 11.461 40.716 22.945 1.00 87.06 670 LYS A C 1
ATOM 5154 O O . LYS A 1 670 ? 10.427 40.899 23.588 1.00 87.06 670 LYS A O 1
ATOM 5159 N N . ARG A 1 671 ? 12.594 40.216 23.464 1.00 87.81 671 ARG A N 1
ATOM 5160 C CA . ARG A 1 671 ? 12.787 39.770 24.856 1.00 87.81 671 ARG A CA 1
ATOM 5161 C C . ARG A 1 671 ? 11.667 38.828 25.310 1.00 87.81 671 ARG A C 1
ATOM 5163 O O . ARG A 1 671 ? 10.818 39.224 26.098 1.00 87.81 671 ARG A O 1
ATOM 5170 N N . PHE A 1 672 ? 11.644 37.618 24.754 1.00 91.25 672 PHE A N 1
ATOM 5171 C CA . PHE A 1 672 ? 10.668 36.591 25.130 1.00 91.25 672 PHE A CA 1
ATOM 5172 C C . PHE A 1 672 ? 10.845 36.189 26.601 1.00 91.25 672 PHE A C 1
ATOM 5174 O O . PHE A 1 672 ? 11.971 35.882 27.006 1.00 91.25 672 PHE A O 1
ATOM 5181 N N . SER A 1 673 ? 9.758 36.212 27.370 1.00 90.88 673 SER A N 1
ATOM 5182 C CA . SER A 1 673 ? 9.673 35.793 28.770 1.00 90.88 673 SER A CA 1
ATOM 5183 C C . SER A 1 673 ? 9.257 34.327 28.875 1.00 90.88 673 SER A C 1
ATOM 5185 O O . SER A 1 673 ? 8.281 33.898 28.261 1.00 90.88 673 SER A O 1
ATOM 5187 N N . PHE A 1 674 ? 9.977 33.558 29.694 1.00 91.00 674 PHE A N 1
ATOM 5188 C CA . PHE A 1 674 ? 9.630 32.161 29.988 1.00 91.00 674 PHE A CA 1
ATOM 5189 C C . PHE A 1 674 ? 8.743 32.006 31.234 1.00 91.00 674 PHE A C 1
ATOM 5191 O O . PHE A 1 674 ? 8.422 30.889 31.639 1.00 91.00 674 PHE A O 1
ATOM 5198 N N . ARG A 1 675 ? 8.302 33.110 31.848 1.00 88.81 675 ARG A N 1
ATOM 5199 C CA . ARG A 1 675 ? 7.384 33.058 32.991 1.00 88.81 675 ARG A CA 1
ATOM 5200 C C . ARG A 1 675 ? 6.054 32.474 32.567 1.00 88.81 675 ARG A C 1
ATOM 5202 O O . ARG A 1 675 ? 5.486 32.886 31.554 1.00 88.81 675 ARG A O 1
ATOM 5209 N N . ASN A 1 676 ? 5.539 31.528 33.350 1.00 88.31 676 ASN A N 1
ATOM 5210 C CA . ASN A 1 676 ? 4.275 30.873 33.032 1.00 88.31 676 ASN A CA 1
ATOM 5211 C C . ASN A 1 676 ? 4.276 30.247 31.612 1.00 88.31 676 ASN A C 1
ATOM 5213 O O . ASN A 1 676 ? 3.226 30.128 30.974 1.00 88.31 676 ASN A O 1
ATOM 5217 N N . PHE A 1 677 ? 5.446 29.907 31.058 1.00 92.19 677 PHE A N 1
ATOM 5218 C CA . PHE A 1 677 ? 5.574 29.372 29.705 1.00 92.19 677 PHE A CA 1
ATOM 5219 C C . PHE A 1 677 ? 5.166 27.902 29.656 1.00 92.19 677 PHE A C 1
ATOM 5221 O O . PHE A 1 677 ? 5.419 27.153 30.591 1.00 92.19 677 PHE A O 1
ATOM 5228 N N . SER A 1 678 ? 4.529 27.473 28.567 1.00 94.06 678 SER A N 1
ATOM 5229 C CA . SER A 1 678 ? 4.118 26.080 28.382 1.00 94.06 678 SER A CA 1
ATOM 5230 C C . SER A 1 678 ? 4.952 25.400 27.307 1.00 94.06 678 SER A C 1
ATOM 5232 O O . SER A 1 678 ? 4.987 25.864 26.166 1.00 94.06 678 SER A O 1
ATOM 5234 N N . ILE A 1 679 ? 5.536 24.248 27.648 1.00 94.88 679 ILE A N 1
ATOM 5235 C CA . ILE A 1 679 ? 6.366 23.468 26.719 1.00 94.88 679 ILE A CA 1
ATOM 5236 C C . ILE A 1 679 ? 5.552 23.047 25.489 1.00 94.88 679 ILE A C 1
ATOM 5238 O O . ILE A 1 679 ? 5.997 23.257 24.360 1.00 94.88 679 ILE A O 1
ATOM 5242 N N . GLY A 1 680 ? 4.319 22.560 25.676 1.00 94.19 680 GLY A N 1
ATOM 5243 C CA . GLY A 1 680 ? 3.430 22.210 24.564 1.00 94.19 680 GLY A CA 1
ATOM 5244 C C . GLY A 1 680 ? 3.120 23.383 23.619 1.00 94.19 680 GLY A C 1
ATOM 5245 O O . GLY A 1 680 ? 3.002 23.181 22.410 1.00 94.19 680 GLY A O 1
ATOM 5246 N N . ASN A 1 681 ? 3.050 24.621 24.130 1.00 92.94 681 ASN A N 1
ATOM 5247 C CA . ASN A 1 681 ? 2.910 25.812 23.281 1.00 92.94 681 ASN A CA 1
ATOM 5248 C C . ASN A 1 681 ? 4.192 26.077 22.471 1.00 92.94 681 ASN A C 1
ATOM 5250 O O . ASN A 1 681 ? 4.111 26.435 21.295 1.00 92.94 681 ASN A O 1
ATOM 5254 N N . GLY A 1 682 ? 5.366 25.883 23.079 1.00 93.88 682 GLY A N 1
ATOM 5255 C CA . GLY A 1 682 ? 6.656 25.952 22.388 1.00 93.88 682 GLY A CA 1
ATOM 5256 C C . GLY A 1 682 ? 6.748 24.949 21.242 1.00 93.88 682 GLY A C 1
ATOM 5257 O O . GLY A 1 682 ? 7.048 25.333 20.113 1.00 93.88 682 GLY A O 1
ATOM 5258 N N . PHE A 1 683 ? 6.396 23.688 21.508 1.00 96.19 683 PHE A N 1
ATOM 5259 C CA . PHE A 1 683 ? 6.383 22.621 20.508 1.00 96.19 683 PHE A CA 1
ATOM 5260 C C . PHE A 1 683 ? 5.443 22.940 19.336 1.00 96.19 683 PHE A C 1
ATOM 5262 O O . PHE A 1 683 ? 5.876 22.942 18.184 1.00 96.19 683 PHE A O 1
ATOM 5269 N N . LEU A 1 684 ? 4.177 23.280 19.613 1.00 93.81 684 LEU A N 1
ATOM 5270 C CA . LEU A 1 684 ? 3.201 23.620 18.570 1.00 93.81 684 LEU A CA 1
ATOM 5271 C C . LEU A 1 684 ? 3.621 24.855 17.766 1.00 93.81 684 LEU A C 1
ATOM 5273 O O . LEU A 1 684 ? 3.439 24.882 16.551 1.0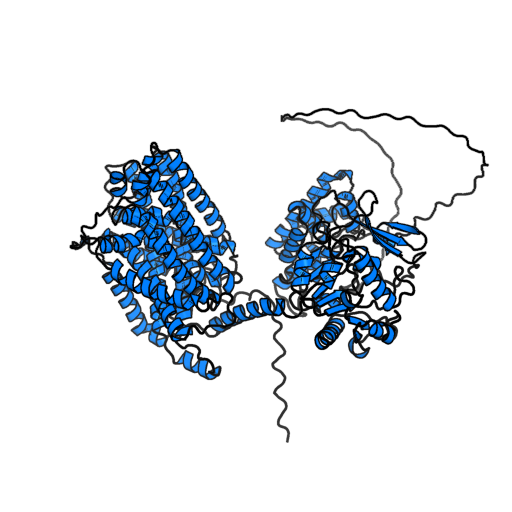0 93.81 684 LEU A O 1
ATOM 5277 N N . THR A 1 685 ? 4.216 25.861 18.413 1.00 92.31 685 THR A N 1
ATOM 5278 C CA . THR A 1 685 ? 4.725 27.055 17.720 1.00 92.31 685 THR A CA 1
ATOM 5279 C C . THR A 1 685 ? 5.906 26.711 16.818 1.00 92.31 685 THR A C 1
ATOM 5281 O O . THR A 1 685 ? 5.937 27.165 15.675 1.00 92.31 685 THR A O 1
ATOM 5284 N N . GLY A 1 686 ? 6.847 25.894 17.301 1.00 92.75 686 GLY A N 1
ATOM 5285 C CA . GLY A 1 686 ? 7.988 25.415 16.523 1.00 92.75 686 GLY A CA 1
ATOM 5286 C C . GLY A 1 686 ? 7.554 24.592 15.309 1.00 92.75 686 GLY A C 1
ATOM 5287 O O . GLY A 1 686 ? 7.959 24.890 14.188 1.00 92.75 686 GLY A O 1
ATOM 5288 N N . ALA A 1 687 ? 6.660 23.621 15.505 1.00 93.25 687 ALA A N 1
ATOM 5289 C CA . ALA A 1 687 ? 6.107 22.797 14.431 1.00 93.25 687 ALA A CA 1
ATOM 5290 C C . ALA A 1 687 ? 5.309 23.616 13.408 1.00 93.25 687 ALA A C 1
ATOM 5292 O O . ALA A 1 687 ? 5.532 23.488 12.205 1.00 93.25 687 ALA A O 1
ATOM 5293 N N . ARG A 1 688 ? 4.431 24.517 13.869 1.00 90.75 688 ARG A N 1
ATOM 5294 C CA . ARG A 1 688 ? 3.655 25.415 12.997 1.00 90.75 688 ARG A CA 1
ATOM 5295 C C . ARG A 1 688 ? 4.569 26.277 12.139 1.00 90.75 688 ARG A C 1
ATOM 5297 O O . ARG A 1 688 ? 4.289 26.474 10.962 1.00 90.75 688 ARG A O 1
ATOM 5304 N N . ASP A 1 689 ? 5.628 26.821 12.732 1.00 89.00 689 ASP A N 1
ATOM 5305 C CA . ASP A 1 689 ? 6.585 27.662 12.022 1.00 89.00 689 ASP A CA 1
ATOM 5306 C C . ASP A 1 689 ? 7.355 26.879 10.957 1.00 89.00 689 ASP A C 1
ATOM 5308 O O . ASP A 1 689 ? 7.454 27.346 9.823 1.00 89.00 689 ASP A O 1
ATOM 5312 N N . LEU A 1 690 ? 7.838 25.680 11.302 1.00 90.06 690 LEU A N 1
ATOM 5313 C CA . LEU A 1 690 ? 8.588 24.827 10.383 1.00 90.06 690 LEU A CA 1
ATOM 5314 C C . LEU A 1 690 ? 7.731 24.388 9.190 1.00 90.06 690 LEU A C 1
ATOM 5316 O O . LEU A 1 690 ? 8.164 24.499 8.047 1.00 90.06 690 LEU A O 1
ATOM 5320 N N . PHE A 1 691 ? 6.501 23.935 9.444 1.00 88.56 691 PHE A N 1
ATOM 5321 C CA . PHE A 1 691 ? 5.586 23.495 8.387 1.00 88.56 691 PHE A CA 1
ATOM 5322 C C . PHE A 1 691 ? 4.881 24.649 7.671 1.00 88.56 691 PHE A C 1
ATOM 5324 O O . PHE A 1 691 ? 4.245 24.431 6.644 1.00 88.56 691 PHE A O 1
ATOM 5331 N N . SER A 1 692 ? 4.953 25.869 8.215 1.00 86.31 692 SER A N 1
ATOM 5332 C CA . SER A 1 692 ? 4.125 27.007 7.791 1.00 86.31 692 SER A CA 1
ATOM 5333 C C . SER A 1 692 ? 2.624 26.675 7.739 1.00 86.31 692 SER A C 1
ATOM 5335 O O . SER A 1 692 ? 1.890 27.236 6.926 1.00 86.31 692 SER A O 1
ATOM 5337 N N . ASN A 1 693 ? 2.174 25.748 8.595 1.00 84.94 693 ASN A N 1
ATOM 5338 C CA . ASN A 1 693 ? 0.811 25.223 8.602 1.00 84.94 693 ASN A CA 1
ATOM 5339 C C . ASN A 1 693 ? 0.413 24.722 10.000 1.00 84.94 693 ASN A C 1
ATOM 5341 O O . ASN A 1 693 ? 1.070 23.837 10.558 1.00 84.94 693 ASN A O 1
ATOM 5345 N N . LEU A 1 694 ? -0.664 25.269 10.575 1.00 86.75 694 LEU A N 1
ATOM 5346 C CA . LEU A 1 694 ? -1.137 24.877 11.911 1.00 86.75 694 LEU A CA 1
ATOM 5347 C C . LEU A 1 694 ? -1.758 23.462 11.943 1.00 86.75 694 LEU A C 1
ATOM 5349 O O . LEU A 1 694 ? -1.373 22.695 12.826 1.00 86.75 694 LEU A O 1
ATOM 5353 N N . PRO A 1 695 ? -2.621 23.054 10.990 1.00 87.25 695 PRO A N 1
ATOM 5354 C CA . PRO A 1 695 ? -3.105 21.673 10.893 1.00 87.25 695 PRO A CA 1
ATOM 5355 C C . PRO A 1 695 ? -1.996 20.608 10.895 1.00 87.25 695 PRO A C 1
ATOM 5357 O O . PRO A 1 695 ? -2.097 19.615 11.612 1.00 87.25 695 PRO A O 1
ATOM 5360 N N . SER A 1 696 ? -0.888 20.831 10.178 1.00 89.25 696 SER A N 1
ATOM 5361 C CA . SER A 1 696 ? 0.256 19.903 10.175 1.00 89.25 696 SER A CA 1
ATOM 5362 C C . SER A 1 696 ? 0.943 19.805 11.542 1.00 89.25 696 SER A C 1
ATOM 5364 O O . SER A 1 696 ? 1.371 18.725 11.944 1.00 89.25 696 SER A O 1
ATOM 5366 N N . ALA A 1 697 ? 1.018 20.913 12.287 1.00 92.00 697 ALA A N 1
ATOM 5367 C CA . ALA A 1 697 ? 1.546 20.917 13.650 1.00 92.00 697 ALA A CA 1
ATOM 5368 C C . ALA A 1 697 ? 0.635 20.155 14.627 1.00 92.00 697 ALA A C 1
ATOM 5370 O O . ALA A 1 697 ? 1.127 19.423 15.484 1.00 92.00 697 ALA A O 1
ATOM 5371 N N . ILE A 1 698 ? -0.686 20.290 14.469 1.00 92.25 698 ILE A N 1
ATOM 5372 C CA . ILE A 1 698 ? -1.686 19.530 15.232 1.00 92.25 698 ILE A CA 1
ATOM 5373 C C . ILE A 1 698 ? -1.551 18.033 14.931 1.00 92.25 698 ILE A C 1
ATOM 5375 O O . ILE A 1 698 ? -1.498 17.229 15.860 1.00 92.25 698 ILE A O 1
ATOM 5379 N N . PHE A 1 699 ? -1.440 17.662 13.653 1.00 91.75 699 PHE A N 1
ATOM 5380 C CA . PHE A 1 699 ? -1.239 16.275 13.230 1.00 91.75 699 PHE A CA 1
ATOM 5381 C C . PHE A 1 699 ? 0.020 15.665 13.858 1.00 91.75 699 PHE A C 1
ATOM 5383 O O . PHE A 1 699 ? -0.042 14.590 14.450 1.00 91.75 699 PHE A O 1
ATOM 5390 N N . LEU A 1 700 ? 1.146 16.381 13.801 1.00 93.44 700 LEU A N 1
ATOM 5391 C CA . LEU A 1 700 ? 2.389 15.934 14.418 1.00 93.44 700 LEU A CA 1
ATOM 5392 C C . LEU A 1 700 ? 2.247 15.764 15.938 1.00 93.44 700 LEU A C 1
ATOM 5394 O O . LEU A 1 700 ? 2.698 14.756 16.478 1.00 93.44 700 LEU A O 1
ATOM 5398 N N . PHE A 1 701 ? 1.620 16.724 16.629 1.00 94.69 701 PHE A N 1
ATOM 5399 C CA . PHE A 1 701 ? 1.385 16.617 18.071 1.00 94.69 701 PHE A CA 1
ATOM 5400 C C . PHE A 1 701 ? 0.601 15.346 18.396 1.00 94.69 701 PHE A C 1
ATOM 5402 O O . PHE A 1 701 ? 0.998 14.588 19.279 1.00 94.69 701 PHE A O 1
ATOM 5409 N N . LYS A 1 702 ? -0.493 15.095 17.663 1.00 92.94 702 LYS A N 1
ATOM 5410 C CA . LYS A 1 702 ? -1.312 13.893 17.836 1.00 92.94 702 LYS A CA 1
ATOM 5411 C C . LYS A 1 702 ? -0.489 12.617 17.660 1.00 92.94 702 LYS A C 1
ATOM 5413 O O . LYS A 1 702 ? -0.563 11.740 18.514 1.00 92.94 702 LYS A O 1
ATOM 5418 N N . ALA A 1 703 ? 0.309 12.542 16.594 1.00 90.25 703 ALA A N 1
ATOM 5419 C CA . ALA A 1 703 ? 1.125 11.372 16.280 1.00 90.25 703 ALA A CA 1
ATOM 5420 C C . ALA A 1 703 ? 2.170 11.084 17.370 1.00 90.25 703 ALA A C 1
ATOM 5422 O O . ALA A 1 703 ? 2.308 9.949 17.821 1.00 90.25 703 ALA A O 1
ATOM 5423 N N . VAL A 1 704 ? 2.871 12.117 17.846 1.00 91.00 704 VAL A N 1
ATOM 5424 C CA . VAL A 1 704 ? 3.895 11.979 18.893 1.00 91.00 704 VAL A CA 1
ATOM 5425 C C . VAL A 1 704 ? 3.278 11.594 20.237 1.00 91.00 704 VAL A C 1
ATOM 5427 O O . VAL A 1 704 ? 3.825 10.753 20.951 1.00 91.00 704 VAL A O 1
ATOM 5430 N N . ALA A 1 705 ? 2.135 12.190 20.576 1.00 87.50 705 ALA A N 1
ATOM 5431 C CA . ALA A 1 705 ? 1.470 11.978 21.854 1.00 87.50 705 ALA A CA 1
ATOM 5432 C C . ALA A 1 705 ? 0.536 10.752 21.879 1.00 87.50 705 ALA A C 1
ATOM 5434 O O . ALA A 1 705 ? -0.067 10.470 22.910 1.00 87.50 705 ALA A O 1
ATOM 5435 N N . GLY A 1 706 ? 0.418 10.009 20.772 1.00 84.81 706 GLY A N 1
ATOM 5436 C CA . GLY A 1 706 ? -0.424 8.811 20.692 1.00 84.81 706 GLY A CA 1
ATOM 5437 C C . GLY A 1 706 ? -1.924 9.103 20.788 1.00 84.81 706 GLY A C 1
ATOM 5438 O O . GLY A 1 706 ? -2.676 8.276 21.295 1.00 84.81 706 GLY A O 1
ATOM 5439 N N . VAL A 1 707 ? -2.361 10.281 20.334 1.00 83.12 707 VAL A N 1
ATOM 5440 C CA . VAL A 1 707 ? -3.783 10.646 20.271 1.00 83.12 707 VAL A CA 1
ATOM 5441 C C . VAL A 1 707 ? -4.453 9.893 19.121 1.00 83.12 707 VAL A C 1
ATOM 5443 O O . VAL A 1 707 ? -3.913 9.870 18.016 1.00 83.12 707 VAL A O 1
ATOM 5446 N N . ASN A 1 708 ? -5.654 9.351 19.353 1.00 77.62 708 ASN A N 1
ATOM 5447 C CA . ASN A 1 708 ? -6.426 8.609 18.349 1.00 77.62 708 ASN A CA 1
ATOM 5448 C C . ASN A 1 708 ? -6.542 9.384 17.013 1.00 77.62 708 ASN A C 1
ATOM 5450 O O . ASN A 1 708 ? -6.916 10.565 16.971 1.00 77.62 708 ASN A O 1
ATOM 5454 N N . GLU A 1 709 ? -6.214 8.715 15.906 1.00 74.38 709 GLU A N 1
ATOM 5455 C CA . GLU A 1 709 ? -6.223 9.297 14.563 1.00 74.38 709 GLU A CA 1
ATOM 5456 C C . GLU A 1 709 ? -7.617 9.770 14.138 1.00 74.38 709 GLU A C 1
ATOM 5458 O O . GLU A 1 709 ? -7.719 10.851 13.554 1.00 74.38 709 GLU A O 1
ATOM 5463 N N . SER A 1 710 ? -8.672 9.052 14.537 1.00 73.06 710 SER A N 1
ATOM 5464 C CA . SER A 1 710 ? -10.073 9.376 14.228 1.00 73.06 710 SER A CA 1
ATOM 5465 C C . SER A 1 710 ? -10.568 10.690 14.840 1.00 73.06 710 SER A C 1
ATOM 5467 O O . SER A 1 710 ? -11.523 11.287 14.342 1.00 73.06 710 SER A O 1
ATOM 5469 N N . VAL A 1 711 ? -9.919 11.181 15.898 1.00 79.94 711 VAL A N 1
ATOM 5470 C CA . VAL A 1 711 ? -10.303 12.433 16.562 1.00 79.94 711 VAL A CA 1
ATOM 5471 C C . VAL A 1 711 ? -9.800 13.634 15.765 1.00 79.94 711 VAL A C 1
ATOM 5473 O O . VAL A 1 711 ? -8.596 13.817 15.599 1.00 79.94 711 VAL A O 1
ATOM 5476 N N . GLN A 1 712 ? -10.681 14.523 15.322 1.00 85.75 712 GLN A N 1
ATOM 5477 C CA . GLN A 1 712 ? -10.274 15.748 14.630 1.00 85.75 712 GLN A CA 1
ATOM 5478 C C . GLN A 1 712 ? -10.146 16.909 15.622 1.00 85.75 712 GLN A C 1
ATOM 5480 O O . GLN A 1 712 ? -10.993 17.097 16.491 1.00 85.75 712 GLN A O 1
ATOM 5485 N N . VAL A 1 713 ? -9.077 17.698 15.503 1.00 88.81 713 VAL A N 1
ATOM 5486 C CA . VAL A 1 713 ? -8.903 18.959 16.238 1.00 88.81 713 VAL A CA 1
ATOM 5487 C C . VAL A 1 713 ? -8.709 20.055 15.203 1.00 88.81 713 VAL A C 1
ATOM 5489 O O . VAL A 1 713 ? -7.659 20.137 14.569 1.00 88.81 713 VAL A O 1
ATOM 5492 N N . ILE A 1 714 ? -9.748 20.857 15.007 1.00 89.31 714 ILE A N 1
ATOM 5493 C CA . ILE A 1 714 ? -9.880 21.800 13.903 1.00 89.31 714 ILE A CA 1
ATOM 5494 C C . ILE A 1 714 ? -9.765 23.221 14.471 1.00 89.31 714 ILE A C 1
ATOM 5496 O O . ILE A 1 714 ? 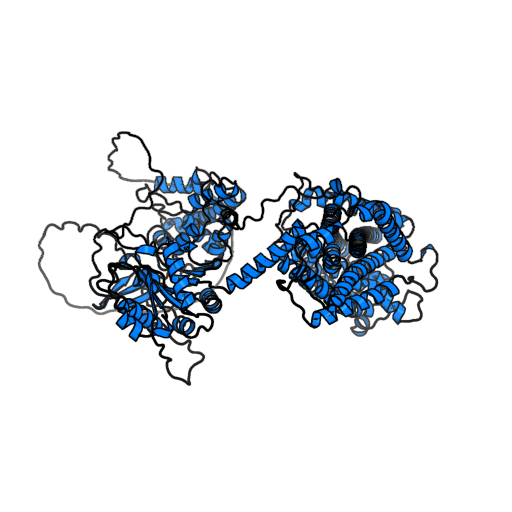-10.620 23.638 15.256 1.00 89.31 714 ILE A O 1
ATOM 5500 N N . PRO A 1 715 ? -8.726 23.993 14.109 1.00 88.88 715 PRO A N 1
ATOM 5501 C CA . PRO A 1 715 ? -8.715 25.421 14.389 1.00 88.88 715 PRO A CA 1
ATOM 5502 C C . PRO A 1 715 ? -9.785 26.092 13.532 1.00 88.88 715 PRO A C 1
ATOM 5504 O O . PRO A 1 715 ? -9.865 25.826 12.331 1.00 88.88 715 PRO A O 1
ATOM 5507 N N . ILE A 1 716 ? -10.580 26.973 14.133 1.00 85.00 716 ILE A N 1
ATOM 5508 C CA . ILE A 1 716 ? -11.728 27.579 13.458 1.00 85.00 716 ILE A CA 1
ATOM 5509 C C . ILE A 1 716 ? -11.331 28.438 12.246 1.00 85.00 716 ILE A C 1
ATOM 5511 O O . ILE A 1 716 ? -12.034 28.461 11.240 1.00 85.00 716 ILE A O 1
ATOM 5515 N N . ILE A 1 717 ? -10.173 29.100 12.307 1.00 83.69 717 ILE A N 1
ATOM 5516 C CA . ILE A 1 717 ? -9.615 29.886 11.204 1.00 83.69 717 ILE A CA 1
ATOM 5517 C C . ILE A 1 717 ? -8.217 29.355 10.903 1.00 83.69 717 ILE A C 1
ATOM 5519 O O . ILE A 1 717 ? -7.364 29.273 11.792 1.00 83.69 717 ILE A O 1
ATOM 5523 N N . ASN A 1 718 ? -7.955 29.050 9.632 1.00 79.25 718 ASN A N 1
ATOM 5524 C CA . ASN A 1 718 ? -6.626 28.661 9.182 1.00 79.25 718 ASN A CA 1
ATOM 5525 C C . ASN A 1 718 ? -5.798 29.910 8.821 1.00 79.25 718 ASN A C 1
ATOM 5527 O O . ASN A 1 718 ? -5.961 30.495 7.750 1.00 79.25 718 ASN A O 1
ATOM 5531 N N . THR A 1 719 ? -4.913 30.357 9.718 1.00 67.44 719 THR A N 1
ATOM 5532 C CA . THR A 1 719 ? -3.989 31.472 9.450 1.00 67.44 719 THR A CA 1
ATOM 5533 C C . THR A 1 719 ? -2.534 31.007 9.396 1.00 67.44 719 THR A C 1
ATOM 5535 O O . THR A 1 719 ? -1.854 30.843 10.406 1.00 67.44 719 THR A O 1
ATOM 5538 N N . ASN A 1 720 ? -2.008 30.870 8.175 1.00 58.47 720 ASN A N 1
ATOM 5539 C CA . ASN A 1 720 ? -0.617 30.454 7.939 1.00 58.47 720 ASN A CA 1
ATOM 5540 C C . ASN A 1 720 ? 0.379 31.626 7.863 1.00 58.47 720 ASN A C 1
ATOM 5542 O O . ASN A 1 720 ? 1.593 31.429 7.799 1.00 58.47 720 ASN A O 1
ATOM 5546 N N . ARG A 1 721 ? -0.100 32.878 7.873 1.00 56.62 721 ARG A N 1
ATOM 5547 C CA . ARG A 1 721 ? 0.763 34.065 7.760 1.00 56.62 721 ARG A CA 1
ATOM 5548 C C . ARG A 1 721 ? 1.144 34.613 9.134 1.00 56.62 721 ARG A C 1
ATOM 5550 O O . ARG A 1 721 ? 0.290 35.107 9.862 1.00 56.62 721 ARG A O 1
ATOM 5557 N N . LYS A 1 722 ? 2.454 34.658 9.418 1.00 52.62 722 LYS A N 1
ATOM 5558 C CA . LYS A 1 722 ? 3.060 35.268 10.627 1.00 52.62 722 LYS A CA 1
ATOM 5559 C C . LYS A 1 722 ? 2.589 36.704 10.920 1.00 52.62 722 LYS A C 1
ATOM 5561 O O . LYS A 1 722 ? 2.682 37.144 12.058 1.00 52.62 722 LYS A O 1
ATOM 5566 N N . SER A 1 723 ? 2.119 37.431 9.903 1.00 49.75 723 SER A N 1
ATOM 5567 C CA . SER A 1 723 ? 1.689 38.835 9.992 1.00 49.75 723 SER A CA 1
ATOM 5568 C C . SER A 1 723 ? 0.197 39.033 10.289 1.00 49.75 723 SER A C 1
ATOM 5570 O O . SER A 1 723 ? -0.226 40.173 10.429 1.00 49.75 723 SER A O 1
ATOM 5572 N N . TYR A 1 724 ? -0.604 37.965 10.357 1.00 60.88 724 TYR A N 1
ATOM 5573 C CA . TYR A 1 724 ? -2.035 38.042 10.666 1.00 60.88 724 TYR A CA 1
ATOM 5574 C C . TYR A 1 724 ? -2.279 37.562 12.098 1.00 60.88 724 TYR A C 1
ATOM 5576 O O . TYR A 1 724 ? -2.581 36.394 12.328 1.00 60.88 724 TYR A O 1
ATOM 5584 N N . THR A 1 725 ? -2.133 38.465 13.067 1.00 65.81 725 THR A N 1
ATOM 5585 C CA . THR A 1 725 ? -2.714 38.250 14.397 1.00 65.81 725 THR A CA 1
ATOM 5586 C C . THR A 1 725 ? -4.188 38.624 14.317 1.00 65.81 725 THR A C 1
ATOM 5588 O O . THR A 1 725 ? -4.526 39.732 13.894 1.00 65.81 725 THR A O 1
ATOM 5591 N N . ILE A 1 726 ? -5.048 37.683 14.683 1.00 75.31 726 ILE A N 1
ATOM 5592 C CA . ILE A 1 726 ? -6.493 37.872 14.782 1.00 75.31 726 ILE A CA 1
ATOM 5593 C C . ILE A 1 726 ? -6.835 37.829 16.269 1.00 75.31 726 ILE A C 1
ATOM 5595 O O . ILE A 1 726 ? -6.374 36.936 16.975 1.00 75.31 726 ILE A O 1
ATOM 5599 N N . THR A 1 727 ? -7.623 38.789 16.737 1.00 84.12 727 THR A N 1
ATOM 5600 C CA . THR A 1 727 ? -8.188 38.783 18.092 1.00 84.12 727 THR A CA 1
ATOM 5601 C C . THR A 1 727 ? -9.669 39.150 18.028 1.00 84.12 727 THR A C 1
ATOM 5603 O O . THR A 1 727 ? -10.165 39.543 16.969 1.00 84.12 727 THR A O 1
ATOM 5606 N N . ILE A 1 728 ? -10.381 38.977 19.134 1.00 88.12 728 ILE A N 1
ATOM 5607 C CA . ILE A 1 728 ? -11.799 39.318 19.260 1.00 88.12 728 ILE A CA 1
ATOM 5608 C C . ILE A 1 728 ? -11.971 40.671 19.950 1.00 88.12 728 ILE A C 1
ATOM 5610 O O . ILE A 1 728 ? -11.155 41.076 20.781 1.00 88.12 728 ILE A O 1
ATOM 5614 N N . ALA A 1 729 ? -13.048 41.365 19.604 1.00 90.06 729 ALA A N 1
ATOM 5615 C CA . ALA A 1 729 ? -13.516 42.554 20.293 1.00 90.06 729 ALA A CA 1
ATOM 5616 C C . ALA A 1 729 ? -15.013 42.431 20.589 1.00 90.06 729 ALA A C 1
ATOM 5618 O O . ALA A 1 729 ? -15.769 41.896 19.776 1.00 90.06 729 ALA A O 1
ATOM 5619 N N . ALA A 1 730 ? -15.423 42.944 21.745 1.00 91.19 730 ALA A N 1
ATOM 5620 C CA . ALA A 1 730 ? -16.814 43.058 22.154 1.00 91.19 730 ALA A CA 1
ATOM 5621 C C . ALA A 1 730 ? -17.234 44.530 22.137 1.00 91.19 730 ALA A C 1
ATOM 5623 O O . ALA A 1 730 ? -16.513 45.393 22.641 1.00 91.19 730 ALA A O 1
ATOM 5624 N N . GLN A 1 731 ? -18.402 44.812 21.573 1.00 92.06 731 GLN A N 1
ATOM 5625 C CA . GLN A 1 731 ? -19.105 46.078 21.728 1.00 92.06 731 GLN A CA 1
ATOM 5626 C C . GLN A 1 731 ? -20.221 45.884 22.752 1.00 92.06 731 GLN A C 1
ATOM 5628 O O . GLN A 1 731 ? -21.021 44.958 22.623 1.00 92.06 731 GLN A O 1
ATOM 5633 N N . LEU A 1 732 ? -20.243 46.738 23.769 1.00 92.19 732 LEU A N 1
ATOM 5634 C CA . LEU A 1 732 ? -21.280 46.761 24.792 1.00 92.19 732 LEU A CA 1
ATOM 5635 C C . LEU A 1 732 ? -22.441 47.674 24.364 1.00 92.19 732 LEU A C 1
ATOM 5637 O O . LEU A 1 732 ? -22.240 48.596 23.574 1.00 92.19 732 LEU A O 1
ATOM 5641 N N . GLU A 1 733 ? -23.631 47.470 24.931 1.00 89.44 733 GLU A N 1
ATOM 5642 C CA . GLU A 1 733 ? -24.841 48.267 24.637 1.00 89.44 733 GLU A CA 1
ATOM 5643 C C . GLU A 1 733 ? -24.676 49.772 24.925 1.00 89.44 733 GLU A C 1
ATOM 5645 O O . GLU A 1 733 ? -25.330 50.610 24.309 1.00 89.44 733 GLU A O 1
ATOM 5650 N N . ASN A 1 734 ? -23.774 50.139 25.840 1.00 89.19 734 ASN A N 1
ATOM 5651 C CA . ASN A 1 734 ? -23.443 51.534 26.146 1.00 89.19 734 ASN A CA 1
ATOM 5652 C C . ASN A 1 734 ? -22.463 52.173 25.130 1.00 89.19 734 ASN A C 1
ATOM 5654 O O . ASN A 1 734 ? -22.099 53.340 25.277 1.00 89.19 734 ASN A O 1
ATOM 5658 N N . GLY A 1 735 ? -22.025 51.422 24.111 1.00 85.62 735 GLY A N 1
ATOM 5659 C CA . GLY A 1 735 ? -21.079 51.846 23.078 1.00 85.62 735 GLY A CA 1
ATOM 5660 C C . GLY A 1 735 ? -19.600 51.592 23.398 1.00 85.62 735 GLY A C 1
ATOM 5661 O O . GLY A 1 735 ? -18.751 51.810 22.526 1.00 85.62 735 GLY A O 1
ATOM 5662 N N . THR A 1 736 ? -19.261 51.112 24.601 1.00 90.38 736 THR A N 1
ATOM 5663 C CA . THR A 1 736 ? -17.880 50.771 24.977 1.00 90.38 736 THR A CA 1
ATOM 5664 C C . THR A 1 736 ? -17.367 49.587 24.157 1.00 90.38 736 THR A C 1
ATOM 5666 O O . THR A 1 736 ? -18.079 48.611 23.921 1.00 90.38 736 THR A O 1
ATOM 5669 N N . LYS A 1 737 ? -16.098 49.653 23.732 1.00 89.00 737 LYS A N 1
ATOM 5670 C CA . LYS A 1 737 ? -15.420 48.567 23.010 1.00 89.00 737 LYS A CA 1
ATOM 5671 C C . LYS A 1 737 ? -14.306 47.961 23.850 1.00 89.00 737 LYS A C 1
ATOM 5673 O O . LYS A 1 737 ? -13.352 48.650 24.204 1.00 89.00 737 LYS A O 1
ATOM 5678 N N . LEU A 1 738 ? -14.402 46.660 24.098 1.00 88.81 738 LEU A N 1
ATOM 5679 C CA . LEU A 1 738 ? -13.389 45.864 24.784 1.00 88.81 738 LEU A CA 1
ATOM 5680 C C . LEU A 1 738 ? -12.633 45.022 23.756 1.00 88.81 738 LEU A C 1
ATOM 5682 O O . LEU A 1 738 ? -13.246 44.325 22.952 1.00 88.81 738 LEU A O 1
ATOM 5686 N N . VAL A 1 739 ? -11.303 45.094 23.765 1.00 86.75 739 VAL A N 1
ATOM 5687 C CA . VAL A 1 739 ? -10.442 44.376 22.813 1.00 86.75 739 VAL A CA 1
ATOM 5688 C C . VAL A 1 739 ? -9.626 43.322 23.543 1.00 86.75 739 VAL A C 1
ATOM 5690 O O . VAL A 1 739 ? -8.954 43.642 24.522 1.00 86.75 739 VAL A O 1
ATOM 5693 N N . GLY A 1 740 ? -9.625 42.102 23.011 1.00 83.00 740 GLY A N 1
ATOM 5694 C CA . GLY A 1 740 ? -8.888 40.969 23.556 1.00 83.00 740 GLY A CA 1
ATOM 5695 C C . GLY A 1 740 ? -9.744 40.089 24.458 1.00 83.00 740 GLY A C 1
ATOM 5696 O O . GLY A 1 740 ? -10.568 40.579 25.234 1.00 83.00 740 GLY A O 1
ATOM 5697 N N . GLN A 1 741 ? -9.550 38.776 24.360 1.00 82.19 741 GLN A N 1
ATOM 5698 C CA . GLN A 1 741 ? -10.364 37.790 25.069 1.00 82.19 741 GLN A CA 1
ATOM 5699 C C . GLN A 1 741 ? -10.199 37.913 26.589 1.00 82.19 741 GLN A C 1
ATOM 5701 O O . GLN A 1 741 ? -11.192 37.882 27.320 1.00 82.19 741 GLN A O 1
ATOM 5706 N N . CYS A 1 742 ? -8.976 38.142 27.067 1.00 80.69 742 CYS A N 1
ATOM 5707 C CA . CYS A 1 742 ? -8.698 38.370 28.482 1.00 80.69 742 CYS A CA 1
ATOM 5708 C C . CYS A 1 742 ? -9.375 39.640 28.995 1.00 80.69 742 CYS A C 1
ATOM 5710 O O . CYS A 1 742 ? -9.976 39.604 30.053 1.00 80.69 742 CYS A O 1
ATOM 5712 N N . ASN A 1 743 ? -9.379 40.748 28.253 1.00 81.56 743 ASN A N 1
ATOM 5713 C CA . ASN A 1 743 ? -10.033 41.975 28.731 1.00 81.56 743 ASN A CA 1
ATOM 5714 C C . ASN A 1 743 ? -11.560 41.841 28.831 1.00 81.56 743 ASN A C 1
ATOM 5716 O O . ASN A 1 743 ? -12.178 42.511 29.656 1.00 81.56 743 ASN A O 1
ATOM 5720 N N . ILE A 1 744 ? -12.161 40.974 28.012 1.00 82.00 744 ILE A N 1
ATOM 5721 C CA . ILE A 1 744 ? -13.598 40.674 28.057 1.00 82.00 744 ILE A CA 1
ATOM 5722 C C . ILE A 1 744 ? -13.912 39.740 29.239 1.00 82.00 744 ILE A C 1
ATOM 5724 O O . ILE A 1 744 ? -14.813 40.027 30.028 1.00 82.00 744 ILE A O 1
ATOM 5728 N N . SER A 1 745 ? -13.139 38.658 29.385 1.00 72.12 745 SER A N 1
ATOM 5729 C CA . SER A 1 745 ? -13.441 37.565 30.328 1.00 72.12 745 SER A CA 1
ATOM 5730 C C . SER A 1 745 ? -12.817 37.767 31.712 1.00 72.12 745 SER A C 1
ATOM 5732 O O . SER A 1 745 ? -13.433 37.461 32.722 1.00 72.12 745 SER A O 1
ATOM 5734 N N . HIS A 1 746 ? -11.574 38.250 31.775 1.00 68.38 746 HIS A N 1
ATOM 5735 C CA . HIS A 1 746 ? -10.720 38.304 32.969 1.00 68.38 746 HIS A CA 1
ATOM 5736 C C . HIS A 1 746 ? -9.694 39.461 32.870 1.00 68.38 746 HIS A C 1
ATOM 5738 O O . HIS A 1 746 ? -8.517 39.221 32.575 1.00 68.38 746 HIS A O 1
ATOM 5744 N N . PRO A 1 747 ? -10.104 40.728 33.068 1.00 60.94 747 PRO A N 1
ATOM 5745 C CA . PRO A 1 747 ? -9.189 41.861 32.979 1.00 60.94 747 PRO A CA 1
ATOM 5746 C C . PRO A 1 747 ? -8.087 41.751 34.041 1.00 60.94 747 PRO A C 1
ATOM 5748 O O . PRO A 1 747 ? -8.335 41.335 35.175 1.00 60.94 747 PRO A O 1
ATOM 5751 N N . ALA A 1 748 ? -6.858 42.125 33.677 1.00 50.97 748 ALA A N 1
ATOM 5752 C CA . ALA A 1 748 ? -5.767 42.215 34.643 1.00 50.97 748 ALA A CA 1
ATOM 5753 C C . ALA A 1 748 ? -6.117 43.244 35.742 1.00 50.97 748 ALA A C 1
ATOM 5755 O O . ALA A 1 748 ? -6.774 44.242 35.431 1.00 50.97 748 ALA A O 1
ATOM 5756 N N . PRO A 1 749 ? -5.681 43.047 37.004 1.00 40.28 749 PRO A N 1
ATOM 5757 C CA . PRO A 1 749 ? -5.842 44.064 38.039 1.00 40.28 749 PRO A CA 1
ATOM 5758 C C . PRO A 1 749 ? -5.221 45.379 37.562 1.00 40.28 749 PRO A C 1
ATOM 5760 O O . PRO A 1 749 ? -4.087 45.373 37.073 1.00 40.28 749 PRO A O 1
ATOM 5763 N N . GLU A 1 750 ? -5.942 46.496 37.690 1.00 28.06 750 GLU A N 1
ATOM 5764 C CA . GLU A 1 750 ? -5.355 47.807 37.416 1.00 28.06 750 GLU A CA 1
ATOM 5765 C C . GLU A 1 750 ? -4.088 47.980 38.273 1.00 28.06 750 GLU A C 1
ATOM 5767 O O . GLU A 1 750 ? -4.118 47.683 39.474 1.00 28.06 750 GLU A O 1
ATOM 5772 N N . PRO A 1 751 ? -2.960 48.450 37.710 1.00 28.44 751 PRO A N 1
ATOM 5773 C CA . PRO A 1 751 ? -1.852 48.879 38.544 1.00 28.44 751 PRO A CA 1
ATOM 5774 C C . PRO A 1 751 ? -2.363 49.997 39.456 1.00 28.44 751 PRO A C 1
ATOM 5776 O O . PRO A 1 751 ? -2.941 50.970 38.971 1.00 28.44 751 PRO A O 1
ATOM 5779 N N . ALA A 1 752 ? -2.169 49.835 40.770 1.00 26.59 752 ALA A N 1
ATOM 5780 C CA . ALA A 1 752 ? -2.556 50.823 41.769 1.00 26.59 752 ALA A CA 1
ATOM 5781 C C . ALA A 1 752 ? -2.138 52.220 41.298 1.00 26.59 752 ALA A C 1
ATOM 5783 O O . ALA A 1 752 ? -0.958 52.457 41.016 1.00 26.59 752 ALA A O 1
ATOM 5784 N N . GLN A 1 753 ? -3.111 53.125 41.167 1.00 25.55 753 GLN A N 1
ATOM 5785 C CA . GLN A 1 753 ? -2.823 54.497 40.782 1.00 25.55 753 GLN A CA 1
ATOM 5786 C C . GLN A 1 753 ? -1.777 55.075 41.743 1.00 25.55 753 GLN A C 1
ATOM 5788 O O . GLN A 1 753 ? -1.907 54.901 42.960 1.00 25.55 753 GLN A O 1
ATOM 5793 N N . PRO A 1 754 ? -0.739 55.767 41.245 1.00 29.22 754 PRO A N 1
ATOM 5794 C CA . PRO A 1 754 ? 0.122 56.523 42.129 1.00 29.22 754 PRO A CA 1
ATOM 5795 C C . PRO A 1 754 ? -0.751 57.566 42.829 1.00 29.22 754 PRO A C 1
ATOM 5797 O O . PRO A 1 754 ? -1.460 58.329 42.176 1.00 29.22 754 PRO A O 1
ATOM 5800 N N . VAL A 1 755 ? -0.713 57.580 44.161 1.00 27.70 755 VAL A N 1
ATOM 5801 C CA . VAL A 1 755 ? -1.314 58.637 44.975 1.00 27.70 755 VAL A CA 1
ATOM 5802 C C . VAL A 1 755 ? -0.657 59.954 44.567 1.00 27.70 755 VAL A C 1
ATOM 5804 O O . VAL A 1 755 ? 0.439 60.284 45.016 1.00 27.70 755 VAL A O 1
ATOM 5807 N N . THR A 1 756 ? -1.300 60.705 43.677 1.00 27.39 756 THR A N 1
ATOM 5808 C CA . THR A 1 756 ? -0.913 62.077 43.368 1.00 27.39 756 THR A CA 1
ATOM 5809 C C . THR A 1 756 ? -1.422 62.961 44.492 1.00 27.39 756 THR A C 1
ATOM 5811 O O . THR A 1 756 ? -2.595 63.329 44.563 1.00 27.39 756 THR A O 1
ATOM 5814 N N . THR A 1 757 ? -0.515 63.309 45.396 1.00 26.86 757 THR A N 1
ATOM 5815 C CA . THR A 1 757 ? -0.679 64.429 46.314 1.00 26.86 757 THR A CA 1
ATOM 5816 C C . THR A 1 757 ? -1.016 65.684 45.507 1.00 26.86 757 THR A C 1
ATOM 5818 O O . THR A 1 757 ? -0.320 66.044 44.557 1.00 26.86 757 THR A O 1
ATOM 5821 N N . LEU A 1 758 ? -2.104 66.346 45.893 1.00 28.09 758 LEU A N 1
ATOM 5822 C CA . LEU A 1 758 ? -2.543 67.642 45.386 1.00 28.09 758 LEU A CA 1
ATOM 5823 C C . LEU A 1 758 ? -1.390 68.658 45.340 1.00 28.09 758 LEU A C 1
ATOM 5825 O O . LEU A 1 758 ? -0.939 69.129 46.382 1.00 28.09 758 LEU A O 1
ATOM 5829 N N . VAL A 1 759 ? -1.018 69.105 44.139 1.00 29.25 759 VAL A N 1
ATOM 5830 C CA . VAL A 1 759 ? -0.471 70.452 43.936 1.00 29.25 759 VAL A CA 1
ATOM 5831 C C . VAL A 1 759 ? -1.283 71.147 42.845 1.00 29.25 759 VAL A C 1
ATOM 5833 O O . VAL A 1 759 ? -1.321 70.748 41.686 1.00 29.25 759 VAL A O 1
ATOM 5836 N N . ARG A 1 760 ? -1.985 72.192 43.284 1.00 31.61 760 ARG A N 1
ATOM 5837 C CA . ARG A 1 760 ? -2.792 73.151 42.519 1.00 31.61 760 ARG A CA 1
ATOM 5838 C C . ARG A 1 760 ? -1.996 73.775 41.364 1.00 31.61 760 ARG A C 1
ATOM 5840 O O . ARG A 1 760 ? -0.939 74.343 41.617 1.00 31.61 760 ARG A O 1
ATOM 5847 N N . ALA A 1 761 ? -2.596 73.883 40.178 1.00 25.38 761 ALA A N 1
ATOM 5848 C CA . ALA A 1 761 ? -2.381 75.035 39.297 1.00 25.38 761 ALA A CA 1
ATOM 5849 C C . ALA A 1 761 ? -3.582 75.256 38.363 1.00 25.38 761 ALA A C 1
ATOM 5851 O O . ALA A 1 761 ? -4.178 74.322 37.840 1.00 25.38 761 ALA A O 1
ATOM 5852 N N . ARG A 1 762 ? -3.966 76.527 38.231 1.00 27.27 762 ARG A N 1
ATOM 5853 C CA . ARG A 1 762 ? -5.154 77.043 37.542 1.00 27.27 762 ARG A CA 1
ATOM 5854 C C . ARG A 1 762 ? -5.043 76.968 36.009 1.00 27.27 762 ARG A C 1
ATOM 5856 O O . ARG A 1 762 ? -3.988 77.235 35.455 1.00 27.27 762 ARG A O 1
ATOM 5863 N N . SER A 1 763 ? -6.200 76.711 35.389 1.00 29.78 763 SER A N 1
ATOM 5864 C CA . SER A 1 763 ? -6.737 77.239 34.117 1.00 29.78 763 SER A CA 1
ATOM 5865 C C . SER A 1 763 ? -5.878 78.242 33.333 1.00 29.78 763 SER A C 1
ATOM 5867 O O . SER A 1 763 ? -5.544 79.287 33.887 1.00 29.78 763 SER A O 1
ATOM 5869 N N . LEU A 1 764 ? -5.771 78.043 32.008 1.00 28.73 764 LEU A N 1
ATOM 5870 C CA . LEU A 1 764 ? -6.075 79.081 31.005 1.00 28.73 764 LEU A CA 1
ATOM 5871 C C . LEU A 1 764 ? -6.292 78.509 29.588 1.00 28.73 764 LEU A C 1
ATOM 5873 O O . LEU A 1 764 ? -5.799 77.443 29.236 1.00 28.73 764 LEU A O 1
ATOM 5877 N N . ALA A 1 765 ? -7.110 79.254 28.842 1.00 28.27 765 ALA A N 1
ATOM 5878 C CA . ALA A 1 765 ? -7.798 78.971 27.587 1.00 28.27 765 ALA A CA 1
ATOM 5879 C C . ALA A 1 765 ? -6.914 78.754 26.342 1.00 28.27 765 ALA A C 1
ATOM 5881 O O . ALA A 1 765 ? -5.742 79.119 26.309 1.00 28.27 765 ALA A O 1
ATOM 5882 N N . GLY A 1 766 ? -7.529 78.194 25.293 1.00 27.38 766 GLY A N 1
ATOM 5883 C CA . GLY A 1 766 ? -6.907 77.939 23.993 1.00 27.38 766 GLY A CA 1
ATOM 5884 C C . GLY A 1 766 ? -7.006 79.068 22.961 1.00 27.38 766 GLY A C 1
ATOM 5885 O O . GLY A 1 766 ? -7.680 80.071 23.171 1.00 27.38 766 GLY A O 1
ATOM 5886 N N . ALA A 1 767 ? -6.349 78.839 21.817 1.00 27.81 767 ALA A N 1
ATOM 5887 C CA . ALA A 1 767 ? -6.628 79.387 20.482 1.00 27.81 767 ALA A CA 1
ATOM 5888 C C . ALA A 1 767 ? -5.819 78.594 19.409 1.00 27.81 767 ALA A C 1
ATOM 5890 O O . ALA A 1 767 ? -4.867 77.906 19.778 1.00 27.81 767 ALA A O 1
ATOM 5891 N N . PRO A 1 768 ? -6.188 78.632 18.106 1.00 47.88 768 PRO A N 1
ATOM 5892 C CA . PRO A 1 768 ? -5.960 77.533 17.151 1.00 47.88 768 PRO A CA 1
ATOM 5893 C C . PRO A 1 768 ? -4.954 77.833 16.013 1.00 47.88 768 PRO A C 1
ATOM 5895 O O . PRO A 1 768 ? -4.687 78.989 15.696 1.00 47.88 768 PRO A O 1
ATOM 5898 N N . GLY A 1 769 ? -4.467 76.794 15.311 1.00 26.78 769 GLY A N 1
ATOM 5899 C CA . GLY A 1 769 ? -3.613 76.936 14.117 1.00 26.78 769 GLY A CA 1
ATOM 5900 C C . GLY A 1 769 ? -3.600 75.704 13.193 1.00 26.78 769 GLY A C 1
ATOM 5901 O O . GLY A 1 769 ? -3.521 74.572 13.651 1.00 26.78 769 GLY A O 1
ATOM 5902 N N . LYS A 1 770 ? -3.728 75.957 11.885 1.00 27.16 770 LYS A N 1
ATOM 5903 C CA . LYS A 1 770 ? -4.002 75.048 10.747 1.00 27.16 770 LYS A CA 1
ATOM 5904 C C . LYS A 1 770 ? -2.731 74.392 10.117 1.00 27.16 770 LYS A C 1
ATOM 5906 O O . LYS A 1 770 ? -1.628 74.714 10.540 1.00 27.16 770 LYS A O 1
ATOM 5911 N N . PRO A 1 771 ? -2.869 73.480 9.117 1.00 46.59 771 PRO A N 1
ATOM 5912 C CA . PRO A 1 771 ? -1.965 72.346 8.838 1.00 46.59 771 PRO A CA 1
ATOM 5913 C C . PRO A 1 771 ? -1.067 72.525 7.597 1.00 46.59 771 PRO A C 1
ATOM 5915 O O . PRO A 1 771 ? -1.330 73.412 6.786 1.00 46.59 771 PRO A O 1
ATOM 5918 N N . HIS A 1 772 ? -0.105 71.615 7.353 1.00 26.22 772 HIS A N 1
ATOM 5919 C CA . HIS A 1 772 ? 0.571 71.491 6.047 1.00 26.22 772 HIS A CA 1
ATOM 5920 C C . HIS A 1 772 ? 0.803 70.047 5.552 1.00 26.22 772 HIS A C 1
ATOM 5922 O O . HIS A 1 772 ? 1.219 69.157 6.287 1.00 26.22 772 HIS A O 1
ATOM 5928 N N . ARG A 1 773 ? 0.486 69.875 4.259 1.00 26.88 773 ARG A N 1
ATOM 5929 C CA . ARG A 1 773 ? 0.582 68.705 3.362 1.00 26.88 773 ARG A CA 1
ATOM 5930 C C . ARG A 1 773 ? 1.981 68.575 2.741 1.00 26.88 773 ARG A C 1
ATOM 5932 O O . ARG A 1 773 ? 2.601 69.594 2.466 1.00 26.88 773 ARG A O 1
ATOM 5939 N N . SER A 1 774 ? 2.356 67.363 2.314 1.00 26.14 774 SER A N 1
ATOM 5940 C CA . SER A 1 774 ? 2.775 67.003 0.925 1.00 26.14 774 SER A CA 1
ATOM 5941 C C . SER A 1 774 ? 3.409 65.595 0.917 1.00 26.14 774 SER A C 1
ATOM 5943 O O . SER A 1 774 ? 4.235 65.278 1.757 1.00 26.14 774 SER A O 1
ATOM 5945 N N . HIS A 1 775 ? 2.830 64.608 0.224 1.00 27.14 775 HIS A N 1
ATOM 5946 C CA . HIS A 1 775 ? 2.955 64.249 -1.204 1.00 27.14 775 HIS A CA 1
ATOM 5947 C C . HIS A 1 775 ? 4.277 63.561 -1.621 1.00 27.14 775 HIS A C 1
ATOM 5949 O O . HIS A 1 775 ? 5.260 64.203 -1.952 1.00 27.14 775 HIS A O 1
ATOM 5955 N N . ILE A 1 776 ? 4.209 62.221 -1.674 1.00 31.11 776 ILE A N 1
ATOM 5956 C CA . ILE A 1 776 ? 4.502 61.318 -2.813 1.00 31.11 776 ILE A CA 1
ATOM 5957 C C . ILE A 1 776 ? 5.632 61.725 -3.785 1.00 31.11 776 ILE A C 1
ATOM 5959 O O . ILE A 1 776 ? 5.429 62.620 -4.604 1.00 31.11 776 ILE A O 1
ATOM 5963 N N . ARG A 1 777 ? 6.669 60.872 -3.922 1.00 25.42 777 ARG A N 1
ATOM 5964 C CA . ARG A 1 777 ? 7.089 60.360 -5.248 1.00 25.42 777 ARG A CA 1
ATOM 5965 C C . ARG A 1 777 ? 7.916 59.063 -5.216 1.00 25.42 777 ARG A C 1
ATOM 5967 O O . ARG A 1 777 ? 8.679 58.797 -4.302 1.00 25.42 777 ARG A O 1
ATOM 5974 N N . ARG A 1 778 ? 7.671 58.279 -6.271 1.00 27.86 778 ARG A N 1
ATOM 5975 C CA . ARG A 1 778 ? 8.141 56.939 -6.668 1.00 27.86 778 ARG A CA 1
ATOM 5976 C C . ARG A 1 778 ? 9.638 56.855 -7.020 1.00 27.86 778 ARG A C 1
ATOM 5978 O O . ARG A 1 778 ? 10.159 57.813 -7.577 1.00 27.86 778 ARG A O 1
ATOM 5985 N N . GLY A 1 779 ? 10.184 55.627 -6.998 1.00 26.67 779 GLY A N 1
ATOM 5986 C CA . GLY A 1 779 ? 10.881 55.081 -8.180 1.00 26.67 779 GLY A CA 1
ATOM 5987 C C . GLY A 1 779 ? 12.106 54.171 -7.970 1.00 26.67 779 GLY A C 1
ATOM 5988 O O . GLY A 1 779 ? 13.143 54.652 -7.551 1.00 26.67 779 GLY A O 1
ATOM 5989 N N . ASN A 1 780 ? 11.979 52.924 -8.460 1.00 28.08 780 ASN A N 1
ATOM 5990 C CA . ASN A 1 780 ? 12.995 51.993 -9.015 1.00 28.08 780 ASN A CA 1
ATOM 5991 C C . ASN A 1 780 ? 14.039 51.342 -8.068 1.00 28.08 780 ASN A C 1
ATOM 5993 O O . ASN A 1 780 ? 14.716 52.034 -7.331 1.00 28.08 780 ASN A O 1
ATOM 5997 N N . ARG A 1 781 ? 14.161 50.004 -7.932 1.00 27.20 781 ARG A N 1
ATOM 5998 C CA . ARG A 1 781 ? 14.435 48.864 -8.861 1.00 27.20 781 ARG A CA 1
ATOM 5999 C C . ARG A 1 781 ? 15.947 48.640 -9.111 1.00 27.20 781 ARG A C 1
ATOM 6001 O O . ARG A 1 781 ? 16.500 49.353 -9.937 1.00 27.20 781 ARG A O 1
ATOM 6008 N N . ARG A 1 782 ? 16.533 47.594 -8.490 1.00 28.52 782 ARG A N 1
ATOM 6009 C CA . ARG A 1 782 ? 17.412 46.523 -9.057 1.00 28.52 782 ARG A CA 1
ATOM 6010 C C . ARG A 1 782 ? 18.453 45.953 -8.067 1.00 28.52 782 ARG A C 1
ATOM 6012 O O . ARG A 1 782 ? 19.149 46.697 -7.394 1.00 28.52 782 ARG A O 1
ATOM 6019 N N . ASP A 1 783 ? 18.494 44.618 -8.065 1.00 28.62 783 ASP A N 1
ATOM 6020 C CA . ASP A 1 783 ? 19.574 43.633 -7.855 1.00 28.62 783 ASP A CA 1
ATOM 6021 C C . ASP A 1 783 ? 21.013 44.112 -7.585 1.00 28.62 783 ASP A C 1
ATOM 6023 O O . ASP A 1 783 ? 21.518 44.944 -8.329 1.00 28.62 783 ASP A O 1
ATOM 6027 N N . SER A 1 784 ? 21.734 43.431 -6.672 1.00 28.05 784 SER A N 1
ATOM 6028 C CA . SER A 1 784 ? 22.769 42.427 -7.031 1.00 28.05 784 SER A CA 1
ATOM 6029 C C . SER A 1 784 ? 23.673 41.986 -5.853 1.00 28.05 784 SER A C 1
ATOM 6031 O O . SER A 1 784 ? 24.232 42.830 -5.168 1.00 28.05 784 SER A O 1
ATOM 6033 N N . ARG A 1 785 ? 23.848 40.656 -5.726 1.00 28.45 785 ARG A N 1
ATOM 6034 C CA . ARG A 1 785 ? 25.082 39.854 -5.481 1.00 28.45 785 ARG A CA 1
ATOM 6035 C C . ARG A 1 785 ? 26.041 40.152 -4.295 1.00 28.45 785 ARG A C 1
ATOM 6037 O O . ARG A 1 785 ? 26.724 41.162 -4.275 1.00 28.45 785 ARG A O 1
ATOM 6044 N N . THR A 1 786 ? 26.133 39.146 -3.406 1.00 30.47 786 THR A N 1
ATOM 6045 C CA . THR A 1 786 ? 27.322 38.460 -2.812 1.00 30.47 786 THR A CA 1
ATOM 6046 C C . THR A 1 786 ? 28.677 39.176 -2.698 1.00 30.47 786 THR A C 1
ATOM 6048 O O . THR A 1 786 ? 29.201 39.589 -3.724 1.00 30.47 786 THR A O 1
ATOM 6051 N N . PHE A 1 787 ? 29.314 39.106 -1.513 1.00 27.47 787 PHE A N 1
ATOM 6052 C CA . PHE A 1 787 ? 30.644 38.494 -1.265 1.00 27.47 787 PHE A CA 1
ATOM 6053 C C . PHE A 1 787 ? 30.975 38.445 0.250 1.00 27.47 787 PHE A C 1
ATOM 6055 O O . PHE A 1 787 ? 30.643 39.376 0.983 1.00 27.47 787 PHE A O 1
ATOM 6062 N N . ASP A 1 788 ? 31.617 37.353 0.687 1.00 27.03 788 ASP A N 1
ATOM 6063 C CA . ASP A 1 788 ? 32.323 37.166 1.974 1.00 27.03 788 ASP A CA 1
ATOM 6064 C C . ASP A 1 788 ? 33.474 38.198 2.130 1.00 27.03 788 ASP A C 1
ATOM 6066 O O . ASP A 1 788 ? 33.966 38.708 1.129 1.00 27.03 788 ASP A O 1
ATOM 6070 N N . THR A 1 789 ? 34.010 38.588 3.297 1.00 27.44 789 THR A N 1
ATOM 6071 C CA . THR A 1 789 ? 34.812 37.789 4.253 1.00 27.44 789 THR A CA 1
ATOM 6072 C C . THR A 1 789 ? 35.247 38.646 5.473 1.00 27.44 789 THR A C 1
ATOM 6074 O O . THR A 1 789 ? 35.502 39.835 5.316 1.00 27.44 789 THR A O 1
ATOM 6077 N N . ALA A 1 790 ? 35.398 37.968 6.623 1.00 25.31 790 ALA A N 1
ATOM 6078 C CA . ALA A 1 790 ? 36.438 38.040 7.677 1.00 25.31 790 ALA A CA 1
ATOM 6079 C C . ALA A 1 790 ? 36.697 39.266 8.613 1.00 25.31 790 ALA A C 1
ATOM 6081 O O . ALA A 1 790 ? 36.895 40.398 8.189 1.00 25.31 790 ALA A O 1
ATOM 6082 N N . ASP A 1 791 ? 36.841 38.886 9.898 1.00 25.41 791 ASP A N 1
ATOM 6083 C CA . ASP A 1 791 ? 37.684 39.390 11.006 1.00 25.41 791 ASP A CA 1
ATOM 6084 C C . ASP A 1 791 ? 37.246 40.525 11.980 1.00 25.41 791 ASP A C 1
ATOM 6086 O O . ASP A 1 791 ? 37.117 41.701 11.657 1.00 25.41 791 ASP A O 1
ATOM 6090 N N . THR A 1 792 ? 37.091 40.092 13.246 1.00 28.19 792 THR A N 1
ATOM 6091 C CA . THR A 1 792 ? 37.052 40.758 14.580 1.00 28.19 792 THR A CA 1
ATOM 6092 C C . THR A 1 792 ? 38.222 41.746 14.853 1.00 28.19 792 THR A C 1
ATOM 6094 O O . THR A 1 792 ? 39.217 41.631 14.142 1.00 28.19 792 THR A O 1
ATOM 6097 N N . PRO A 1 793 ? 38.234 42.635 15.900 1.00 31.12 793 PRO A N 1
ATOM 6098 C CA . PRO A 1 793 ? 37.698 42.451 17.264 1.00 31.12 793 PRO A CA 1
ATOM 6099 C C . PRO A 1 793 ? 37.027 43.676 17.955 1.00 31.12 793 PRO A C 1
ATOM 6101 O O . PRO A 1 793 ? 36.859 44.759 17.408 1.00 31.12 793 PRO A O 1
ATOM 6104 N N . MET A 1 794 ? 36.616 43.414 19.198 1.00 29.67 794 MET A N 1
ATOM 6105 C CA . MET A 1 794 ? 35.786 44.154 20.160 1.00 29.67 794 MET A CA 1
ATOM 6106 C C . MET A 1 794 ? 36.472 45.368 20.836 1.00 29.67 794 MET A C 1
ATOM 6108 O O . MET A 1 794 ? 37.654 45.294 21.165 1.00 29.67 794 MET A O 1
ATOM 6112 N N . SER A 1 795 ? 35.705 46.416 21.184 1.00 22.22 795 SER A N 1
ATOM 6113 C CA . SER A 1 795 ? 36.011 47.345 22.294 1.00 22.22 795 SER A CA 1
ATOM 6114 C C . SER A 1 795 ? 34.736 47.933 22.947 1.00 22.22 795 SER A C 1
ATOM 6116 O O . SER A 1 795 ? 33.849 48.463 22.283 1.00 22.22 795 SER A O 1
ATOM 6118 N N . THR A 1 796 ? 34.635 47.781 24.272 1.00 29.25 796 THR A N 1
ATOM 6119 C CA . THR A 1 796 ? 33.637 48.341 25.226 1.00 29.25 796 THR A CA 1
ATOM 6120 C C . THR A 1 796 ? 34.117 49.693 25.809 1.00 29.25 796 THR A C 1
ATOM 6122 O O . THR A 1 796 ? 35.316 49.953 25.673 1.00 29.25 796 THR A O 1
ATOM 6125 N N . PRO A 1 797 ? 33.286 50.546 26.479 1.00 33.69 797 PRO A N 1
ATOM 6126 C CA . PRO A 1 797 ? 33.021 50.408 27.940 1.00 33.69 797 PRO A CA 1
ATOM 6127 C C . PRO A 1 797 ? 31.679 50.969 28.527 1.00 33.69 797 PRO A C 1
ATOM 6129 O O . PRO A 1 797 ? 31.113 51.917 27.999 1.00 33.69 797 PRO A O 1
ATOM 6132 N N . GLU A 1 798 ? 31.252 50.348 29.655 1.00 25.05 798 GLU A N 1
ATOM 6133 C CA . GLU A 1 798 ? 30.747 50.867 30.976 1.00 25.05 798 GLU A CA 1
ATOM 6134 C C . GLU A 1 798 ? 29.662 51.977 31.081 1.00 25.05 798 GLU A C 1
ATOM 6136 O O . GLU A 1 798 ? 29.577 52.836 30.221 1.00 25.05 798 GLU A O 1
ATOM 6141 N N . ARG A 1 799 ? 28.828 52.181 32.128 1.00 25.56 799 ARG A N 1
ATOM 6142 C CA . ARG A 1 799 ? 28.359 51.634 33.449 1.00 25.56 799 ARG A CA 1
ATOM 6143 C C . ARG A 1 799 ? 27.173 52.586 33.841 1.00 25.56 799 ARG A C 1
ATOM 6145 O O . ARG A 1 799 ? 27.123 53.690 33.319 1.00 25.56 799 ARG A O 1
ATOM 6152 N N . GLY A 1 800 ? 26.206 52.348 34.735 1.00 20.67 800 GLY A N 1
ATOM 6153 C CA . GLY A 1 800 ? 25.996 51.354 35.785 1.00 20.67 800 GLY A CA 1
ATOM 6154 C C . GLY A 1 800 ? 24.712 51.633 36.610 1.00 20.67 800 GLY A C 1
ATOM 6155 O O . GLY A 1 800 ? 23.836 52.371 36.166 1.00 20.67 800 GLY A O 1
ATOM 6156 N N . ALA A 1 801 ? 24.699 51.062 37.825 1.00 21.48 801 ALA A N 1
ATOM 6157 C CA . ALA A 1 801 ? 23.805 51.257 38.986 1.00 21.48 801 ALA A CA 1
ATOM 6158 C C . ALA A 1 801 ? 22.570 50.329 39.169 1.00 21.48 801 ALA A C 1
ATOM 6160 O O . ALA A 1 801 ? 21.488 50.549 38.637 1.00 21.48 801 ALA A O 1
ATOM 6161 N N . THR A 1 802 ? 22.758 49.323 40.033 1.00 23.06 802 THR A N 1
ATOM 6162 C CA . THR A 1 802 ? 21.796 48.696 40.984 1.00 23.06 802 THR A CA 1
ATOM 6163 C C . THR A 1 802 ? 21.898 49.425 42.356 1.00 23.06 802 THR A C 1
ATOM 6165 O O . THR A 1 802 ? 22.811 50.252 42.441 1.00 23.06 802 THR A O 1
ATOM 6168 N N . PRO A 1 803 ? 21.133 49.146 43.456 1.00 33.38 803 PRO A N 1
ATOM 6169 C CA . PRO A 1 803 ? 20.364 47.922 43.805 1.00 33.38 803 PRO A CA 1
ATOM 6170 C C . PRO A 1 803 ? 19.055 48.126 44.629 1.00 33.38 803 PRO A C 1
ATOM 6172 O O . PRO A 1 803 ? 18.708 49.249 44.954 1.00 33.38 803 PRO A O 1
ATOM 6175 N N . PHE A 1 804 ? 18.342 47.041 44.988 1.00 20.89 804 PHE A N 1
ATOM 6176 C CA . PHE A 1 804 ? 17.918 46.723 46.375 1.00 20.89 804 PHE A CA 1
ATOM 6177 C C . PHE A 1 804 ? 17.327 45.296 46.467 1.00 20.89 804 PHE A C 1
ATOM 6179 O O . PHE A 1 804 ? 16.531 44.876 45.632 1.00 20.89 804 PHE A O 1
ATOM 6186 N N . SER A 1 805 ? 17.777 44.557 47.482 1.00 22.03 805 SER A N 1
ATOM 6187 C CA . SER A 1 805 ? 17.475 43.163 47.849 1.00 22.03 805 SER A CA 1
ATOM 6188 C C . SER A 1 805 ? 16.583 43.100 49.093 1.00 22.03 805 SER A C 1
ATOM 6190 O O . SER A 1 805 ? 16.684 44.023 49.889 1.00 22.03 805 SER A O 1
ATOM 6192 N N . TYR A 1 806 ? 15.869 41.992 49.345 1.00 21.69 806 TYR A N 1
ATOM 6193 C CA . TYR A 1 806 ? 15.837 41.342 50.672 1.00 21.69 806 TYR A CA 1
ATOM 6194 C C . TYR A 1 806 ? 15.421 39.861 50.591 1.00 21.69 806 TYR A C 1
ATOM 6196 O O . TYR A 1 806 ? 14.801 39.418 49.628 1.00 21.69 806 TYR A O 1
ATOM 6204 N N . SER A 1 807 ? 15.896 39.134 51.597 1.00 20.80 807 SER A N 1
ATOM 6205 C CA . SER A 1 807 ? 16.142 37.700 51.755 1.00 20.80 807 SER A CA 1
ATOM 6206 C C . SER A 1 807 ? 14.979 36.891 52.348 1.00 20.80 807 SER A C 1
ATOM 6208 O O . SER A 1 807 ? 14.090 37.441 52.989 1.00 20.80 807 SER A O 1
ATOM 6210 N N . TYR A 1 808 ? 15.053 35.572 52.146 1.00 23.06 808 TYR A N 1
ATOM 6211 C CA . TYR A 1 808 ? 14.224 34.517 52.744 1.00 23.06 808 TYR A CA 1
ATOM 6212 C C . TYR A 1 808 ? 14.745 34.125 54.137 1.00 23.06 808 TYR A C 1
ATOM 6214 O O . TYR A 1 808 ? 15.959 34.089 54.322 1.00 23.06 808 TYR A O 1
ATOM 6222 N N . ASP A 1 809 ? 13.842 33.732 55.037 1.00 21.91 809 ASP A N 1
ATOM 6223 C CA . ASP A 1 809 ? 14.130 32.873 56.194 1.00 21.91 809 ASP A CA 1
ATOM 6224 C C . ASP A 1 809 ? 13.107 31.725 56.210 1.00 21.91 809 ASP A C 1
ATOM 6226 O O . ASP A 1 809 ? 11.938 31.925 55.870 1.00 21.91 809 ASP A O 1
ATOM 6230 N N . GLY A 1 810 ? 13.587 30.511 56.489 1.00 23.44 810 GLY A N 1
ATOM 6231 C CA . GLY A 1 810 ? 12.867 29.251 56.288 1.00 23.44 810 GLY A CA 1
ATOM 6232 C C . GLY A 1 810 ? 12.081 28.735 57.494 1.00 23.44 810 GLY A C 1
ATOM 6233 O O . GLY A 1 810 ? 12.072 29.361 58.548 1.00 23.44 810 GLY A O 1
ATOM 6234 N N . LEU A 1 811 ? 11.442 27.573 57.301 1.00 22.95 811 LEU A N 1
ATOM 6235 C CA . LEU A 1 811 ? 11.356 26.424 58.217 1.00 22.95 811 LEU A CA 1
ATOM 6236 C C . LEU A 1 811 ? 10.621 25.264 57.509 1.00 22.95 811 LEU A C 1
ATOM 6238 O O . LEU A 1 811 ? 9.684 25.485 56.743 1.00 22.95 811 LEU A O 1
ATOM 6242 N N . GLU A 1 812 ? 11.129 24.055 57.734 1.00 25.02 812 GLU A N 1
ATOM 6243 C CA . GLU A 1 812 ? 10.675 22.753 57.227 1.00 25.02 812 GLU A CA 1
ATOM 6244 C C . GLU A 1 812 ? 9.376 22.287 57.916 1.00 25.02 812 GLU A C 1
ATOM 6246 O O . GLU A 1 812 ? 9.178 22.607 59.085 1.00 25.02 812 GLU A O 1
ATOM 6251 N N . ASP A 1 813 ? 8.516 21.535 57.207 1.00 22.48 813 ASP A N 1
ATOM 6252 C CA . ASP A 1 813 ? 7.948 20.255 57.682 1.00 22.48 813 ASP A CA 1
ATOM 6253 C C . ASP A 1 813 ? 7.076 19.542 56.616 1.00 22.48 813 ASP A C 1
ATOM 6255 O O . ASP A 1 813 ? 6.644 20.121 55.619 1.00 22.48 813 ASP A O 1
ATOM 6259 N N . GLU A 1 814 ? 6.911 18.238 56.840 1.00 23.48 814 GLU A N 1
ATOM 6260 C CA . GLU A 1 814 ? 6.562 17.127 55.945 1.00 23.48 814 GLU A CA 1
ATOM 6261 C C . GLU A 1 814 ? 5.095 16.993 55.441 1.00 23.48 814 GLU A C 1
ATOM 6263 O O . GLU A 1 814 ? 4.144 17.492 56.036 1.00 23.48 814 GLU A O 1
ATOM 6268 N N . ASN A 1 815 ? 4.960 16.116 54.427 1.00 22.41 815 ASN A N 1
ATOM 6269 C CA . ASN A 1 815 ? 3.848 15.197 54.093 1.00 22.41 815 ASN A CA 1
ATOM 6270 C C . ASN A 1 815 ? 2.725 15.597 53.099 1.00 22.41 815 ASN A C 1
ATOM 6272 O O . ASN A 1 815 ? 1.941 16.518 53.295 1.00 22.41 815 ASN A O 1
ATOM 6276 N N . ASP A 1 816 ? 2.643 14.754 52.056 1.00 24.58 816 ASP A N 1
ATOM 6277 C CA . ASP A 1 816 ? 1.480 14.262 51.301 1.00 24.58 816 ASP A CA 1
ATOM 6278 C C . ASP A 1 816 ? 0.435 15.235 50.722 1.00 24.58 816 ASP A C 1
ATOM 6280 O O . ASP A 1 816 ? -0.582 15.536 51.338 1.00 24.58 816 ASP A O 1
ATOM 6284 N N . ALA A 1 817 ? 0.596 15.552 49.427 1.00 23.12 817 ALA A N 1
ATOM 6285 C CA . ALA A 1 817 ? -0.495 15.566 48.438 1.00 23.12 817 ALA A CA 1
ATOM 6286 C C . ALA A 1 817 ? 0.069 15.701 47.007 1.00 23.12 817 ALA A C 1
ATOM 6288 O O . ALA A 1 817 ? 0.316 16.799 46.505 1.00 23.12 817 ALA A O 1
ATOM 6289 N N . ILE A 1 818 ? 0.244 14.577 46.304 1.00 29.67 818 ILE A N 1
ATOM 6290 C CA . ILE A 1 818 ? 0.426 14.588 44.847 1.00 29.67 818 ILE A CA 1
ATOM 6291 C C . ILE A 1 818 ? -0.946 14.855 44.221 1.00 29.67 818 ILE A C 1
ATOM 6293 O O . ILE A 1 818 ? -1.796 13.971 44.183 1.00 29.67 818 ILE A O 1
ATOM 6297 N N . GLY A 1 819 ? -1.149 16.072 43.712 1.00 32.78 819 GLY A N 1
ATOM 6298 C CA . GLY A 1 819 ? -2.246 16.362 42.789 1.00 32.78 819 GLY A CA 1
ATOM 6299 C C . GLY A 1 819 ? -3.001 17.659 43.046 1.00 32.78 819 GLY A C 1
ATOM 6300 O O . GLY A 1 819 ? -4.161 17.600 43.416 1.00 32.78 819 GLY A O 1
ATOM 6301 N N . SER A 1 820 ? -2.389 18.813 42.765 1.00 31.05 820 SER A N 1
ATOM 6302 C CA . SER A 1 820 ? -3.074 20.015 42.250 1.00 31.05 820 SER A CA 1
ATOM 6303 C C . SER A 1 820 ? -2.137 21.223 42.285 1.00 31.05 820 SER A C 1
ATOM 6305 O O . SER A 1 820 ? -1.967 21.852 43.324 1.00 31.05 820 SER A O 1
ATOM 6307 N N . SER A 1 821 ? -1.569 21.608 41.145 1.00 23.11 821 SER A N 1
ATOM 6308 C CA . SER A 1 821 ? -1.022 22.964 40.978 1.00 23.11 821 SER A CA 1
ATOM 6309 C C . SER A 1 821 ? -1.079 23.427 39.520 1.00 23.11 821 SER A C 1
ATOM 6311 O O . SER A 1 821 ? -0.195 24.100 39.002 1.00 23.11 821 SER A O 1
ATOM 6313 N N . ASN A 1 822 ? -2.204 23.143 38.856 1.00 24.39 822 ASN A N 1
ATOM 6314 C CA . ASN A 1 822 ? -2.750 24.169 37.974 1.00 24.39 822 ASN A CA 1
ATOM 6315 C C . ASN A 1 822 ? -3.169 25.293 38.913 1.00 24.39 822 ASN A C 1
ATOM 6317 O O . ASN A 1 822 ? -3.928 25.011 39.838 1.00 24.39 822 ASN A O 1
ATOM 6321 N N . ILE A 1 823 ? -2.682 26.521 38.727 1.00 24.72 823 ILE A N 1
ATOM 6322 C CA . ILE A 1 823 ? -3.235 27.674 39.445 1.00 24.72 823 ILE A CA 1
ATOM 6323 C C . ILE A 1 823 ? -4.757 27.560 39.355 1.00 24.72 823 ILE A C 1
ATOM 6325 O O . ILE A 1 823 ? -5.332 27.580 38.262 1.00 24.72 823 ILE A O 1
ATOM 6329 N N . SER A 1 824 ? -5.374 27.336 40.514 1.00 22.00 824 SER A N 1
ATOM 6330 C CA . SER A 1 824 ? -6.810 27.252 40.680 1.00 22.00 824 SER A CA 1
ATOM 6331 C C . SER A 1 824 ? -7.368 28.637 40.387 1.00 22.00 824 SER A C 1
ATOM 6333 O O . SER A 1 824 ? -7.515 29.457 41.285 1.00 22.00 824 SER A O 1
ATOM 6335 N N . TYR A 1 825 ? -7.671 28.921 39.121 1.00 27.61 825 TYR A N 1
ATOM 6336 C CA . TYR A 1 825 ? -8.687 29.912 38.796 1.00 27.61 825 TYR A CA 1
ATOM 6337 C C . TYR A 1 825 ? -10.031 29.253 39.071 1.00 27.61 825 TYR A C 1
ATOM 6339 O O . TYR A 1 825 ? -10.694 28.695 38.196 1.00 27.61 825 TYR A O 1
ATOM 6347 N N . THR A 1 826 ? -10.388 29.248 40.347 1.00 25.17 826 THR A N 1
ATOM 6348 C CA . THR A 1 826 ? -11.743 28.967 40.785 1.00 25.17 826 THR A CA 1
ATOM 6349 C C . THR A 1 826 ? -12.601 30.096 40.211 1.00 25.17 826 THR A C 1
ATOM 6351 O O . THR A 1 826 ? -12.382 31.254 40.565 1.00 25.17 826 THR A O 1
ATOM 6354 N N . LYS A 1 827 ? -13.560 29.782 39.325 1.00 36.16 827 LYS A N 1
ATOM 6355 C CA . LYS A 1 827 ? -14.646 30.681 38.861 1.00 36.16 827 LYS A CA 1
ATOM 6356 C C . LYS A 1 827 ? -15.590 31.035 40.037 1.00 36.16 827 LYS A C 1
ATOM 6358 O O . LYS A 1 827 ? -16.781 30.758 40.015 1.00 36.16 827 LYS A O 1
ATOM 6363 N N . GLY A 1 828 ? -15.016 31.526 41.132 1.00 32.56 828 GLY A N 1
ATOM 6364 C CA . GLY A 1 828 ? -15.658 31.719 42.432 1.00 32.56 828 GLY A CA 1
ATOM 6365 C C . GLY A 1 828 ? -15.061 32.857 43.265 1.00 32.56 828 GLY A C 1
ATOM 6366 O O . GLY A 1 828 ? -15.542 33.099 44.367 1.00 32.56 828 GLY A O 1
ATOM 6367 N N . ALA A 1 829 ? -14.053 33.582 42.763 1.00 34.12 829 ALA A N 1
ATOM 6368 C CA . ALA A 1 829 ? -13.824 34.948 43.229 1.00 34.12 829 ALA A CA 1
ATOM 6369 C C . ALA A 1 829 ? -14.941 35.826 42.646 1.00 34.12 829 ALA A C 1
ATOM 6371 O O . ALA A 1 829 ? -15.350 35.592 41.514 1.00 34.12 829 ALA A O 1
ATOM 6372 N N . VAL A 1 830 ? -15.459 36.786 43.414 1.00 44.91 830 VAL A N 1
ATOM 6373 C CA . VAL A 1 830 ? -16.553 37.685 43.007 1.00 44.91 830 VAL A CA 1
ATOM 6374 C C . VAL A 1 830 ? -16.153 38.430 41.725 1.00 44.91 830 VAL A C 1
ATOM 6376 O O . VAL A 1 830 ? -15.460 39.444 41.773 1.00 44.91 830 VAL A O 1
ATOM 6379 N N . GLU A 1 831 ? -16.524 37.890 40.565 1.00 61.56 831 GLU A N 1
ATOM 6380 C CA . GLU A 1 831 ? -16.277 38.520 39.273 1.00 61.56 831 GLU A CA 1
ATOM 6381 C C . GLU A 1 831 ? -17.266 39.675 39.119 1.00 61.56 831 GLU A C 1
ATOM 6383 O O . GLU A 1 831 ? -18.480 39.478 39.143 1.00 61.56 831 GLU A O 1
ATOM 6388 N N . VAL A 1 832 ? -16.749 40.896 38.985 1.00 74.44 832 VAL A N 1
ATOM 6389 C CA . VAL A 1 832 ? -17.580 42.076 38.730 1.00 74.44 832 VAL A CA 1
ATOM 6390 C C . VAL A 1 832 ? -18.191 41.940 37.327 1.00 74.44 832 VAL A C 1
ATOM 6392 O O . VAL A 1 832 ? -17.422 41.760 36.372 1.00 74.44 832 VAL A O 1
ATOM 6395 N N . PRO A 1 833 ? -19.531 42.010 37.181 1.00 81.00 833 PRO A N 1
ATOM 6396 C CA . PRO A 1 833 ? -20.193 42.019 35.879 1.00 81.00 833 PRO A CA 1
ATOM 6397 C C . PRO A 1 833 ? -19.664 43.129 34.967 1.00 81.00 833 PRO A C 1
ATOM 6399 O O . PRO A 1 833 ? -19.156 44.149 35.437 1.00 81.00 833 PRO A O 1
ATOM 6402 N N . LEU A 1 834 ? -19.797 42.948 33.653 1.00 84.00 834 LEU A N 1
ATOM 6403 C CA . LEU A 1 834 ? -19.528 44.030 32.707 1.00 84.00 834 LEU A CA 1
ATOM 6404 C C . LEU A 1 834 ? -20.459 45.227 32.959 1.00 84.00 834 LEU A C 1
ATOM 6406 O O . LEU A 1 834 ? -21.601 45.069 33.383 1.00 84.00 834 LEU A O 1
ATOM 6410 N N . GLU A 1 835 ? -19.965 46.431 32.665 1.00 84.00 835 GLU A N 1
ATOM 6411 C CA . GLU A 1 835 ? -20.698 47.695 32.849 1.00 84.00 835 GLU A CA 1
ATOM 6412 C C . GLU A 1 835 ? -21.993 47.797 32.021 1.00 84.00 835 GLU A C 1
ATOM 6414 O O . GLU A 1 835 ? -22.880 48.581 32.352 1.00 84.00 835 GLU A O 1
ATOM 6419 N N . ALA A 1 836 ? -22.101 47.008 30.952 1.00 86.25 836 ALA A N 1
ATOM 6420 C CA . ALA A 1 836 ? -23.287 46.833 30.123 1.00 86.25 836 ALA A CA 1
ATOM 6421 C C . ALA A 1 836 ? -23.223 45.464 29.423 1.00 86.25 836 ALA A C 1
ATOM 6423 O O . ALA A 1 836 ? -22.153 44.849 29.344 1.00 86.25 836 ALA A O 1
ATOM 6424 N N . ARG A 1 837 ? -24.361 44.984 28.902 1.00 89.81 837 ARG A N 1
ATOM 6425 C CA . ARG A 1 837 ? -24.426 43.724 28.144 1.00 89.81 837 ARG A CA 1
ATOM 6426 C C . ARG A 1 837 ? -23.619 43.835 26.851 1.00 89.81 837 ARG A C 1
ATOM 6428 O O . ARG A 1 837 ? -23.507 44.913 26.268 1.00 89.81 837 ARG A O 1
ATOM 6435 N N . ILE A 1 838 ? -23.061 42.713 26.400 1.00 91.44 838 ILE A N 1
ATOM 6436 C CA . ILE A 1 838 ? -22.406 42.637 25.093 1.00 91.44 838 ILE A CA 1
ATOM 6437 C C . ILE A 1 838 ? -23.497 42.646 24.018 1.00 91.44 838 ILE A C 1
ATOM 6439 O O . ILE A 1 838 ? -24.334 41.752 23.968 1.00 91.44 838 ILE A O 1
ATOM 6443 N N . GLU A 1 839 ? -23.467 43.659 23.156 1.00 88.56 839 GLU A N 1
ATOM 6444 C CA . GLU A 1 839 ? -24.343 43.784 21.988 1.00 88.56 839 GLU A CA 1
ATOM 6445 C C . GLU A 1 839 ? -23.835 42.893 20.844 1.00 88.56 839 GLU A C 1
ATOM 6447 O O . GLU A 1 839 ? -24.603 42.212 20.163 1.00 88.56 839 GLU A O 1
ATOM 6452 N N . LYS A 1 840 ? -22.515 42.900 20.615 1.00 88.00 840 LYS A N 1
ATOM 6453 C CA . LYS A 1 840 ? -21.889 42.228 19.472 1.00 88.00 840 LYS A CA 1
ATOM 6454 C C . LYS A 1 840 ? -20.446 41.833 19.766 1.00 88.00 840 LYS A C 1
ATOM 6456 O O . LYS A 1 840 ? -19.666 42.645 20.263 1.00 88.00 840 LYS A O 1
ATOM 6461 N N . LEU A 1 841 ? -20.061 40.633 19.336 1.00 91.94 841 LEU A N 1
ATOM 6462 C CA . LEU A 1 841 ? -18.669 40.189 19.277 1.00 91.94 841 LEU A CA 1
ATOM 6463 C C . LEU A 1 841 ? -18.222 40.035 17.822 1.00 91.94 841 LEU A C 1
ATOM 6465 O O . LEU A 1 841 ? -18.963 39.510 16.996 1.00 91.94 841 LEU A O 1
ATOM 6469 N N . PHE A 1 842 ? -17.012 40.482 17.499 1.00 90.19 842 PHE A N 1
ATOM 6470 C CA . PHE A 1 842 ? -16.454 40.385 16.153 1.00 90.19 842 PHE A CA 1
ATOM 6471 C C . PHE A 1 842 ? -14.938 40.210 16.174 1.00 90.19 842 PHE A C 1
ATOM 6473 O O . PHE A 1 842 ? -14.254 40.558 17.139 1.00 90.19 842 PHE A O 1
ATOM 6480 N N . TYR A 1 843 ? -14.398 39.684 15.077 1.00 88.56 843 TYR A N 1
ATOM 6481 C CA . TYR A 1 843 ? -12.959 39.597 14.879 1.00 88.56 843 TYR A CA 1
ATOM 6482 C C . TYR A 1 843 ? -12.382 40.938 14.436 1.00 88.56 843 TYR A C 1
ATOM 6484 O O . TYR A 1 843 ? -12.976 41.640 13.619 1.00 88.56 843 TYR A O 1
ATOM 6492 N N . ILE A 1 844 ? -11.187 41.267 14.921 1.00 86.50 844 ILE A N 1
ATOM 6493 C CA . ILE A 1 844 ? -10.417 42.430 14.478 1.00 86.50 844 ILE A CA 1
ATOM 6494 C C . ILE A 1 844 ? -9.027 42.027 13.982 1.00 86.50 844 ILE A C 1
ATOM 6496 O O . ILE A 1 844 ? -8.443 41.029 14.415 1.00 86.50 844 ILE A O 1
ATOM 6500 N N . ASN A 1 845 ? -8.481 42.824 13.064 1.00 82.19 845 ASN A N 1
ATOM 6501 C CA . ASN A 1 845 ? -7.082 42.723 12.653 1.00 82.19 845 ASN A CA 1
ATOM 6502 C C . ASN A 1 845 ? -6.148 43.503 13.603 1.00 82.19 845 ASN A C 1
ATOM 6504 O O . ASN A 1 845 ? -6.588 44.222 14.498 1.00 82.19 845 ASN A O 1
ATOM 6508 N N . LEU A 1 846 ? -4.838 43.421 13.353 1.00 73.75 846 LEU A N 1
ATOM 6509 C CA . LEU A 1 846 ? -3.800 44.168 14.084 1.00 73.75 846 LEU A CA 1
ATOM 6510 C C . LEU A 1 846 ? -3.985 45.698 14.102 1.00 73.75 846 LEU A C 1
ATOM 6512 O O . LEU A 1 846 ? -3.385 46.365 14.938 1.00 73.75 846 LEU A O 1
ATOM 6516 N N . TYR A 1 847 ? -4.777 46.258 13.186 1.00 77.94 847 TYR A N 1
ATOM 6517 C CA . TYR A 1 847 ? -5.064 47.693 13.101 1.00 77.94 847 TYR A CA 1
ATOM 6518 C C . TYR A 1 847 ? -6.354 48.087 13.837 1.00 77.94 847 TYR A C 1
ATOM 6520 O O . TYR A 1 847 ? -6.777 49.237 13.741 1.00 77.94 847 TYR A O 1
ATOM 6528 N N . GLY A 1 848 ? -6.999 47.151 14.542 1.00 79.12 848 GLY A N 1
ATOM 6529 C CA . GLY A 1 848 ? -8.252 47.396 15.259 1.00 79.12 848 GLY A CA 1
ATOM 6530 C C . GLY A 1 848 ? -9.493 47.449 14.365 1.00 79.12 848 GLY A C 1
ATOM 6531 O O . GLY A 1 848 ? -10.553 47.873 14.818 1.00 79.12 848 GLY A O 1
ATOM 6532 N N . GLN A 1 849 ? -9.381 47.050 13.096 1.00 82.62 849 GLN A N 1
ATOM 6533 C CA . GLN A 1 849 ? -10.504 47.050 12.158 1.00 82.62 849 GLN A CA 1
ATOM 6534 C C . GLN A 1 849 ? -11.244 45.717 12.211 1.00 82.62 849 GLN A C 1
ATOM 6536 O O . GLN A 1 849 ? -10.600 44.667 12.211 1.00 82.62 849 GLN A O 1
ATOM 6541 N N . GLU A 1 850 ? -12.578 45.770 12.195 1.00 86.88 850 GLU A N 1
ATOM 6542 C CA . GLU A 1 850 ? -13.436 44.589 12.089 1.00 86.88 850 GLU A CA 1
ATOM 6543 C C . GLU A 1 850 ? -13.138 43.809 10.799 1.00 86.88 850 GLU A C 1
ATOM 6545 O O . GLU A 1 850 ? -13.019 44.380 9.711 1.00 86.88 850 GLU A O 1
ATOM 6550 N N . ILE A 1 851 ? -13.010 42.493 10.933 1.00 85.44 851 ILE A N 1
ATOM 6551 C CA . ILE A 1 851 ? -12.788 41.555 9.839 1.00 85.44 851 ILE A CA 1
ATOM 6552 C C . ILE A 1 851 ? -13.800 40.416 9.905 1.00 85.44 851 ILE A C 1
ATOM 6554 O O . ILE A 1 851 ? -14.337 40.086 10.957 1.00 85.44 851 ILE A O 1
ATOM 6558 N N . PHE A 1 852 ? -14.006 39.775 8.758 1.00 83.62 852 PHE A N 1
ATOM 6559 C CA . PHE A 1 852 ? -14.952 38.678 8.593 1.00 83.62 852 PHE A CA 1
ATOM 6560 C C . PHE A 1 852 ? -14.207 37.455 8.052 1.00 83.62 852 PHE A C 1
ATOM 6562 O O . PHE A 1 852 ? -14.132 37.276 6.830 1.00 83.62 852 PHE A O 1
ATOM 6569 N N . PRO A 1 853 ? -13.561 36.674 8.928 1.00 82.06 853 PRO A N 1
ATOM 6570 C CA . PRO A 1 853 ? -12.758 35.550 8.491 1.00 82.06 853 PRO A CA 1
ATOM 6571 C C . PRO A 1 853 ? -13.630 34.437 7.897 1.00 82.06 853 PRO A C 1
ATOM 6573 O O . PRO A 1 853 ? -14.795 34.259 8.260 1.00 82.06 853 PRO A O 1
ATOM 6576 N N . MET A 1 854 ? -13.041 33.700 6.955 1.00 82.75 854 MET A N 1
ATOM 6577 C CA . MET A 1 854 ? -13.609 32.449 6.462 1.00 82.75 854 MET A CA 1
ATOM 6578 C C . MET A 1 854 ? -13.275 31.329 7.457 1.00 82.75 854 MET A C 1
ATOM 6580 O O . MET A 1 854 ? -12.156 31.324 7.990 1.00 82.75 854 MET A O 1
ATOM 6584 N N . PRO A 1 855 ? -14.204 30.393 7.703 1.00 84.62 855 PRO A N 1
ATOM 6585 C CA . PRO A 1 855 ? -13.917 29.209 8.501 1.00 84.62 855 PRO A CA 1
ATOM 6586 C C . PRO A 1 855 ? -12.895 28.305 7.798 1.00 84.62 855 PRO A C 1
ATOM 6588 O O . PRO A 1 855 ? -12.694 28.376 6.584 1.00 84.62 855 PRO A O 1
ATOM 6591 N N . ASN A 1 856 ? -12.242 27.448 8.576 1.00 85.50 856 ASN A N 1
ATOM 6592 C CA . ASN A 1 856 ? -11.402 26.371 8.063 1.00 85.50 856 ASN A CA 1
ATOM 6593 C C . ASN A 1 856 ? -12.236 25.388 7.218 1.00 85.50 856 ASN A C 1
ATOM 6595 O O . ASN A 1 856 ? -13.312 24.984 7.645 1.00 85.50 856 ASN A O 1
ATOM 6599 N N . GLU A 1 857 ? -11.737 24.979 6.050 1.00 84.56 857 GLU A N 1
ATOM 6600 C CA . GLU A 1 857 ? -12.430 24.050 5.143 1.00 84.56 857 GLU A CA 1
ATOM 6601 C C . GLU A 1 857 ? -12.726 22.695 5.806 1.00 84.56 857 GLU A C 1
ATOM 6603 O O . GLU A 1 857 ? -13.806 22.142 5.607 1.00 84.56 857 GLU A O 1
ATOM 6608 N N . ASP A 1 858 ? -11.838 22.228 6.694 1.00 83.88 858 ASP A N 1
ATOM 6609 C CA . ASP A 1 858 ? -12.035 20.994 7.468 1.00 83.88 858 ASP A CA 1
ATOM 6610 C C . ASP A 1 858 ? -13.318 21.033 8.325 1.00 83.88 858 ASP A C 1
ATOM 6612 O O . ASP A 1 858 ? -13.875 19.987 8.657 1.00 83.88 858 ASP A O 1
ATOM 6616 N N . LEU A 1 859 ? -13.808 22.228 8.693 1.00 85.12 859 LEU A N 1
ATOM 6617 C CA . LEU A 1 859 ? -15.062 22.397 9.433 1.00 85.12 859 LEU A CA 1
ATOM 6618 C C . LEU A 1 859 ? -16.275 22.000 8.589 1.00 85.12 859 LEU A C 1
ATOM 6620 O O . LEU A 1 859 ? -17.193 21.366 9.105 1.00 85.12 859 LEU A O 1
ATOM 6624 N N . PHE A 1 860 ? -16.287 22.368 7.309 1.00 85.25 860 PHE A N 1
ATOM 6625 C CA . PHE A 1 860 ? -17.394 22.047 6.409 1.00 85.25 860 PHE A CA 1
ATOM 6626 C C . PHE A 1 860 ? -17.465 20.546 6.162 1.00 85.25 860 PHE A C 1
ATOM 6628 O O . PHE A 1 860 ? -18.505 19.930 6.389 1.00 85.25 860 PHE A O 1
ATOM 6635 N N . ASP A 1 861 ? -16.315 19.953 5.852 1.00 83.19 861 ASP A N 1
ATOM 6636 C CA . ASP A 1 861 ? -16.122 18.508 5.794 1.00 83.19 861 ASP A CA 1
ATOM 6637 C C . ASP A 1 861 ? -16.593 17.822 7.076 1.00 83.19 861 ASP A C 1
ATOM 6639 O O . ASP A 1 861 ? -17.150 16.721 7.042 1.00 83.19 861 ASP A O 1
ATOM 6643 N N . ALA A 1 862 ? -16.350 18.458 8.226 1.00 83.44 862 ALA A N 1
ATOM 6644 C CA . ALA A 1 862 ? -16.757 17.898 9.491 1.00 83.44 862 ALA A CA 1
ATOM 6645 C C . ALA A 1 862 ? -18.273 17.918 9.677 1.00 83.44 862 ALA A C 1
ATOM 6647 O O . ALA A 1 862 ? -18.825 16.901 10.091 1.00 83.44 862 ALA A O 1
ATOM 6648 N N . ILE A 1 863 ? -18.925 19.031 9.343 1.00 83.69 863 ILE A N 1
ATOM 6649 C CA . ILE A 1 863 ? -20.379 19.207 9.411 1.00 83.69 863 ILE A CA 1
ATOM 6650 C C . ILE A 1 863 ? -21.097 18.242 8.458 1.00 83.69 863 ILE A C 1
ATOM 6652 O O . ILE A 1 863 ? -22.087 17.635 8.857 1.00 83.69 863 ILE A O 1
ATOM 6656 N N . GLU A 1 864 ? -20.590 18.046 7.238 1.00 83.25 864 GLU A N 1
ATOM 6657 C CA . GLU A 1 864 ? -21.202 17.171 6.223 1.00 83.25 864 GLU A CA 1
ATOM 6658 C C . GLU A 1 864 ? -21.122 15.673 6.549 1.00 83.25 864 GLU A C 1
ATOM 6660 O O . GLU A 1 864 ? -21.912 14.882 6.037 1.00 83.25 864 GLU A O 1
ATOM 6665 N N . LYS A 1 865 ? -20.174 15.260 7.394 1.00 81.44 865 LYS A N 1
ATOM 6666 C CA . LYS A 1 865 ? -19.940 13.841 7.720 1.00 81.44 865 LYS A CA 1
ATOM 6667 C C . LYS A 1 865 ? -20.583 13.401 9.036 1.00 81.44 865 LYS A C 1
ATOM 6669 O O . LYS A 1 865 ? -20.411 12.255 9.425 1.00 81.44 865 LYS A O 1
ATOM 6674 N N . ARG A 1 866 ? -21.255 14.308 9.750 1.00 81.50 866 ARG A N 1
ATOM 6675 C CA . ARG A 1 866 ? -21.639 14.124 11.157 1.00 81.50 866 ARG A CA 1
ATOM 6676 C C . ARG A 1 866 ? -23.133 14.296 11.376 1.00 81.50 866 ARG A C 1
ATOM 6678 O O . ARG A 1 866 ? -23.747 15.148 10.743 1.00 81.50 866 ARG A O 1
ATOM 6685 N N . ASP A 1 867 ? -23.685 13.512 12.301 1.00 82.81 867 ASP A N 1
ATOM 6686 C CA . ASP A 1 867 ? -25.115 13.535 12.636 1.00 82.81 867 ASP A CA 1
ATOM 6687 C C . ASP A 1 867 ? -25.474 14.593 13.680 1.00 82.81 867 ASP A C 1
ATOM 6689 O O . ASP A 1 867 ? -26.605 15.078 13.708 1.00 82.81 867 ASP A O 1
ATOM 6693 N N . VAL A 1 868 ? -24.538 14.932 14.573 1.00 84.19 868 VAL A N 1
ATOM 6694 C CA . VAL A 1 868 ? -24.823 15.803 15.715 1.00 84.19 868 VAL A CA 1
ATOM 6695 C C . VAL A 1 868 ? -23.814 16.941 15.810 1.00 84.19 868 VAL A C 1
ATOM 6697 O O . VAL A 1 868 ? -22.600 16.738 15.882 1.00 84.19 868 VAL A O 1
ATOM 6700 N N . PHE A 1 869 ? -24.334 18.162 15.866 1.00 88.62 869 PHE A N 1
ATOM 6701 C CA . PHE A 1 869 ? -23.577 19.374 16.147 1.00 88.62 869 PHE A CA 1
ATOM 6702 C C . PHE A 1 869 ? -23.830 19.797 17.592 1.00 88.62 869 PHE A C 1
ATOM 6704 O O . PHE A 1 869 ? -24.982 19.898 18.001 1.00 88.62 869 PHE A O 1
ATOM 6711 N N . VAL A 1 870 ? -22.783 20.045 18.376 1.00 87.38 870 VAL A N 1
ATOM 6712 C CA . VAL A 1 870 ? -22.897 20.373 19.803 1.00 87.38 870 VAL A CA 1
ATOM 6713 C C . VAL A 1 870 ? -22.253 21.724 20.096 1.00 87.38 870 VAL A C 1
ATOM 6715 O O . VAL A 1 870 ? -21.029 21.874 20.049 1.00 87.38 870 VAL A O 1
ATOM 6718 N N . TYR A 1 871 ? -23.074 22.686 20.510 1.00 87.00 871 TYR A N 1
ATOM 6719 C CA . TYR A 1 871 ? -22.620 23.893 21.189 1.00 87.00 871 TYR A CA 1
ATOM 6720 C C . TYR A 1 871 ? -22.286 23.514 22.637 1.00 87.00 871 TYR A C 1
ATOM 6722 O O . TYR A 1 871 ? -23.157 23.161 23.433 1.00 87.00 871 TYR A O 1
ATOM 6730 N N . SER A 1 872 ? -20.995 23.495 22.961 1.00 78.31 872 SER A N 1
ATOM 6731 C CA . SER A 1 872 ? -20.504 23.072 24.274 1.00 78.31 872 SER A CA 1
ATOM 6732 C C . SER A 1 872 ? -20.870 24.059 25.386 1.00 78.31 872 SER A C 1
ATOM 6734 O O . SER A 1 872 ? -21.021 25.245 25.130 1.00 78.31 872 SER A O 1
ATOM 6736 N N . CYS A 1 873 ? -20.844 23.607 26.644 1.00 74.19 873 CYS A N 1
ATOM 6737 C CA . CYS A 1 873 ? -20.814 24.516 27.788 1.00 74.19 873 CYS A CA 1
ATOM 6738 C C . CYS A 1 873 ? -19.443 25.224 27.889 1.00 74.19 873 CYS A C 1
ATOM 6740 O O . CYS A 1 873 ? -18.394 24.628 27.592 1.00 74.19 873 CYS A O 1
ATOM 6742 N N . GLY A 1 874 ? -19.447 26.484 28.315 1.00 72.75 874 GLY A N 1
ATOM 6743 C CA . GLY A 1 874 ? -18.314 27.414 28.307 1.00 72.75 874 GLY A CA 1
ATOM 6744 C C . GLY A 1 874 ? -18.795 28.864 28.191 1.00 72.75 874 GLY A C 1
ATOM 6745 O O . GLY A 1 874 ? -19.974 29.099 27.945 1.00 72.75 874 GLY A O 1
ATOM 6746 N N . SER A 1 875 ? -17.907 29.842 28.380 1.00 80.69 875 SER A N 1
ATOM 6747 C CA . SER A 1 875 ? -18.282 31.262 28.294 1.00 80.69 875 SER A CA 1
ATOM 6748 C C . SER A 1 875 ? -18.878 31.583 26.920 1.00 80.69 875 SER A C 1
ATOM 6750 O O . SER A 1 875 ? -18.271 31.280 25.889 1.00 80.69 875 SER A O 1
ATOM 6752 N N . LEU A 1 876 ? -20.094 32.136 26.900 1.00 86.00 876 LEU A N 1
ATOM 6753 C CA . LEU A 1 876 ? -20.857 32.322 25.664 1.00 86.00 876 LEU A CA 1
ATOM 6754 C C . LEU A 1 876 ? -20.069 33.191 24.682 1.00 86.00 876 LEU A C 1
ATOM 6756 O O . LEU A 1 876 ? -19.754 32.749 23.576 1.00 86.00 876 LEU A O 1
ATOM 6760 N N . TRP A 1 877 ? -19.685 34.391 25.114 1.00 87.12 877 TRP A N 1
ATOM 6761 C CA . TRP A 1 877 ? -19.099 35.404 24.244 1.00 87.12 877 TRP A CA 1
ATOM 6762 C C . TRP A 1 877 ? -17.635 35.152 23.915 1.00 87.12 877 TRP A C 1
ATOM 6764 O O . TRP A 1 877 ? -17.179 35.543 22.847 1.00 87.12 877 TRP A O 1
ATOM 6774 N N . THR A 1 878 ? -16.890 34.480 24.784 1.00 85.19 878 THR A N 1
ATOM 6775 C CA . THR A 1 878 ? -15.438 34.325 24.608 1.00 85.19 878 THR A CA 1
ATOM 6776 C C . THR A 1 878 ? -14.999 32.916 24.230 1.00 85.19 878 THR A C 1
ATOM 6778 O O . THR A 1 878 ? -13.834 32.718 23.889 1.00 85.19 878 THR A O 1
ATOM 6781 N N . SER A 1 879 ? -15.920 31.943 24.213 1.00 79.44 879 SER A N 1
ATOM 6782 C CA . SER A 1 879 ? -15.637 30.557 23.807 1.00 79.44 879 SER A CA 1
ATOM 6783 C C . SER A 1 879 ? -16.536 30.038 22.681 1.00 79.44 879 SER A C 1
ATOM 6785 O O . SER A 1 879 ? -16.017 29.427 21.747 1.00 79.44 879 SER A O 1
ATOM 6787 N N . ILE A 1 880 ? -17.853 30.267 22.749 1.00 84.69 880 ILE A N 1
ATOM 6788 C CA . ILE A 1 880 ? -18.813 29.741 21.759 1.00 84.69 880 ILE A CA 1
ATOM 6789 C C . ILE A 1 880 ? -18.930 30.700 20.571 1.00 84.69 880 ILE A C 1
ATOM 6791 O O . ILE A 1 880 ? -18.590 30.340 19.450 1.00 84.69 880 ILE A O 1
ATOM 6795 N N . ILE A 1 881 ? -19.324 31.954 20.816 1.00 89.50 881 ILE A N 1
ATOM 6796 C CA . ILE A 1 881 ? -19.537 32.958 19.763 1.00 89.50 881 ILE A CA 1
ATOM 6797 C C . ILE A 1 881 ? -18.317 33.165 18.841 1.00 89.50 881 ILE A C 1
ATOM 6799 O O . ILE A 1 881 ? -18.538 33.266 17.635 1.00 89.50 881 ILE A O 1
ATOM 6803 N N . PRO A 1 882 ? -17.043 33.150 19.298 1.00 88.38 882 PRO A N 1
ATOM 6804 C CA . PRO A 1 882 ? -15.894 33.247 18.393 1.00 88.38 882 PRO A CA 1
ATOM 6805 C C . PRO A 1 882 ? -15.863 32.146 17.325 1.00 88.38 882 PRO A C 1
ATOM 6807 O O . PRO A 1 882 ? -15.376 32.377 16.224 1.00 88.38 882 PRO A O 1
ATOM 6810 N N . CYS A 1 883 ? -16.402 30.961 17.621 1.00 88.00 883 CYS A N 1
ATOM 6811 C CA . CYS A 1 883 ? -16.480 29.877 16.648 1.00 88.00 883 CYS A CA 1
ATOM 6812 C C . CYS A 1 883 ? -17.603 30.082 15.612 1.00 88.00 883 CYS A C 1
ATOM 6814 O O . CYS A 1 883 ? -17.538 29.523 14.523 1.00 88.00 883 CYS A O 1
ATOM 6816 N N . LEU A 1 884 ? -18.579 30.945 15.914 1.00 88.19 884 LEU A N 1
ATOM 6817 C CA . LEU A 1 884 ? -19.798 31.141 15.128 1.00 88.19 884 LEU A CA 1
ATOM 6818 C C . LEU A 1 884 ? -19.795 32.401 14.252 1.00 88.19 884 LEU A C 1
ATOM 6820 O O . LEU A 1 884 ? -20.506 32.451 13.249 1.00 88.19 884 LEU A O 1
ATOM 6824 N N . VAL A 1 885 ? -19.006 33.424 14.596 1.00 87.06 885 VAL A N 1
ATOM 6825 C CA . VAL A 1 885 ? -18.980 34.730 13.900 1.00 87.06 885 VAL A CA 1
ATOM 6826 C C . VAL A 1 885 ? -18.137 34.711 12.614 1.00 87.06 885 VAL A C 1
ATOM 6828 O O . VAL A 1 885 ? -17.186 35.477 12.443 1.00 87.06 885 VAL A O 1
ATOM 6831 N N . LEU A 1 886 ? -18.479 33.806 11.693 1.00 85.69 886 LEU A N 1
ATOM 6832 C CA . LEU A 1 886 ? -17.735 33.520 10.461 1.00 85.69 886 LEU A CA 1
ATOM 6833 C C . LEU A 1 886 ? -18.639 33.538 9.232 1.00 85.69 886 LEU A C 1
ATOM 6835 O O . LEU A 1 886 ? -19.826 33.222 9.298 1.00 85.69 886 LEU A O 1
ATOM 6839 N N . ARG A 1 887 ? -18.052 33.847 8.073 1.00 83.50 887 ARG A N 1
ATOM 6840 C CA . ARG A 1 887 ? -18.802 33.899 6.810 1.00 83.50 887 ARG A CA 1
ATOM 6841 C C . ARG A 1 887 ? -19.232 32.510 6.341 1.00 83.50 887 ARG A C 1
ATOM 6843 O O . ARG A 1 887 ? -18.406 31.606 6.259 1.00 83.50 887 ARG A O 1
ATOM 6850 N N . GLY A 1 888 ? -20.505 32.374 5.966 1.00 78.44 888 GLY A N 1
ATOM 6851 C CA . GLY A 1 888 ? -21.070 31.167 5.352 1.00 78.44 888 GLY A CA 1
ATOM 6852 C C . GLY A 1 888 ? -21.301 29.994 6.310 1.00 78.44 888 GLY A C 1
ATOM 6853 O O . GLY A 1 888 ? -21.837 28.963 5.895 1.00 78.44 888 GLY A O 1
ATOM 6854 N N . LEU A 1 889 ? -20.923 30.124 7.587 1.00 86.06 889 LEU A N 1
ATOM 6855 C CA . LEU A 1 889 ? -21.091 29.054 8.569 1.00 86.06 889 LEU A CA 1
ATOM 6856 C C . LEU A 1 889 ? -22.569 28.823 8.901 1.00 86.06 889 LEU A C 1
ATOM 6858 O O . LEU A 1 889 ? -23.009 27.677 8.940 1.00 86.06 889 LEU A O 1
ATOM 6862 N N . ALA A 1 890 ? -23.350 29.892 9.076 1.00 86.19 890 ALA A N 1
ATOM 6863 C CA . ALA A 1 890 ? -24.769 29.775 9.397 1.00 86.19 890 ALA A CA 1
ATOM 6864 C C . ALA A 1 890 ? -25.539 29.067 8.275 1.00 86.19 890 ALA A C 1
ATOM 6866 O O . ALA A 1 890 ? -26.230 28.085 8.541 1.00 86.19 890 ALA A O 1
ATOM 6867 N N . SER A 1 891 ? -25.339 29.481 7.019 1.00 85.88 891 SER A N 1
ATOM 6868 C CA . SER A 1 891 ? -25.904 28.782 5.860 1.00 85.88 891 SER A CA 1
ATOM 6869 C C . SER A 1 891 ? -25.510 27.301 5.820 1.00 85.88 891 SER A C 1
ATOM 6871 O O . SER A 1 891 ? -26.358 26.454 5.549 1.00 85.88 891 SER A O 1
ATOM 6873 N N . THR A 1 892 ? -24.262 26.963 6.157 1.00 86.25 892 THR A N 1
ATOM 6874 C CA . THR A 1 892 ? -23.794 25.566 6.154 1.00 86.25 892 THR A CA 1
ATOM 6875 C C . THR A 1 892 ? -24.441 24.727 7.258 1.00 86.25 892 THR A C 1
ATOM 6877 O O . THR A 1 892 ? -24.897 23.615 7.000 1.00 86.25 892 THR A O 1
ATOM 6880 N N . ILE A 1 893 ? -24.547 25.258 8.482 1.00 88.31 893 ILE A N 1
ATOM 6881 C CA . ILE A 1 893 ? -25.231 24.574 9.591 1.00 88.31 893 ILE A CA 1
ATOM 6882 C C . ILE A 1 893 ? -26.715 24.390 9.260 1.00 88.31 893 ILE A C 1
ATOM 6884 O O . ILE A 1 893 ? -27.265 23.304 9.455 1.00 88.31 893 ILE A O 1
ATOM 6888 N N . ALA A 1 894 ? -27.370 25.433 8.748 1.00 88.06 894 ALA A N 1
ATOM 6889 C CA . ALA A 1 894 ? -28.794 25.412 8.442 1.00 88.06 894 ALA A CA 1
ATOM 6890 C C . ALA A 1 894 ? -29.140 24.433 7.308 1.00 88.06 894 ALA A C 1
ATOM 6892 O O . ALA A 1 894 ? -30.114 23.695 7.431 1.00 88.06 894 ALA A O 1
ATOM 6893 N N . GLN A 1 895 ? -28.333 24.386 6.243 1.00 87.31 895 GLN A N 1
ATOM 6894 C CA . GLN A 1 895 ? -28.576 23.557 5.052 1.00 87.31 895 GLN A CA 1
ATOM 6895 C C . GLN A 1 895 ? -27.996 22.139 5.132 1.00 87.31 895 GLN A C 1
ATOM 6897 O O . GLN A 1 895 ? -28.218 21.343 4.215 1.00 87.31 895 GLN A O 1
ATOM 6902 N N . SER A 1 896 ? -27.240 21.819 6.184 1.00 86.00 896 SER A N 1
ATOM 6903 C CA . SER A 1 896 ? -26.629 20.500 6.335 1.00 86.00 896 SER A CA 1
ATOM 6904 C C . SER A 1 896 ? -27.684 19.390 6.301 1.00 86.00 896 SER A C 1
ATOM 6906 O O . SER A 1 896 ? -28.668 19.422 7.038 1.00 86.00 896 SER A O 1
ATOM 6908 N N . LYS A 1 897 ? -27.458 18.395 5.434 1.00 84.06 897 LYS A N 1
ATOM 6909 C CA . LYS A 1 897 ? -28.313 17.203 5.295 1.00 84.06 897 LYS A CA 1
ATOM 6910 C C . LYS A 1 897 ? -27.908 16.065 6.229 1.00 84.06 897 LYS A C 1
ATOM 6912 O O . LYS A 1 897 ? -28.693 15.146 6.431 1.00 84.06 897 LYS A O 1
ATOM 6917 N N . SER A 1 898 ? -26.678 16.101 6.731 1.00 84.75 898 SER A N 1
ATOM 6918 C CA . SER A 1 898 ? -26.122 15.103 7.643 1.00 84.75 898 SER A CA 1
ATOM 6919 C C . SER A 1 898 ? -26.511 15.386 9.087 1.00 84.75 898 SER A C 1
ATOM 6921 O O . SER A 1 898 ? -26.831 14.454 9.813 1.00 84.75 898 SER A O 1
ATOM 6923 N N . LEU A 1 899 ? -26.541 16.662 9.494 1.00 86.88 899 LEU A N 1
ATOM 6924 C CA . LEU A 1 899 ? -26.879 17.054 10.860 1.00 86.88 899 LEU A CA 1
ATOM 6925 C C . LEU A 1 899 ? -28.354 16.769 11.170 1.00 86.88 899 LEU A C 1
ATOM 6927 O O . LEU A 1 899 ? -29.244 17.532 10.794 1.00 86.88 899 LEU A O 1
ATOM 6931 N N . LYS A 1 900 ? -28.592 15.700 11.927 1.00 87.81 900 LYS A N 1
ATOM 6932 C CA . LYS A 1 900 ? -29.893 15.307 12.475 1.00 87.81 900 LYS A CA 1
ATOM 6933 C C . LYS A 1 900 ? -30.224 16.080 13.754 1.00 87.81 900 LYS A C 1
ATOM 6935 O O . LYS A 1 900 ? -31.367 16.489 13.938 1.00 87.81 900 LYS A O 1
ATOM 6940 N N . ALA A 1 901 ? -29.231 16.335 14.614 1.00 88.50 901 ALA A N 1
ATOM 6941 C CA . ALA A 1 901 ? -29.384 17.141 15.829 1.00 88.50 901 ALA A CA 1
ATOM 6942 C C . ALA A 1 901 ? -28.353 18.275 15.917 1.00 88.50 901 ALA A C 1
ATOM 6944 O O . ALA A 1 901 ? -27.182 18.132 15.579 1.00 88.50 901 ALA A O 1
ATOM 6945 N N . LYS A 1 902 ? -28.800 19.409 16.450 1.00 92.31 902 LYS A N 1
ATOM 6946 C CA . LYS A 1 902 ? -28.004 20.586 16.817 1.00 92.31 902 LYS A CA 1
ATOM 6947 C C . LYS A 1 902 ? -28.302 20.922 18.277 1.00 92.31 902 LYS A C 1
ATOM 6949 O O . LYS A 1 902 ? -29.420 21.342 18.585 1.00 92.31 902 LYS A O 1
ATOM 6954 N N . VAL A 1 903 ? -27.365 20.643 19.173 1.00 90.69 903 VAL A N 1
ATOM 6955 C CA . VAL A 1 903 ? -27.581 20.548 20.621 1.00 90.69 903 VAL A CA 1
ATOM 6956 C C . VAL A 1 903 ? -26.824 21.649 21.349 1.00 90.69 903 VAL A C 1
ATOM 6958 O O . VAL A 1 903 ? -25.615 21.771 21.182 1.00 90.69 903 VAL A O 1
ATOM 6961 N N . LEU A 1 904 ? -27.507 22.415 22.195 1.00 91.50 904 LEU A N 1
ATOM 6962 C CA . LEU A 1 904 ? -26.892 23.383 23.100 1.00 91.50 904 LEU A CA 1
ATOM 6963 C C . LEU A 1 904 ? -26.764 22.794 24.508 1.00 91.50 904 LEU A C 1
ATOM 6965 O O . LEU A 1 904 ? -27.772 22.492 25.144 1.00 91.50 904 LEU A O 1
ATOM 6969 N N . LEU A 1 905 ? -25.530 22.651 24.999 1.00 87.12 905 LEU A N 1
ATOM 6970 C CA . LEU A 1 905 ? -25.241 22.302 26.392 1.00 87.12 905 LEU A CA 1
ATOM 6971 C C . LEU A 1 905 ? -25.194 23.576 27.241 1.00 87.12 905 LEU A C 1
ATOM 6973 O O . LEU A 1 905 ? -24.252 24.364 27.144 1.00 87.12 905 LEU A O 1
ATOM 6977 N N . MET A 1 906 ? -26.203 23.769 28.082 1.00 87.62 906 MET A N 1
ATOM 6978 C CA . MET A 1 906 ? -26.417 25.014 28.812 1.00 87.62 906 MET A CA 1
ATOM 6979 C C . MET A 1 906 ? -25.461 25.192 29.995 1.00 87.62 906 MET A C 1
ATOM 6981 O O . MET A 1 906 ? -25.260 24.276 30.788 1.00 87.62 906 MET A O 1
ATOM 6985 N N . ASN A 1 907 ? -24.908 26.393 30.173 1.00 83.06 907 ASN A N 1
ATOM 6986 C CA . ASN A 1 907 ? -24.092 26.702 31.347 1.00 83.06 907 ASN A CA 1
ATOM 6987 C C . ASN A 1 907 ? -24.907 26.616 32.642 1.00 83.06 907 ASN A C 1
ATOM 6989 O O . ASN A 1 907 ? -26.033 27.098 32.714 1.00 83.06 907 ASN A O 1
ATOM 6993 N N . SER A 1 908 ? -24.303 26.067 33.698 1.00 82.25 908 SER A N 1
ATOM 6994 C CA . SER A 1 908 ? -24.972 25.958 34.997 1.00 82.25 908 SER A CA 1
ATOM 6995 C C . SER A 1 908 ? -25.054 27.281 35.757 1.00 82.25 908 SER A C 1
ATOM 6997 O O . SER A 1 908 ? -25.921 27.423 36.612 1.00 82.25 908 SER A O 1
ATOM 6999 N N . VAL A 1 909 ? -24.144 28.224 35.494 1.00 81.81 909 VAL A N 1
ATOM 7000 C CA . VAL A 1 909 ? -24.068 29.544 36.144 1.00 81.81 909 VAL A CA 1
ATOM 7001 C C . VAL A 1 909 ? -23.632 30.566 35.102 1.00 81.81 909 VAL A C 1
ATOM 7003 O O . VAL A 1 909 ? -22.776 30.259 34.268 1.00 81.81 909 VAL A O 1
ATOM 7006 N N . ASN A 1 910 ? -24.203 31.765 35.174 1.00 82.69 910 ASN A N 1
ATOM 7007 C CA . ASN A 1 910 ? -23.769 32.901 34.373 1.00 82.69 910 ASN A CA 1
ATOM 7008 C C . ASN A 1 910 ? -22.422 33.440 34.871 1.00 82.69 910 ASN A C 1
ATOM 7010 O O . ASN A 1 910 ? -22.166 33.501 36.073 1.00 82.69 910 ASN A O 1
ATOM 7014 N N . ASP A 1 911 ? -21.558 33.828 33.942 1.00 82.50 911 ASP A N 1
ATOM 7015 C CA . ASP A 1 911 ? -20.322 34.551 34.243 1.00 82.50 911 ASP A CA 1
ATOM 7016 C C . ASP A 1 911 ? -20.520 36.061 34.057 1.00 82.50 911 ASP A C 1
ATOM 7018 O O . ASP A 1 911 ? -21.603 36.529 33.699 1.00 82.50 911 ASP A O 1
ATOM 7022 N N . ARG A 1 912 ? -19.467 36.852 34.291 1.00 84.25 912 ARG A N 1
ATOM 7023 C CA . ARG A 1 912 ? -19.525 38.314 34.124 1.00 84.25 912 ARG A CA 1
ATOM 7024 C C . ARG A 1 912 ? -19.906 38.794 32.719 1.00 84.25 912 ARG A C 1
ATOM 7026 O O . ARG A 1 912 ? -20.255 39.964 32.575 1.00 84.25 912 ARG A O 1
ATOM 7033 N N . GLU A 1 913 ? -19.809 37.933 31.701 1.00 85.75 913 GLU A N 1
ATOM 7034 C CA . GLU A 1 913 ? -20.172 38.236 30.309 1.00 85.75 913 GLU A CA 1
ATOM 7035 C C . GLU A 1 913 ? -21.684 38.117 30.068 1.00 85.75 913 GLU A C 1
ATOM 7037 O O . GLU A 1 913 ? -22.209 38.701 29.121 1.00 85.75 913 GLU A O 1
ATOM 7042 N N . THR A 1 914 ? -22.381 37.351 30.912 1.00 88.50 914 THR A N 1
ATOM 7043 C CA . THR A 1 914 ? -23.791 36.970 30.744 1.00 88.50 914 THR A CA 1
ATOM 7044 C C . THR A 1 914 ? -24.648 37.264 31.989 1.00 88.50 914 THR A C 1
ATOM 7046 O O . THR A 1 914 ? -25.466 36.424 32.372 1.00 88.50 914 THR A O 1
ATOM 7049 N N . PRO A 1 915 ? -24.507 38.434 32.656 1.00 82.88 915 PRO A N 1
ATOM 7050 C CA . PRO A 1 915 ? -25.276 38.723 33.863 1.00 82.88 915 PRO A CA 1
ATOM 7051 C C . PRO A 1 915 ? -26.779 38.679 33.559 1.00 82.88 915 PRO A C 1
ATOM 7053 O O . PRO A 1 915 ? -27.251 39.275 32.588 1.00 82.88 915 PRO A O 1
ATOM 7056 N N . ASP A 1 916 ? -27.516 37.939 34.387 1.00 85.75 916 ASP A N 1
ATOM 7057 C CA . ASP A 1 916 ? -28.970 37.764 34.293 1.00 85.75 916 ASP A CA 1
ATOM 7058 C C . ASP A 1 916 ? -29.485 37.156 32.973 1.00 85.75 916 ASP A C 1
ATOM 7060 O O . ASP A 1 916 ? -30.662 37.303 32.647 1.00 85.75 916 ASP A O 1
ATOM 7064 N N . PHE A 1 917 ? -28.637 36.467 32.199 1.00 90.12 917 PHE A N 1
ATOM 7065 C CA . PHE A 1 917 ? -29.091 35.747 31.005 1.00 90.12 917 PHE A CA 1
ATOM 7066 C C . PHE A 1 917 ? -29.961 34.545 31.389 1.00 90.12 917 PHE A C 1
ATOM 7068 O O . PHE A 1 917 ? -29.617 33.781 32.294 1.00 90.12 917 PHE A O 1
ATOM 7075 N N . THR A 1 918 ? -31.051 34.346 30.653 1.00 93.31 918 THR A N 1
ATOM 7076 C CA . THR A 1 918 ? -31.886 33.137 30.659 1.00 93.31 918 THR A CA 1
ATOM 7077 C C . THR A 1 918 ? -31.456 32.166 29.553 1.00 93.31 918 THR A C 1
ATOM 7079 O O . THR A 1 918 ? -30.704 32.526 28.646 1.00 93.31 918 THR A O 1
ATOM 7082 N N . ALA A 1 919 ? -31.961 30.929 29.567 1.00 90.56 919 ALA A N 1
ATOM 7083 C CA . ALA A 1 919 ? -31.732 29.981 28.468 1.00 90.56 919 ALA A CA 1
ATOM 7084 C C . ALA A 1 919 ? -32.183 30.519 27.096 1.00 90.56 919 ALA A C 1
ATOM 7086 O O . ALA A 1 919 ? -31.526 30.260 26.086 1.00 90.56 919 ALA A O 1
ATOM 7087 N N . MET A 1 920 ? -33.265 31.303 27.062 1.00 92.06 920 MET A N 1
ATOM 7088 C CA . MET A 1 920 ? -33.744 31.940 25.836 1.00 92.06 920 MET A CA 1
ATOM 7089 C C . MET A 1 920 ? -32.769 32.999 25.318 1.00 92.06 920 MET A C 1
ATOM 7091 O O . MET A 1 920 ? -32.507 33.030 24.118 1.00 92.06 920 MET A O 1
ATOM 7095 N N . ASP A 1 921 ? -32.151 33.786 26.205 1.00 93.19 921 ASP A N 1
ATOM 7096 C CA . ASP A 1 921 ? -31.142 34.778 25.809 1.00 93.19 921 ASP A CA 1
ATOM 7097 C C . ASP A 1 921 ? -29.917 34.114 25.162 1.00 93.19 921 ASP A C 1
ATOM 7099 O O . ASP A 1 921 ? -29.381 34.625 24.178 1.00 93.19 921 ASP A O 1
ATOM 7103 N N . TYR A 1 922 ? -29.493 32.943 25.654 1.00 91.62 922 TYR A N 1
ATOM 7104 C CA . TYR A 1 922 ? -28.414 32.162 25.032 1.00 91.62 922 TYR A CA 1
ATOM 7105 C C . TYR A 1 922 ? -28.785 31.701 23.617 1.00 91.62 922 TYR A C 1
ATOM 7107 O O . TYR A 1 922 ? -27.996 31.867 22.683 1.00 91.62 922 TYR A O 1
ATOM 7115 N N . ILE A 1 923 ? -29.986 31.138 23.455 1.00 93.62 923 ILE A N 1
ATOM 7116 C CA . ILE A 1 923 ? -30.500 30.644 22.170 1.00 93.62 923 ILE A CA 1
ATOM 7117 C C . ILE A 1 923 ? -30.605 31.790 21.156 1.00 93.62 923 ILE A C 1
ATOM 7119 O O . ILE A 1 923 ? -30.101 31.675 20.034 1.00 93.62 923 ILE A O 1
ATOM 7123 N N . ASP A 1 924 ? -31.214 32.907 21.557 1.00 92.56 924 ASP A N 1
ATOM 7124 C CA . ASP A 1 924 ? -31.402 34.066 20.689 1.00 92.56 924 ASP A CA 1
ATOM 7125 C C . ASP A 1 924 ? -30.062 34.725 20.344 1.00 92.56 924 ASP A C 1
ATOM 7127 O O . ASP A 1 924 ? -29.844 35.078 19.184 1.00 92.56 924 ASP A O 1
ATOM 7131 N N . THR A 1 925 ? -29.119 34.812 21.289 1.00 92.94 925 THR A N 1
ATOM 7132 C CA . THR A 1 925 ? -27.768 35.338 21.027 1.00 92.94 925 THR A CA 1
ATOM 7133 C C . THR A 1 925 ? -27.035 34.503 19.977 1.00 92.94 925 THR A C 1
ATOM 7135 O O . THR A 1 925 ? -26.513 35.060 19.010 1.00 92.94 925 THR A O 1
ATOM 7138 N N . ILE A 1 926 ? -27.030 33.171 20.111 1.00 92.00 926 ILE A N 1
ATOM 7139 C CA . ILE A 1 926 ? -26.382 32.265 19.147 1.00 92.00 926 ILE A CA 1
ATOM 7140 C C . ILE A 1 926 ? -27.003 32.424 17.755 1.00 92.00 926 ILE A C 1
ATOM 7142 O O . ILE A 1 926 ? -26.284 32.620 16.771 1.00 92.00 926 ILE A O 1
ATOM 7146 N N . ALA A 1 927 ? -28.334 32.392 17.667 1.00 91.50 927 ALA A N 1
ATOM 7147 C CA . ALA A 1 927 ? -29.037 32.511 16.396 1.00 91.50 927 ALA A CA 1
ATOM 7148 C C . ALA A 1 927 ? -28.847 33.896 15.751 1.00 91.50 927 ALA A C 1
ATOM 7150 O O . ALA A 1 927 ? -28.659 33.993 14.537 1.00 91.50 927 ALA A O 1
ATOM 7151 N N . ASN A 1 928 ? -28.855 34.970 16.546 1.00 90.31 928 ASN A N 1
ATOM 7152 C CA . ASN A 1 928 ? -28.638 36.334 16.065 1.00 90.31 928 ASN A CA 1
ATOM 7153 C C . ASN A 1 928 ? -27.212 36.541 15.559 1.00 90.31 928 ASN A C 1
ATOM 7155 O O . ASN A 1 928 ? -27.042 37.100 14.478 1.00 90.31 928 ASN A O 1
ATOM 7159 N N . MET A 1 929 ? -26.197 36.062 16.283 1.00 89.62 929 MET A N 1
ATOM 7160 C CA . MET A 1 929 ? -24.807 36.161 15.835 1.00 89.62 929 MET A CA 1
ATOM 7161 C C . MET A 1 929 ? -24.584 35.371 14.541 1.00 89.62 929 MET A C 1
ATOM 7163 O O . MET A 1 929 ? -24.028 35.914 13.589 1.00 89.62 929 MET A O 1
ATOM 7167 N N . LEU A 1 930 ? -25.091 34.138 14.445 1.00 88.62 930 LEU A N 1
ATOM 7168 C CA . LEU A 1 930 ? -25.008 33.353 13.208 1.00 88.62 930 LEU A CA 1
ATOM 7169 C C . LEU A 1 930 ? -25.657 34.080 12.022 1.00 88.62 930 LEU A C 1
ATOM 7171 O O . LEU A 1 930 ? -25.031 34.208 10.973 1.00 88.62 930 LEU A O 1
ATOM 7175 N N . ARG A 1 931 ? -26.868 34.629 12.195 1.00 86.31 931 ARG A N 1
ATOM 7176 C CA . ARG A 1 931 ? -27.547 35.413 11.147 1.00 86.31 931 ARG A CA 1
ATOM 7177 C C . ARG A 1 931 ? -26.787 36.682 10.765 1.00 86.31 931 ARG A C 1
ATOM 7179 O O . ARG A 1 931 ? -26.711 37.010 9.586 1.00 86.31 931 ARG A O 1
ATOM 7186 N N . HIS A 1 932 ? -26.235 37.398 11.742 1.00 84.19 932 HIS A N 1
ATOM 7187 C CA . HIS A 1 932 ? -25.564 38.682 11.524 1.00 84.19 932 HIS A CA 1
ATOM 7188 C C . HIS A 1 932 ? -24.306 38.553 10.654 1.00 84.19 932 HIS A C 1
ATOM 7190 O O . HIS A 1 932 ? -24.023 39.432 9.840 1.00 84.19 932 HIS A O 1
ATOM 7196 N N . PHE A 1 933 ? -23.546 37.464 10.812 1.00 80.62 933 PHE A N 1
ATOM 7197 C CA . PHE A 1 933 ? -22.274 37.257 10.107 1.00 80.62 933 PHE A CA 1
ATOM 7198 C C . PHE A 1 933 ? -22.384 36.405 8.828 1.00 80.62 933 PHE A C 1
ATOM 7200 O O . PHE A 1 933 ? -21.393 36.273 8.098 1.00 80.62 933 PHE A O 1
ATOM 7207 N N . ASP A 1 934 ? -23.578 35.899 8.496 1.00 73.88 934 ASP A N 1
ATOM 7208 C CA . ASP A 1 934 ? -23.858 35.128 7.276 1.00 73.88 934 ASP A CA 1
ATOM 7209 C C . ASP A 1 934 ? -23.965 36.034 6.034 1.00 73.88 934 ASP A C 1
ATOM 7211 O O . ASP A 1 934 ? -25.023 36.214 5.435 1.00 73.88 934 ASP A O 1
ATOM 7215 N N . ILE A 1 935 ? -22.851 36.663 5.648 1.00 61.19 935 ILE A N 1
ATOM 7216 C CA . ILE A 1 935 ? -22.768 37.470 4.422 1.00 61.19 935 ILE A CA 1
ATOM 7217 C C . ILE A 1 935 ? -22.707 36.514 3.213 1.00 61.19 935 ILE A C 1
ATOM 7219 O O . ILE A 1 935 ? -21.735 35.757 3.113 1.00 61.19 935 ILE A O 1
ATOM 7223 N N . PRO A 1 936 ? -23.661 36.561 2.257 1.00 52.56 936 PRO A N 1
ATOM 7224 C CA . PRO A 1 936 ? -23.626 35.716 1.065 1.00 52.56 936 PRO A CA 1
ATOM 7225 C C . PRO A 1 936 ? -22.352 35.956 0.244 1.00 52.56 936 PRO A C 1
ATOM 7227 O O . PRO A 1 936 ? -21.967 37.101 -0.008 1.00 52.56 936 PRO A O 1
ATOM 7230 N N . VAL A 1 937 ? -21.699 34.884 -0.217 1.00 49.75 937 VAL A N 1
ATOM 7231 C CA . VAL A 1 937 ? -20.574 34.990 -1.160 1.00 49.75 937 VAL A CA 1
ATOM 7232 C C . VAL A 1 937 ? -21.093 35.641 -2.459 1.00 49.75 937 VAL A C 1
ATOM 7234 O O . VAL A 1 937 ? -22.069 35.134 -3.016 1.00 49.75 937 VAL A O 1
ATOM 7237 N N . PRO A 1 938 ? -20.481 36.722 -2.995 1.00 42.09 938 PRO A N 1
ATOM 7238 C CA . PRO A 1 938 ? -21.080 37.537 -4.066 1.00 42.09 938 PRO A CA 1
ATOM 7239 C C . PRO A 1 938 ? -21.202 36.888 -5.456 1.00 42.09 938 PRO A C 1
ATOM 7241 O O . PRO A 1 938 ? -21.309 37.613 -6.442 1.00 42.09 938 PRO A O 1
ATOM 7244 N N . MET A 1 939 ? -21.149 35.560 -5.592 1.00 41.75 939 MET A N 1
ATOM 7245 C CA . MET A 1 939 ? -21.011 34.918 -6.902 1.00 41.75 939 MET A CA 1
ATOM 7246 C C . MET A 1 939 ? -22.211 34.078 -7.361 1.00 41.75 939 MET A C 1
ATOM 7248 O O . MET A 1 939 ? -22.177 33.626 -8.501 1.00 41.75 939 MET A O 1
ATOM 7252 N N . GLN A 1 940 ? -23.290 33.902 -6.572 1.00 42.22 940 GLN A N 1
ATOM 7253 C CA . GLN A 1 940 ? -24.379 33.001 -7.009 1.00 42.22 940 GLN A CA 1
ATOM 7254 C C . GLN A 1 940 ? -25.845 33.319 -6.660 1.00 42.22 940 GLN A C 1
ATOM 7256 O O . GLN A 1 940 ? -26.713 32.541 -7.047 1.00 42.22 940 GLN A O 1
ATOM 7261 N N . THR A 1 941 ? -26.200 34.458 -6.059 1.00 41.19 941 THR A N 1
ATOM 7262 C CA . THR A 1 941 ? -27.623 34.762 -5.781 1.00 41.19 941 THR A CA 1
ATOM 7263 C C . THR A 1 941 ? -28.018 36.190 -6.154 1.00 41.19 941 THR A C 1
ATOM 7265 O O . THR A 1 941 ? -28.092 37.087 -5.327 1.00 41.19 941 THR A O 1
ATOM 7268 N N . ALA A 1 942 ? -28.345 36.391 -7.433 1.00 40.47 942 ALA A N 1
ATOM 7269 C CA . ALA A 1 942 ? -29.025 37.595 -7.926 1.00 40.47 942 ALA A CA 1
ATOM 7270 C C . ALA A 1 942 ? -30.486 37.323 -8.351 1.00 40.47 942 ALA A C 1
ATOM 7272 O O . ALA A 1 942 ? -31.005 38.011 -9.227 1.00 40.47 942 ALA A O 1
ATOM 7273 N N . ARG A 1 943 ? -31.160 36.303 -7.786 1.00 46.78 943 ARG A N 1
ATOM 7274 C CA . ARG A 1 943 ? -32.570 36.005 -8.135 1.00 46.78 943 ARG A CA 1
ATOM 7275 C C . ARG A 1 943 ? -33.540 35.776 -6.977 1.00 46.78 943 ARG A C 1
ATOM 7277 O O . ARG A 1 943 ? -34.712 36.072 -7.159 1.00 46.78 943 ARG A O 1
ATOM 7284 N N . ASN A 1 944 ? -33.082 35.354 -5.801 1.00 46.28 944 ASN A N 1
ATOM 7285 C CA . ASN A 1 944 ? -33.932 35.181 -4.620 1.00 46.28 944 ASN A CA 1
ATOM 7286 C C . ASN A 1 944 ? -33.332 36.029 -3.489 1.00 46.28 944 ASN A C 1
ATOM 7288 O O . ASN A 1 944 ? -32.112 36.037 -3.343 1.00 46.28 944 ASN A O 1
ATOM 7292 N N . GLY A 1 945 ? -34.152 36.796 -2.764 1.00 51.28 945 GLY A N 1
ATOM 7293 C CA . GLY A 1 945 ? -33.709 37.704 -1.695 1.00 51.28 945 GLY A CA 1
ATOM 7294 C C . GLY A 1 945 ? -32.949 37.013 -0.545 1.00 51.28 945 GLY A C 1
ATOM 7295 O O . GLY A 1 945 ? -32.735 35.802 -0.587 1.00 51.28 945 GLY A O 1
ATOM 7296 N N . PRO A 1 946 ? -32.522 37.764 0.490 1.00 56.50 946 PRO A N 1
ATOM 7297 C CA . PRO A 1 946 ? -31.798 37.193 1.626 1.00 56.50 946 PRO A CA 1
ATOM 7298 C C . PRO A 1 946 ? -32.634 36.095 2.301 1.00 56.50 946 PRO A C 1
ATOM 7300 O O . PRO A 1 946 ? -33.777 36.328 2.689 1.00 56.50 946 PRO A O 1
ATOM 7303 N N . VAL A 1 947 ? -32.067 34.891 2.414 1.00 62.88 947 VAL A N 1
ATOM 7304 C CA . VAL A 1 947 ? -32.688 33.763 3.120 1.00 62.88 947 VAL A CA 1
ATOM 7305 C C . VAL A 1 947 ? -32.598 34.043 4.619 1.00 62.88 947 VAL A C 1
ATOM 7307 O O . VAL A 1 947 ? -31.503 34.210 5.150 1.00 62.88 947 VAL A O 1
ATOM 7310 N N . ILE A 1 948 ? -33.743 34.128 5.299 1.00 71.12 948 ILE A N 1
ATOM 7311 C CA . ILE A 1 948 ? -33.808 34.317 6.753 1.00 71.12 948 ILE A CA 1
ATOM 7312 C C . ILE A 1 948 ? -33.974 32.940 7.397 1.00 71.12 948 ILE A C 1
ATOM 7314 O O . ILE A 1 948 ? -34.982 32.273 7.181 1.00 71.12 948 ILE A O 1
ATOM 7318 N N . TRP A 1 949 ? -32.983 32.522 8.182 1.00 82.50 949 TRP A N 1
ATOM 7319 C CA . TRP A 1 949 ? -33.001 31.248 8.901 1.00 82.50 949 TRP A CA 1
ATOM 7320 C C . TRP A 1 949 ? -33.726 31.364 10.248 1.00 82.50 949 TRP A C 1
ATOM 7322 O O . TRP A 1 949 ? -33.420 32.246 11.063 1.00 82.50 949 TRP A O 1
ATOM 7332 N N . GLU A 1 950 ? -34.651 30.442 10.508 1.00 86.62 950 GLU A N 1
ATOM 7333 C CA . GLU A 1 950 ? -35.305 30.306 11.812 1.00 86.62 950 GLU A CA 1
ATOM 7334 C C . GLU A 1 950 ? -34.333 29.781 12.878 1.00 86.62 950 GLU A C 1
ATOM 7336 O O . GLU A 1 950 ? -33.350 29.108 12.574 1.00 86.62 950 GLU A O 1
ATOM 7341 N N . THR A 1 951 ? -34.611 30.053 14.154 1.00 87.50 951 THR A N 1
ATOM 7342 C CA . THR A 1 951 ? -33.763 29.608 15.276 1.00 87.50 951 THR A CA 1
ATOM 7343 C C . THR A 1 951 ? -33.615 28.078 15.333 1.00 87.50 951 THR A C 1
ATOM 7345 O O . THR A 1 951 ? -32.522 27.580 15.607 1.00 87.50 951 THR A O 1
ATOM 7348 N N . THR A 1 952 ? -34.661 27.330 14.969 1.00 89.44 952 THR A N 1
ATOM 7349 C CA . THR A 1 952 ? -34.664 25.856 14.856 1.00 89.44 952 THR A CA 1
ATOM 7350 C C . THR A 1 952 ? -33.694 25.324 13.798 1.00 89.44 952 THR A C 1
ATOM 7352 O O . THR A 1 952 ? -33.229 24.188 13.885 1.00 89.44 952 THR A O 1
ATOM 7355 N N . SER A 1 953 ? -33.320 26.160 12.821 1.00 89.38 953 SER A N 1
ATOM 7356 C CA . SER A 1 953 ? -32.292 25.824 11.830 1.00 89.38 953 SER A CA 1
ATOM 7357 C C . SER A 1 953 ? -30.889 25.786 12.441 1.00 89.38 953 SER A C 1
ATOM 7359 O O . SER A 1 953 ? -29.994 25.180 11.854 1.00 89.38 953 SER A O 1
ATOM 7361 N N . PHE A 1 954 ? -30.682 26.393 13.612 1.00 90.94 954 PHE A N 1
ATOM 7362 C CA . PHE A 1 954 ? -29.392 26.420 14.305 1.00 90.94 954 PHE A CA 1
ATOM 7363 C C . PHE A 1 954 ? -29.386 25.563 15.564 1.00 90.94 954 PHE A C 1
ATOM 7365 O O . PHE A 1 954 ? -28.398 24.890 15.822 1.00 90.94 954 PHE A O 1
ATOM 7372 N N . ILE A 1 955 ? -30.480 25.538 16.327 1.00 94.00 955 ILE A N 1
ATOM 7373 C CA . ILE A 1 955 ? -30.576 24.792 17.585 1.00 94.00 955 ILE A CA 1
ATOM 7374 C C . ILE A 1 955 ? -31.859 23.967 17.565 1.00 94.00 955 ILE A C 1
ATOM 7376 O O . ILE A 1 955 ? -32.950 24.501 17.430 1.00 94.00 955 ILE A O 1
ATOM 7380 N N . THR A 1 956 ? -31.719 22.656 17.727 1.00 94.00 956 THR A N 1
ATOM 7381 C CA . THR A 1 956 ? -32.838 21.695 17.773 1.00 94.00 956 THR A CA 1
ATOM 7382 C C . THR A 1 956 ? -33.101 21.172 19.183 1.00 94.00 956 THR A C 1
ATOM 7384 O O . THR A 1 956 ? -34.231 20.805 19.493 1.00 94.00 956 THR A O 1
ATOM 7387 N N . HIS A 1 957 ? -32.065 21.129 20.028 1.00 93.94 957 HIS A N 1
ATOM 7388 C CA . HIS A 1 957 ? -32.120 20.572 21.375 1.00 93.94 957 HIS A CA 1
ATOM 7389 C C . HIS A 1 957 ? -31.412 21.489 22.377 1.00 93.94 957 HIS A C 1
ATOM 7391 O O . HIS A 1 957 ? -30.304 21.956 22.109 1.00 93.94 957 HIS A O 1
ATOM 7397 N N . LEU A 1 958 ? -32.012 21.685 23.549 1.00 94.81 958 LEU A N 1
ATOM 7398 C CA . LEU A 1 958 ? -31.406 22.315 24.720 1.00 94.81 958 LEU A CA 1
ATOM 7399 C C . LEU A 1 958 ? -31.201 21.257 25.809 1.00 94.81 958 LEU A C 1
ATOM 7401 O O . LEU A 1 958 ? -32.157 20.605 26.221 1.00 94.81 958 LEU A O 1
ATOM 7405 N N . VAL A 1 959 ? -29.971 21.110 26.297 1.00 92.31 959 VAL A N 1
ATOM 7406 C CA . VAL A 1 959 ? -29.615 20.197 27.391 1.00 92.31 959 VAL A CA 1
ATOM 7407 C C . VAL A 1 959 ? -29.157 21.015 28.592 1.00 92.31 959 VAL A C 1
ATOM 7409 O O . VAL A 1 959 ? -28.231 21.817 28.471 1.00 92.31 959 VAL A O 1
ATOM 7412 N N . TYR A 1 960 ? -29.741 20.781 29.765 1.00 92.06 960 TYR A N 1
ATOM 7413 C CA . TYR A 1 960 ? -29.327 21.439 31.008 1.00 92.06 960 TYR A CA 1
ATOM 7414 C C . TYR A 1 960 ? -29.394 20.486 32.207 1.00 92.06 960 TYR A C 1
ATOM 7416 O O . TYR A 1 960 ? -30.051 19.444 32.170 1.00 92.06 960 TYR A O 1
ATOM 7424 N N . LEU A 1 961 ? -28.663 20.838 33.264 1.00 87.12 961 LEU A N 1
ATOM 7425 C CA . LEU A 1 961 ? -28.602 20.081 34.513 1.00 87.12 961 LEU A CA 1
ATOM 7426 C C . LEU A 1 961 ? -29.670 20.595 35.479 1.00 87.12 961 LEU A C 1
ATOM 7428 O O . LEU A 1 961 ? -29.811 21.804 35.668 1.00 87.12 961 LEU A O 1
ATOM 7432 N N . GLU A 1 962 ? -30.396 19.683 36.116 1.00 87.12 962 GLU A N 1
ATOM 7433 C CA . GLU A 1 962 ? -31.319 20.035 37.187 1.00 87.12 962 GLU A CA 1
ATOM 7434 C C . GLU A 1 962 ? -30.594 20.780 38.323 1.00 87.12 962 GLU A C 1
ATOM 7436 O O . GLU A 1 962 ? -29.502 20.406 38.745 1.00 87.12 962 GLU A O 1
ATOM 7441 N N . GLY A 1 963 ? -31.187 21.875 38.804 1.00 81.25 963 GLY A N 1
ATOM 7442 C CA . GLY A 1 963 ? -30.559 22.725 39.820 1.00 81.25 963 GLY A CA 1
ATOM 7443 C C . GLY A 1 963 ? -29.483 23.678 39.283 1.00 81.25 963 GLY A C 1
ATOM 7444 O O . GLY A 1 963 ? -28.682 24.186 40.069 1.00 81.25 963 GLY A O 1
ATOM 7445 N N . CYS A 1 964 ? -29.437 23.938 37.969 1.00 83.31 964 CYS A N 1
ATOM 7446 C CA . CYS A 1 964 ? -28.649 25.044 37.425 1.00 83.31 964 CYS A CA 1
ATOM 7447 C C . CYS A 1 964 ? -29.153 26.405 37.938 1.00 83.31 964 CYS A C 1
ATOM 7449 O O . CYS A 1 964 ? -30.347 26.609 38.140 1.00 83.31 964 CYS A O 1
ATOM 7451 N N . ALA A 1 965 ? -28.232 27.351 38.128 1.00 83.56 965 ALA A N 1
ATOM 7452 C CA . ALA A 1 965 ? -28.539 28.716 38.551 1.00 83.56 965 ALA A CA 1
ATOM 7453 C C . ALA A 1 965 ? -29.058 29.594 37.401 1.00 83.56 965 ALA A C 1
ATOM 7455 O O . ALA A 1 965 ? -29.689 30.617 37.653 1.00 83.56 965 ALA A O 1
ATOM 7456 N N . VAL A 1 966 ? -28.791 29.216 36.147 1.00 86.06 966 VAL A N 1
ATOM 7457 C CA . VAL A 1 966 ? -29.333 29.924 34.982 1.00 86.06 966 VAL A CA 1
ATOM 7458 C C . VAL A 1 966 ? -30.823 29.593 34.826 1.00 86.06 966 VAL A C 1
ATOM 7460 O O . VAL A 1 966 ? -31.156 28.407 34.772 1.00 86.06 966 VAL A O 1
ATOM 7463 N N . PRO A 1 967 ? -31.726 30.591 34.737 1.00 90.38 967 PRO A N 1
ATOM 7464 C CA . PRO A 1 967 ? -33.155 30.338 34.567 1.00 90.38 967 PRO A CA 1
ATOM 7465 C C . PRO A 1 967 ? -33.470 29.659 33.225 1.00 90.38 967 PRO A C 1
ATOM 7467 O O . PRO A 1 967 ? -33.088 30.158 32.161 1.00 90.38 967 PRO A O 1
ATOM 7470 N N . VAL A 1 968 ? -34.203 28.543 33.277 1.00 91.25 968 VAL A N 1
ATOM 7471 C CA . VAL A 1 968 ? -34.675 27.790 32.104 1.00 91.25 968 VAL A CA 1
ATOM 7472 C C . VAL A 1 968 ? -36.201 27.725 32.134 1.00 91.25 968 VAL A C 1
ATOM 7474 O O . VAL A 1 968 ? -36.774 27.037 32.975 1.00 91.25 968 VAL A O 1
ATOM 7477 N N . ASP A 1 969 ? -36.857 28.437 31.218 1.00 92.00 969 ASP A N 1
ATOM 7478 C CA . ASP A 1 969 ? -38.297 28.308 30.973 1.00 92.00 969 ASP A CA 1
ATOM 7479 C C . ASP A 1 969 ? -38.524 27.249 29.887 1.00 92.00 969 ASP A C 1
ATOM 7481 O O . ASP A 1 969 ? -38.379 27.510 28.691 1.00 92.00 969 ASP A O 1
ATOM 7485 N N . GLU A 1 970 ? -38.819 26.020 30.313 1.00 92.06 970 GLU A N 1
ATOM 7486 C CA . GLU A 1 970 ? -38.997 24.881 29.408 1.00 92.06 970 GLU A CA 1
ATOM 7487 C C . GLU A 1 970 ? -40.146 25.102 28.415 1.00 92.06 970 GLU A C 1
ATOM 7489 O O . GLU A 1 970 ? -40.027 24.707 27.255 1.00 92.06 970 GLU A O 1
ATOM 7494 N N . ALA A 1 971 ? -41.226 25.771 28.839 1.00 90.25 971 ALA A N 1
ATOM 7495 C CA . ALA A 1 971 ? -42.388 26.022 27.994 1.00 90.25 971 ALA A CA 1
ATOM 7496 C C . ALA A 1 971 ? -42.053 27.030 26.887 1.00 90.25 971 ALA A C 1
ATOM 7498 O O . ALA A 1 971 ? -42.347 26.773 25.719 1.00 90.25 971 ALA A O 1
ATOM 7499 N N . ALA A 1 972 ? -41.363 28.122 27.230 1.00 90.06 972 ALA A N 1
ATOM 7500 C CA . ALA A 1 972 ? -40.932 29.122 26.253 1.00 90.06 972 ALA A CA 1
ATOM 7501 C C . ALA A 1 972 ? -39.942 28.549 25.220 1.00 90.06 972 ALA A C 1
ATOM 7503 O O . ALA A 1 972 ? -40.013 28.874 24.034 1.00 90.06 972 ALA A O 1
ATOM 7504 N N . VAL A 1 973 ? -39.033 27.661 25.645 1.00 91.38 973 VAL A N 1
ATOM 7505 C CA . VAL A 1 973 ? -38.081 26.993 24.737 1.00 91.38 973 VAL A CA 1
ATOM 7506 C C . VAL A 1 973 ? -38.802 26.017 23.800 1.00 91.38 973 VAL A C 1
ATOM 7508 O O . VAL A 1 973 ? -38.523 25.991 22.598 1.00 91.38 973 VAL A O 1
ATOM 7511 N N . GLN A 1 974 ? -39.763 25.247 24.318 1.00 91.44 974 GLN A N 1
ATOM 7512 C CA . GLN A 1 974 ? -40.556 24.310 23.519 1.00 91.44 974 GLN A CA 1
ATOM 7513 C C . GLN A 1 974 ? -41.492 25.020 22.531 1.00 91.44 974 GLN A C 1
ATOM 7515 O O . GLN A 1 974 ? -41.640 24.549 21.403 1.00 91.44 974 GLN A O 1
ATOM 7520 N N . GLU A 1 975 ? -42.062 26.175 22.893 1.00 90.50 975 GLU A N 1
ATOM 7521 C CA . GLU A 1 975 ? -42.878 27.007 21.990 1.00 90.50 975 GLU A CA 1
ATOM 7522 C C . GLU A 1 975 ? -42.078 27.478 20.761 1.00 90.50 975 GLU A C 1
ATOM 7524 O O . GLU A 1 975 ? -42.621 27.614 19.666 1.00 90.50 975 GLU A O 1
ATOM 7529 N N . ARG A 1 976 ? -40.755 27.639 20.902 1.00 85.94 976 ARG A N 1
ATOM 7530 C CA . ARG A 1 976 ? -39.832 27.948 19.796 1.00 85.94 976 ARG A CA 1
ATOM 7531 C C . ARG A 1 976 ? -39.444 26.730 18.947 1.00 85.94 976 ARG A C 1
ATOM 7533 O O . ARG A 1 976 ? -38.610 26.870 18.056 1.00 85.94 976 ARG A O 1
ATOM 7540 N N . GLY A 1 977 ? -40.022 25.554 19.203 1.00 89.31 977 GLY A N 1
ATOM 7541 C CA . GLY A 1 977 ? -39.760 24.316 18.462 1.00 89.31 977 GLY A CA 1
ATOM 7542 C C . GLY A 1 977 ? -38.463 23.601 18.854 1.00 89.31 977 GLY A C 1
ATOM 7543 O O . GLY A 1 977 ? -38.004 22.728 18.117 1.00 89.31 977 GLY A O 1
ATOM 7544 N N . ILE A 1 978 ? -37.857 23.963 19.990 1.00 94.19 978 ILE A N 1
ATOM 7545 C CA . ILE A 1 978 ? -36.609 23.371 20.486 1.00 94.19 978 ILE A CA 1
ATOM 7546 C C . ILE A 1 978 ? -36.947 22.307 21.533 1.00 94.19 978 ILE A C 1
ATOM 7548 O O . ILE A 1 978 ? -37.631 22.575 22.520 1.00 94.19 978 ILE A O 1
ATOM 7552 N N . LYS A 1 979 ? -36.448 21.083 21.337 1.00 94.56 979 LYS A N 1
ATOM 7553 C CA . LYS A 1 979 ? -36.642 19.981 22.288 1.00 94.56 979 LYS A CA 1
ATOM 7554 C C . LYS A 1 979 ? -35.773 20.199 23.526 1.00 94.56 979 LYS A C 1
ATOM 7556 O O . LYS A 1 979 ? -34.616 20.596 23.418 1.00 94.56 979 LYS A O 1
ATOM 7561 N N . VAL A 1 980 ? -36.302 19.897 24.704 1.00 93.94 980 VAL A N 1
ATOM 7562 C CA . VAL A 1 980 ? -35.599 20.107 25.975 1.00 93.94 980 VAL A CA 1
ATOM 7563 C C . VAL A 1 980 ? -35.237 18.760 26.598 1.00 93.94 980 VAL A C 1
ATOM 7565 O O . VAL A 1 980 ? -36.085 17.879 26.706 1.00 93.94 980 VAL A O 1
ATOM 7568 N N . VAL A 1 981 ? -33.978 18.604 27.009 1.00 93.88 981 VAL A N 1
ATOM 7569 C CA . VAL A 1 981 ? -33.453 17.430 27.719 1.00 93.88 981 VAL A CA 1
ATOM 7570 C C . VAL A 1 981 ? -32.927 17.885 29.078 1.00 93.88 981 VAL A C 1
ATOM 7572 O O . VAL A 1 981 ? -31.840 18.457 29.194 1.00 93.88 981 VAL A O 1
ATOM 7575 N N . LYS A 1 982 ? -33.713 17.629 30.123 1.00 93.75 982 LYS A N 1
ATOM 7576 C CA . LYS A 1 982 ? -33.342 17.903 31.513 1.00 93.75 982 LYS A CA 1
ATOM 7577 C C . LYS A 1 982 ? -32.605 16.702 32.102 1.00 93.75 982 LYS A C 1
ATOM 7579 O O . LYS A 1 982 ? -33.177 15.618 32.197 1.00 93.75 982 LYS A O 1
ATOM 7584 N N . ILE A 1 983 ? -31.359 16.888 32.534 1.00 88.00 983 ILE A N 1
ATOM 7585 C CA . ILE A 1 983 ? -30.589 15.839 33.216 1.00 88.00 983 ILE A CA 1
ATOM 7586 C C . ILE A 1 983 ? -30.940 15.862 34.711 1.00 88.00 983 ILE A C 1
ATOM 7588 O O . ILE A 1 983 ? -30.648 16.860 35.375 1.00 88.00 983 ILE A O 1
ATOM 7592 N N . PRO A 1 984 ? -31.528 14.789 35.265 1.00 86.94 984 PRO A N 1
ATOM 7593 C CA . PRO A 1 984 ? -31.988 14.775 36.648 1.00 86.94 984 PRO A CA 1
ATOM 7594 C C . PRO A 1 984 ? -30.837 14.650 37.656 1.00 86.94 984 PRO A C 1
ATOM 7596 O O . PRO A 1 984 ? -29.765 14.106 37.362 1.00 86.94 984 PRO A O 1
ATOM 7599 N N . SER A 1 985 ? -31.103 15.074 38.893 1.00 83.38 985 SER A N 1
ATOM 7600 C CA . SER A 1 985 ? -30.151 15.042 40.018 1.00 83.38 985 SER A CA 1
ATOM 7601 C C . SER A 1 985 ? -29.590 13.652 40.324 1.00 83.38 985 SER A C 1
ATOM 7603 O O . SER A 1 985 ? -28.436 13.510 40.736 1.00 83.38 985 SER A O 1
ATOM 7605 N N . SER A 1 986 ? -30.374 12.606 40.055 1.00 78.44 986 SER A N 1
ATOM 7606 C CA . SER A 1 986 ? -29.969 11.203 40.189 1.00 78.44 986 SER A CA 1
ATOM 7607 C C . SER A 1 986 ? -28.841 10.794 39.231 1.00 78.44 986 SER A C 1
ATOM 7609 O O . SER A 1 986 ? -28.046 9.911 39.563 1.00 78.44 986 SER A O 1
ATOM 7611 N N . VAL A 1 987 ? -28.745 11.446 38.067 1.00 73.56 987 VAL A N 1
ATOM 7612 C CA . VAL A 1 987 ? -27.759 11.147 37.018 1.00 73.56 987 VAL A CA 1
ATOM 7613 C C . VAL A 1 987 ? -26.470 11.939 37.240 1.00 73.56 987 VAL A C 1
ATOM 7615 O O . VAL A 1 987 ? -25.388 11.358 37.187 1.00 73.56 987 VAL A O 1
ATOM 7618 N N . HIS A 1 988 ? -26.553 13.239 37.552 1.00 75.44 988 HIS A N 1
ATOM 7619 C CA . HIS A 1 988 ? -25.349 14.066 37.734 1.00 75.44 988 HIS A CA 1
ATOM 7620 C C . HIS A 1 988 ? -24.731 14.016 39.139 1.00 75.44 988 HIS A C 1
ATOM 7622 O O . HIS A 1 988 ? -23.581 14.429 39.302 1.00 75.44 988 HIS A O 1
ATOM 7628 N N . ARG A 1 989 ? -25.453 13.495 40.144 1.00 78.31 989 ARG A N 1
ATOM 7629 C CA . ARG A 1 989 ? -24.950 13.181 41.500 1.00 78.31 989 ARG A CA 1
ATOM 7630 C C . ARG A 1 989 ? -24.159 14.316 42.167 1.00 78.31 989 ARG A C 1
ATOM 7632 O O . ARG A 1 989 ? -23.207 14.073 42.908 1.00 78.31 989 ARG A O 1
ATOM 7639 N N . THR A 1 990 ? -24.515 15.570 41.893 1.00 73.69 990 THR A N 1
ATOM 7640 C CA . THR A 1 990 ? -23.824 16.716 42.496 1.00 73.69 990 THR A CA 1
ATOM 7641 C C . THR A 1 990 ? -24.224 16.842 43.972 1.00 73.69 990 THR A C 1
ATOM 7643 O O . THR A 1 990 ? -25.419 16.795 44.264 1.00 73.69 990 THR A O 1
ATOM 7646 N N . PRO A 1 991 ? -23.268 16.994 44.913 1.00 73.88 991 PRO A N 1
ATOM 7647 C CA . PRO A 1 991 ? -23.583 17.163 46.331 1.00 73.88 991 PRO A CA 1
ATOM 7648 C C . PRO A 1 991 ? -24.496 18.370 46.586 1.00 73.88 991 PRO A C 1
ATOM 7650 O O . PRO A 1 991 ? -24.320 19.413 45.951 1.00 73.88 991 PRO A O 1
ATOM 7653 N N . LEU A 1 992 ? -25.421 18.256 47.549 1.00 66.88 992 LEU A N 1
ATOM 7654 C CA . LEU A 1 992 ? -26.284 19.371 47.960 1.00 66.88 992 LEU A CA 1
ATOM 7655 C C . LEU A 1 992 ? -25.442 20.617 48.295 1.00 66.88 992 LEU A C 1
ATOM 7657 O O . LEU A 1 992 ? -24.474 20.535 49.050 1.00 66.88 992 LEU A O 1
ATOM 7661 N N . GLY A 1 993 ? -25.819 21.768 47.732 1.00 64.38 993 GLY A N 1
ATOM 7662 C CA . GLY A 1 993 ? -25.137 23.050 47.943 1.00 64.38 993 GLY A CA 1
ATOM 7663 C C . GLY A 1 993 ? -23.960 23.335 47.001 1.00 64.38 993 GLY A C 1
ATOM 7664 O O . GLY A 1 993 ? -23.370 24.409 47.094 1.00 64.38 993 GLY A O 1
ATOM 7665 N N . LYS A 1 994 ? -23.618 22.421 46.081 1.00 74.19 994 LYS A N 1
ATOM 7666 C CA . LYS A 1 994 ? -22.644 22.672 45.007 1.00 74.19 994 LYS A CA 1
ATOM 7667 C C . LYS A 1 994 ? -23.342 22.844 43.660 1.00 74.19 994 LYS A C 1
ATOM 7669 O O . LYS A 1 994 ? -24.305 22.150 43.355 1.00 74.19 994 LYS A O 1
ATOM 7674 N N . THR A 1 995 ? -22.807 23.735 42.833 1.00 75.19 995 THR A N 1
ATOM 7675 C CA . THR A 1 995 ? -23.269 23.949 41.459 1.00 75.19 995 THR A CA 1
ATOM 7676 C C . THR A 1 995 ? -23.068 22.688 40.606 1.00 75.19 995 THR A C 1
ATOM 7678 O O . THR A 1 995 ? -21.949 22.162 40.578 1.00 75.19 995 THR A O 1
ATOM 7681 N N . PRO A 1 996 ? -24.095 22.212 39.875 1.00 79.38 996 PRO A N 1
ATOM 7682 C CA . PRO A 1 996 ? -23.961 21.049 39.004 1.00 79.38 996 PRO A CA 1
ATOM 7683 C C . PRO A 1 996 ? -23.059 21.358 37.805 1.00 79.38 996 PRO A C 1
ATOM 7685 O O . PRO A 1 996 ? -23.102 22.451 37.249 1.00 79.38 996 PRO A O 1
ATOM 7688 N N . MET A 1 997 ? -22.236 20.399 37.381 1.00 76.06 997 MET A N 1
ATOM 7689 C CA . MET A 1 997 ? -21.355 20.532 36.214 1.00 76.06 997 MET A CA 1
ATOM 7690 C C . MET A 1 997 ? -21.450 19.294 35.325 1.00 76.06 997 MET A C 1
ATOM 7692 O O . MET A 1 997 ? -21.666 18.186 35.815 1.00 76.06 997 MET A O 1
ATOM 7696 N N . PHE A 1 998 ? -21.250 19.471 34.019 1.00 75.06 998 PHE A N 1
ATOM 7697 C CA . PHE A 1 998 ? -21.196 18.349 33.085 1.00 75.06 998 PHE A CA 1
ATOM 7698 C C . PHE A 1 998 ? -19.953 17.479 33.326 1.00 75.06 998 PHE A C 1
ATOM 7700 O O . PHE A 1 998 ? -18.830 17.974 33.488 1.00 75.06 998 PHE A O 1
ATOM 7707 N N . SER A 1 999 ? -20.163 16.169 33.297 1.00 72.19 999 SER A N 1
ATOM 7708 C CA . SER A 1 999 ? -19.160 15.108 33.381 1.00 72.19 999 SER A CA 1
ATOM 7709 C C . SER A 1 999 ? -19.378 14.136 32.219 1.00 72.19 999 SER A C 1
ATOM 7711 O O . SER A 1 999 ? -20.412 14.210 31.553 1.00 72.19 999 SER A O 1
ATOM 7713 N N . SER A 1 1000 ? -18.412 13.253 31.923 1.00 68.00 1000 SER A N 1
ATOM 7714 C CA . SER A 1 1000 ? -18.588 12.320 30.796 1.00 68.00 1000 SER A CA 1
ATOM 7715 C C . SER A 1 1000 ? -19.895 11.519 30.882 1.00 68.00 1000 SER A C 1
ATOM 7717 O O . SER A 1 1000 ? -20.660 11.574 29.921 1.00 68.00 1000 SER A O 1
ATOM 7719 N N . PRO A 1 1001 ? -20.248 10.920 32.039 1.00 69.06 1001 PRO A N 1
ATOM 7720 C CA . PRO A 1 1001 ? -21.482 10.145 32.158 1.00 69.06 1001 PRO A CA 1
ATOM 7721 C C . PRO A 1 1001 ? -22.759 10.967 31.954 1.00 69.06 1001 PRO A C 1
ATOM 7723 O O . PRO A 1 1001 ? -23.739 10.464 31.413 1.00 69.06 1001 PRO A O 1
ATOM 7726 N N . THR A 1 1002 ? -22.780 12.239 32.375 1.00 77.69 1002 THR A N 1
ATOM 7727 C CA . THR A 1 1002 ? -23.986 13.071 32.218 1.00 77.69 1002 THR A CA 1
ATOM 7728 C C . THR A 1 1002 ? -24.199 13.489 30.773 1.00 77.69 1002 THR A C 1
ATOM 7730 O O . THR A 1 1002 ? -25.337 13.614 30.328 1.00 77.69 1002 THR A O 1
ATOM 7733 N N . VAL A 1 1003 ? -23.110 13.677 30.031 1.00 75.94 1003 VAL A N 1
ATOM 7734 C CA . VAL A 1 1003 ? -23.164 14.013 28.611 1.00 75.94 1003 VAL A CA 1
ATOM 7735 C C . VAL A 1 1003 ? -23.491 12.791 27.764 1.00 75.94 1003 VAL A C 1
ATOM 7737 O O . VAL A 1 1003 ? -24.327 12.915 26.880 1.00 75.94 1003 VAL A O 1
ATOM 7740 N N . GLU A 1 1004 ? -22.912 11.625 28.057 1.00 75.56 1004 GLU A N 1
ATOM 7741 C CA . GLU A 1 1004 ? -23.278 10.352 27.413 1.00 75.56 1004 GLU A CA 1
ATOM 7742 C C . GLU A 1 1004 ? -24.779 10.085 27.551 1.00 75.56 1004 GLU A C 1
ATOM 7744 O O . GLU A 1 1004 ? -25.468 9.905 26.548 1.00 75.56 1004 GLU A O 1
ATOM 7749 N N . TRP A 1 1005 ? -25.304 10.190 28.777 1.00 81.94 1005 TRP A N 1
ATOM 7750 C CA . TRP A 1 1005 ? -26.733 10.036 29.045 1.00 81.94 1005 TRP A CA 1
ATOM 7751 C C . TRP A 1 1005 ? -27.582 11.045 28.261 1.00 81.94 1005 TRP A C 1
ATOM 7753 O O . TRP A 1 1005 ? -28.594 10.687 27.663 1.00 81.94 1005 TRP A O 1
ATOM 7763 N N . ALA A 1 1006 ? -27.175 12.317 28.225 1.00 79.50 1006 ALA A N 1
ATOM 7764 C CA . ALA A 1 1006 ? -27.920 13.341 27.499 1.00 79.50 1006 ALA A CA 1
ATOM 7765 C C . ALA A 1 1006 ? -27.904 13.121 25.983 1.00 79.50 1006 ALA A C 1
ATOM 7767 O O . ALA A 1 1006 ? -28.922 13.334 25.328 1.00 79.50 1006 ALA A O 1
ATOM 7768 N N . MET A 1 1007 ? -26.768 12.701 25.419 1.00 82.06 1007 MET A N 1
ATOM 7769 C CA . MET A 1 1007 ? -26.665 12.401 23.993 1.00 82.06 1007 MET A CA 1
ATOM 7770 C C . MET A 1 1007 ? -27.507 11.178 23.618 1.00 82.06 1007 MET A C 1
ATOM 7772 O O . MET A 1 1007 ? -28.140 11.200 22.570 1.00 82.06 1007 MET A O 1
ATOM 7776 N N . GLU A 1 1008 ? -27.601 10.165 24.483 1.00 78.06 1008 GLU A N 1
ATOM 7777 C CA . GLU A 1 1008 ? -28.515 9.031 24.295 1.00 78.06 1008 GLU A CA 1
ATOM 7778 C C . GLU A 1 1008 ? -29.978 9.500 24.195 1.00 78.06 1008 GLU A C 1
ATOM 7780 O O . GLU A 1 1008 ? -30.697 9.104 23.279 1.00 78.06 1008 GLU A O 1
ATOM 7785 N N . GLN A 1 1009 ? -30.406 10.427 25.062 1.00 82.19 1009 GLN A N 1
ATOM 7786 C CA . GLN A 1 1009 ? -31.750 11.015 24.973 1.00 82.19 1009 GLN A CA 1
ATOM 7787 C C . GLN A 1 1009 ? -31.954 11.833 23.691 1.00 82.19 1009 GLN A C 1
ATOM 7789 O O . GLN A 1 1009 ? -33.022 11.775 23.085 1.00 82.19 1009 GLN A O 1
ATOM 7794 N N . VAL A 1 1010 ? -30.938 12.583 23.254 1.00 82.00 1010 VAL A N 1
ATOM 7795 C CA . VAL A 1 1010 ? -30.992 13.325 21.985 1.00 82.00 1010 VAL A CA 1
ATOM 7796 C C . VAL A 1 1010 ? -31.129 12.368 20.804 1.00 82.00 1010 VAL A C 1
ATOM 7798 O O . VAL A 1 1010 ? -31.945 12.624 19.927 1.00 82.00 1010 VAL A O 1
ATOM 7801 N N . VAL A 1 1011 ? -30.378 11.265 20.783 1.00 76.88 1011 VAL A N 1
ATOM 7802 C CA . VAL A 1 1011 ? -30.474 10.251 19.724 1.00 76.88 1011 VAL A CA 1
ATOM 7803 C C . VAL A 1 1011 ? -31.850 9.587 19.724 1.00 76.88 1011 VAL A C 1
ATOM 7805 O O . VAL A 1 1011 ? -32.414 9.406 18.656 1.00 76.88 1011 VAL A O 1
ATOM 7808 N N . ASN A 1 1012 ? -32.445 9.318 20.890 1.00 75.25 1012 ASN A N 1
ATOM 7809 C CA . ASN A 1 1012 ? -33.812 8.786 20.981 1.00 75.25 1012 ASN A CA 1
ATOM 7810 C C . ASN A 1 1012 ? -34.890 9.751 20.450 1.00 75.25 1012 ASN A C 1
ATOM 7812 O O . ASN A 1 1012 ? -36.007 9.331 20.152 1.00 75.25 1012 ASN A O 1
ATOM 7816 N N . HIS A 1 1013 ? -34.593 11.051 20.367 1.00 78.69 1013 HIS A N 1
ATOM 7817 C CA . HIS A 1 1013 ? -35.487 12.049 19.783 1.00 78.69 1013 HIS A CA 1
ATOM 7818 C C . HIS A 1 1013 ? -35.359 12.185 18.258 1.00 78.69 1013 HIS A C 1
ATOM 7820 O O . HIS A 1 1013 ? -36.177 12.915 17.675 1.00 78.69 1013 HIS A O 1
ATOM 7826 N N . LEU A 1 1014 ? -34.332 11.584 17.648 1.00 73.56 1014 LEU A N 1
ATOM 7827 C CA . LEU A 1 1014 ? -34.086 11.554 16.202 1.00 73.56 1014 LEU A CA 1
ATOM 7828 C C . LEU A 1 1014 ? -34.808 10.374 15.557 1.00 73.56 1014 LEU A C 1
ATOM 7830 O O . LEU A 1 1014 ? -35.339 10.590 14.444 1.00 73.56 1014 LEU A O 1
#

Sequence (1014 aa):
MNGEIHQVESLKDGHHDHAVAAPGEGTLKRNIGPVGIVGLGLSIVNGWVAMSSTIVIGLGQGGTPIILYGLIGTSLVNAFVISTIAELAAAYPTAGGQYVWSAILGGALEDGDDEEQIEERRRTSKHPLSFIVGWSTVYEWIVIVAAVSIICSQAVWGLVTTFHPDFVIERWHVFLIFELVNTNSAIVNIFFLNRMPNIGTFFLVLSNLMFLAIIIVCPSTAKTHQSSSFVWTQWQNQTGWTNKFVVAATGLVNPAFIWSGVDGAVHIAEECLHSARTVPIALFASIGLGFVTGLGASIALLYSVQDFDAAASAELPFLTIIVQATRSNAAGVVFMVAFLFIVQIMTNSIQMASSRLIWSFARDKALPFSQKLSHISPTLRVPVLSILLSWSGVTILGLLYIGSATVYNSIISCCIILQNIAISVVAIQLMLKGRKMNPNRWLKLGWFGWVANSVTVVWTVFTTVMWLFPLTPKPTGSEMNYSVAVLGAMALIALLDWVFHARKHFHGPSKATLDAIEEENRIYQHHVTTLQDASYAKERGGTGANSFTTAFGASPAYVLPVSDDGGSSAEILRCFGGPSIGDIRSRLIRLIPQPPDGANSRDDRERLAIYNLMAHRFPADISEKAGRDMWEEIVEGRGPLWNGVGDDKKECIRAFLVHFQALNLRRAHKRFSFRNFSIGNGFLTGARDLFSNLPSAIFLFKAVAGVNESVQVIPIINTNRKSYTITIAAQLENGTKLVGQCNISHPAPEPAQPVTTLVRARSLAGAPGKPHRSHIRRGNRRDSRTFDTADTPMSTPERGATPFSYSYDGLEDENDAIGSSNISYTKGAVEVPLEARIEKLFYINLYGQEIFPMPNEDLFDAIEKRDVFVYSCGSLWTSIIPCLVLRGLASTIAQSKSLKAKVLLMNSVNDRETPDFTAMDYIDTIANMLRHFDIPVPMQTARNGPVIWETTSFITHLVYLEGCAVPVDEAAVQERGIKVVKIPSSVHRTPLGKTPMFSSPTVEWAMEQVVNHL

Organism: NCBI:txid105984

Solvent-accessible surface area (backbone atoms only — not comparable to full-atom values): 55248 Å² total; per-residue (Å²): 140,85,84,90,90,89,85,84,88,88,86,82,88,78,83,82,66,88,58,75,69,75,68,56,98,75,55,70,72,65,72,34,46,62,64,29,43,29,18,42,24,31,40,44,16,32,15,38,58,42,37,44,76,39,37,52,49,10,39,36,19,28,8,38,33,29,50,53,54,28,28,55,51,40,48,59,54,47,52,26,40,46,51,47,53,26,37,47,30,12,47,50,50,30,26,47,37,61,19,46,51,25,25,48,59,70,60,59,62,66,97,85,61,53,76,67,56,39,52,51,47,36,75,72,44,71,46,66,66,16,50,52,24,40,51,30,44,51,50,17,40,32,34,47,42,38,44,53,27,45,52,49,22,51,53,55,51,48,53,47,39,74,80,37,73,87,60,82,88,51,56,61,62,43,42,54,46,21,49,49,50,48,51,50,31,48,50,40,56,55,73,46,48,83,78,42,80,56,51,20,47,52,46,44,53,52,53,50,53,50,52,52,48,48,49,48,48,30,52,72,48,21,90,55,69,50,53,70,65,49,49,62,59,38,72,32,79,72,36,78,60,87,50,66,65,59,37,42,54,51,12,35,54,28,37,42,53,25,58,41,62,56,62,41,36,35,22,43,20,59,29,31,53,64,25,37,55,38,35,30,50,16,46,55,50,22,51,55,51,18,49,54,41,23,52,49,40,50,54,28,49,51,33,11,36,75,55,62,69,64,26,54,71,37,98,47,26,51,55,48,32,45,24,54,6,56,73,28,70,66,59,32,49,56,53,46,55,54,47,47,53,50,51,50,52,20,40,34,46,40,47,49,26,36,20,35,30,47,19,40,42,10,63,33,32,51,40,86,67,14,80,61,30,37,39,52,39,86,87,59,66,40,36,57,55,17,37,52,51,43,49,51,51,24,51,56,57,45,57,49,34,57,78,29,77,40,43,55,64,18,39,54,41,43,22,50,40,27,45,33,50,29,53,27,55,37,34,49,42,35,56,76,57,72,65,72,66,67,87,61,32,76,51,79,59,70,72,58,43,56,53,17,29,50,50,32,38,53,49,28,55,51,48,50,60,46,55,56,51,48,69,31,88,77,52,50,89,70,50,39,48,50,31,60,59,54,53,49,51,52,50,48,52,53,49,51,44,35,75,77,45,20,75,81,56,30,48,48,72,51,68,72,59,53,52,52,36,50,48,53,36,46,52,49,38,46,52,58,49,38,48,66,52,60,18,38,40,34,43,46,32,69,82,63,56,65,60,34,64,82,40,45,64,78,31,24,33,39,34,25,44,38,37,57,51,52,72,42,32,29,55,45,39,74,63,62,38,21,58,30,48,54,50,56,44,59,51,54,59,68,50,35,67,75,67,57,95,88,62,81,51,75,67,44,49,23,38,51,20,44,45,53,37,43,68,34,59,42,56,70,85,51,52,69,66,60,33,47,54,55,48,48,35,50,51,71,70,43,65,76,64,49,55,58,41,52,68,74,59,43,54,56,54,33,54,24,36,42,46,30,50,51,52,49,61,77,43,50,93,60,62,84,74,44,49,36,25,37,49,33,56,40,32,43,51,15,32,19,61,74,67,50,28,57,69,61,21,51,51,50,49,31,64,76,48,62,28,63,82,59,46,43,78,41,58,37,56,77,61,61,46,57,85,51,39,51,36,38,32,37,34,25,72,83,69,52,75,43,66,36,40,36,56,65,78,57,58,76,80,75,77,78,75,79,85,74,75,91,74,90,81,83,89,84,86,89,87,89,87,87,89,88,89,85,84,89,86,87,85,87,93,84,88,82,84,90,81,90,84,90,84,87,88,89,86,87,84,92,88,86,86,87,90,90,86,88,85,90,83,89,84,89,85,86,85,90,80,95,83,85,79,70,84,79,79,59,97,72,64,93,67,74,58,56,97,47,57,68,71,46,71,47,36,23,42,87,84,72,45,80,50,76,52,60,57,27,68,68,54,56,60,48,47,62,57,14,34,33,38,33,46,50,38,47,55,58,75,77,15,46,44,66,63,41,53,21,41,48,46,39,59,49,60,48,67,39,85,38,46,78,41,24,34,36,39,52,56,36,59,68,52,43,76,38,72,89,47,36,54,64,55,53,53,52,49,53,43,48,45,24,61,73,35,41,56,76,73,95,82,80,70,93,84,64,78,88,84,82,79,57,60,51,46,65,37,38,32,42,36,41,57,56,79,38,74,36,53,70,61,66,66,67,44,41,76,63,64,25,46,78,46,78,44,50,60,88,71,61,64,55,58,90,96,54,84,49,72,79,33,29,70,47,48,36,53,48,50,52,55,52,58,75,73,106